Protein AF-0000000072272431 (afdb_homodimer)

Foldseek 3Di:
DDPLLVVLLVVCVVVVAAWEWEWAAFLFADIDIDIDGSVCVVVCQVQADWDFCVVGQLQDDPDRFIKGWRFDSVLKAKADPQPPDPVNTYIYTYTFIAGPVGHGGLRGLLVLLVVLQVVCVVVQKFKKKKKKWKWFKFLDPPPVPDFTHGQFADAWQDDTPGGLFPCLVVQLQVRCVRRVWAWDDKGAHGGRRMIITITDMDTLSVVLVSLSVSVVSSQSSQVSSNIGMGLQQDSDLQAAGIAIKMKMFMDRVQFTQQADLVDPLRGDLLVLLLLLLCLVCVLQCLCQLQVAQSLLSNQQVHPQHAFWSAEAAPASNHQKHWDSPPSPDRNPGTIIGTSGGSSGNSSLSVLLSSLSSVVSNVVVGGHDDHDPDHPSPDDPVRCVVVVIGTHDNGSVSSLVSNVPDPSSCVSSDVSSSVSSSVVSVVNVVVVVPDDDPVNCVVPVVD/DDPLLVVLLVVCVVVVAAWEWEWAAFLFQDIDIDIDGSVCVVVCQVQADWDFCVVGQLQDDPDRFIKGWRFDSVLKAWADPQPDDPVNTYIYTYTFIAGPVGHGGLRGLLVLLVVLQVVCVVVQKFKKKKKWWKWFKFLDPPPVPDFTHGQFADAWQDDTPGGLQPCLVVQLCVRCVRRVWAWDDKGAHGGRRMIITITDMDTLSSVLVSLSVSVVSSQSSSVSSNIGMDQQQDSDLQAAGIAIKMWMFMDRVQFTQQADLPDPQRGDLLVQLLLLLCLVCVLQLLCQLQVAQSLLSNQQVHPQHAFWSAEAAPASNHQKHWDSPPSPDRNPGTIIGTSGGSSGNSSLSVLLSSLSSVVSNVVVGGHDDHDPDHPSPDDPVRCVVVVIGTHDNGSVSSLVSNVPDPSSCVSSDVSSSVSSSVVSVVNVVVVVPDDDPVNCVVPVVD

Structure (mmCIF, N/CA/C/O backbone):
data_AF-0000000072272431-model_v1
#
loop_
_entity.id
_entity.type
_entity.pdbx_description
1 polymer 'Glutamine synthetase'
#
loop_
_atom_site.group_PDB
_atom_site.id
_atom_site.type_symbol
_atom_site.label_atom_id
_atom_site.label_alt_id
_atom_site.label_comp_id
_atom_site.label_asym_id
_atom_site.label_entity_id
_atom_site.label_seq_id
_atom_site.pdbx_PDB_ins_code
_atom_site.Cartn_x
_atom_site.Cartn_y
_atom_site.Cartn_z
_atom_site.occupancy
_atom_site.B_iso_or_equiv
_atom_site.auth_seq_id
_atom_site.auth_comp_id
_atom_site.auth_asym_id
_atom_site.auth_atom_id
_atom_site.pdbx_PDB_model_num
ATOM 1 N N . MET A 1 1 ? 0.265 -36.531 -39.875 1 74.31 1 MET A N 1
ATOM 2 C CA . MET A 1 1 ? -0.338 -36.875 -38.594 1 74.31 1 MET A CA 1
ATOM 3 C C . MET A 1 1 ? 0.567 -37.844 -37.812 1 74.31 1 MET A C 1
ATOM 5 O O . MET A 1 1 ? 1.123 -38.781 -38.375 1 74.31 1 MET A O 1
ATOM 9 N N . ASN A 1 2 ? 0.853 -37.469 -36.625 1 84.62 2 ASN A N 1
ATOM 10 C CA . ASN A 1 2 ? 1.684 -38.344 -35.812 1 84.62 2 ASN A CA 1
ATOM 11 C C . ASN A 1 2 ? 0.838 -39.344 -35 1 84.62 2 ASN A C 1
ATOM 13 O O . ASN A 1 2 ? -0.392 -39.312 -35.062 1 84.62 2 ASN A O 1
ATOM 17 N N . SER A 1 3 ? 1.438 -40.281 -34.406 1 89.69 3 SER A N 1
ATOM 18 C CA . SER A 1 3 ? 0.776 -41.375 -33.688 1 89.69 3 SER A CA 1
ATOM 19 C C . SER A 1 3 ? -0.149 -40.844 -32.594 1 89.69 3 SER A C 1
ATOM 21 O O . SER A 1 3 ? -1.234 -41.375 -32.375 1 89.69 3 SER A O 1
ATOM 23 N N . GLN A 1 4 ? 0.234 -39.812 -32 1 89.12 4 GLN A N 1
ATOM 24 C CA . GLN A 1 4 ? -0.579 -39.25 -30.938 1 89.12 4 GLN A CA 1
ATOM 25 C C . GLN A 1 4 ? -1.854 -38.625 -31.484 1 89.12 4 GLN A C 1
ATOM 27 O O . GLN A 1 4 ? -2.924 -38.75 -30.891 1 89.12 4 GLN A O 1
ATOM 32 N N . GLN A 1 5 ? -1.77 -38.031 -32.562 1 91.88 5 GLN A N 1
ATOM 33 C CA . GLN A 1 5 ? -2.926 -37.406 -33.188 1 91.88 5 GLN A CA 1
ATOM 34 C C . GLN A 1 5 ? -3.93 -38.469 -33.656 1 91.88 5 GLN A C 1
ATOM 36 O O . GLN A 1 5 ? -5.137 -38.312 -33.438 1 91.88 5 GLN A O 1
ATOM 41 N N . GLU A 1 6 ? -3.379 -39.5 -34.188 1 91.31 6 GLU A N 1
ATOM 42 C CA . GLU A 1 6 ? -4.23 -40.594 -34.625 1 91.31 6 GLU A CA 1
ATOM 43 C C . GLU A 1 6 ? -4.969 -41.219 -33.438 1 91.31 6 GLU A C 1
ATOM 45 O O . GLU A 1 6 ? -6.152 -41.562 -33.562 1 91.31 6 GLU A O 1
ATOM 50 N N . PHE A 1 7 ? -4.184 -41.344 -32.469 1 91 7 PHE A N 1
ATOM 51 C CA . PHE A 1 7 ? -4.777 -41.906 -31.266 1 91 7 PHE A CA 1
ATOM 52 C C . PHE A 1 7 ? -5.953 -41.062 -30.797 1 91 7 PHE A C 1
ATOM 54 O O . PHE A 1 7 ? -7.012 -41.594 -30.453 1 91 7 PHE A O 1
ATOM 61 N N . VAL A 1 8 ? -5.746 -39.781 -30.703 1 93.56 8 VAL A N 1
ATOM 62 C CA . VAL A 1 8 ? -6.77 -38.844 -30.234 1 93.56 8 VAL A CA 1
ATOM 63 C C . VAL A 1 8 ? -8.008 -38.938 -31.125 1 93.56 8 VAL A C 1
ATOM 65 O O . VAL A 1 8 ? -9.133 -39.031 -30.641 1 93.56 8 VAL A O 1
ATOM 68 N N . LEU A 1 9 ? -7.816 -38.969 -32.406 1 92.56 9 LEU A N 1
ATOM 69 C CA . LEU A 1 9 ? -8.93 -39.031 -33.344 1 92.56 9 LEU A CA 1
ATOM 70 C C . LEU A 1 9 ? -9.703 -40.344 -33.188 1 92.56 9 LEU A C 1
ATOM 72 O O . LEU A 1 9 ? -10.93 -40.375 -33.25 1 92.56 9 LEU A O 1
ATOM 76 N N . GLN A 1 10 ? -9.023 -41.344 -32.969 1 93.19 10 GLN A N 1
ATOM 77 C CA . GLN A 1 10 ? -9.656 -42.656 -32.75 1 93.19 10 GLN A CA 1
ATOM 78 C C . GLN A 1 10 ? -10.477 -42.656 -31.469 1 93.19 10 GLN A C 1
ATOM 80 O O . GLN A 1 10 ? -11.602 -43.156 -31.453 1 93.19 10 GLN A O 1
ATOM 85 N N . GLU A 1 11 ? -9.883 -42.156 -30.469 1 92.5 11 GLU A N 1
ATOM 86 C CA . GLU A 1 11 ? -10.57 -42.094 -29.188 1 92.5 11 GLU A CA 1
ATOM 87 C C . GLU A 1 11 ? -11.852 -41.25 -29.281 1 92.5 11 GLU A C 1
ATOM 89 O O . GLU A 1 11 ? -12.867 -41.594 -28.688 1 92.5 11 GLU A O 1
ATOM 94 N N . ILE A 1 12 ? -11.758 -40.219 -29.953 1 91.44 12 ILE A N 1
ATOM 95 C CA . ILE A 1 12 ? -12.891 -39.312 -30.109 1 91.44 12 ILE A CA 1
ATOM 96 C C . ILE A 1 12 ? -14.023 -40.031 -30.844 1 91.44 12 ILE A C 1
ATOM 98 O O . ILE A 1 12 ? -15.195 -39.875 -30.469 1 91.44 12 ILE A O 1
ATOM 102 N N . GLU A 1 13 ? -13.688 -40.75 -31.781 1 90.38 13 GLU A N 1
ATOM 103 C CA . GLU A 1 13 ? -14.68 -41.5 -32.531 1 90.38 13 GLU A CA 1
ATOM 104 C C . GLU A 1 13 ? -15.266 -42.656 -31.703 1 90.38 13 GLU A C 1
ATOM 106 O O . GLU A 1 13 ? -16.484 -42.812 -31.672 1 90.38 13 GLU A O 1
ATOM 111 N N . GLU A 1 14 ? -14.445 -43.312 -31.062 1 91.56 14 GLU A N 1
ATOM 112 C CA . GLU A 1 14 ? -14.867 -44.469 -30.297 1 91.56 14 GLU A CA 1
ATOM 113 C C . GLU A 1 14 ? -15.758 -44.094 -29.125 1 91.56 14 GLU A C 1
ATOM 115 O O . GLU A 1 14 ? -16.688 -44.812 -28.766 1 91.56 14 GLU A O 1
ATOM 120 N N . ARG A 1 15 ? -15.484 -43 -28.594 1 89.31 15 ARG A N 1
ATOM 121 C CA . ARG A 1 15 ? -16.203 -42.562 -27.391 1 89.31 15 ARG A CA 1
ATOM 122 C C . ARG A 1 15 ? -17.359 -41.625 -27.75 1 89.31 15 ARG A C 1
ATOM 124 O O . ARG A 1 15 ? -18.031 -41.125 -26.859 1 89.31 15 ARG A O 1
ATOM 131 N N . ASP A 1 16 ? -17.531 -41.312 -28.938 1 88.88 16 ASP A N 1
ATOM 132 C CA . ASP A 1 16 ? -18.625 -40.5 -29.438 1 88.88 16 ASP A CA 1
ATOM 133 C C . ASP A 1 16 ? -18.594 -39.094 -28.797 1 88.88 16 ASP A C 1
ATOM 135 O O . ASP A 1 16 ? -19.578 -38.656 -28.234 1 88.88 16 ASP A O 1
ATOM 139 N N . VAL A 1 17 ? -17.406 -38.5 -28.844 1 90.69 17 VAL A N 1
ATOM 140 C CA . VAL A 1 17 ? -17.219 -37.156 -28.281 1 90.69 17 VAL A CA 1
ATOM 141 C C . VAL A 1 17 ? -17.922 -36.125 -29.172 1 90.69 17 VAL A C 1
ATOM 143 O O . VAL A 1 17 ? -17.781 -36.156 -30.391 1 90.69 17 VAL A O 1
ATOM 146 N N . ARG A 1 18 ? -18.719 -35.312 -28.578 1 87.06 18 ARG A N 1
ATOM 147 C CA . ARG A 1 18 ? -19.516 -34.344 -29.328 1 87.06 18 ARG A CA 1
ATOM 148 C C . ARG A 1 18 ? -18.75 -33.062 -29.578 1 87.06 18 ARG A C 1
ATOM 150 O O . ARG A 1 18 ? -18.891 -32.406 -30.625 1 87.06 18 ARG A O 1
ATOM 157 N N . PHE A 1 19 ? -17.984 -32.688 -28.531 1 89.75 19 PHE A N 1
ATOM 158 C CA . PHE A 1 19 ? -17.203 -31.469 -28.656 1 89.75 19 PHE A CA 1
ATOM 159 C C . PHE A 1 19 ? -15.836 -31.625 -28 1 89.75 19 PHE A C 1
ATOM 161 O O . PHE A 1 19 ? -15.695 -32.375 -27.016 1 89.75 19 PHE A O 1
ATOM 168 N N . VAL A 1 20 ? -14.852 -30.938 -28.578 1 92.19 20 VAL A N 1
ATOM 169 C CA . VAL A 1 20 ? -13.516 -30.875 -28 1 92.19 20 VAL A CA 1
ATOM 170 C C . VAL A 1 20 ? -13.188 -29.438 -27.609 1 92.19 20 VAL A C 1
ATOM 172 O O . VAL A 1 20 ? -13.289 -28.516 -28.438 1 92.19 20 VAL A O 1
ATOM 175 N N . ARG A 1 21 ? -12.836 -29.312 -26.375 1 93.62 21 ARG A N 1
ATOM 176 C CA . ARG A 1 21 ? -12.477 -27.984 -25.891 1 93.62 21 ARG A CA 1
ATOM 177 C C . ARG A 1 21 ? -10.969 -27.75 -26.016 1 93.62 21 ARG A C 1
ATOM 179 O O . ARG A 1 21 ? -10.172 -28.562 -25.547 1 93.62 21 ARG A O 1
ATOM 186 N N . LEU A 1 22 ? -10.617 -26.688 -26.625 1 94 22 LEU A N 1
ATOM 187 C CA . LEU A 1 22 ? -9.227 -26.25 -26.734 1 94 22 LEU A CA 1
ATOM 188 C C . LEU A 1 22 ? -8.898 -25.203 -25.672 1 94 22 LEU A C 1
ATOM 190 O O . LEU A 1 22 ? -9.469 -24.109 -25.688 1 94 22 LEU A O 1
ATOM 194 N N . TRP A 1 23 ? -7.906 -25.594 -24.812 1 96.38 23 TRP A N 1
ATOM 195 C CA . TRP A 1 23 ? -7.641 -24.797 -23.625 1 96.38 23 TRP A CA 1
ATOM 196 C C . TRP A 1 23 ? -6.32 -24.062 -23.734 1 96.38 23 TRP A C 1
ATOM 198 O O . TRP A 1 23 ? -5.348 -24.578 -24.297 1 96.38 23 TRP A O 1
ATOM 208 N N . PHE A 1 24 ? -6.219 -22.875 -23.312 1 94.06 24 PHE A N 1
ATOM 209 C CA . PHE A 1 24 ? -5.012 -22.094 -23.094 1 94.06 24 PHE A CA 1
ATOM 210 C C . PHE A 1 24 ? -5.262 -21 -22.047 1 94.06 24 PHE A C 1
ATOM 212 O O . PHE A 1 24 ? -6.383 -20.844 -21.562 1 94.06 24 PHE A O 1
ATOM 219 N N . THR A 1 25 ? -4.234 -20.297 -21.578 1 94.5 25 THR A N 1
ATOM 220 C CA . THR A 1 25 ? -4.434 -19.25 -20.578 1 94.5 25 THR A CA 1
ATOM 221 C C . THR A 1 25 ? -3.945 -17.906 -21.094 1 94.5 25 THR A C 1
ATOM 223 O O . THR A 1 25 ? -3.121 -17.844 -22.016 1 94.5 25 THR A O 1
ATOM 226 N N . ASP A 1 26 ? -4.484 -16.891 -20.562 1 92.62 26 ASP A N 1
ATOM 227 C CA . ASP A 1 26 ? -3.846 -15.594 -20.766 1 92.62 26 ASP A CA 1
ATOM 228 C C . ASP A 1 26 ? -2.662 -15.406 -19.828 1 92.62 26 ASP A C 1
ATOM 230 O O . ASP A 1 26 ? -2.285 -16.344 -19.109 1 92.62 26 ASP A O 1
ATOM 234 N N . ILE A 1 27 ? -2.102 -14.289 -19.828 1 93.94 27 ILE A N 1
ATOM 235 C CA . ILE A 1 27 ? -0.858 -14.039 -19.109 1 93.94 27 ILE A CA 1
ATOM 236 C C . ILE A 1 27 ? -1.114 -14.078 -17.609 1 93.94 27 ILE A C 1
ATOM 238 O O . ILE A 1 27 ? -0.221 -14.422 -16.828 1 93.94 27 ILE A O 1
ATOM 242 N N . LEU A 1 28 ? -2.354 -13.859 -17.188 1 93.56 28 LEU A N 1
ATOM 243 C CA . LEU A 1 28 ? -2.674 -13.828 -15.766 1 93.56 28 LEU A CA 1
ATOM 244 C C . LEU A 1 28 ? -3.1 -15.211 -15.273 1 93.56 28 LEU A C 1
ATOM 246 O O . LEU A 1 28 ? -3.32 -15.406 -14.078 1 93.56 28 LEU A O 1
ATOM 250 N N . GLY A 1 29 ? -3.227 -16.141 -16.156 1 94.25 29 GLY A N 1
ATOM 251 C CA . GLY A 1 29 ? -3.523 -17.5 -15.75 1 94.25 29 GLY A CA 1
ATOM 252 C C . GLY A 1 29 ? -5 -17.844 -15.844 1 94.25 29 GLY A C 1
ATOM 253 O O . GLY A 1 29 ? -5.43 -18.906 -15.367 1 94.25 29 GLY A O 1
ATOM 254 N N . PHE A 1 30 ? -5.773 -17.031 -16.453 1 92.88 30 PHE A N 1
ATOM 255 C CA . PHE A 1 30 ? -7.191 -17.328 -16.641 1 92.88 30 PHE A CA 1
ATOM 256 C C . PHE A 1 30 ? -7.395 -18.25 -17.828 1 92.88 30 PHE A C 1
ATOM 258 O O . PHE A 1 30 ? -6.875 -18 -18.922 1 92.88 30 PHE A O 1
ATOM 265 N N . LEU A 1 31 ? -8.133 -19.234 -17.609 1 94.31 31 LEU A N 1
ATOM 266 C CA . LEU A 1 31 ? -8.375 -20.25 -18.609 1 94.31 31 LEU A CA 1
ATOM 267 C C . LEU A 1 31 ? -9.289 -19.734 -19.719 1 94.31 31 LEU A C 1
ATOM 269 O O . LEU A 1 31 ? -10.32 -19.109 -19.438 1 94.31 31 LEU A O 1
ATOM 273 N N . LYS A 1 32 ? -8.844 -19.875 -20.875 1 92 32 LYS A N 1
ATOM 274 C CA . LYS A 1 32 ? -9.633 -19.641 -22.078 1 92 32 LYS A CA 1
ATOM 275 C C . LYS A 1 32 ? -9.969 -20.953 -22.781 1 92 32 LYS A C 1
ATOM 277 O O . LYS A 1 32 ? -9.172 -21.891 -22.766 1 92 32 LYS A O 1
ATOM 282 N N . SER A 1 33 ? -11.141 -21 -23.406 1 91.19 33 SER A N 1
ATOM 283 C CA . SER A 1 33 ? -11.594 -22.234 -24.016 1 91.19 33 SER A CA 1
ATOM 284 C C . SER A 1 33 ? -12.352 -21.969 -25.312 1 91.19 33 SER A C 1
ATOM 286 O O . SER A 1 33 ? -13.148 -21.031 -25.391 1 91.19 33 SER A O 1
ATOM 288 N N . VAL A 1 34 ? -12.016 -22.781 -26.297 1 87 34 VAL A N 1
ATOM 289 C CA . VAL A 1 34 ? -12.742 -22.797 -27.562 1 87 34 VAL A CA 1
ATOM 290 C C . VAL A 1 34 ? -13.258 -24.203 -27.859 1 87 34 VAL A C 1
ATOM 292 O O . VAL A 1 34 ? -12.5 -25.172 -27.797 1 87 34 VAL A O 1
ATOM 295 N N . ALA A 1 35 ? -14.547 -24.312 -28.156 1 89.12 35 ALA A N 1
ATOM 296 C CA . ALA A 1 35 ? -15.125 -25.609 -28.484 1 89.12 35 ALA A CA 1
ATOM 297 C C . ALA A 1 35 ? -15.086 -25.859 -29.984 1 89.12 35 ALA A C 1
ATOM 299 O O . ALA A 1 35 ? -15.43 -24.969 -30.781 1 89.12 35 ALA A O 1
ATOM 300 N N . VAL A 1 36 ? -14.633 -27 -30.359 1 90.25 36 VAL A N 1
ATOM 301 C CA . VAL A 1 36 ? -14.586 -27.359 -31.766 1 90.25 36 VAL A CA 1
ATOM 302 C C . VAL A 1 36 ? -15.266 -28.719 -31.969 1 90.25 36 VAL A C 1
ATOM 304 O O . VAL A 1 36 ? -15.242 -29.578 -31.094 1 90.25 36 VAL A O 1
ATOM 307 N N . ALA A 1 37 ? -15.852 -28.812 -33.188 1 91.31 37 ALA A N 1
ATOM 308 C CA . ALA A 1 37 ? -16.422 -30.109 -33.562 1 91.31 37 ALA A CA 1
ATOM 309 C C . ALA A 1 37 ? -15.328 -31.125 -33.875 1 91.31 37 ALA A C 1
ATOM 311 O O . ALA A 1 37 ? -14.273 -30.766 -34.406 1 91.31 37 ALA A O 1
ATOM 312 N N . PRO A 1 38 ? -15.641 -32.344 -33.562 1 90.81 38 PRO A N 1
ATOM 313 C CA . PRO A 1 38 ? -14.656 -33.406 -33.844 1 90.81 38 PRO A CA 1
ATOM 314 C C . PRO A 1 38 ? -14.203 -33.406 -35.312 1 90.81 38 PRO A C 1
ATOM 316 O O . PRO A 1 38 ? -13.039 -33.688 -35.594 1 90.81 38 PRO A O 1
ATOM 319 N N . SER A 1 39 ? -15.055 -33.031 -36.188 1 90.75 39 SER A N 1
ATOM 320 C CA . SER A 1 39 ? -14.742 -33.062 -37.625 1 90.75 39 SER A CA 1
ATOM 321 C C . SER A 1 39 ? -13.672 -32.031 -37.969 1 90.75 39 SER A C 1
ATOM 323 O O . SER A 1 39 ? -12.984 -32.156 -39 1 90.75 39 SER A O 1
ATOM 325 N N . GLU A 1 40 ? -13.531 -31.094 -37.156 1 91.19 40 GLU A N 1
ATOM 326 C CA . GLU A 1 40 ? -12.594 -30.016 -37.438 1 91.19 40 GLU A CA 1
ATOM 327 C C . GLU A 1 40 ? -11.234 -30.281 -36.781 1 91.19 40 GLU A C 1
ATOM 329 O O . GLU A 1 40 ? -10.266 -29.578 -37.062 1 91.19 40 GLU A O 1
ATOM 334 N N . LEU A 1 41 ? -11.117 -31.281 -36.031 1 91.12 41 LEU A N 1
ATOM 335 C CA . LEU A 1 41 ? -9.93 -31.5 -35.219 1 91.12 41 LEU A CA 1
ATOM 336 C C . LEU A 1 41 ? -8.727 -31.875 -36.094 1 91.12 41 LEU A C 1
ATOM 338 O O . LEU A 1 41 ? -7.598 -31.484 -35.781 1 91.12 41 LEU A O 1
ATOM 342 N N . GLU A 1 42 ? -9.016 -32.625 -37.094 1 90.62 42 GLU A N 1
ATOM 343 C CA . GLU A 1 42 ? -7.914 -33 -37.969 1 90.62 42 GLU A CA 1
ATOM 344 C C . GLU A 1 42 ? -7.258 -31.766 -38.594 1 90.62 42 GLU A C 1
ATOM 346 O O . GLU A 1 42 ? -6.031 -31.672 -38.625 1 90.62 42 GLU A O 1
ATOM 351 N N . SER A 1 43 ? -8.039 -30.938 -39.031 1 91.38 43 SER A N 1
ATOM 352 C CA . SER A 1 43 ? -7.539 -29.672 -39.562 1 91.38 43 SER A CA 1
ATOM 353 C C . SER A 1 43 ? -6.859 -28.844 -38.5 1 91.38 43 SER A C 1
ATOM 355 O O . SER A 1 43 ? -5.859 -28.172 -38.75 1 91.38 43 SER A O 1
ATOM 357 N N . ALA A 1 44 ? -7.391 -28.906 -37.312 1 91.5 44 ALA A N 1
ATOM 358 C CA . ALA A 1 44 ? -6.832 -28.141 -36.188 1 91.5 44 ALA A CA 1
ATOM 359 C C . ALA A 1 44 ? -5.438 -28.641 -35.812 1 91.5 44 ALA A C 1
ATOM 361 O O . ALA A 1 44 ? -4.574 -27.859 -35.438 1 91.5 44 ALA A O 1
ATOM 362 N N . PHE A 1 45 ? -5.207 -29.906 -35.969 1 92.44 45 PHE A N 1
ATOM 363 C CA . PHE A 1 45 ? -3.896 -30.484 -35.688 1 92.44 45 PHE A CA 1
ATOM 364 C C . PHE A 1 45 ? -2.865 -30 -36.719 1 92.44 45 PHE A C 1
ATOM 366 O O . PHE A 1 45 ? -1.687 -29.844 -36.375 1 92.44 45 PHE A O 1
ATOM 373 N N . GLU A 1 46 ? -3.309 -29.719 -37.844 1 89.69 46 GLU A N 1
ATOM 374 C CA . GLU A 1 46 ? -2.391 -29.359 -38.938 1 89.69 46 GLU A CA 1
ATOM 375 C C . GLU A 1 46 ? -2.168 -27.844 -39 1 89.69 46 GLU A C 1
ATOM 377 O O . GLU A 1 46 ? -1.031 -27.391 -39.125 1 89.69 46 GLU A O 1
ATOM 382 N N . GLU A 1 47 ? -3.293 -27.141 -38.875 1 89.06 47 GLU A N 1
ATOM 383 C CA . GLU A 1 47 ? -3.199 -25.703 -39.125 1 89.06 47 GLU A CA 1
ATOM 384 C C . GLU A 1 47 ? -3.514 -24.891 -37.906 1 89.06 47 GLU A C 1
ATOM 386 O O . GLU A 1 47 ? -3.244 -23.688 -37.844 1 89.06 47 GLU A O 1
ATOM 391 N N . GLY A 1 48 ? -3.926 -25.562 -36.875 1 91.31 48 GLY A N 1
ATOM 392 C CA . GLY A 1 48 ? -4.391 -24.812 -35.719 1 91.31 48 GLY A CA 1
ATOM 393 C C . GLY A 1 48 ? -5.707 -24.094 -35.969 1 91.31 48 GLY A C 1
ATOM 394 O O . GLY A 1 48 ? -6.32 -24.266 -37.031 1 91.31 48 GLY A O 1
ATOM 395 N N . ILE A 1 49 ? -6.219 -23.484 -34.969 1 88.94 49 ILE A N 1
ATOM 396 C CA . ILE A 1 49 ? -7.453 -22.703 -35.031 1 88.94 49 ILE A CA 1
ATOM 397 C C . ILE A 1 49 ? -7.152 -21.219 -34.812 1 88.94 49 ILE A C 1
ATOM 399 O O . ILE A 1 49 ? -6.539 -20.844 -33.812 1 88.94 49 ILE A O 1
ATOM 403 N N . GLY A 1 50 ? -7.547 -20.422 -35.75 1 83.94 50 GLY A N 1
ATOM 404 C CA . GLY A 1 50 ? -7.328 -19 -35.656 1 83.94 50 GLY A CA 1
ATOM 405 C C . GLY A 1 50 ? -8.32 -18.297 -34.719 1 83.94 50 GLY A C 1
ATOM 406 O O . GLY A 1 50 ? -9.5 -18.672 -34.688 1 83.94 50 GLY A O 1
ATOM 407 N N . PHE A 1 51 ? -7.836 -17.375 -33.969 1 78.5 51 PHE A N 1
ATOM 408 C CA . PHE A 1 51 ? -8.711 -16.547 -33.125 1 78.5 51 PHE A CA 1
ATOM 409 C C . PHE A 1 51 ? -8.133 -15.156 -32.969 1 78.5 51 PHE A C 1
ATOM 411 O O . PHE A 1 51 ? -6.957 -14.922 -33.25 1 78.5 51 PHE A O 1
ATOM 418 N N . ASP A 1 52 ? -8.992 -14.234 -32.594 1 75.5 52 ASP A N 1
ATOM 419 C CA . ASP A 1 52 ? -8.578 -12.852 -32.375 1 75.5 52 ASP A CA 1
ATOM 420 C C . ASP A 1 52 ? -7.887 -12.695 -31.031 1 75.5 52 ASP A C 1
ATOM 422 O O . ASP A 1 52 ? -8.547 -12.695 -29.984 1 75.5 52 ASP A O 1
ATOM 426 N N . GLY A 1 53 ? -6.648 -12.516 -31.031 1 70.81 53 GLY A N 1
ATOM 427 C CA . GLY A 1 53 ? -5.836 -12.406 -29.828 1 70.81 53 GLY A CA 1
ATOM 428 C C . GLY A 1 53 ? -6.066 -11.109 -29.078 1 70.81 53 GLY A C 1
ATOM 429 O O . GLY A 1 53 ? -5.707 -11 -27.891 1 70.81 53 GLY A O 1
ATOM 430 N N . SER A 1 54 ? -6.617 -10.164 -29.672 1 68 54 SER A N 1
ATOM 431 C CA . SER A 1 54 ? -6.828 -8.867 -29.047 1 68 54 SER A CA 1
ATOM 432 C C . SER A 1 54 ? -7.824 -8.969 -27.891 1 68 54 SER A C 1
ATOM 434 O O . SER A 1 54 ? -7.859 -8.109 -27.016 1 68 54 SER A O 1
ATOM 436 N N . ALA A 1 55 ? -8.477 -10.109 -27.906 1 65.44 55 ALA A N 1
ATOM 437 C CA . ALA A 1 55 ? -9.492 -10.281 -26.875 1 65.44 55 ALA A CA 1
ATOM 438 C C . ALA A 1 55 ? -8.914 -10.984 -25.641 1 65.44 55 ALA A C 1
ATOM 440 O O . ALA A 1 55 ? -9.609 -11.156 -24.641 1 65.44 55 ALA A O 1
ATOM 441 N N . ILE A 1 56 ? -7.676 -11.352 -25.828 1 73.06 56 ILE A N 1
ATOM 442 C CA . ILE A 1 56 ? -7.051 -12.094 -24.734 1 73.06 56 ILE A CA 1
ATOM 443 C C . ILE A 1 56 ? -6.031 -11.211 -24.031 1 73.06 56 ILE A C 1
ATOM 445 O O . ILE A 1 56 ? -5.137 -10.648 -24.656 1 73.06 56 ILE A O 1
ATOM 449 N N . GLU A 1 57 ? -6.254 -11.094 -22.75 1 72.5 57 GLU A N 1
ATOM 450 C CA . GLU A 1 57 ? -5.355 -10.25 -21.969 1 72.5 57 GLU A CA 1
ATOM 451 C C . GLU A 1 57 ? -3.896 -10.648 -22.172 1 72.5 57 GLU A C 1
ATOM 453 O O . GLU A 1 57 ? -3.525 -11.805 -21.938 1 72.5 57 GLU A O 1
ATOM 458 N N . GLY A 1 58 ? -3.104 -9.75 -22.688 1 74.06 58 GLY A N 1
ATOM 459 C CA . GLY A 1 58 ? -1.668 -9.945 -22.797 1 74.06 58 GLY A CA 1
ATOM 460 C C . GLY A 1 58 ? -1.235 -10.383 -24.188 1 74.06 58 GLY A C 1
ATOM 461 O O . GLY A 1 58 ? -0.042 -10.383 -24.5 1 74.06 58 GLY A O 1
ATOM 462 N N . PHE A 1 59 ? -2.145 -10.938 -24.984 1 68.69 59 PHE A N 1
ATOM 463 C CA . PHE A 1 59 ? -1.728 -11.477 -26.281 1 68.69 59 PHE A CA 1
ATOM 464 C C . PHE A 1 59 ? -1.517 -10.359 -27.281 1 68.69 59 PHE A C 1
ATOM 466 O O . PHE A 1 59 ? -0.717 -10.5 -28.219 1 68.69 59 PHE A O 1
ATOM 473 N N . SER A 1 60 ? -2.434 -9.5 -27.328 1 57.84 60 SER A N 1
ATOM 474 C CA . SER A 1 60 ? -2.236 -8.523 -28.391 1 57.84 60 SER A CA 1
ATOM 475 C C . SER A 1 60 ? -1.817 -7.168 -27.828 1 57.84 60 SER A C 1
ATOM 477 O O . SER A 1 60 ? -2.197 -6.809 -26.719 1 57.84 60 SER A O 1
ATOM 479 N N . ARG A 1 61 ? -0.694 -6.73 -28.359 1 52.88 61 ARG A N 1
ATOM 480 C CA . ARG A 1 61 ? -0.484 -5.289 -28.25 1 52.88 61 ARG A CA 1
ATOM 481 C C . ARG A 1 61 ? -1.675 -4.516 -28.797 1 52.88 61 ARG A C 1
ATOM 483 O O . ARG A 1 61 ? -2.66 -5.113 -29.234 1 52.88 61 ARG A O 1
ATOM 490 N N . ILE A 1 62 ? -1.503 -3.146 -29.094 1 45.97 62 ILE A N 1
ATOM 491 C CA . ILE A 1 62 ? -2.371 -2.182 -29.75 1 45.97 62 ILE A CA 1
ATOM 492 C C . ILE A 1 62 ? -3.096 -2.854 -30.922 1 45.97 62 ILE A C 1
ATOM 494 O O . ILE A 1 62 ? -4.234 -2.506 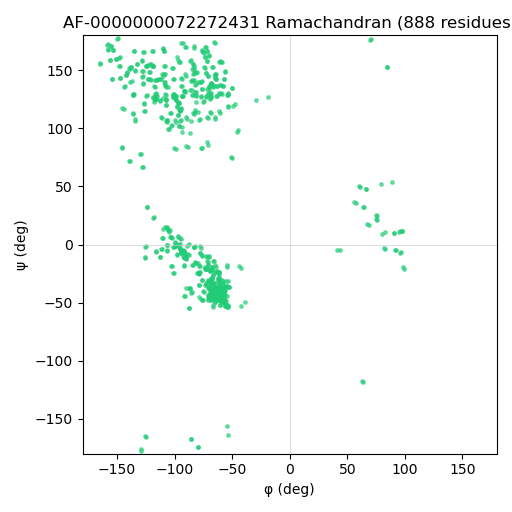-31.234 1 45.97 62 ILE A O 1
ATOM 498 N N . SER A 1 63 ? -2.354 -3.645 -31.906 1 45.69 63 SER A N 1
ATOM 499 C CA . SER A 1 63 ? -2.92 -3.961 -33.219 1 45.69 63 SER A CA 1
ATOM 500 C C . SER A 1 63 ? -3.555 -5.348 -33.219 1 45.69 63 SER A C 1
ATOM 502 O O . SER A 1 63 ? -3.215 -6.195 -32.406 1 45.69 63 SER A O 1
ATOM 504 N N . GLU A 1 64 ? -4.523 -5.613 -34.219 1 52.22 64 GLU A N 1
ATOM 505 C CA . GLU A 1 64 ? -5.316 -6.781 -34.594 1 52.22 64 GLU A CA 1
ATOM 506 C C . GLU A 1 64 ? -4.438 -8.016 -34.75 1 52.22 64 GLU A C 1
ATOM 508 O O . GLU A 1 64 ? -3.631 -8.102 -35.688 1 52.22 64 GLU A O 1
ATOM 513 N N . ALA A 1 65 ? -3.936 -8.656 -33.812 1 59.62 65 ALA A N 1
ATOM 514 C CA . ALA A 1 65 ? -2.982 -9.727 -34.094 1 59.62 65 ALA A CA 1
ATOM 515 C C . ALA A 1 65 ? -3.686 -11.078 -34.188 1 59.62 65 ALA A C 1
ATOM 517 O O . ALA A 1 65 ? -4.293 -11.531 -33.219 1 59.62 65 ALA A O 1
ATOM 518 N N . ASP A 1 66 ? -4.004 -11.539 -35.281 1 74.25 66 ASP A N 1
ATOM 519 C CA . ASP A 1 66 ? -4.398 -12.922 -35.531 1 74.25 66 ASP A CA 1
ATOM 520 C C . ASP A 1 66 ? -3.432 -13.906 -34.875 1 74.25 66 ASP A C 1
ATOM 522 O O . ASP A 1 66 ? -2.213 -13.742 -34.969 1 74.25 66 ASP A O 1
ATOM 526 N N . THR A 1 67 ? -4.027 -14.805 -33.906 1 84.56 67 THR A N 1
ATOM 527 C CA . THR A 1 67 ? -3.246 -15.844 -33.25 1 84.56 67 THR A CA 1
ATOM 528 C C . THR A 1 67 ? -3.818 -17.219 -33.562 1 84.56 67 THR A C 1
ATOM 530 O O . THR A 1 67 ? -4.957 -17.344 -34.031 1 84.56 67 THR A O 1
ATOM 533 N N . ILE A 1 68 ? -2.941 -18.188 -33.5 1 89.56 68 ILE A N 1
ATOM 534 C CA . ILE A 1 68 ? -3.324 -19.547 -33.844 1 89.56 68 ILE A CA 1
ATOM 535 C C . ILE A 1 68 ? -3.182 -20.422 -32.594 1 89.56 68 ILE A C 1
ATOM 537 O O . ILE A 1 68 ? -2.148 -20.406 -31.922 1 89.56 68 ILE A O 1
ATOM 541 N N . ALA A 1 69 ? -4.219 -21.141 -32.281 1 92.44 69 ALA A N 1
ATOM 542 C CA . ALA A 1 69 ? -4.16 -22.156 -31.234 1 92.44 69 ALA A CA 1
ATOM 543 C C . ALA A 1 69 ? -3.893 -23.531 -31.812 1 92.44 69 ALA A C 1
ATOM 545 O O . ALA A 1 69 ? -4.703 -24.047 -32.594 1 92.44 69 ALA A O 1
ATOM 546 N N . LEU A 1 70 ? -2.779 -24.062 -31.469 1 94.94 70 LEU A N 1
ATOM 547 C CA . LEU A 1 70 ? -2.408 -25.406 -31.922 1 94.94 70 LEU A CA 1
ATOM 548 C C . LEU A 1 70 ? -2.588 -26.438 -30.812 1 94.94 70 LEU A C 1
ATOM 550 O O . LEU A 1 70 ? -1.83 -26.438 -29.844 1 94.94 70 LEU A O 1
ATOM 554 N N . PRO A 1 71 ? -3.551 -27.344 -31.016 1 95.69 71 PRO A N 1
ATOM 555 C CA . PRO A 1 71 ? -3.795 -28.328 -29.953 1 95.69 71 PRO A CA 1
ATOM 556 C C . PRO A 1 71 ? -2.627 -29.281 -29.75 1 95.69 71 PRO A C 1
ATOM 558 O O . PRO A 1 71 ? -2 -29.719 -30.734 1 95.69 71 PRO A O 1
ATOM 561 N N . ASP A 1 72 ? -2.303 -29.547 -28.516 1 95.94 72 ASP A N 1
ATOM 562 C CA . ASP A 1 72 ? -1.302 -30.547 -28.141 1 95.94 72 ASP A CA 1
ATOM 563 C C . ASP A 1 72 ? -1.953 -31.891 -27.828 1 95.94 72 ASP A C 1
ATOM 565 O O . ASP A 1 72 ? -2.51 -32.094 -26.75 1 95.94 72 ASP A O 1
ATOM 569 N N . PRO A 1 73 ? -1.794 -32.781 -28.703 1 95.31 73 PRO A N 1
ATOM 570 C CA . PRO A 1 73 ? -2.498 -34.062 -28.547 1 95.31 73 PRO A CA 1
ATOM 571 C C . PRO A 1 73 ? -2.07 -34.812 -27.297 1 95.31 73 PRO A C 1
ATOM 573 O O . PRO A 1 73 ? -2.826 -35.656 -26.781 1 95.31 73 PRO A O 1
ATOM 576 N N . SER A 1 74 ? -0.92 -34.562 -26.781 1 94.38 74 SER A N 1
ATOM 577 C CA . SER A 1 74 ? -0.429 -35.281 -25.609 1 94.38 74 SER A CA 1
ATOM 578 C C . SER A 1 74 ? -1.212 -34.875 -24.359 1 94.38 74 SER A C 1
ATOM 580 O O . SER A 1 74 ? -1.116 -35.531 -23.312 1 94.38 74 SER A O 1
ATOM 582 N N . THR A 1 75 ? -2.014 -33.844 -24.469 1 96.12 75 THR A N 1
ATOM 583 C CA . THR A 1 75 ? -2.756 -33.344 -23.312 1 96.12 75 THR A CA 1
ATOM 584 C C . THR A 1 75 ? -4.23 -33.719 -23.406 1 96.12 75 THR A C 1
ATOM 586 O O . THR A 1 75 ? -5.047 -33.281 -22.609 1 96.12 75 THR A O 1
ATOM 589 N N . PHE A 1 76 ? -4.574 -34.594 -24.297 1 95.31 76 PHE A N 1
ATOM 590 C CA . PHE A 1 76 ? -5.953 -35.031 -24.516 1 95.31 76 PHE A CA 1
ATOM 591 C C . PHE A 1 76 ? -6.504 -35.75 -23.281 1 95.31 76 PHE A C 1
ATOM 593 O O . PHE A 1 76 ? -5.852 -36.625 -22.734 1 95.31 76 PHE A O 1
ATOM 600 N N . LYS A 1 77 ? -7.637 -35.281 -22.859 1 94.5 77 LYS A N 1
ATOM 601 C CA . LYS A 1 77 ? -8.359 -35.938 -21.766 1 94.5 77 LYS A CA 1
ATOM 602 C C . LYS A 1 77 ? -9.875 -35.781 -21.953 1 94.5 77 LYS A C 1
ATOM 604 O O . LYS A 1 77 ? -10.352 -34.75 -22.391 1 94.5 77 LYS A O 1
ATOM 609 N N . MET A 1 78 ? -10.594 -36.844 -21.578 1 92 78 MET A N 1
ATOM 610 C CA . MET A 1 78 ? -12.047 -36.75 -21.5 1 92 78 MET A CA 1
ATOM 611 C C . MET A 1 78 ? -12.477 -35.906 -20.312 1 92 78 MET A C 1
ATOM 613 O O . MET A 1 78 ? -11.914 -36.031 -19.219 1 92 78 MET A O 1
ATOM 617 N N . LEU A 1 79 ? -13.391 -35.031 -20.547 1 90.88 79 LEU A N 1
ATOM 618 C CA . LEU A 1 79 ? -13.922 -34.25 -19.438 1 90.88 79 LEU A CA 1
ATOM 619 C C . LEU A 1 79 ? -14.992 -35.031 -18.688 1 90.88 79 LEU A C 1
ATOM 621 O O . LEU A 1 79 ? -15.805 -35.75 -19.297 1 90.88 79 LEU A O 1
ATOM 625 N N . PRO A 1 80 ? -14.906 -34.938 -17.391 1 85.12 80 PRO A N 1
ATOM 626 C CA . PRO A 1 80 ? -15.938 -35.625 -16.625 1 85.12 80 PRO A CA 1
ATOM 627 C C . PRO A 1 80 ? -17.328 -35.031 -16.797 1 85.12 80 PRO A C 1
ATOM 629 O O . PRO A 1 80 ? -17.453 -33.812 -16.984 1 85.12 80 PRO A O 1
ATOM 632 N N . SER A 1 81 ? -18.328 -35.875 -16.984 1 75 81 SER A N 1
ATOM 633 C CA . SER A 1 81 ? -19.719 -35.406 -17.062 1 75 81 SER A CA 1
ATOM 634 C C . SER A 1 81 ? -20.234 -34.969 -15.695 1 75 81 SER A C 1
ATOM 636 O O . SER A 1 81 ? -20.469 -35.812 -14.812 1 75 81 SER A O 1
ATOM 638 N N . LEU A 1 82 ? -19.984 -33.688 -15.398 1 66.12 82 LEU A N 1
ATOM 639 C CA . LEU A 1 82 ? -20.516 -33.188 -14.141 1 66.12 82 LEU A CA 1
ATOM 640 C C . LEU A 1 82 ? -21.969 -32.75 -14.297 1 66.12 82 LEU A C 1
ATOM 642 O O . LEU A 1 82 ? -22.266 -31.766 -14.961 1 66.12 82 LEU A O 1
ATOM 646 N N . ASN A 1 83 ? -23 -33.406 -13.672 1 56.97 83 ASN A N 1
ATOM 647 C CA . ASN A 1 83 ? -24.453 -33.25 -13.625 1 56.97 83 ASN A CA 1
ATOM 648 C C . ASN A 1 83 ? -25.031 -32.906 -14.992 1 56.97 83 ASN A C 1
ATOM 650 O O . ASN A 1 83 ? -26.203 -32.562 -15.109 1 56.97 83 ASN A O 1
ATOM 654 N N . SER A 1 84 ? -24.141 -32.719 -15.945 1 57.44 84 SER A N 1
ATOM 655 C CA . SER A 1 84 ? -24.734 -32.438 -17.25 1 57.44 84 SER A CA 1
ATOM 656 C C . SER A 1 84 ? -25.125 -33.75 -17.953 1 57.44 84 SER A C 1
ATOM 658 O O . SER A 1 84 ? -24.844 -34.844 -17.469 1 57.44 84 SER A O 1
ATOM 660 N N . ASP A 1 85 ? -25.844 -33.625 -19.062 1 58.84 85 ASP A N 1
ATOM 661 C CA . ASP A 1 85 ? -26.344 -34.688 -19.938 1 58.84 85 ASP A CA 1
ATOM 662 C C . ASP A 1 85 ? -25.266 -35.719 -20.234 1 58.84 85 ASP A C 1
ATOM 664 O O . ASP A 1 85 ? -24.266 -35.406 -20.875 1 58.84 85 ASP A O 1
ATOM 668 N N . PRO A 1 86 ? -25.25 -36.906 -19.453 1 61.91 86 PRO A N 1
ATOM 669 C CA . PRO A 1 86 ? -24.25 -37.969 -19.656 1 61.91 86 PRO A CA 1
ATOM 670 C C . PRO A 1 86 ? -24 -38.25 -21.141 1 61.91 86 PRO A C 1
ATOM 672 O O . PRO A 1 86 ? -22.969 -38.844 -21.5 1 61.91 86 PRO A O 1
ATOM 675 N N . THR A 1 87 ? -24.953 -37.844 -21.922 1 62.59 87 THR A N 1
ATOM 676 C CA . THR A 1 87 ? -24.859 -38.156 -23.344 1 62.59 87 THR A CA 1
ATOM 677 C C . THR A 1 87 ? -23.906 -37.188 -24.062 1 62.59 87 THR A C 1
ATOM 679 O O . THR A 1 87 ? -23.453 -37.469 -25.172 1 62.59 87 THR A O 1
ATOM 682 N N . MET A 1 88 ? -23.641 -36.125 -23.391 1 73.62 88 MET A N 1
ATOM 683 C CA . MET A 1 88 ? -22.797 -35.156 -24.047 1 73.62 88 MET A CA 1
ATOM 684 C C . MET A 1 88 ? -21.359 -35.25 -23.562 1 73.62 88 MET A C 1
ATOM 686 O O . MET A 1 88 ? -20.938 -34.5 -22.672 1 73.62 88 MET A O 1
ATOM 690 N N . ARG A 1 89 ? -20.688 -36.219 -24.203 1 85.31 89 ARG A N 1
ATOM 691 C CA . ARG A 1 89 ? -19.281 -36.438 -23.875 1 85.31 89 ARG A CA 1
ATOM 692 C C . ARG A 1 89 ? -18.406 -35.375 -24.516 1 85.31 89 ARG A C 1
ATOM 694 O O . ARG A 1 89 ? -18.578 -35.031 -25.688 1 85.31 89 ARG A O 1
ATOM 701 N N . SER A 1 90 ? -17.625 -34.781 -23.656 1 89.69 90 SER A N 1
ATOM 702 C CA . SER A 1 90 ? -16.688 -33.75 -24.156 1 89.69 90 SER A CA 1
ATOM 703 C C . SER A 1 90 ? -15.25 -34.094 -23.734 1 89.69 90 SER A C 1
ATOM 705 O O . SER A 1 90 ? -15.031 -34.875 -22.812 1 89.69 90 SER A O 1
ATOM 707 N N . ALA A 1 91 ? -14.297 -33.625 -24.516 1 93.75 91 ALA A N 1
ATOM 708 C CA . ALA A 1 91 ? -12.875 -33.75 -24.25 1 93.75 91 ALA A CA 1
ATOM 709 C C . ALA A 1 91 ? -12.164 -32.406 -24.297 1 93.75 91 ALA A C 1
ATOM 711 O O . ALA A 1 91 ? -12.758 -31.406 -24.672 1 93.75 91 ALA A O 1
ATOM 712 N N . ARG A 1 92 ? -11.008 -32.438 -23.797 1 94.69 92 ARG A N 1
ATOM 713 C CA . ARG A 1 92 ? -10.242 -31.203 -23.828 1 94.69 92 ARG A CA 1
ATOM 714 C C . ARG A 1 92 ? -8.789 -31.469 -24.188 1 94.69 92 ARG A C 1
ATOM 716 O O . ARG A 1 92 ? -8.281 -32.562 -23.969 1 94.69 92 ARG A O 1
ATOM 723 N N . MET A 1 93 ? -8.125 -30.453 -24.828 1 96.44 93 MET A N 1
ATOM 724 C CA . MET A 1 93 ? -6.684 -30.406 -25.078 1 96.44 93 MET A CA 1
ATOM 725 C C . MET A 1 93 ? -6.133 -29 -24.828 1 96.44 93 MET A C 1
ATOM 727 O O . MET A 1 93 ? -6.789 -28.016 -25.141 1 96.44 93 MET A O 1
ATOM 731 N N . PHE A 1 94 ? -4.984 -28.969 -24.234 1 97.56 94 PHE A N 1
ATOM 732 C CA . PHE A 1 94 ? -4.285 -27.703 -24.156 1 97.56 94 PHE A CA 1
ATOM 733 C C . PHE A 1 94 ? -3.693 -27.312 -25.516 1 97.56 94 PHE A C 1
ATOM 735 O O . PHE A 1 94 ? -3.393 -28.188 -26.328 1 97.56 94 PHE A O 1
ATOM 742 N N . CYS A 1 95 ? -3.559 -26.062 -25.734 1 95.88 95 CYS A N 1
ATOM 743 C CA . CYS A 1 95 ? -3.014 -25.578 -26.984 1 95.88 95 CYS A CA 1
ATOM 744 C C . CYS A 1 95 ? -1.766 -24.734 -26.766 1 95.88 95 CYS A C 1
ATOM 746 O O . CYS A 1 95 ? -1.633 -24.078 -25.719 1 95.88 95 CYS A O 1
ATOM 748 N N . ASP A 1 96 ? -0.901 -24.781 -27.688 1 94.56 96 ASP A N 1
ATOM 749 C CA . ASP A 1 96 ? 0.169 -23.797 -27.828 1 94.56 96 ASP A CA 1
ATOM 750 C C . ASP A 1 96 ? -0.233 -22.688 -28.781 1 94.56 96 ASP A C 1
ATOM 752 O O . ASP A 1 96 ? -0.853 -22.938 -29.812 1 94.56 96 ASP A O 1
ATOM 756 N N . ILE A 1 97 ? 0.068 -21.531 -28.375 1 92.38 97 ILE A N 1
ATOM 757 C CA . ILE A 1 97 ? -0.312 -20.375 -29.188 1 92.38 97 ILE A CA 1
ATOM 758 C C . ILE A 1 97 ? 0.823 -20.031 -30.156 1 92.38 97 ILE A C 1
ATOM 760 O O . ILE A 1 97 ? 1.979 -19.906 -29.734 1 92.38 97 ILE A O 1
ATOM 764 N N . LEU A 1 98 ? 0.438 -19.859 -31.359 1 91.31 98 LEU A N 1
ATOM 765 C CA . LEU A 1 98 ? 1.396 -19.516 -32.406 1 91.31 98 LEU A CA 1
ATOM 766 C C . LEU A 1 98 ? 1.062 -18.172 -33.031 1 91.31 98 LEU A C 1
ATOM 768 O O . LEU A 1 98 ? -0.097 -17.75 -33.031 1 91.31 98 LEU A O 1
ATOM 772 N N . ASN A 1 99 ? 2.092 -17.625 -33.5 1 87.38 99 ASN A N 1
ATOM 773 C CA . ASN A 1 99 ? 1.897 -16.469 -34.375 1 87.38 99 ASN A CA 1
ATOM 774 C C . ASN A 1 99 ? 1.427 -16.891 -35.781 1 87.38 99 ASN A C 1
ATOM 776 O O . ASN A 1 99 ? 1.499 -18.062 -36.125 1 87.38 99 ASN A O 1
ATOM 780 N N . PRO A 1 100 ? 0.977 -15.914 -36.5 1 82.81 100 PRO A N 1
ATOM 781 C CA . PRO A 1 100 ? 0.502 -16.25 -37.844 1 82.81 100 PRO A CA 1
ATOM 782 C C . PRO A 1 100 ? 1.596 -16.844 -38.719 1 82.81 100 PRO A C 1
ATOM 784 O O . PRO A 1 100 ? 1.301 -17.609 -39.656 1 82.81 100 PRO A O 1
ATOM 787 N N . ASP A 1 101 ? 2.809 -16.562 -38.406 1 85.69 101 ASP A N 1
ATOM 788 C CA . ASP A 1 101 ? 3.92 -17.078 -39.188 1 85.69 101 ASP A CA 1
ATOM 789 C C . ASP A 1 101 ? 4.27 -18.5 -38.75 1 85.69 101 ASP A C 1
ATOM 791 O O . ASP A 1 101 ? 5.172 -19.125 -39.312 1 85.69 101 ASP A O 1
ATOM 795 N N . GLY A 1 102 ? 3.576 -19 -37.75 1 85.88 102 GLY A N 1
ATOM 796 C CA . GLY A 1 102 ? 3.766 -20.375 -37.344 1 85.88 102 GLY A CA 1
ATOM 797 C C . GLY A 1 102 ? 4.723 -20.531 -36.188 1 85.88 102 GLY A C 1
ATOM 798 O O . GLY A 1 102 ? 4.844 -21.609 -35.594 1 85.88 102 GLY A O 1
ATOM 799 N N . GLN A 1 103 ? 5.324 -19.469 -35.812 1 89 103 GLN A N 1
ATOM 800 C CA . GLN A 1 103 ? 6.254 -19.516 -34.719 1 89 103 GLN A CA 1
ATOM 801 C C . GLN A 1 103 ? 5.52 -19.391 -33.375 1 89 103 GLN A C 1
ATOM 803 O O . GLN A 1 103 ? 4.445 -18.781 -33.312 1 89 103 GLN A O 1
ATOM 808 N N . ALA A 1 104 ? 6.133 -20 -32.406 1 89.94 104 ALA A N 1
ATOM 809 C CA . ALA A 1 104 ? 5.551 -19.938 -31.062 1 89.94 104 ALA A CA 1
ATOM 810 C C . ALA A 1 104 ? 5.391 -18.5 -30.594 1 89.94 104 ALA A C 1
ATOM 812 O O . ALA A 1 104 ? 6.27 -17.656 -30.828 1 89.94 104 ALA A O 1
ATOM 813 N N . SER A 1 105 ? 4.27 -18.219 -30.016 1 88.56 105 SER A N 1
ATOM 814 C CA . SER A 1 105 ? 4.012 -16.875 -29.516 1 88.56 105 SER A CA 1
ATOM 815 C C . SER A 1 105 ? 4.762 -16.609 -28.219 1 88.56 105 SER A C 1
ATOM 817 O O . SER A 1 105 ? 4.688 -17.406 -27.281 1 88.56 105 SER A O 1
ATOM 819 N N . ASN A 1 106 ? 5.363 -15.492 -28.172 1 86.56 106 ASN A N 1
ATOM 820 C CA . ASN A 1 106 ? 6.086 -15.086 -26.969 1 86.56 106 ASN A CA 1
ATOM 821 C C . ASN A 1 106 ? 5.137 -14.586 -25.891 1 86.56 106 ASN A C 1
ATOM 823 O O . ASN A 1 106 ? 5.559 -14.336 -24.766 1 86.56 106 ASN A O 1
ATOM 827 N N . SER A 1 107 ? 3.91 -14.578 -26.219 1 88.88 107 SER A N 1
ATOM 828 C CA . SER A 1 107 ? 2.922 -14.109 -25.266 1 88.88 107 SER A CA 1
ATOM 829 C C . SER A 1 107 ? 2.254 -15.266 -24.531 1 88.88 107 SER A C 1
ATOM 831 O O . SER A 1 107 ? 1.469 -15.062 -23.609 1 88.88 107 SER A O 1
ATOM 833 N N . ASP A 1 108 ? 2.535 -16.453 -25 1 93.06 108 ASP A N 1
ATOM 834 C CA . ASP A 1 108 ? 1.915 -17.641 -24.438 1 93.06 108 ASP A CA 1
ATOM 835 C C . ASP A 1 108 ? 2.637 -18.094 -23.172 1 93.06 108 ASP A C 1
ATOM 837 O O . ASP A 1 108 ? 3.783 -18.547 -23.234 1 93.06 108 ASP A O 1
ATOM 841 N N . PRO A 1 109 ? 1.97 -18.062 -22 1 96.81 109 PRO A N 1
ATOM 842 C CA . PRO A 1 109 ? 2.609 -18.5 -20.75 1 96.81 109 PRO A CA 1
ATOM 843 C C . PRO A 1 109 ? 3.111 -19.938 -20.812 1 96.81 109 PRO A C 1
ATOM 845 O O . PRO A 1 109 ? 4.164 -20.25 -20.266 1 96.81 109 PRO A O 1
ATOM 848 N N . ARG A 1 110 ? 2.385 -20.781 -21.422 1 97.62 110 ARG A N 1
ATOM 849 C CA . ARG A 1 110 ? 2.787 -22.188 -21.547 1 97.62 110 ARG A CA 1
ATOM 850 C C . ARG A 1 110 ? 4.105 -22.297 -22.312 1 97.62 110 ARG A C 1
ATOM 852 O O . ARG A 1 110 ? 4.949 -23.141 -21.969 1 97.62 110 ARG A O 1
ATOM 859 N N . GLN A 1 111 ? 4.27 -21.5 -23.344 1 95.88 111 GLN A N 1
ATOM 860 C CA . GLN A 1 111 ? 5.523 -21.484 -24.094 1 95.88 111 GLN A CA 1
ATOM 861 C C . GLN A 1 111 ? 6.672 -20.969 -23.234 1 95.88 111 GLN A C 1
ATOM 863 O O . GLN A 1 111 ? 7.812 -21.422 -23.375 1 95.88 111 GLN A O 1
ATOM 868 N N . VAL A 1 112 ? 6.41 -19.984 -22.406 1 97.81 112 VAL A N 1
ATOM 869 C CA . VAL A 1 112 ? 7.43 -19.469 -21.5 1 97.81 112 VAL A CA 1
ATOM 870 C C . VAL A 1 112 ? 7.984 -20.609 -20.656 1 97.81 112 VAL A C 1
ATOM 872 O O . VAL A 1 112 ? 9.203 -20.75 -20.516 1 97.81 112 VAL A O 1
ATOM 875 N N . LEU A 1 113 ? 7.09 -21.391 -20.094 1 98.5 113 LEU A N 1
ATOM 876 C CA . LEU A 1 113 ? 7.527 -22.5 -19.266 1 98.5 113 LEU A CA 1
ATOM 877 C C . LEU A 1 113 ? 8.242 -23.562 -20.094 1 98.5 113 LEU A C 1
ATOM 879 O O . LEU A 1 113 ? 9.258 -24.125 -19.672 1 98.5 113 LEU A O 1
ATOM 883 N N . HIS A 1 114 ? 7.707 -23.812 -21.297 1 97.12 114 HIS A N 1
ATOM 884 C CA . HIS A 1 114 ? 8.344 -24.781 -22.188 1 97.12 114 HIS A CA 1
ATOM 885 C C . HIS A 1 114 ? 9.805 -24.406 -22.438 1 97.12 114 HIS A C 1
ATOM 887 O O . HIS A 1 114 ? 10.672 -25.281 -22.438 1 97.12 114 HIS A O 1
ATOM 893 N N . LYS A 1 115 ? 10.047 -23.172 -22.656 1 96.88 115 LYS A N 1
ATOM 894 C CA . LYS A 1 115 ? 11.406 -22.703 -22.906 1 96.88 115 LYS A CA 1
ATOM 895 C C . LYS A 1 115 ? 12.312 -22.984 -21.703 1 96.88 115 LYS A C 1
ATOM 897 O O . LYS A 1 115 ? 13.461 -23.391 -21.859 1 96.88 115 LYS A O 1
ATOM 902 N N . GLN A 1 116 ? 11.812 -22.75 -20.516 1 97.62 116 GLN A N 1
ATOM 903 C CA . GLN A 1 116 ? 12.602 -23 -19.312 1 97.62 116 GLN A CA 1
ATOM 904 C C . GLN A 1 116 ? 12.852 -24.5 -19.141 1 97.62 116 GLN A C 1
ATOM 906 O O . GLN A 1 116 ? 13.93 -24.906 -18.672 1 97.62 116 GLN A O 1
ATOM 911 N N . VAL A 1 117 ? 11.867 -25.312 -19.453 1 98.25 117 VAL A N 1
ATOM 912 C CA . VAL A 1 117 ? 12.016 -26.766 -19.375 1 98.25 117 VAL A CA 1
ATOM 913 C C . VAL A 1 117 ? 13.102 -27.234 -20.344 1 98.25 117 VAL A C 1
ATOM 915 O O . VAL A 1 117 ? 13.93 -28.078 -19.984 1 98.25 117 VAL A O 1
ATOM 918 N N . GLN A 1 118 ? 13.07 -26.656 -21.5 1 97.69 118 GLN A N 1
ATOM 919 C CA . GLN A 1 118 ? 14.086 -27 -22.484 1 97.69 118 GLN A CA 1
ATOM 920 C C . GLN A 1 118 ? 15.477 -26.578 -22.016 1 97.69 118 GLN A C 1
ATOM 922 O O . GLN A 1 118 ? 16.438 -27.328 -22.203 1 97.69 118 GLN A O 1
ATOM 927 N N . LEU A 1 119 ? 15.602 -25.438 -21.469 1 97.56 119 LEU A N 1
ATOM 928 C CA . LEU A 1 119 ? 16.875 -24.969 -20.922 1 97.56 119 LEU A CA 1
ATOM 929 C C . LEU A 1 119 ? 17.391 -25.906 -19.844 1 97.56 119 LEU A C 1
ATOM 931 O O . LEU A 1 119 ? 18.578 -26.219 -19.797 1 97.56 119 LEU A O 1
ATOM 935 N N . ALA A 1 120 ? 16.516 -26.312 -18.984 1 98.31 120 ALA A N 1
ATOM 936 C CA . ALA A 1 120 ? 16.875 -27.297 -17.953 1 98.31 120 ALA A CA 1
ATOM 937 C C . ALA A 1 120 ? 17.359 -28.594 -18.594 1 98.31 120 ALA A C 1
ATOM 939 O O . ALA A 1 120 ? 18.375 -29.172 -18.156 1 98.31 120 ALA A O 1
ATOM 940 N N . ALA A 1 121 ? 16.656 -29.047 -19.625 1 98.06 121 ALA A N 1
ATOM 941 C CA . ALA A 1 121 ? 17.031 -30.281 -20.328 1 98.06 121 ALA A CA 1
ATOM 942 C C . ALA A 1 121 ? 18.406 -30.156 -20.969 1 98.06 121 ALA A C 1
ATOM 944 O O . ALA A 1 121 ? 19.188 -31.109 -20.953 1 98.06 121 ALA A O 1
ATOM 945 N N . ASP A 1 122 ? 18.656 -29 -21.531 1 97.75 122 ASP A N 1
ATOM 946 C CA . ASP A 1 122 ? 19.953 -28.734 -22.156 1 97.75 122 ASP A CA 1
ATOM 947 C C . ASP A 1 122 ? 21.078 -28.828 -21.141 1 97.75 122 ASP A C 1
ATOM 949 O O . ASP A 1 122 ? 22.219 -29.125 -21.5 1 97.75 122 ASP A O 1
ATOM 953 N N . GLU A 1 123 ? 20.734 -28.625 -19.938 1 97.12 123 GLU A N 1
ATOM 954 C CA . GLU A 1 123 ? 21.719 -28.703 -18.859 1 97.12 123 GLU A CA 1
ATOM 955 C C . GLU A 1 123 ? 21.703 -30.078 -18.203 1 97.12 123 GLU A C 1
ATOM 957 O O . GLU A 1 123 ? 22.406 -30.297 -17.219 1 97.12 123 GLU A O 1
ATOM 962 N N . GLY A 1 124 ? 20.844 -30.938 -18.703 1 97.56 124 GLY A N 1
ATOM 963 C CA . GLY A 1 124 ? 20.812 -32.312 -18.25 1 97.56 124 GLY A CA 1
ATOM 964 C C . GLY A 1 124 ? 19.797 -32.562 -17.172 1 97.56 124 GLY A C 1
ATOM 965 O O . GLY A 1 124 ? 19.828 -33.625 -16.516 1 97.56 124 GLY A O 1
ATOM 966 N N . PHE A 1 125 ? 18.938 -31.625 -16.922 1 98.44 125 PHE A N 1
ATOM 967 C CA . PHE A 1 125 ? 18.016 -31.75 -15.797 1 98.44 125 PHE A CA 1
ATOM 968 C C . PHE A 1 125 ? 16.578 -31.938 -16.297 1 98.44 125 PHE A C 1
ATOM 970 O O . PHE A 1 125 ? 16.219 -31.406 -17.359 1 98.44 125 PHE A O 1
ATOM 977 N N . HIS A 1 126 ? 15.844 -32.688 -15.547 1 97.25 126 HIS A N 1
ATOM 978 C CA . HIS A 1 126 ? 14.391 -32.75 -15.617 1 97.25 126 HIS A CA 1
ATOM 979 C C . HIS A 1 126 ? 13.758 -32.281 -14.312 1 97.25 126 HIS A C 1
ATOM 981 O O . HIS A 1 126 ? 14.133 -32.75 -13.234 1 97.25 126 HIS A O 1
ATOM 987 N N . CYS A 1 127 ? 12.812 -31.375 -14.43 1 98.44 127 CYS A N 1
ATOM 988 C CA . CYS A 1 127 ? 12.227 -30.781 -13.234 1 98.44 127 CYS A CA 1
ATOM 989 C C . CYS A 1 127 ? 10.898 -31.453 -12.891 1 98.44 127 CYS A C 1
ATOM 991 O O . CYS A 1 127 ? 10.016 -31.578 -13.75 1 98.44 127 CYS A O 1
ATOM 993 N N . VAL A 1 128 ? 10.758 -31.891 -11.703 1 98.06 128 VAL A N 1
ATOM 994 C CA . VAL A 1 128 ? 9.547 -32.531 -11.18 1 98.06 128 VAL A CA 1
ATOM 995 C C . VAL A 1 128 ? 8.977 -31.688 -10.039 1 98.06 128 VAL A C 1
ATOM 997 O O . VAL A 1 128 ? 9.727 -31.188 -9.195 1 98.06 128 VAL A O 1
ATOM 1000 N N . VAL A 1 129 ? 7.629 -31.5 -10.062 1 98.25 129 VAL A N 1
ATOM 1001 C CA . VAL A 1 129 ? 7.016 -30.656 -9.047 1 98.25 129 VAL A CA 1
ATOM 1002 C C . VAL A 1 129 ? 5.773 -31.328 -8.477 1 98.25 129 VAL A C 1
ATOM 1004 O O . VAL A 1 129 ? 5.141 -32.156 -9.148 1 98.25 129 VAL A O 1
ATOM 1007 N N . SER A 1 130 ? 5.465 -31.062 -7.27 1 97.75 130 SER A N 1
ATOM 1008 C CA . SER A 1 130 ? 4.254 -31.469 -6.562 1 97.75 130 SER A CA 1
ATOM 1009 C C . SER A 1 130 ? 3.684 -30.312 -5.742 1 97.75 130 SER A C 1
ATOM 1011 O O . SER A 1 130 ? 4.293 -29.891 -4.762 1 97.75 130 SER A O 1
ATOM 1013 N N . PRO A 1 131 ? 2.514 -29.797 -6.102 1 98.12 131 PRO A N 1
ATOM 1014 C CA . PRO A 1 131 ? 1.933 -28.656 -5.395 1 98.12 131 PRO A CA 1
ATOM 1015 C C . PRO A 1 131 ? 0.954 -29.078 -4.297 1 98.12 131 PRO A C 1
ATOM 1017 O O . PRO A 1 131 ? 0.242 -30.078 -4.453 1 98.12 131 PRO A O 1
ATOM 1020 N N . GLU A 1 132 ? 0.928 -28.391 -3.199 1 97.44 132 GLU A N 1
ATOM 1021 C CA . GLU A 1 132 ? -0.141 -28.375 -2.205 1 97.44 132 GLU A CA 1
ATOM 1022 C C . GLU A 1 132 ? -1.087 -27.203 -2.422 1 97.44 132 GLU A C 1
ATOM 1024 O O . GLU A 1 132 ? -0.792 -26.078 -2.01 1 97.44 132 GLU A O 1
ATOM 1029 N N . ILE A 1 133 ? -2.236 -27.531 -3.012 1 98.19 133 ILE A N 1
ATOM 1030 C CA . ILE A 1 133 ? -3.115 -26.453 -3.443 1 98.19 133 ILE A CA 1
ATOM 1031 C C . ILE A 1 133 ? -4.18 -26.188 -2.379 1 98.19 133 ILE A C 1
ATOM 1033 O O . ILE A 1 133 ? -4.996 -27.062 -2.088 1 98.19 133 ILE A O 1
ATOM 1037 N N . GLU A 1 134 ? -4.129 -25.016 -1.812 1 96.88 134 GLU A N 1
ATOM 1038 C CA . GLU A 1 134 ? -5.117 -24.578 -0.833 1 96.88 134 GLU A CA 1
ATOM 1039 C C . GLU A 1 134 ? -6.145 -23.641 -1.462 1 96.88 134 GLU A C 1
ATOM 1041 O O . GLU A 1 134 ? -5.809 -22.844 -2.342 1 96.88 134 GLU A O 1
ATOM 1046 N N . PHE A 1 135 ? -7.41 -23.734 -1.065 1 97.75 135 PHE A N 1
ATOM 1047 C CA . PHE A 1 135 ? -8.492 -22.875 -1.537 1 97.75 135 PHE A CA 1
ATOM 1048 C C . PHE A 1 135 ? -9.648 -22.875 -0.551 1 97.75 135 PHE A C 1
ATOM 1050 O O . PHE A 1 135 ? -9.625 -23.594 0.45 1 97.75 135 PHE A O 1
ATOM 1057 N N . PHE A 1 136 ? -10.633 -22.016 -0.753 1 97.19 136 PHE A N 1
ATOM 1058 C CA . PHE A 1 136 ? -11.781 -21.906 0.145 1 97.19 136 PHE A CA 1
ATOM 1059 C C . PHE A 1 136 ? -13.07 -22.281 -0.57 1 97.19 136 PHE A C 1
ATOM 1061 O O . PHE A 1 136 ? -13.25 -21.969 -1.748 1 97.19 136 PHE A O 1
ATOM 1068 N N . LEU A 1 137 ? -13.906 -22.938 0.139 1 97.31 137 LEU A N 1
ATOM 1069 C CA . LEU A 1 137 ? -15.305 -23.109 -0.247 1 97.31 137 LEU A CA 1
ATOM 1070 C C . LEU A 1 137 ? -16.203 -22.125 0.489 1 97.31 137 LEU A C 1
ATOM 1072 O O . LEU A 1 137 ? -16.156 -22.031 1.719 1 97.31 137 LEU A O 1
ATOM 1076 N N . VAL A 1 138 ? -16.953 -21.406 -0.301 1 97.62 138 VAL A N 1
ATOM 1077 C CA . VAL A 1 138 ? -17.828 -20.375 0.263 1 97.62 138 VAL A CA 1
ATOM 1078 C C . VAL A 1 138 ? -19.25 -20.562 -0.256 1 97.62 138 VAL A C 1
ATOM 1080 O O . VAL A 1 138 ? -19.469 -21.172 -1.304 1 97.62 138 VAL A O 1
ATOM 1083 N N . GLN A 1 139 ? -20.188 -20.047 0.44 1 96.62 139 GLN A N 1
ATOM 1084 C CA . GLN A 1 139 ? -21.594 -20.203 0.086 1 96.62 139 GLN A CA 1
ATOM 1085 C C . GLN A 1 139 ? -21.891 -19.562 -1.262 1 96.62 139 GLN A C 1
ATOM 1087 O O . GLN A 1 139 ? -22.688 -20.094 -2.045 1 96.62 139 GLN A O 1
ATOM 1092 N N . ASN A 1 140 ? -21.266 -18.438 -1.435 1 95.31 140 ASN A N 1
ATOM 1093 C CA . ASN A 1 140 ? -21.5 -17.672 -2.658 1 95.31 140 ASN A CA 1
ATOM 1094 C C . ASN A 1 140 ? -20.297 -16.781 -2.996 1 95.31 140 ASN A C 1
ATOM 1096 O O . ASN A 1 140 ? -19.656 -16.234 -2.102 1 95.31 140 ASN A O 1
ATOM 1100 N N . LEU A 1 141 ? -20.062 -16.719 -4.336 1 95.31 141 LEU A N 1
ATOM 1101 C CA . LEU A 1 141 ? -18.953 -15.875 -4.773 1 95.31 141 LEU A CA 1
ATOM 1102 C C . LEU A 1 141 ? -19.438 -14.469 -5.09 1 95.31 141 LEU A C 1
ATOM 1104 O O . LEU A 1 141 ? -18.625 -13.539 -5.199 1 95.31 141 LEU A O 1
ATOM 1108 N N . ARG A 1 142 ? -20.734 -14.242 -5.301 1 92.5 142 ARG A N 1
ATOM 1109 C CA . ARG A 1 142 ? -21.297 -12.938 -5.594 1 92.5 142 ARG A CA 1
ATOM 1110 C C . ARG A 1 142 ? -21.703 -12.211 -4.312 1 92.5 142 ARG A C 1
ATOM 1112 O O . ARG A 1 142 ? -22.891 -12.109 -3.992 1 92.5 142 ARG A O 1
ATOM 1119 N N . THR A 1 143 ? -20.719 -11.523 -3.686 1 94.5 143 THR A N 1
ATOM 1120 C CA . THR A 1 143 ? -20.953 -10.945 -2.371 1 94.5 143 THR A CA 1
ATOM 1121 C C . THR A 1 143 ? -21.094 -9.422 -2.469 1 94.5 143 THR A C 1
ATOM 1123 O O . THR A 1 143 ? -21.375 -8.758 -1.473 1 94.5 143 THR A O 1
ATOM 1126 N N . ASN A 1 144 ? -20.891 -8.789 -3.596 1 90.5 144 ASN A N 1
ATOM 1127 C CA . ASN A 1 144 ? -20.969 -7.348 -3.811 1 90.5 144 ASN A CA 1
ATOM 1128 C C . ASN A 1 144 ? -20.016 -6.598 -2.879 1 90.5 144 ASN A C 1
ATOM 1130 O O . ASN A 1 144 ? -20.391 -5.594 -2.277 1 90.5 144 ASN A O 1
ATOM 1134 N N . GLY A 1 145 ? -18.891 -7.27 -2.686 1 91.12 145 GLY A N 1
ATOM 1135 C CA . GLY A 1 145 ? -17.859 -6.609 -1.901 1 91.12 145 GLY A CA 1
ATOM 1136 C C . GLY A 1 145 ? -17.938 -6.934 -0.421 1 91.12 145 GLY A C 1
ATOM 1137 O O . GLY A 1 145 ? -17.094 -6.488 0.361 1 91.12 145 GLY A O 1
ATOM 1138 N N . LEU A 1 146 ? -18.891 -7.641 0.021 1 92.94 146 LEU A N 1
ATOM 1139 C CA . LEU A 1 146 ? -19 -8.086 1.407 1 92.94 146 LEU A CA 1
ATOM 1140 C C . LEU A 1 146 ? -18.188 -9.359 1.628 1 92.94 146 LEU A C 1
ATOM 1142 O O . LEU A 1 146 ? -17.922 -10.102 0.68 1 92.94 146 LEU A O 1
ATOM 1146 N N . PRO A 1 147 ? -17.781 -9.617 2.834 1 93.75 147 PRO A N 1
ATOM 1147 C CA . PRO A 1 147 ? -17.047 -10.859 3.102 1 93.75 147 PRO A CA 1
ATOM 1148 C C . PRO A 1 147 ? -17.859 -12.109 2.777 1 93.75 147 PRO A C 1
ATOM 1150 O O . PRO A 1 147 ? -19.062 -12.156 3.043 1 93.75 147 PRO A O 1
ATOM 1153 N N . PRO A 1 148 ? -17.188 -13.086 2.146 1 96.62 148 PRO A N 1
ATOM 1154 C CA . PRO A 1 148 ? -17.891 -14.344 1.881 1 96.62 148 PRO A CA 1
ATOM 1155 C C . PRO A 1 148 ? -18.156 -15.148 3.15 1 96.62 148 PRO A C 1
ATOM 1157 O O . PRO A 1 148 ? -17.625 -14.828 4.215 1 96.62 148 PRO A O 1
ATOM 1160 N N . VAL A 1 149 ? -19.109 -16.109 3.059 1 96.44 149 VAL A N 1
ATOM 1161 C CA . VAL A 1 149 ? -19.438 -17 4.168 1 96.44 149 VAL A CA 1
ATOM 1162 C C . VAL A 1 149 ? -18.906 -18.391 3.881 1 96.44 149 VAL A C 1
ATOM 1164 O O . VAL A 1 149 ? -19.219 -18.984 2.848 1 96.44 149 VAL A O 1
ATOM 1167 N N . PRO A 1 150 ? -18.016 -18.906 4.75 1 95.75 150 PRO A N 1
ATOM 1168 C CA . PRO A 1 150 ? -17.516 -20.266 4.527 1 95.75 150 PRO A CA 1
ATOM 1169 C C . PRO A 1 150 ? -18.641 -21.312 4.52 1 95.75 150 PRO A C 1
ATOM 1171 O O . PRO A 1 150 ? -19.688 -21.094 5.125 1 95.75 150 PRO A O 1
ATOM 1174 N N . THR A 1 151 ? -18.406 -22.406 3.906 1 94.81 151 THR A N 1
ATOM 1175 C CA . THR A 1 151 ? -19.422 -23.438 3.768 1 94.81 151 THR A CA 1
ATOM 1176 C C . THR A 1 151 ? -19.5 -24.297 5.031 1 94.81 151 THR A C 1
ATOM 1178 O O . THR A 1 151 ? -20.469 -25.047 5.223 1 94.81 151 THR A O 1
ATOM 1181 N N . ASP A 1 152 ? -18.438 -24.156 5.855 1 91.5 152 ASP A N 1
ATOM 1182 C CA . ASP A 1 152 ? -18.391 -24.984 7.051 1 91.5 152 ASP A CA 1
ATOM 1183 C C . ASP A 1 152 ? -17.656 -24.281 8.188 1 91.5 152 ASP A C 1
ATOM 1185 O O . ASP A 1 152 ? -17.266 -23.125 8.047 1 91.5 152 ASP A O 1
ATOM 1189 N N . ASN A 1 153 ? -17.656 -24.969 9.289 1 85.31 153 ASN A N 1
ATOM 1190 C CA . ASN A 1 153 ? -16.953 -24.406 10.438 1 85.31 153 ASN A CA 1
ATOM 1191 C C . ASN A 1 153 ? -15.805 -25.297 10.891 1 85.31 153 ASN A C 1
ATOM 1193 O O . ASN A 1 153 ? -15.461 -25.328 12.07 1 85.31 153 ASN A O 1
ATOM 1197 N N . GLY A 1 154 ? -15.352 -26.094 9.922 1 80.62 154 GLY A N 1
ATOM 1198 C CA . GLY A 1 154 ? -14.336 -27.078 10.281 1 80.62 154 GLY A CA 1
ATOM 1199 C C . GLY A 1 154 ? -12.961 -26.469 10.477 1 80.62 154 GLY A C 1
ATOM 1200 O O . GLY A 1 154 ? -12.75 -25.281 10.195 1 80.62 154 GLY A O 1
ATOM 1201 N N . GLY A 1 155 ? -12.055 -27.312 11.109 1 76.38 155 GLY A N 1
ATOM 1202 C CA . GLY A 1 155 ? -10.641 -27.016 11.289 1 76.38 155 GLY A CA 1
ATOM 1203 C C . GLY A 1 155 ? -9.734 -28.094 10.75 1 76.38 155 GLY A C 1
ATOM 1204 O O . GLY A 1 155 ? -10.188 -29 10.039 1 76.38 155 GLY A O 1
ATOM 1205 N N . TYR A 1 156 ? -8.547 -28 11.164 1 76.12 156 TYR A N 1
ATOM 1206 C CA . TYR A 1 156 ? -7.516 -28.891 10.641 1 76.12 156 TYR A CA 1
ATOM 1207 C C . TYR A 1 156 ? -7.844 -30.344 10.945 1 76.12 156 TYR A C 1
ATOM 1209 O O . TYR A 1 156 ? -7.926 -30.75 12.109 1 76.12 156 TYR A O 1
ATOM 1217 N N . PHE A 1 157 ? -8.086 -31.109 9.891 1 73.88 157 PHE A N 1
ATOM 1218 C CA . PHE A 1 157 ? -8.367 -32.531 9.898 1 73.88 157 PHE A CA 1
ATOM 1219 C C . PHE A 1 157 ? -9.703 -32.812 10.57 1 73.88 157 PHE A C 1
ATOM 1221 O O . PHE A 1 157 ? -9.945 -33.938 11.016 1 73.88 157 PHE A O 1
ATOM 1228 N N . ASP A 1 158 ? -10.508 -31.766 10.688 1 70.94 158 ASP A N 1
ATOM 1229 C CA . ASP A 1 158 ? -11.805 -31.922 11.336 1 70.94 158 ASP A CA 1
ATOM 1230 C C . ASP A 1 158 ? -12.844 -32.438 10.344 1 70.94 158 ASP A C 1
ATOM 1232 O O . ASP A 1 158 ? -12.688 -32.312 9.133 1 70.94 158 ASP A O 1
ATOM 1236 N N . GLN A 1 159 ? -13.719 -33.219 10.945 1 68.5 159 GLN A N 1
ATOM 1237 C CA . GLN A 1 159 ? -15 -33.406 10.273 1 68.5 159 GLN A CA 1
ATOM 1238 C C . GLN A 1 159 ? -16 -32.344 10.711 1 68.5 159 GLN A C 1
ATOM 1240 O O . GLN A 1 159 ? -16.359 -32.25 11.883 1 68.5 159 GLN A O 1
ATOM 1245 N N . ALA A 1 160 ? -16.25 -31.469 9.836 1 70.88 160 ALA A N 1
ATOM 1246 C CA . ALA A 1 160 ? -17.109 -30.344 10.164 1 70.88 160 ALA A CA 1
ATOM 1247 C C . ALA A 1 160 ? -18.484 -30.812 10.617 1 70.88 160 ALA A C 1
ATOM 1249 O O . ALA A 1 160 ? -19.062 -31.734 10.031 1 70.88 160 ALA A O 1
ATOM 1250 N N . SER A 1 161 ? -18.906 -30.312 11.703 1 68.12 161 SER A N 1
ATOM 1251 C CA . SER A 1 161 ? -20.266 -30.609 12.188 1 68.12 161 SER A CA 1
ATOM 1252 C C . SER A 1 161 ? -21.312 -30 11.258 1 68.12 161 SER A C 1
ATOM 1254 O O . SER A 1 161 ? -22.406 -30.578 11.094 1 68.12 161 SER A O 1
ATOM 1256 N N . GLN A 1 162 ? -21.031 -28.859 10.688 1 74.62 162 GLN A N 1
ATOM 1257 C CA . GLN A 1 162 ? -21.859 -28.219 9.68 1 74.62 162 GLN A CA 1
ATOM 1258 C C . GLN A 1 162 ? -21.109 -28.094 8.352 1 74.62 162 GLN A C 1
ATOM 1260 O O . GLN A 1 162 ? -19.953 -27.672 8.32 1 74.62 162 GLN A O 1
ATOM 1265 N N . ASN A 1 163 ? -21.734 -28.609 7.438 1 84.06 163 ASN A N 1
ATOM 1266 C CA . ASN A 1 163 ? -21.141 -28.594 6.105 1 84.06 163 ASN A CA 1
ATOM 1267 C C . ASN A 1 163 ? -22.219 -28.453 5.023 1 84.06 163 ASN A C 1
ATOM 1269 O O . ASN A 1 163 ? -23.047 -29.344 4.848 1 84.06 163 ASN A O 1
ATOM 1273 N N . ASP A 1 164 ? -22.094 -27.312 4.301 1 85.31 164 ASP A N 1
ATOM 1274 C CA . ASP A 1 164 ? -23.062 -27 3.248 1 85.31 164 ASP A CA 1
ATOM 1275 C C . ASP A 1 164 ? -22.844 -27.891 2.025 1 85.31 164 ASP A C 1
ATOM 1277 O O . ASP A 1 164 ? -23.719 -28.016 1.169 1 85.31 164 ASP A O 1
ATOM 1281 N N . ALA A 1 165 ? -21.656 -28.484 1.884 1 87.56 165 ALA A N 1
ATOM 1282 C CA . ALA A 1 165 ? -21.328 -29.312 0.729 1 87.56 165 ALA A CA 1
ATOM 1283 C C . ALA A 1 165 ? -20.562 -30.562 1.152 1 87.56 165 ALA A C 1
ATOM 1285 O O . ALA A 1 165 ? -19.406 -30.75 0.771 1 87.56 165 ALA A O 1
ATOM 1286 N N . PRO A 1 166 ? -21.203 -31.469 1.755 1 85.94 166 PRO A N 1
ATOM 1287 C CA . PRO A 1 166 ? -20.516 -32.656 2.307 1 85.94 166 PRO A CA 1
ATOM 1288 C C . PRO A 1 166 ? -19.953 -33.562 1.223 1 85.94 166 PRO A C 1
ATOM 1290 O O . PRO A 1 166 ? -19.031 -34.344 1.484 1 85.94 166 PRO A O 1
ATOM 1293 N N . MET A 1 167 ? -20.484 -33.469 0.025 1 91.31 167 MET A N 1
ATOM 1294 C CA . MET A 1 167 ? -20.062 -34.375 -1.027 1 91.31 167 MET A CA 1
ATOM 1295 C C . MET A 1 167 ? -18.953 -33.75 -1.865 1 91.31 167 MET A C 1
ATOM 1297 O O . MET A 1 167 ? -18.375 -34.438 -2.734 1 91.31 167 MET A O 1
ATOM 1301 N N . PHE A 1 168 ? -18.609 -32.531 -1.658 1 93.56 168 PHE A N 1
ATOM 1302 C CA . PHE A 1 168 ? -17.672 -31.797 -2.514 1 93.56 168 PHE A CA 1
ATOM 1303 C C . PHE A 1 168 ? -16.359 -32.562 -2.648 1 93.56 168 PHE A C 1
ATOM 1305 O O . PHE A 1 168 ? -15.891 -32.812 -3.762 1 93.56 168 PHE A O 1
ATOM 1312 N N . ARG A 1 169 ? -15.75 -32.906 -1.551 1 92.06 169 ARG A N 1
ATOM 1313 C CA . ARG A 1 169 ? -14.43 -33.531 -1.578 1 92.06 169 ARG A CA 1
ATOM 1314 C C . ARG A 1 169 ? -14.453 -34.844 -2.365 1 92.06 169 ARG A C 1
ATOM 1316 O O . ARG A 1 169 ? -13.562 -35.094 -3.186 1 92.06 169 ARG A O 1
ATOM 1323 N N . ARG A 1 170 ? -15.414 -35.625 -2.096 1 92.25 170 ARG A N 1
ATOM 1324 C CA . ARG A 1 170 ? -15.547 -36.906 -2.797 1 92.25 170 ARG A CA 1
ATOM 1325 C C . ARG A 1 170 ? -15.695 -36.688 -4.301 1 92.25 170 ARG A C 1
ATOM 1327 O O . ARG A 1 170 ? -15.016 -37.344 -5.098 1 92.25 170 ARG A O 1
ATOM 1334 N N . GLU A 1 171 ? -16.578 -35.781 -4.609 1 94.06 171 GLU A N 1
ATOM 1335 C CA . GLU A 1 171 ? -16.828 -35.5 -6.02 1 94.06 171 GLU A CA 1
ATOM 1336 C C . GLU A 1 171 ? -15.586 -34.906 -6.684 1 94.06 171 GLU A C 1
ATOM 1338 O O . GLU A 1 171 ? -15.305 -35.188 -7.848 1 94.06 171 GLU A O 1
ATOM 1343 N N . ALA A 1 172 ? -14.906 -34.094 -5.961 1 95.62 172 ALA A N 1
ATOM 1344 C CA . ALA A 1 172 ? -13.68 -33.469 -6.473 1 95.62 172 ALA A CA 1
ATOM 1345 C C . ALA A 1 172 ? -12.617 -34.562 -6.738 1 95.62 172 ALA A C 1
ATOM 1347 O O . ALA A 1 172 ? -11.977 -34.531 -7.789 1 95.62 172 ALA A O 1
ATOM 1348 N N . MET A 1 173 ? -12.445 -35.5 -5.859 1 94.81 173 MET A N 1
ATOM 1349 C CA . MET A 1 173 ? -11.461 -36.562 -6.008 1 94.81 173 MET A CA 1
ATOM 1350 C C . MET A 1 173 ? -11.805 -37.438 -7.199 1 94.81 173 MET A C 1
ATOM 1352 O O . MET A 1 173 ? -10.914 -37.844 -7.953 1 94.81 173 MET A O 1
ATOM 1356 N N . LEU A 1 174 ? -13.039 -37.688 -7.336 1 93.69 174 LEU A N 1
ATOM 1357 C CA . LEU A 1 174 ? -13.492 -38.5 -8.453 1 93.69 174 LEU A CA 1
ATOM 1358 C C . LEU A 1 174 ? -13.234 -37.812 -9.781 1 93.69 174 LEU A C 1
ATOM 1360 O O . LEU A 1 174 ? -12.812 -38.438 -10.758 1 93.69 174 LEU A O 1
ATOM 1364 N N . ALA A 1 175 ? -13.547 -36.562 -9.805 1 94.31 175 ALA A N 1
ATOM 1365 C CA . ALA A 1 175 ? -13.32 -35.781 -11.023 1 94.31 175 ALA A CA 1
ATOM 1366 C C . ALA A 1 175 ? -11.844 -35.781 -11.406 1 94.31 175 ALA A C 1
ATOM 1368 O O . ALA A 1 175 ? -11.5 -35.969 -12.578 1 94.31 175 ALA A O 1
ATOM 1369 N N . LEU A 1 176 ? -10.992 -35.562 -10.453 1 96.5 176 LEU A N 1
ATOM 1370 C CA . LEU A 1 176 ? -9.555 -35.562 -10.711 1 96.5 176 LEU A CA 1
ATOM 1371 C C . LEU A 1 176 ? -9.086 -36.906 -11.188 1 96.5 176 LEU A C 1
ATOM 1373 O O . LEU A 1 176 ? -8.289 -37 -12.125 1 96.5 176 LEU A O 1
ATOM 1377 N N . ASP A 1 177 ? -9.57 -37.906 -10.602 1 94 177 ASP A N 1
ATOM 1378 C CA . ASP A 1 177 ? -9.227 -39.281 -10.984 1 94 177 ASP A CA 1
ATOM 1379 C C . ASP A 1 177 ? -9.625 -39.562 -12.43 1 94 177 ASP A C 1
ATOM 1381 O O . ASP A 1 177 ? -8.859 -40.156 -13.188 1 94 177 ASP A O 1
ATOM 1385 N N . ARG A 1 178 ? -10.766 -39.156 -12.75 1 91.56 178 ARG A N 1
ATOM 1386 C CA . ARG A 1 178 ? -11.266 -39.344 -14.102 1 91.56 178 ARG A CA 1
ATOM 1387 C C . ARG A 1 178 ? -10.398 -38.625 -15.125 1 91.56 178 ARG A C 1
ATOM 1389 O O . ARG A 1 178 ? -10.273 -39.062 -16.266 1 91.56 178 ARG A O 1
ATOM 1396 N N . MET A 1 179 ? -9.828 -37.594 -14.695 1 93.81 179 MET A N 1
ATOM 1397 C CA . MET A 1 179 ? -8.992 -36.781 -15.586 1 93.81 179 MET A CA 1
ATOM 1398 C C . MET A 1 179 ? -7.551 -37.281 -15.562 1 93.81 179 MET A C 1
ATOM 1400 O O . MET A 1 179 ? -6.688 -36.719 -16.25 1 93.81 179 MET A O 1
ATOM 1404 N N . GLY A 1 180 ? -7.281 -38.25 -14.797 1 93.38 180 GLY A N 1
ATOM 1405 C CA . GLY A 1 180 ? -5.941 -38.812 -14.719 1 93.38 180 GLY A CA 1
ATOM 1406 C C . GLY A 1 180 ? -4.973 -37.969 -13.938 1 93.38 180 GLY A C 1
ATOM 1407 O O . GLY A 1 180 ? -3.771 -37.938 -14.227 1 93.38 180 GLY A O 1
ATOM 1408 N N . ILE A 1 181 ? -5.477 -37.188 -13.062 1 96.19 181 ILE A N 1
ATOM 1409 C CA . ILE A 1 181 ? -4.637 -36.375 -12.195 1 96.19 181 ILE A CA 1
ATOM 1410 C C . ILE A 1 181 ? -4.562 -37 -10.805 1 96.19 181 ILE A C 1
ATOM 1412 O O . ILE A 1 181 ? -5.488 -36.844 -10.008 1 96.19 181 ILE A O 1
ATOM 1416 N N . PRO A 1 182 ? -3.471 -37.625 -10.57 1 95 182 PRO A N 1
ATOM 1417 C CA . PRO A 1 182 ? -3.363 -38.312 -9.289 1 95 182 PRO A CA 1
ATOM 1418 C C . PRO A 1 182 ? -3.24 -37.375 -8.102 1 95 182 PRO A C 1
ATOM 1420 O O . PRO A 1 182 ? -2.514 -36.375 -8.172 1 95 182 PRO A O 1
ATOM 1423 N N . VAL A 1 183 ? -3.988 -37.719 -7.062 1 95 183 VAL A N 1
ATOM 1424 C CA . VAL A 1 183 ? -3.986 -36.938 -5.824 1 95 183 VAL A CA 1
ATOM 1425 C C . VAL A 1 183 ? -3.229 -37.719 -4.738 1 95 183 VAL A C 1
ATOM 1427 O O . VAL A 1 183 ? -3.365 -38.938 -4.625 1 95 183 VAL A O 1
ATOM 1430 N N . GLU A 1 184 ? -2.41 -37.031 -4.035 1 91.31 184 GLU A N 1
ATOM 1431 C CA . GLU A 1 184 ? -1.681 -37.625 -2.93 1 91.31 184 GLU A CA 1
ATOM 1432 C C . GLU A 1 184 ? -2.479 -37.562 -1.631 1 91.31 184 GLU A C 1
ATOM 1434 O O . GLU A 1 184 ? -2.639 -38.562 -0.935 1 91.31 184 GLU A O 1
ATOM 1439 N N . PHE A 1 185 ? -2.902 -36.281 -1.303 1 88.5 185 PHE A N 1
ATOM 1440 C CA . PHE A 1 185 ? -3.637 -36.062 -0.063 1 88.5 185 PHE A CA 1
ATOM 1441 C C . PHE A 1 185 ? -4.727 -35.031 -0.26 1 88.5 185 PHE A C 1
ATOM 1443 O O . PHE A 1 185 ? -4.609 -34.156 -1.122 1 88.5 185 PHE A O 1
ATOM 1450 N N . SER A 1 186 ? -5.824 -35.219 0.436 1 91.5 186 SER A N 1
ATOM 1451 C CA . SER A 1 186 ? -6.875 -34.188 0.559 1 91.5 186 SER A CA 1
ATOM 1452 C C . SER A 1 186 ? -7.355 -34.062 2.002 1 91.5 186 SER A C 1
ATOM 1454 O O . SER A 1 186 ? -7.566 -35.094 2.68 1 91.5 186 SER A O 1
ATOM 1456 N N . HIS A 1 187 ? -7.391 -32.844 2.52 1 88.81 187 HIS A N 1
ATOM 1457 C CA . HIS A 1 187 ? -7.867 -32.656 3.885 1 88.81 187 HIS A CA 1
ATOM 1458 C C . HIS A 1 187 ? -8.375 -31.25 4.102 1 88.81 187 HIS A C 1
ATOM 1460 O O . HIS A 1 187 ? -8.133 -30.359 3.275 1 88.81 187 HIS A O 1
ATOM 1466 N N . HIS A 1 188 ? -9.234 -31.109 5.16 1 89 188 HIS A N 1
ATOM 1467 C CA . HIS A 1 188 ? -9.672 -29.797 5.625 1 89 188 HIS A CA 1
ATOM 1468 C C . HIS A 1 188 ? -8.516 -29.031 6.262 1 89 188 HIS A C 1
ATOM 1470 O O . HIS A 1 188 ? -7.75 -29.594 7.047 1 89 188 HIS A O 1
ATOM 1476 N N . GLU A 1 189 ? -8.312 -27.797 5.863 1 89.88 189 GLU A N 1
ATOM 1477 C CA . GLU A 1 189 ? -7.234 -26.969 6.398 1 89.88 189 GLU A CA 1
ATOM 1478 C C . GLU A 1 189 ? -7.668 -26.266 7.676 1 89.88 189 GLU A C 1
ATOM 1480 O O . GLU A 1 189 ? -8.656 -26.656 8.305 1 89.88 189 GLU A O 1
ATOM 1485 N N . THR A 1 190 ? -6.941 -25.312 8.164 1 86.62 190 THR A N 1
ATOM 1486 C CA . THR A 1 190 ? -7.074 -24.766 9.508 1 86.62 190 THR A CA 1
ATOM 1487 C C . THR A 1 190 ? -8.258 -23.797 9.586 1 86.62 190 THR A C 1
ATOM 1489 O O . THR A 1 190 ? -8.883 -23.656 10.633 1 86.62 190 THR A O 1
ATOM 1492 N N . ALA A 1 191 ? -8.68 -23.188 8.516 1 91.88 191 ALA A N 1
ATOM 1493 C CA . ALA A 1 191 ? -9.734 -22.172 8.539 1 91.88 191 ALA A CA 1
ATOM 1494 C C . ALA A 1 191 ? -11.062 -22.766 8.062 1 91.88 191 ALA A C 1
ATOM 1496 O O . ALA A 1 191 ? -11.086 -23.688 7.25 1 91.88 191 ALA A O 1
ATOM 1497 N N . PRO A 1 192 ? -12.219 -22.188 8.562 1 93.38 192 PRO A N 1
ATOM 1498 C CA . PRO A 1 192 ? -13.523 -22.625 8.039 1 93.38 192 PRO A CA 1
ATOM 1499 C C . PRO A 1 192 ? -13.609 -22.531 6.52 1 93.38 192 PRO A C 1
ATOM 1501 O O . PRO A 1 192 ? -13.258 -21.5 5.941 1 93.38 192 PRO A O 1
ATOM 1504 N N . GLY A 1 193 ? -14.031 -23.641 5.902 1 95.06 193 GLY A N 1
ATOM 1505 C CA . GLY A 1 193 ? -14.227 -23.672 4.461 1 95.06 193 GLY A CA 1
ATOM 1506 C C . GLY A 1 193 ? -12.945 -23.891 3.689 1 95.06 193 GLY A C 1
ATOM 1507 O O . GLY A 1 193 ? -12.969 -24.062 2.467 1 95.06 193 GLY A O 1
ATOM 1508 N N . GLN A 1 194 ? -11.828 -23.969 4.379 1 94.19 194 GLN A N 1
ATOM 1509 C CA . GLN A 1 194 ? -10.539 -24.078 3.705 1 94.19 194 GLN A CA 1
ATOM 1510 C C . GLN A 1 194 ? -10.211 -25.531 3.389 1 94.19 194 GLN A C 1
ATOM 1512 O O . GLN A 1 194 ? -10.352 -26.406 4.246 1 94.19 194 GLN A O 1
ATOM 1517 N N . GLN A 1 195 ? -9.789 -25.766 2.188 1 94.75 195 GLN A N 1
ATOM 1518 C CA . GLN A 1 195 ? -9.445 -27.094 1.713 1 94.75 195 GLN A CA 1
ATOM 1519 C C . GLN A 1 195 ? -8.008 -27.141 1.192 1 94.75 195 GLN A C 1
ATOM 1521 O O . GLN A 1 195 ? -7.453 -26.109 0.803 1 94.75 195 GLN A O 1
ATOM 1526 N N . GLU A 1 196 ? -7.453 -28.312 1.244 1 94.94 196 GLU A N 1
ATOM 1527 C CA . GLU A 1 196 ? -6.156 -28.578 0.62 1 94.94 196 GLU A CA 1
ATOM 1528 C C . GLU A 1 196 ? -6.164 -29.906 -0.133 1 94.94 196 GLU A C 1
ATOM 1530 O O . GLU A 1 196 ? -6.617 -30.922 0.395 1 94.94 196 GLU A O 1
ATOM 1535 N N . ILE A 1 197 ? -5.758 -29.859 -1.302 1 96.19 197 ILE A N 1
ATOM 1536 C CA . ILE A 1 197 ? -5.566 -31.047 -2.119 1 96.19 197 ILE A CA 1
ATOM 1537 C C . ILE A 1 197 ? -4.152 -31.062 -2.693 1 96.19 197 ILE A C 1
ATOM 1539 O O . ILE A 1 197 ? -3.76 -30.141 -3.416 1 96.19 197 ILE A O 1
ATOM 1543 N N . ASP A 1 198 ? -3.43 -32.094 -2.387 1 96.44 198 ASP A N 1
ATOM 1544 C CA . ASP A 1 198 ? -2.051 -32.25 -2.834 1 96.44 198 ASP A CA 1
ATOM 1545 C C . ASP A 1 198 ? -1.978 -33.156 -4.055 1 96.44 198 ASP A C 1
ATOM 1547 O O . ASP A 1 198 ? -2.426 -34.312 -4.012 1 96.44 198 ASP A O 1
ATOM 1551 N N . LEU A 1 199 ? -1.406 -32.688 -5.113 1 97.62 199 LEU A N 1
ATOM 1552 C CA . LEU A 1 199 ? -1.258 -33.469 -6.32 1 97.62 199 LEU A CA 1
ATOM 1553 C C . LEU A 1 199 ? 0.056 -34.25 -6.301 1 97.62 199 LEU A C 1
ATOM 1555 O O . LEU A 1 199 ? 1.06 -33.781 -5.773 1 97.62 199 LEU A O 1
ATOM 1559 N N . ARG A 1 200 ? 0.026 -35.438 -6.863 1 96.81 200 ARG A N 1
ATOM 1560 C CA . ARG A 1 200 ? 1.239 -36.219 -6.988 1 96.81 200 ARG A CA 1
ATOM 1561 C C . ARG A 1 200 ? 2.227 -35.594 -7.953 1 96.81 200 ARG A C 1
ATOM 1563 O O . ARG A 1 200 ? 1.821 -34.938 -8.922 1 96.81 200 ARG A O 1
ATOM 1570 N N . HIS A 1 201 ? 3.492 -35.875 -7.738 1 96.19 201 HIS A N 1
ATOM 1571 C CA . HIS A 1 201 ? 4.547 -35.219 -8.508 1 96.19 201 HIS A CA 1
ATOM 1572 C C . HIS A 1 201 ? 4.461 -35.594 -9.984 1 96.19 201 HIS A C 1
ATOM 1574 O O . HIS A 1 201 ? 4.039 -36.688 -10.328 1 96.19 201 HIS A O 1
ATOM 1580 N N . ALA A 1 202 ? 4.789 -34.719 -10.852 1 97.12 202 ALA A N 1
ATOM 1581 C CA . ALA A 1 202 ? 4.883 -34.844 -12.305 1 97.12 202 ALA A CA 1
ATOM 1582 C C . ALA A 1 202 ? 5.875 -33.844 -12.875 1 97.12 202 ALA A C 1
ATOM 1584 O O . ALA A 1 202 ? 6.367 -32.969 -12.164 1 97.12 202 ALA A O 1
ATOM 1585 N N . ASP A 1 203 ? 6.207 -34.062 -14.141 1 97.44 203 ASP A N 1
ATOM 1586 C CA . ASP A 1 203 ? 7.027 -33.062 -14.805 1 97.44 203 ASP A CA 1
ATOM 1587 C C . ASP A 1 203 ? 6.367 -31.688 -14.742 1 97.44 203 ASP A C 1
ATOM 1589 O O . ASP A 1 203 ? 5.141 -31.578 -14.734 1 97.44 203 ASP A O 1
ATOM 1593 N N . VAL A 1 204 ? 7.16 -30.656 -14.711 1 98.56 204 VAL A N 1
ATOM 1594 C CA . VAL A 1 204 ? 6.734 -29.312 -14.32 1 98.56 204 VAL A CA 1
ATOM 1595 C C . VAL A 1 204 ? 5.703 -28.781 -15.32 1 98.56 204 VAL A C 1
ATOM 1597 O O . VAL A 1 204 ? 4.758 -28.094 -14.93 1 98.56 204 VAL A O 1
ATOM 1600 N N . LEU A 1 205 ? 5.805 -29.031 -16.609 1 98.19 205 LEU A N 1
ATOM 1601 C CA . LEU A 1 205 ? 4.836 -28.547 -17.594 1 98.19 205 LEU A CA 1
ATOM 1602 C C . LEU A 1 205 ? 3.502 -29.266 -17.438 1 98.19 205 LEU A C 1
ATOM 1604 O O . LEU A 1 205 ? 2.445 -28.625 -17.422 1 98.19 205 LEU A O 1
ATOM 1608 N N . THR A 1 206 ? 3.576 -30.562 -17.297 1 97.75 206 THR A N 1
ATOM 1609 C CA . THR A 1 206 ? 2.379 -31.359 -17.062 1 97.75 206 THR A CA 1
ATOM 1610 C C . THR A 1 206 ? 1.66 -30.891 -15.797 1 97.75 206 THR A C 1
ATOM 1612 O O . THR A 1 206 ? 0.431 -30.812 -15.773 1 97.75 206 THR A O 1
ATOM 1615 N N . MET A 1 207 ? 2.449 -30.578 -14.828 1 98.44 207 MET A N 1
ATOM 1616 C CA . MET A 1 207 ? 1.851 -30.156 -13.562 1 98.44 207 MET A CA 1
ATOM 1617 C C . MET A 1 207 ? 1.166 -28.797 -13.719 1 98.44 207 MET A C 1
ATOM 1619 O O . MET A 1 207 ? 0.102 -28.578 -13.141 1 98.44 207 MET A O 1
ATOM 1623 N N . ALA A 1 208 ? 1.8 -27.906 -14.438 1 98.62 208 ALA A N 1
ATOM 1624 C CA . ALA A 1 208 ? 1.152 -26.609 -14.688 1 98.62 208 ALA A CA 1
ATOM 1625 C C . ALA A 1 208 ? -0.198 -26.812 -15.375 1 98.62 208 ALA A C 1
ATOM 1627 O O . ALA A 1 208 ? -1.188 -26.172 -14.992 1 98.62 208 ALA A O 1
ATOM 1628 N N . ASP A 1 209 ? -0.278 -27.703 -16.391 1 98.19 209 ASP A N 1
ATOM 1629 C CA . ASP A 1 209 ? -1.543 -28.047 -17.031 1 98.19 209 ASP A CA 1
ATOM 1630 C C . ASP A 1 209 ? -2.539 -28.609 -16.016 1 98.19 209 ASP A C 1
ATOM 1632 O O . ASP A 1 209 ? -3.723 -28.281 -16.047 1 98.19 209 ASP A O 1
ATOM 1636 N N . SER A 1 210 ? -2.012 -29.438 -15.156 1 98.12 210 SER A N 1
ATOM 1637 C CA . SER A 1 210 ? -2.859 -30.062 -14.156 1 98.12 210 SER A CA 1
ATOM 1638 C C . SER A 1 210 ? -3.436 -29.047 -13.188 1 98.12 210 SER A C 1
ATOM 1640 O O . SER A 1 210 ? -4.578 -29.172 -12.742 1 98.12 210 SER A O 1
ATOM 1642 N N . ILE A 1 211 ? -2.666 -28.062 -12.82 1 98.5 211 ILE A N 1
ATOM 1643 C CA . ILE A 1 211 ? -3.129 -27.047 -11.891 1 98.5 211 ILE A CA 1
ATOM 1644 C C . ILE A 1 211 ? -4.262 -26.234 -12.523 1 98.5 211 ILE A C 1
ATOM 1646 O O . ILE A 1 211 ? -5.258 -25.938 -11.867 1 98.5 211 ILE A O 1
ATOM 1650 N N . ILE A 1 212 ? -4.113 -25.891 -13.805 1 98 212 ILE A N 1
ATOM 1651 C CA . ILE A 1 212 ? -5.176 -25.188 -14.516 1 98 212 ILE A CA 1
ATOM 1652 C C . ILE A 1 212 ? -6.438 -26.047 -14.531 1 98 212 ILE A C 1
ATOM 1654 O O . ILE A 1 212 ? -7.535 -25.547 -14.266 1 98 212 ILE A O 1
ATOM 1658 N N . THR A 1 213 ? -6.246 -27.297 -14.805 1 97.56 213 THR A N 1
ATOM 1659 C CA . THR A 1 213 ? -7.359 -28.234 -14.812 1 97.56 213 THR A CA 1
ATOM 1660 C C . THR A 1 213 ? -7.996 -28.344 -13.43 1 97.56 213 THR A C 1
ATOM 1662 O O . THR A 1 213 ? -9.227 -28.328 -13.305 1 97.56 213 THR A O 1
ATOM 1665 N N . PHE A 1 214 ? -7.141 -28.469 -12.453 1 97.75 214 PHE A N 1
ATOM 1666 C CA . PHE A 1 214 ? -7.566 -28.578 -11.062 1 97.75 214 PHE A CA 1
ATOM 1667 C C . PHE A 1 214 ? -8.492 -27.406 -10.695 1 97.75 214 PHE A C 1
ATOM 1669 O O . PHE A 1 214 ? -9.586 -27.625 -10.172 1 97.75 214 PHE A O 1
ATOM 1676 N N . LYS A 1 215 ? -8.062 -26.234 -10.953 1 97.81 215 LYS A N 1
ATOM 1677 C CA . LYS A 1 215 ? -8.844 -25.047 -10.602 1 97.81 215 LYS A CA 1
ATOM 1678 C C . LYS A 1 215 ? -10.195 -25.047 -11.305 1 97.81 215 LYS A C 1
ATOM 1680 O O . LYS A 1 215 ? -11.219 -24.719 -10.703 1 97.81 215 LYS A O 1
ATOM 1685 N N . HIS A 1 216 ? -10.18 -25.391 -12.539 1 95.94 216 HIS A N 1
ATOM 1686 C CA . HIS A 1 216 ? -11.414 -25.469 -13.305 1 95.94 216 HIS A CA 1
ATOM 1687 C C . HIS A 1 216 ? -12.375 -26.484 -12.703 1 95.94 216 HIS A C 1
ATOM 1689 O O . HIS A 1 216 ? -13.562 -26.203 -12.523 1 95.94 216 HIS A O 1
ATOM 1695 N N . LEU A 1 217 ? -11.859 -27.625 -12.391 1 96.31 217 LEU A N 1
ATOM 1696 C CA . LEU A 1 217 ? -12.688 -28.703 -11.875 1 96.31 217 LEU A CA 1
ATOM 1697 C C . LEU A 1 217 ? -13.273 -28.344 -10.516 1 96.31 217 LEU A C 1
ATOM 1699 O O . LEU A 1 217 ? -14.445 -28.625 -10.242 1 96.31 217 LEU A O 1
ATOM 1703 N N . MET A 1 218 ? -12.453 -27.797 -9.602 1 97.06 218 MET A N 1
ATOM 1704 C CA . MET A 1 218 ? -12.945 -27.406 -8.281 1 97.06 218 MET A CA 1
ATOM 1705 C C . MET A 1 218 ? -14.102 -26.422 -8.406 1 97.06 218 MET A C 1
ATOM 1707 O O . MET A 1 218 ? -15.086 -26.516 -7.664 1 97.06 218 MET A O 1
ATOM 1711 N N . LYS A 1 219 ? -13.969 -25.516 -9.297 1 96.38 219 LYS A N 1
ATOM 1712 C CA . LYS A 1 219 ? -15.031 -24.531 -9.492 1 96.38 219 LYS A CA 1
ATOM 1713 C C . LYS A 1 219 ? -16.297 -25.188 -10.016 1 96.38 219 LYS A C 1
ATOM 1715 O O . LYS A 1 219 ? -17.406 -24.875 -9.562 1 96.38 219 LYS A O 1
ATOM 1720 N N . GLN A 1 220 ? -16.141 -26.125 -10.953 1 94.06 220 GLN A N 1
ATOM 1721 C CA . GLN A 1 220 ? -17.297 -26.812 -11.523 1 94.06 220 GLN A CA 1
ATOM 1722 C C . GLN A 1 220 ? -18 -27.672 -10.469 1 94.06 220 GLN A C 1
ATOM 1724 O O . GLN A 1 220 ? -19.234 -27.672 -10.383 1 94.06 220 GLN A O 1
ATOM 1729 N N . VAL A 1 221 ? -17.188 -28.406 -9.742 1 95.62 221 VAL A N 1
ATOM 1730 C CA . VAL A 1 221 ? -17.75 -29.25 -8.695 1 95.62 221 VAL A CA 1
ATOM 1731 C C . VAL A 1 221 ? -18.469 -28.375 -7.66 1 95.62 221 VAL A C 1
ATOM 1733 O O . VAL A 1 221 ? -19.531 -28.75 -7.156 1 95.62 221 VAL A O 1
ATOM 1736 N N . ALA A 1 222 ? -17.906 -27.234 -7.289 1 96.31 222 ALA A N 1
ATOM 1737 C CA . ALA A 1 222 ? -18.531 -26.312 -6.348 1 96.31 222 ALA A CA 1
ATOM 1738 C C . ALA A 1 222 ? -19.891 -25.828 -6.871 1 96.31 222 ALA A C 1
ATOM 1740 O O . ALA A 1 222 ? -20.875 -25.844 -6.141 1 96.31 222 ALA A O 1
ATOM 1741 N N . ILE A 1 223 ? -19.922 -25.469 -8.102 1 94.38 223 ILE A N 1
ATOM 1742 C CA . ILE A 1 223 ? -21.156 -25.016 -8.727 1 94.38 223 ILE A CA 1
ATOM 1743 C C . ILE A 1 223 ? -22.219 -26.109 -8.641 1 94.38 223 ILE A C 1
ATOM 1745 O O . ILE A 1 223 ? -23.375 -25.828 -8.305 1 94.38 223 ILE A O 1
ATOM 1749 N N . ASP A 1 224 ? -21.812 -27.297 -8.898 1 93.19 224 ASP A N 1
ATOM 1750 C CA . ASP A 1 224 ? -22.719 -28.422 -8.875 1 93.19 224 ASP A CA 1
ATOM 1751 C C . ASP A 1 224 ? -23.266 -28.672 -7.465 1 93.19 224 ASP A C 1
ATOM 1753 O O . ASP A 1 224 ? -24.312 -29.297 -7.293 1 93.19 224 ASP A O 1
ATOM 1757 N N . ASN A 1 225 ? -22.547 -28.234 -6.504 1 94.31 225 ASN A N 1
ATOM 1758 C CA . ASN A 1 225 ? -22.984 -28.344 -5.113 1 94.31 225 ASN A CA 1
ATOM 1759 C C . ASN A 1 225 ? -23.625 -27.062 -4.621 1 94.31 225 ASN A C 1
ATOM 1761 O O . ASN A 1 225 ? -23.859 -26.891 -3.42 1 94.31 225 ASN A O 1
ATOM 1765 N N . ASN A 1 226 ? -23.859 -26.078 -5.496 1 95.25 226 ASN A N 1
ATOM 1766 C CA . ASN A 1 226 ? -24.5 -24.797 -5.219 1 95.25 226 ASN A CA 1
ATOM 1767 C C . ASN A 1 226 ? -23.688 -23.953 -4.246 1 95.25 226 ASN A C 1
ATOM 1769 O O . ASN A 1 226 ? -24.234 -23.344 -3.338 1 95.25 226 ASN A O 1
ATOM 1773 N N . ILE A 1 227 ? -22.375 -24.094 -4.309 1 96.81 227 ILE A N 1
ATOM 1774 C CA . ILE A 1 227 ? -21.438 -23.266 -3.539 1 96.81 227 ILE A CA 1
ATOM 1775 C C . ILE A 1 227 ? -20.375 -22.688 -4.469 1 96.81 227 ILE A C 1
ATOM 1777 O O . ILE A 1 227 ? -20.516 -22.75 -5.691 1 96.81 227 ILE A O 1
ATOM 1781 N N . GLY A 1 228 ? -19.406 -21.938 -3.904 1 97.12 228 GLY A N 1
ATOM 1782 C CA . GLY A 1 228 ? -18.297 -21.359 -4.664 1 97.12 228 GLY A CA 1
ATOM 1783 C C . GLY A 1 228 ? -16.938 -21.828 -4.18 1 97.12 228 GLY A C 1
ATOM 1784 O O . GLY A 1 228 ? -16.734 -22 -2.977 1 97.12 228 GLY A O 1
ATOM 1785 N N . ALA A 1 229 ? -16.062 -22.047 -5.109 1 97.81 229 ALA A N 1
ATOM 1786 C CA . ALA A 1 229 ? -14.656 -22.266 -4.793 1 97.81 229 ALA A CA 1
ATOM 1787 C C . ALA A 1 229 ? -13.805 -21.062 -5.188 1 97.81 229 ALA A C 1
ATOM 1789 O O . ALA A 1 229 ? -13.938 -20.531 -6.297 1 97.81 229 ALA A O 1
ATOM 1790 N N . THR A 1 230 ? -13.008 -20.594 -4.254 1 98.38 230 THR A N 1
ATOM 1791 C CA . THR A 1 230 ? -12.164 -19.438 -4.562 1 98.38 230 THR A CA 1
ATOM 1792 C C . THR A 1 230 ? -10.703 -19.734 -4.23 1 98.38 230 THR A C 1
ATOM 1794 O O . THR A 1 230 ? -10.406 -20.375 -3.217 1 98.38 230 THR A O 1
ATOM 1797 N N . PHE A 1 231 ? -9.875 -19.281 -5.137 1 98.19 231 PHE A N 1
ATOM 1798 C CA . PHE A 1 231 ? -8.43 -19.438 -4.961 1 98.19 231 PHE A CA 1
ATOM 1799 C C . PHE A 1 231 ? -7.801 -18.094 -4.582 1 98.19 231 PHE A C 1
ATOM 1801 O O . PHE A 1 231 ? -6.578 -17.938 -4.656 1 98.19 231 PHE A O 1
ATOM 1808 N N . MET A 1 232 ? -8.68 -17.094 -4.211 1 97.62 232 MET A N 1
ATOM 1809 C CA . MET A 1 232 ? -8.164 -15.852 -3.662 1 97.62 232 MET A CA 1
ATOM 1810 C C . MET A 1 232 ? -7.23 -16.109 -2.484 1 97.62 232 MET A C 1
ATOM 1812 O O . MET A 1 232 ? -7.578 -16.859 -1.566 1 97.62 232 MET A O 1
ATOM 1816 N N . PRO A 1 233 ? -6.066 -15.531 -2.475 1 97.44 233 PRO A N 1
ATOM 1817 C CA . PRO A 1 233 ? -5.055 -15.875 -1.475 1 97.44 233 PRO A CA 1
ATOM 1818 C C . PRO A 1 233 ? -5.539 -15.648 -0.044 1 97.44 233 PRO A C 1
ATOM 1820 O O . PRO A 1 233 ? -5.254 -16.469 0.842 1 97.44 233 PRO A O 1
ATOM 1823 N N . LYS A 1 234 ? -6.242 -14.625 0.199 1 96.88 234 LYS A N 1
ATOM 1824 C CA . LYS A 1 234 ? -6.738 -14.359 1.548 1 96.88 234 LYS A CA 1
ATOM 1825 C C . LYS A 1 234 ? -8.109 -13.695 1.509 1 96.88 234 LYS A C 1
ATOM 1827 O O . LYS A 1 234 ? -8.234 -12.5 1.765 1 96.88 234 LYS A O 1
ATOM 1832 N N . PRO A 1 235 ? -9.188 -14.438 1.394 1 96.69 235 PRO A N 1
ATOM 1833 C CA . PRO A 1 235 ? -10.539 -13.875 1.332 1 96.69 235 PRO A CA 1
ATOM 1834 C C . PRO A 1 235 ? -11.07 -13.461 2.703 1 96.69 235 PRO A C 1
ATOM 1836 O O . PRO A 1 235 ? -12.023 -12.688 2.793 1 96.69 235 PRO A O 1
ATOM 1839 N N . PHE A 1 236 ? -10.445 -14.008 3.793 1 95.75 236 PHE A N 1
ATOM 1840 C CA . PHE A 1 236 ? -10.906 -13.727 5.148 1 95.75 236 PHE A CA 1
ATOM 1841 C C . PHE A 1 236 ? -9.812 -13.039 5.961 1 95.75 236 PHE A C 1
ATOM 1843 O O . PHE A 1 236 ? -8.703 -13.562 6.086 1 95.75 236 PHE A O 1
ATOM 1850 N N . ARG A 1 237 ? -10.156 -11.938 6.52 1 93.62 237 ARG A N 1
ATOM 1851 C CA . ARG A 1 237 ? -9.211 -11.125 7.285 1 93.62 237 ARG A CA 1
ATOM 1852 C C . ARG A 1 237 ? -8.617 -11.922 8.445 1 93.62 237 ARG A C 1
ATOM 1854 O O . ARG A 1 237 ? -7.406 -11.898 8.664 1 93.62 237 ARG A O 1
ATOM 1861 N N . ASP A 1 238 ? -9.422 -12.719 9.133 1 92.31 238 ASP A N 1
ATOM 1862 C CA . ASP A 1 238 ? -9.023 -13.266 10.43 1 92.31 238 ASP A CA 1
ATOM 1863 C C . ASP A 1 238 ? -8.602 -14.727 10.305 1 92.31 238 ASP A C 1
ATOM 1865 O O . ASP A 1 238 ? -8.398 -15.406 11.312 1 92.31 238 ASP A O 1
ATOM 1869 N N . HIS A 1 239 ? -8.516 -15.25 9.086 1 92.69 239 HIS A N 1
ATOM 1870 C CA . HIS A 1 239 ? -8.156 -16.641 8.875 1 92.69 239 HIS A CA 1
ATOM 1871 C C . HIS A 1 239 ? -6.883 -16.766 8.047 1 92.69 239 HIS A C 1
ATOM 1873 O O . HIS A 1 239 ? -6.41 -15.781 7.48 1 92.69 239 HIS A O 1
ATOM 1879 N N . ALA A 1 240 ? -6.305 -17.938 8.016 1 91.75 240 ALA A N 1
ATOM 1880 C CA . ALA A 1 240 ? -5.129 -18.219 7.199 1 91.75 240 ALA A CA 1
ATOM 1881 C C . ALA A 1 240 ? -5.426 -18.016 5.719 1 91.75 240 ALA A C 1
ATOM 1883 O O . ALA A 1 240 ? -6.586 -17.953 5.312 1 91.75 240 ALA A O 1
ATOM 1884 N N . GLY A 1 241 ? -4.387 -17.781 4.973 1 94.38 241 GLY A N 1
ATOM 1885 C CA . GLY A 1 241 ? -4.539 -17.656 3.531 1 94.38 241 GLY A CA 1
ATOM 1886 C C . GLY A 1 241 ? -4.328 -18.953 2.787 1 94.38 241 GLY A C 1
ATOM 1887 O O . GLY A 1 241 ? -4.027 -19.984 3.396 1 94.38 241 GLY A O 1
ATOM 1888 N N . SER A 1 242 ? -4.59 -18.922 1.519 1 96 242 SER A N 1
ATOM 1889 C CA . SER A 1 242 ? -4.41 -20.078 0.65 1 96 242 SER A CA 1
ATOM 1890 C C . SER A 1 242 ? -3.076 -20.016 -0.087 1 96 242 SER A C 1
ATOM 1892 O O . SER A 1 242 ? -2.822 -19.078 -0.838 1 96 242 SER A O 1
ATOM 1894 N N . ALA A 1 243 ? -2.273 -20.984 0.074 1 96.44 243 ALA A N 1
ATOM 1895 C CA . ALA A 1 243 ? -0.971 -21.109 -0.576 1 96.44 243 ALA A CA 1
ATOM 1896 C C . ALA A 1 243 ? -0.978 -22.219 -1.615 1 96.44 243 ALA A C 1
ATOM 1898 O O . ALA A 1 243 ? -1.973 -22.938 -1.762 1 96.44 243 ALA A O 1
ATOM 1899 N N . MET A 1 244 ? 0.007 -22.234 -2.361 1 97.81 244 MET A N 1
ATOM 1900 C CA . MET A 1 244 ? 0.363 -23.359 -3.213 1 97.81 244 MET A CA 1
ATOM 1901 C C . MET A 1 244 ? 1.812 -23.781 -2.986 1 97.81 244 MET A C 1
ATOM 1903 O O . MET A 1 244 ? 2.658 -23.609 -3.865 1 97.81 244 MET A O 1
ATOM 1907 N N . HIS A 1 245 ? 2.053 -24.297 -1.778 1 96.69 245 HIS A N 1
ATOM 1908 C CA . HIS A 1 245 ? 3.395 -24.828 -1.552 1 96.69 245 HIS A CA 1
ATOM 1909 C C . HIS A 1 245 ? 3.809 -25.781 -2.668 1 96.69 245 HIS A C 1
ATOM 1911 O O . HIS A 1 245 ? 3.025 -26.641 -3.076 1 96.69 245 HIS A O 1
ATOM 1917 N N . THR A 1 246 ? 5.008 -25.594 -3.117 1 97.88 246 THR A N 1
ATOM 1918 C CA . THR A 1 246 ? 5.441 -26.359 -4.281 1 97.88 246 THR A CA 1
ATOM 1919 C C . THR A 1 246 ? 6.734 -27.109 -3.984 1 97.88 246 THR A C 1
ATOM 1921 O O . THR A 1 246 ? 7.773 -26.484 -3.73 1 97.88 246 THR A O 1
ATOM 1924 N N . HIS A 1 247 ? 6.609 -28.406 -3.998 1 97.12 247 HIS A N 1
ATOM 1925 C CA . HIS A 1 247 ? 7.793 -29.25 -3.906 1 97.12 247 HIS A CA 1
ATOM 1926 C C . HIS A 1 247 ? 8.477 -29.391 -5.262 1 97.12 247 HIS A C 1
ATOM 1928 O O . HIS A 1 247 ? 7.824 -29.688 -6.266 1 97.12 247 HIS A O 1
ATOM 1934 N N . MET A 1 248 ? 9.766 -29.125 -5.309 1 98.44 248 MET A N 1
ATOM 1935 C CA . MET A 1 248 ? 10.508 -29.172 -6.562 1 98.44 248 MET A CA 1
ATOM 1936 C C . MET A 1 248 ? 11.742 -30.047 -6.43 1 98.44 248 MET A C 1
ATOM 1938 O O . MET A 1 248 ? 12.391 -30.078 -5.379 1 98.44 248 MET A O 1
ATOM 1942 N N . SER A 1 249 ? 12.109 -30.766 -7.477 1 97.94 249 SER A N 1
ATOM 1943 C CA . SER A 1 249 ? 13.344 -31.531 -7.582 1 97.94 249 SER A CA 1
ATOM 1944 C C . SER A 1 249 ? 13.844 -31.578 -9.023 1 97.94 249 SER A C 1
ATOM 1946 O O . SER A 1 249 ? 13.07 -31.391 -9.961 1 97.94 249 SER A O 1
ATOM 1948 N N . LEU A 1 250 ? 15.094 -31.734 -9.164 1 98.56 250 LEU A N 1
ATOM 1949 C CA . LEU A 1 250 ? 15.727 -31.953 -10.461 1 98.56 250 LEU A CA 1
ATOM 1950 C C . LEU A 1 250 ? 16.297 -33.344 -10.562 1 98.56 250 LEU A C 1
ATOM 1952 O O . LEU A 1 250 ? 16.828 -33.875 -9.594 1 98.56 250 LEU A O 1
ATOM 1956 N N . PHE A 1 251 ? 16.156 -33.875 -11.734 1 98 251 PHE A N 1
ATOM 1957 C CA . PHE A 1 251 ? 16.672 -35.219 -12 1 98 251 PHE A CA 1
ATOM 1958 C C . PHE A 1 251 ? 17.641 -35.188 -13.172 1 98 251 PHE A C 1
ATOM 1960 O O . PHE A 1 251 ? 17.438 -34.469 -14.141 1 98 251 PHE A O 1
ATOM 1967 N N . GLU A 1 252 ? 18.656 -35.938 -13.125 1 97.12 252 GLU A N 1
ATOM 1968 C CA . GLU A 1 252 ? 19.516 -36.312 -14.242 1 97.12 252 GLU A CA 1
ATOM 1969 C C . GLU A 1 252 ? 19.25 -37.75 -14.672 1 97.12 252 GLU A C 1
ATOM 1971 O O . GLU A 1 252 ? 19.812 -38.688 -14.109 1 97.12 252 GLU A O 1
ATOM 1976 N N . GLY A 1 253 ? 18.453 -37.844 -15.734 1 93.56 253 GLY A N 1
ATOM 1977 C CA . GLY A 1 253 ? 17.906 -39.156 -15.984 1 93.56 253 GLY A CA 1
ATOM 1978 C C . GLY A 1 253 ? 17 -39.656 -14.867 1 93.56 253 GLY A C 1
ATOM 1979 O O . GLY A 1 253 ? 16.047 -38.969 -14.492 1 93.56 253 GLY A O 1
ATOM 1980 N N . ASP A 1 254 ? 17.469 -40.781 -14.273 1 92.94 254 ASP A N 1
ATOM 1981 C CA . ASP A 1 254 ? 16.641 -41.375 -13.211 1 92.94 254 ASP A CA 1
ATOM 1982 C C . ASP A 1 254 ? 17.234 -41.062 -11.836 1 92.94 254 ASP A C 1
ATOM 1984 O O . ASP A 1 254 ? 16.703 -41.469 -10.812 1 92.94 254 ASP A O 1
ATOM 1988 N N . ILE A 1 255 ? 18.25 -40.25 -11.844 1 95.19 255 ILE A N 1
ATOM 1989 C CA . ILE A 1 255 ? 18.938 -39.938 -10.594 1 95.19 255 ILE A CA 1
ATOM 1990 C C . ILE A 1 255 ? 18.484 -38.562 -10.078 1 95.19 255 ILE A C 1
ATOM 1992 O O . ILE A 1 255 ? 18.5 -37.594 -10.805 1 95.19 255 ILE A O 1
ATOM 1996 N N . ASN A 1 256 ? 18.062 -38.594 -8.852 1 97.06 256 ASN A N 1
ATOM 1997 C CA . ASN A 1 256 ? 17.703 -37.344 -8.211 1 97.06 256 ASN A CA 1
ATOM 1998 C C . ASN A 1 256 ? 18.938 -36.469 -7.973 1 97.06 256 ASN A C 1
ATOM 2000 O O . ASN A 1 256 ? 19.766 -36.781 -7.105 1 97.06 256 ASN A O 1
ATOM 2004 N N . ALA A 1 257 ? 19.031 -35.375 -8.617 1 97.88 257 ALA A N 1
ATOM 2005 C CA . ALA A 1 257 ? 20.219 -34.531 -8.617 1 97.88 257 ALA A CA 1
ATOM 2006 C C . ALA A 1 257 ? 20.328 -33.75 -7.305 1 97.88 257 ALA A C 1
ATOM 2008 O O . ALA A 1 257 ? 21.375 -33.156 -7.012 1 97.88 257 ALA A O 1
ATOM 2009 N N . PHE A 1 258 ? 19.281 -33.781 -6.477 1 97.56 258 PHE A N 1
ATOM 2010 C CA . PHE A 1 258 ? 19.25 -33 -5.258 1 97.56 258 PHE A CA 1
ATOM 2011 C C . PHE A 1 258 ? 19.828 -33.781 -4.082 1 97.56 258 PHE A C 1
ATOM 2013 O O . PHE A 1 258 ? 20.125 -33.219 -3.031 1 97.56 258 PHE A O 1
ATOM 2020 N N . HIS A 1 259 ? 20.078 -35.031 -4.27 1 95.81 259 HIS A N 1
ATOM 2021 C CA . HIS A 1 259 ? 20.359 -35.875 -3.127 1 95.81 259 HIS A CA 1
ATOM 2022 C C . HIS A 1 259 ? 21.859 -36.125 -2.961 1 95.81 259 HIS A C 1
ATOM 2024 O O . HIS A 1 259 ? 22.547 -36.406 -3.936 1 95.81 259 HIS A O 1
ATOM 2030 N N . ASP A 1 260 ? 22.328 -35.906 -1.81 1 94.56 260 ASP A N 1
ATOM 2031 C CA . ASP A 1 260 ? 23.656 -36.312 -1.341 1 94.56 260 ASP A CA 1
ATOM 2032 C C . ASP A 1 260 ? 23.578 -36.938 0.048 1 94.56 260 ASP A C 1
ATOM 2034 O O . ASP A 1 260 ? 23.391 -36.219 1.044 1 94.56 260 ASP A O 1
ATOM 2038 N N . PRO A 1 261 ? 23.75 -38.219 0.145 1 90.5 261 PRO A N 1
ATOM 2039 C CA . PRO A 1 261 ? 23.594 -38.906 1.424 1 90.5 261 PRO A CA 1
ATOM 2040 C C . PRO A 1 261 ? 24.641 -38.469 2.457 1 90.5 261 PRO A C 1
ATOM 2042 O O . PRO A 1 261 ? 24.453 -38.719 3.654 1 90.5 261 PRO A O 1
ATOM 2045 N N . ASP A 1 262 ? 25.688 -37.875 2.08 1 91.88 262 ASP A N 1
ATOM 2046 C CA . ASP A 1 262 ? 26.781 -37.531 2.992 1 91.88 262 ASP A CA 1
ATOM 2047 C C . ASP A 1 262 ? 26.578 -36.125 3.566 1 91.88 262 ASP A C 1
ATOM 2049 O O . ASP A 1 262 ? 27.297 -35.719 4.48 1 91.88 262 ASP A O 1
ATOM 2053 N N . ASP A 1 263 ? 25.656 -35.438 2.984 1 92.06 263 ASP A N 1
ATOM 2054 C CA . ASP A 1 263 ? 25.375 -34.062 3.461 1 92.06 263 ASP A CA 1
ATOM 2055 C C . ASP A 1 263 ? 24.469 -34.094 4.691 1 92.06 263 ASP A C 1
ATOM 2057 O O . ASP A 1 263 ? 23.609 -34.969 4.812 1 92.06 263 ASP A O 1
ATOM 2061 N N . GLU A 1 264 ? 24.625 -33.156 5.602 1 88.44 264 GLU A N 1
ATOM 2062 C CA . GLU A 1 264 ? 23.875 -33.062 6.852 1 88.44 264 GLU A CA 1
ATOM 2063 C C . GLU A 1 264 ? 22.375 -33.062 6.598 1 88.44 264 GLU A C 1
ATOM 2065 O O . GLU A 1 264 ? 21.609 -33.656 7.367 1 88.44 264 GLU A O 1
ATOM 2070 N N . TYR A 1 265 ? 21.906 -32.438 5.5 1 89.75 265 TYR A N 1
ATOM 2071 C CA . TYR A 1 265 ? 20.484 -32.344 5.199 1 89.75 265 TYR A CA 1
ATOM 2072 C C . TYR A 1 265 ? 20.125 -33.219 3.994 1 89.75 265 TYR A C 1
ATOM 2074 O O . TYR A 1 265 ? 19.031 -33.094 3.449 1 89.75 265 TYR A O 1
ATOM 2082 N N . GLY A 1 266 ? 21.141 -33.969 3.537 1 92 266 GLY A N 1
ATOM 2083 C CA . GLY A 1 266 ? 20.922 -34.812 2.379 1 92 266 GLY A CA 1
ATOM 2084 C C . GLY A 1 266 ? 20.891 -34.062 1.071 1 92 266 GLY A C 1
ATOM 2085 O O . GLY A 1 266 ? 20.328 -34.531 0.082 1 92 266 GLY A O 1
ATOM 2086 N N . LEU A 1 267 ? 21.484 -32.875 1.066 1 95 267 LEU A N 1
ATOM 2087 C CA . LEU A 1 267 ? 21.422 -32 -0.102 1 95 267 LEU A CA 1
ATOM 2088 C C . LEU A 1 267 ? 22.719 -32.062 -0.897 1 95 267 LEU A C 1
ATOM 2090 O O . LEU A 1 267 ? 23.812 -31.922 -0.331 1 95 267 LEU A O 1
ATOM 2094 N N . SER A 1 268 ? 22.625 -32.281 -2.131 1 97 268 SER A N 1
ATOM 2095 C CA . SER A 1 268 ? 23.766 -32.188 -3.031 1 97 268 SER A CA 1
ATOM 2096 C C . SER A 1 268 ? 24.172 -30.719 -3.271 1 97 268 SER A C 1
ATOM 2098 O O . SER A 1 268 ? 23.453 -29.797 -2.867 1 97 268 SER A O 1
ATOM 2100 N N . VAL A 1 269 ? 25.312 -30.531 -3.906 1 97.81 269 VAL A N 1
ATOM 2101 C CA . VAL A 1 269 ? 25.766 -29.203 -4.305 1 97.81 269 VAL A CA 1
ATOM 2102 C C . VAL A 1 269 ? 24.734 -28.578 -5.254 1 97.81 269 VAL A C 1
ATOM 2104 O O . VAL A 1 269 ? 24.453 -27.391 -5.168 1 97.81 269 VAL A O 1
ATOM 2107 N N . THR A 1 270 ? 24.156 -29.406 -6.133 1 98.19 270 THR A N 1
ATOM 2108 C CA . THR A 1 270 ? 23.125 -28.969 -7.07 1 98.19 270 THR A CA 1
ATOM 2109 C C . THR A 1 270 ? 21.922 -28.422 -6.328 1 98.19 270 THR A C 1
ATOM 2111 O O . THR A 1 270 ? 21.406 -27.344 -6.656 1 98.19 270 THR A O 1
ATOM 2114 N N . ALA A 1 271 ? 21.5 -29.156 -5.305 1 98 271 ALA A N 1
ATOM 2115 C CA . ALA A 1 271 ? 20.344 -28.734 -4.52 1 98 271 ALA A CA 1
ATOM 2116 C C . ALA A 1 271 ? 20.625 -27.422 -3.797 1 98 271 ALA A C 1
ATOM 2118 O O . ALA A 1 271 ? 19.781 -26.516 -3.793 1 98 271 ALA A O 1
ATOM 2119 N N . LYS A 1 272 ? 21.812 -27.344 -3.213 1 98.31 272 LYS A N 1
ATOM 2120 C CA . LYS A 1 272 ? 22.188 -26.156 -2.455 1 98.31 272 LYS A CA 1
ATOM 2121 C C . LYS A 1 272 ? 22.234 -24.922 -3.355 1 98.31 272 LYS A C 1
ATOM 2123 O O . LYS A 1 272 ? 21.75 -23.844 -2.98 1 98.31 272 LYS A O 1
ATOM 2128 N N . ARG A 1 273 ? 22.797 -25.062 -4.516 1 98.69 273 ARG A N 1
ATOM 2129 C CA . ARG A 1 273 ? 22.891 -23.953 -5.461 1 98.69 273 ARG A CA 1
ATOM 2130 C C . ARG A 1 273 ? 21.516 -23.562 -6 1 98.69 273 ARG A C 1
ATOM 2132 O O . ARG A 1 273 ? 21.25 -22.391 -6.242 1 98.69 273 ARG A O 1
ATOM 2139 N N . PHE A 1 274 ? 20.641 -24.578 -6.184 1 98.69 274 PHE A N 1
ATOM 2140 C CA . PHE A 1 274 ? 19.266 -24.328 -6.609 1 98.69 274 PHE A CA 1
ATOM 2141 C C . PHE A 1 274 ? 18.516 -23.5 -5.574 1 98.69 274 PHE A C 1
ATOM 2143 O O . PHE A 1 274 ? 17.875 -22.5 -5.91 1 98.69 274 PHE A O 1
ATOM 2150 N N . ILE A 1 275 ? 18.656 -23.891 -4.32 1 98.38 275 ILE A N 1
ATOM 2151 C CA . ILE A 1 275 ? 18.047 -23.156 -3.209 1 98.38 275 ILE A CA 1
ATOM 2152 C C . ILE A 1 275 ? 18.594 -21.734 -3.158 1 98.38 275 ILE A C 1
ATOM 2154 O O . ILE A 1 275 ? 17.828 -20.781 -3.041 1 98.38 275 ILE A O 1
ATOM 2158 N N . ALA A 1 276 ? 19.922 -21.594 -3.271 1 98.5 276 ALA A N 1
ATOM 2159 C CA . ALA A 1 276 ? 20.594 -20.281 -3.234 1 98.5 276 ALA A CA 1
ATOM 2160 C C . ALA A 1 276 ? 20.062 -19.375 -4.336 1 98.5 276 ALA A C 1
ATOM 2162 O O . ALA A 1 276 ? 19.891 -18.172 -4.121 1 98.5 276 ALA A O 1
ATOM 2163 N N . GLY A 1 277 ? 19.828 -19.953 -5.5 1 98.62 277 GLY A N 1
ATOM 2164 C CA . GLY A 1 277 ? 19.281 -19.172 -6.602 1 98.62 277 GLY A CA 1
ATOM 2165 C C . GLY A 1 277 ? 17.922 -18.594 -6.297 1 98.62 277 GLY A C 1
ATOM 2166 O O . GLY A 1 277 ? 17.672 -17.406 -6.516 1 98.62 277 GLY A O 1
ATOM 2167 N N . ILE A 1 278 ? 17 -19.406 -5.777 1 98.56 278 ILE A N 1
ATOM 2168 C CA . ILE A 1 278 ? 15.648 -18.953 -5.465 1 98.56 278 ILE A CA 1
ATOM 2169 C C . ILE A 1 278 ? 15.703 -17.906 -4.352 1 98.56 278 ILE A C 1
ATOM 2171 O O . ILE A 1 278 ? 15.031 -16.875 -4.426 1 98.56 278 ILE A O 1
ATOM 2175 N N . ILE A 1 279 ? 16.547 -18.109 -3.336 1 97.88 279 ILE A N 1
ATOM 2176 C CA . ILE A 1 279 ? 16.672 -17.203 -2.207 1 97.88 279 ILE A CA 1
ATOM 2177 C C . ILE A 1 279 ? 17.219 -15.859 -2.686 1 97.88 279 ILE A C 1
ATOM 2179 O O . ILE A 1 279 ? 16.688 -14.797 -2.34 1 97.88 279 ILE A O 1
ATOM 2183 N N . HIS A 1 280 ? 18.25 -15.922 -3.49 1 97.81 280 HIS A N 1
ATOM 2184 C CA . HIS A 1 280 ? 18.906 -14.719 -3.982 1 97.81 280 HIS A CA 1
ATOM 2185 C C . HIS A 1 280 ? 17.938 -13.859 -4.793 1 97.81 280 HIS A C 1
ATOM 2187 O O . HIS A 1 280 ? 17.984 -12.625 -4.711 1 97.81 280 HIS A O 1
ATOM 2193 N N . HIS A 1 281 ? 17.062 -14.469 -5.539 1 98.38 281 HIS A N 1
ATOM 2194 C CA . HIS A 1 281 ? 16.203 -13.75 -6.465 1 98.38 281 HIS A CA 1
ATOM 2195 C C . HIS A 1 281 ? 14.766 -13.695 -5.949 1 98.38 281 HIS A C 1
ATOM 2197 O O . HIS A 1 281 ? 13.852 -13.344 -6.695 1 98.38 281 HIS A O 1
ATOM 2203 N N . ALA A 1 282 ? 14.539 -14.008 -4.699 1 98.25 282 ALA A N 1
ATOM 2204 C CA . ALA A 1 282 ? 13.203 -14.164 -4.129 1 98.25 282 ALA A CA 1
ATOM 2205 C C . ALA A 1 282 ? 12.375 -12.898 -4.316 1 98.25 282 ALA A C 1
ATOM 2207 O O . ALA A 1 282 ? 11.211 -12.961 -4.723 1 98.25 282 ALA A O 1
ATOM 2208 N N . ASN A 1 283 ? 12.961 -11.719 -4.074 1 97.88 283 ASN A N 1
ATOM 2209 C CA . ASN A 1 283 ? 12.219 -10.469 -4.176 1 97.88 283 ASN A CA 1
ATOM 2210 C C . ASN A 1 283 ? 11.844 -10.156 -5.621 1 97.88 283 ASN A C 1
ATOM 2212 O O . ASN A 1 283 ? 10.742 -9.688 -5.895 1 97.88 283 ASN A O 1
ATOM 2216 N N . GLU A 1 284 ? 12.719 -10.531 -6.539 1 98.06 284 GLU A N 1
ATOM 2217 C CA . GLU A 1 284 ? 12.523 -10.234 -7.957 1 98.06 284 GLU A CA 1
ATOM 2218 C C . GLU A 1 284 ? 11.383 -11.07 -8.539 1 98.06 284 GLU A C 1
ATOM 2220 O O . GLU A 1 284 ? 10.688 -10.625 -9.453 1 98.06 284 GLU A O 1
ATOM 2225 N N . ILE A 1 285 ? 11.188 -12.211 -8.047 1 98.75 285 ILE A N 1
ATOM 2226 C CA . ILE A 1 285 ? 10.234 -13.117 -8.68 1 98.75 285 ILE A CA 1
ATOM 2227 C C . ILE A 1 285 ? 8.906 -13.078 -7.93 1 98.75 285 ILE A C 1
ATOM 2229 O O . ILE A 1 285 ? 7.922 -13.688 -8.359 1 98.75 285 ILE A O 1
ATOM 2233 N N . SER A 1 286 ? 8.797 -12.281 -6.84 1 98.62 286 SER A N 1
ATOM 2234 C CA . SER A 1 286 ? 7.645 -12.281 -5.945 1 98.62 286 SER A CA 1
ATOM 2235 C C . SER A 1 286 ? 6.387 -11.805 -6.668 1 98.62 286 SER A C 1
ATOM 2237 O O . SER A 1 286 ? 5.297 -12.328 -6.438 1 98.62 286 SER A O 1
ATOM 2239 N N . ALA A 1 287 ? 6.523 -10.828 -7.551 1 98.69 287 ALA A N 1
ATOM 2240 C CA . ALA A 1 287 ? 5.348 -10.305 -8.242 1 98.69 287 ALA A CA 1
ATOM 2241 C C . ALA A 1 287 ? 4.672 -11.391 -9.07 1 98.69 287 ALA A C 1
ATOM 2243 O O . ALA A 1 287 ? 3.455 -11.352 -9.281 1 98.69 287 ALA A O 1
ATOM 2244 N N . VAL A 1 288 ? 5.441 -12.359 -9.531 1 98.75 288 VAL A N 1
ATOM 2245 C CA . VAL A 1 288 ? 4.914 -13.422 -10.383 1 98.75 288 VAL A CA 1
ATOM 2246 C C . VAL A 1 288 ? 4.316 -14.531 -9.516 1 98.75 288 VAL A C 1
ATOM 2248 O O . VAL A 1 288 ? 3.236 -15.039 -9.812 1 98.75 288 VAL A O 1
ATOM 2251 N N . THR A 1 289 ? 4.98 -14.906 -8.375 1 98.62 289 THR A N 1
ATOM 2252 C CA . THR A 1 289 ? 4.516 -15.992 -7.52 1 98.62 289 THR A CA 1
ATOM 2253 C C . THR A 1 289 ? 3.365 -15.523 -6.633 1 98.62 289 THR A C 1
ATOM 2255 O O . THR A 1 289 ? 2.619 -16.344 -6.09 1 98.62 289 THR A O 1
ATOM 2258 N N . ASN A 1 290 ? 3.287 -14.266 -6.402 1 98.19 290 ASN A N 1
ATOM 2259 C CA . ASN A 1 290 ? 2.254 -13.562 -5.652 1 98.19 290 ASN A CA 1
ATOM 2260 C C . ASN A 1 290 ? 1.705 -12.375 -6.434 1 98.19 290 ASN A C 1
ATOM 2262 O O . ASN A 1 290 ? 1.988 -11.219 -6.102 1 98.19 290 ASN A O 1
ATOM 2266 N N . GLN A 1 291 ? 0.854 -12.648 -7.391 1 97.5 291 GLN A N 1
ATOM 2267 C CA . GLN A 1 291 ? 0.65 -11.672 -8.453 1 97.5 291 GLN A CA 1
ATOM 2268 C C . GLN A 1 291 ? -0.486 -10.711 -8.102 1 97.5 291 GLN A C 1
ATOM 2270 O O . GLN A 1 291 ? -0.716 -9.727 -8.812 1 97.5 291 GLN A O 1
ATOM 2275 N N . TRP A 1 292 ? -1.22 -10.945 -7.027 1 97.56 292 TRP A N 1
ATOM 2276 C CA . TRP A 1 292 ? -2.377 -10.109 -6.719 1 97.56 292 TRP A CA 1
ATOM 2277 C C . TRP A 1 292 ? -2.102 -9.227 -5.512 1 97.56 292 TRP A C 1
ATOM 2279 O O . TRP A 1 292 ? -1.288 -9.57 -4.648 1 97.56 292 TRP A O 1
ATOM 2289 N N . THR A 1 293 ? -2.777 -8.047 -5.402 1 97 293 THR A N 1
ATOM 2290 C CA . THR A 1 293 ? -2.693 -7.199 -4.215 1 97 293 THR A CA 1
ATOM 2291 C C . THR A 1 293 ? -3.014 -8 -2.955 1 97 293 THR A C 1
ATOM 2293 O O . THR A 1 293 ? -2.355 -7.836 -1.926 1 97 293 THR A O 1
ATOM 2296 N N . ASN A 1 294 ? -3.949 -8.914 -3.09 1 97.44 294 ASN A N 1
ATOM 2297 C CA . ASN A 1 294 ? -4.414 -9.727 -1.972 1 97.44 294 ASN A CA 1
ATOM 2298 C C . ASN A 1 294 ? -3.381 -10.781 -1.574 1 97.44 294 ASN A C 1
ATOM 2300 O O . ASN A 1 294 ? -3.393 -11.266 -0.445 1 97.44 294 ASN A O 1
ATOM 2304 N N . SER A 1 295 ? -2.445 -11.125 -2.49 1 97.69 295 SER A N 1
ATOM 2305 C CA . SER A 1 295 ? -1.396 -12.102 -2.197 1 97.69 295 SER A CA 1
ATOM 2306 C C . SER A 1 295 ? -0.555 -11.664 -1.002 1 97.69 295 SER A C 1
ATOM 2308 O O . SER A 1 295 ? -0.152 -12.492 -0.184 1 97.69 295 SER A O 1
ATOM 2310 N N . TYR A 1 296 ? -0.377 -10.438 -0.87 1 96.44 296 TYR A N 1
ATOM 2311 C CA . TYR A 1 296 ? 0.544 -9.914 0.13 1 96.44 296 TYR A CA 1
ATOM 2312 C C . TYR A 1 296 ? -0.135 -9.797 1.489 1 96.44 296 TYR A C 1
ATOM 2314 O O . TYR A 1 296 ? 0.537 -9.688 2.518 1 96.44 296 TYR A O 1
ATOM 2322 N N . LYS A 1 297 ? -1.476 -9.82 1.46 1 95.56 297 LYS A N 1
ATOM 2323 C CA . LYS A 1 297 ? -2.186 -9.984 2.725 1 95.56 297 LYS A CA 1
ATOM 2324 C C . LYS A 1 297 ? -1.935 -11.359 3.326 1 95.56 297 LYS A C 1
ATOM 2326 O O . LYS A 1 297 ? -1.868 -11.508 4.547 1 95.56 297 LYS A O 1
ATOM 2331 N N . ARG A 1 298 ? -1.799 -12.328 2.461 1 94.75 298 ARG A N 1
ATOM 2332 C CA . ARG A 1 298 ? -1.468 -13.672 2.93 1 94.75 298 ARG A CA 1
ATOM 2333 C C . ARG A 1 298 ? -0.058 -13.711 3.512 1 94.75 298 ARG A C 1
ATOM 2335 O O . ARG A 1 298 ? 0.157 -14.273 4.59 1 94.75 298 ARG A O 1
ATOM 2342 N N . ILE A 1 299 ? 0.861 -13.125 2.838 1 92.19 299 ILE A N 1
ATOM 2343 C CA . ILE A 1 299 ? 2.262 -13.172 3.244 1 92.19 299 ILE A CA 1
ATOM 2344 C C . ILE A 1 299 ? 2.434 -12.453 4.586 1 92.19 299 ILE A C 1
ATOM 2346 O O . ILE A 1 299 ? 3.129 -12.953 5.473 1 92.19 299 ILE A O 1
ATOM 2350 N N . LEU A 1 300 ? 1.715 -11.383 4.746 1 88.94 300 LEU A N 1
ATOM 2351 C CA . LEU A 1 300 ? 1.915 -10.547 5.922 1 88.94 300 LEU A CA 1
ATOM 2352 C C . LEU A 1 300 ? 1.068 -11.039 7.09 1 88.94 300 LEU A C 1
ATOM 2354 O O . LEU A 1 300 ? 1.493 -10.969 8.25 1 88.94 300 LEU A O 1
ATOM 2358 N N . PHE A 1 301 ? -0.103 -11.477 6.727 1 84.75 301 PHE A N 1
ATOM 2359 C CA . PHE A 1 301 ? -1.057 -11.68 7.812 1 84.75 301 PHE A CA 1
ATOM 2360 C C . PHE A 1 301 ? -1.597 -13.102 7.793 1 84.75 301 PHE A C 1
ATOM 2362 O O . PHE A 1 301 ? -2.477 -13.453 8.586 1 84.75 301 PHE A O 1
ATOM 2369 N N . GLY A 1 302 ? -1.074 -13.828 6.738 1 77.19 302 GLY A N 1
ATOM 2370 C CA . GLY A 1 302 ? -1.514 -15.211 6.672 1 77.19 302 GLY A CA 1
ATOM 2371 C C . GLY A 1 302 ? -0.675 -16.141 7.523 1 77.19 302 GLY A C 1
ATOM 2372 O O . GLY A 1 302 ? 0.512 -15.898 7.742 1 77.19 302 GLY A O 1
ATOM 2373 N N . ASN A 1 303 ? -1.086 -16.609 8.586 1 74.75 303 ASN A N 1
ATOM 2374 C CA . ASN A 1 303 ? -0.41 -17.562 9.461 1 74.75 303 ASN A CA 1
ATOM 2375 C C . ASN A 1 303 ? 0.512 -18.484 8.672 1 74.75 303 ASN A C 1
ATOM 2377 O O . ASN A 1 303 ? 0.132 -19 7.617 1 74.75 303 ASN A O 1
ATOM 2381 N N . GLU A 1 304 ? 1.776 -18.656 8.898 1 73.5 304 GLU A N 1
ATOM 2382 C CA . GLU A 1 304 ? 2.727 -19.656 8.398 1 73.5 304 GLU A CA 1
ATOM 2383 C C . GLU A 1 304 ? 3.252 -19.25 7.016 1 73.5 304 GLU A C 1
ATOM 2385 O O . GLU A 1 304 ? 3.721 -20.109 6.258 1 73.5 304 GLU A O 1
ATOM 2390 N N . ALA A 1 305 ? 3.006 -18.062 6.57 1 85.5 305 ALA A N 1
ATOM 2391 C CA . ALA A 1 305 ? 3.592 -17.594 5.312 1 85.5 305 ALA A CA 1
ATOM 2392 C C . ALA A 1 305 ? 4.988 -17.016 5.535 1 85.5 305 ALA A C 1
ATOM 2394 O O . ALA A 1 305 ? 5.242 -16.375 6.555 1 85.5 305 ALA A O 1
ATOM 2395 N N . PRO A 1 306 ? 5.867 -17.312 4.598 1 89.88 306 PRO A N 1
ATOM 2396 C CA . PRO A 1 306 ? 7.223 -16.781 4.746 1 89.88 306 PRO A CA 1
ATOM 2397 C C . PRO A 1 306 ? 7.285 -15.266 4.574 1 89.88 306 PRO A C 1
ATOM 2399 O O . PRO A 1 306 ? 6.688 -14.719 3.643 1 89.88 306 PRO A O 1
ATOM 2402 N N . THR A 1 307 ? 8.07 -14.609 5.422 1 87.44 307 THR A N 1
ATOM 2403 C CA . THR A 1 307 ? 8.172 -13.156 5.355 1 87.44 307 THR A CA 1
ATOM 2404 C C . THR A 1 307 ? 9.57 -12.727 4.918 1 87.44 307 THR A C 1
ATOM 2406 O O . THR A 1 307 ? 9.797 -11.57 4.574 1 87.44 307 THR A O 1
ATOM 2409 N N . ALA A 1 308 ? 10.477 -13.711 4.906 1 90.94 308 ALA A N 1
ATOM 2410 C CA . ALA A 1 308 ? 11.859 -13.422 4.523 1 90.94 308 ALA A CA 1
ATOM 2411 C C . ALA A 1 308 ? 12.414 -14.516 3.617 1 90.94 308 ALA A C 1
ATOM 2413 O O . ALA A 1 308 ? 11.938 -15.656 3.645 1 90.94 308 ALA A O 1
ATOM 2414 N N . ALA A 1 309 ? 13.367 -14.117 2.799 1 94.44 309 ALA A N 1
ATOM 2415 C CA . ALA A 1 309 ? 14.016 -15.047 1.88 1 94.44 309 ALA A CA 1
ATOM 2416 C C . ALA A 1 309 ? 15.023 -15.93 2.613 1 94.44 309 ALA A C 1
ATOM 2418 O O . ALA A 1 309 ? 16.234 -15.648 2.605 1 94.44 309 ALA A O 1
ATOM 2419 N N . THR A 1 310 ? 14.531 -17 3.219 1 94.12 310 THR A N 1
ATOM 2420 C CA . THR A 1 310 ? 15.344 -17.906 4.016 1 94.12 310 THR A CA 1
ATOM 2421 C C . THR A 1 310 ? 15.016 -19.359 3.68 1 94.12 310 THR A C 1
ATOM 2423 O O . THR A 1 310 ? 14.055 -19.625 2.961 1 94.12 310 THR A O 1
ATOM 2426 N N . TRP A 1 311 ? 15.867 -20.234 4.125 1 95.25 311 TRP A N 1
ATOM 2427 C CA . TRP A 1 311 ? 15.578 -21.656 4.02 1 95.25 311 TRP A CA 1
ATOM 2428 C C . TRP A 1 311 ? 15.852 -22.359 5.34 1 95.25 311 TRP A C 1
ATOM 2430 O O . TRP A 1 311 ? 16.531 -21.812 6.215 1 95.25 311 TRP A O 1
ATOM 2440 N N . GLY A 1 312 ? 15.18 -23.469 5.516 1 92.31 312 GLY A N 1
ATOM 2441 C CA . GLY A 1 312 ? 15.398 -24.266 6.711 1 92.31 312 GLY A CA 1
ATOM 2442 C C . GLY A 1 312 ? 14.836 -25.672 6.598 1 92.31 312 GLY A C 1
ATOM 2443 O O . GLY A 1 312 ? 13.969 -25.938 5.762 1 92.31 312 GLY A O 1
ATOM 2444 N N . ALA A 1 313 ? 15.32 -26.672 7.312 1 85.5 313 ALA A N 1
ATOM 2445 C CA . ALA A 1 313 ? 14.852 -28.047 7.301 1 85.5 313 ALA A CA 1
ATOM 2446 C C . ALA A 1 313 ? 13.539 -28.188 8.062 1 85.5 313 ALA A C 1
ATOM 2448 O O . ALA A 1 313 ? 12.594 -28.812 7.578 1 85.5 313 ALA A O 1
ATOM 2449 N N . SER A 1 314 ? 13.391 -27.688 9.188 1 76.69 314 SER A N 1
ATOM 2450 C CA . SER A 1 314 ? 12.188 -27.844 9.992 1 76.69 314 SER A CA 1
ATOM 2451 C C . SER A 1 314 ? 11.602 -26.5 10.391 1 76.69 314 SER A C 1
ATOM 2453 O O . SER A 1 314 ? 10.898 -26.391 11.398 1 76.69 314 SER A O 1
ATOM 2455 N N . ASN A 1 315 ? 11.82 -25.641 9.5 1 81.12 315 ASN A N 1
ATOM 2456 C CA . ASN A 1 315 ? 11.336 -24.297 9.812 1 81.12 315 ASN A CA 1
ATOM 2457 C C . ASN A 1 315 ? 10.164 -23.906 8.922 1 81.12 315 ASN A C 1
ATOM 2459 O O . ASN A 1 315 ? 10.352 -23.547 7.758 1 81.12 315 ASN A O 1
ATOM 2463 N N . ARG A 1 316 ? 9.008 -23.844 9.492 1 78.25 316 ARG A N 1
ATOM 2464 C CA . ARG A 1 316 ? 7.789 -23.609 8.727 1 78.25 316 ARG A CA 1
ATOM 2465 C C . ARG A 1 316 ? 7.648 -22.125 8.367 1 78.25 316 ARG A C 1
ATOM 2467 O O . ARG A 1 316 ? 6.789 -21.766 7.559 1 78.25 316 ARG A O 1
ATOM 2474 N N . SER A 1 317 ? 8.5 -21.328 8.891 1 85.06 317 SER A N 1
ATOM 2475 C CA . SER A 1 317 ? 8.406 -19.906 8.586 1 85.06 317 SER A CA 1
ATOM 2476 C C . SER A 1 317 ? 9.398 -19.516 7.492 1 85.06 317 SER A C 1
ATOM 2478 O O . SER A 1 317 ? 9.406 -18.359 7.039 1 85.06 317 SER A O 1
ATOM 2480 N N . ALA A 1 318 ? 10.172 -20.5 7.02 1 90.5 318 ALA A N 1
ATOM 2481 C CA . ALA A 1 318 ? 11.164 -20.219 5.984 1 90.5 318 ALA A CA 1
ATOM 2482 C C . ALA A 1 318 ? 10.523 -20.234 4.598 1 90.5 318 ALA A C 1
ATOM 2484 O O . ALA A 1 318 ? 9.516 -20.906 4.379 1 90.5 318 ALA A O 1
ATOM 2485 N N . LEU A 1 319 ? 11.117 -19.516 3.725 1 95.62 319 LEU A N 1
ATOM 2486 C CA . LEU A 1 319 ? 10.664 -19.469 2.34 1 95.62 319 LEU A CA 1
ATOM 2487 C C . LEU A 1 319 ? 10.82 -20.844 1.679 1 95.62 319 LEU A C 1
ATOM 2489 O O . LEU A 1 319 ? 9.93 -21.297 0.955 1 95.62 319 LEU A O 1
ATOM 2493 N N . ILE A 1 320 ? 11.953 -21.438 1.896 1 97 320 ILE A N 1
ATOM 2494 C CA . ILE A 1 320 ? 12.227 -22.781 1.373 1 97 320 ILE A CA 1
ATOM 2495 C C . ILE A 1 320 ? 12.414 -23.75 2.531 1 97 320 ILE A C 1
ATOM 2497 O O . ILE A 1 320 ? 13.242 -23.516 3.418 1 97 320 ILE A O 1
ATOM 2501 N N . ARG A 1 321 ? 11.648 -24.781 2.496 1 94.75 321 ARG A N 1
ATOM 2502 C CA . ARG A 1 321 ? 11.789 -25.859 3.473 1 94.75 321 ARG A CA 1
ATOM 2503 C C . ARG A 1 321 ? 12.375 -27.109 2.828 1 94.75 321 ARG A C 1
ATOM 2505 O O . ARG A 1 321 ? 12.039 -27.453 1.692 1 94.75 321 ARG A O 1
ATOM 2512 N N . VAL A 1 322 ? 13.266 -27.703 3.529 1 93.12 322 VAL A N 1
ATOM 2513 C CA . VAL A 1 322 ? 13.828 -28.984 3.115 1 93.12 322 VAL A CA 1
ATOM 2514 C C . VAL A 1 322 ? 13.289 -30.094 4.016 1 93.12 322 VAL A C 1
ATOM 2516 O O . VAL A 1 322 ? 13.695 -30.219 5.172 1 93.12 322 VAL A O 1
ATOM 2519 N N . PRO A 1 323 ? 12.383 -30.859 3.428 1 87.31 323 PRO A N 1
ATOM 2520 C CA . PRO A 1 323 ? 11.867 -31.953 4.242 1 87.31 323 PRO A CA 1
ATOM 2521 C C . PRO A 1 323 ? 12.953 -32.938 4.648 1 87.31 323 PRO A C 1
ATOM 2523 O O . PRO A 1 323 ? 13.75 -33.375 3.809 1 87.31 323 PRO A O 1
ATOM 2526 N N . THR A 1 324 ? 13.016 -33.25 5.855 1 80.12 324 THR A N 1
ATOM 2527 C CA . THR A 1 324 ? 14.07 -34.125 6.328 1 80.12 324 THR A CA 1
ATOM 2528 C C . THR A 1 324 ? 13.508 -35.5 6.727 1 80.12 324 THR A C 1
ATOM 2530 O O . THR A 1 324 ? 14.211 -36.312 7.305 1 80.12 324 THR A O 1
ATOM 2533 N N . TYR A 1 325 ? 12.227 -35.594 6.23 1 70.19 325 TYR A N 1
ATOM 2534 C CA . TYR A 1 325 ? 11.664 -36.906 6.496 1 70.19 325 TYR A CA 1
ATOM 2535 C C . TYR A 1 325 ? 12.172 -37.938 5.484 1 70.19 325 TYR A C 1
ATOM 2537 O O . TYR A 1 325 ? 12.477 -37.594 4.34 1 70.19 325 TYR A O 1
ATOM 2545 N N . ARG A 1 326 ? 12.859 -38.875 5.637 1 71.06 326 ARG A N 1
ATOM 2546 C CA . ARG A 1 326 ? 13.391 -40 4.867 1 71.06 326 ARG A CA 1
ATOM 2547 C C . ARG A 1 326 ? 14.711 -39.625 4.203 1 71.06 326 ARG A C 1
ATOM 2549 O O . ARG A 1 326 ? 14.859 -39.781 2.988 1 71.06 326 ARG A O 1
ATOM 2556 N N . LEU A 1 327 ? 15.562 -39.188 4.898 1 70.44 327 LEU A N 1
ATOM 2557 C CA . LEU A 1 327 ? 16.859 -38.719 4.418 1 70.44 327 LEU A CA 1
ATOM 2558 C C . LEU A 1 327 ? 17.547 -39.812 3.596 1 70.44 327 LEU A C 1
ATOM 2560 O O . LEU A 1 327 ? 18.328 -39.5 2.689 1 70.44 327 LEU A O 1
ATOM 2564 N N . ALA A 1 328 ? 17.094 -40.969 3.795 1 73.25 328 ALA A N 1
ATOM 2565 C CA . ALA A 1 328 ? 17.797 -42.094 3.166 1 73.25 328 ALA A CA 1
ATOM 2566 C C . ALA A 1 328 ? 17.203 -42.406 1.802 1 73.25 328 ALA A C 1
ATOM 2568 O O . ALA A 1 328 ? 17.812 -43.125 0.999 1 73.25 328 ALA A O 1
ATOM 2569 N N . LYS A 1 329 ? 16.125 -41.844 1.513 1 82.81 329 LYS A N 1
ATOM 2570 C CA . LYS A 1 329 ? 15.5 -42.125 0.222 1 82.81 329 LYS A CA 1
ATOM 2571 C C . LYS A 1 329 ? 15.812 -41 -0.785 1 82.81 329 LYS A C 1
ATOM 2573 O O . LYS A 1 329 ? 15.211 -39.938 -0.748 1 82.81 329 LYS A O 1
ATOM 2578 N N . ALA A 1 330 ? 16.688 -41.375 -1.711 1 86.25 330 ALA A N 1
ATOM 2579 C CA . ALA A 1 330 ? 17.188 -40.406 -2.686 1 86.25 330 ALA A CA 1
ATOM 2580 C C . ALA A 1 330 ? 16.062 -39.844 -3.531 1 86.25 330 ALA A C 1
ATOM 2582 O O . ALA A 1 330 ? 16.047 -38.625 -3.844 1 86.25 330 ALA A O 1
ATOM 2583 N N . GLU A 1 331 ? 15.102 -40.656 -3.832 1 86.75 331 GLU A N 1
ATOM 2584 C CA . GLU A 1 331 ? 14.039 -40.281 -4.762 1 86.75 331 GLU A CA 1
ATOM 2585 C C . GLU A 1 331 ? 13.102 -39.25 -4.137 1 86.75 331 GLU A C 1
ATOM 2587 O O . GLU A 1 331 ? 12.383 -38.562 -4.848 1 86.75 331 GLU A O 1
ATOM 2592 N N . SER A 1 332 ? 13.203 -39.125 -2.902 1 87.12 332 SER A N 1
ATOM 2593 C CA . SER A 1 332 ? 12.242 -38.281 -2.215 1 87.12 332 SER A CA 1
ATOM 2594 C C . SER A 1 332 ? 12.852 -36.906 -1.892 1 87.12 332 SER A C 1
ATOM 2596 O O . SER A 1 332 ? 12.164 -36.031 -1.373 1 87.12 332 SER A O 1
ATOM 2598 N N . ARG A 1 333 ? 14.172 -36.656 -2.229 1 93.25 333 ARG A N 1
ATOM 2599 C CA . ARG A 1 333 ? 14.805 -35.406 -1.92 1 93.25 333 ARG A CA 1
ATOM 2600 C C . ARG A 1 333 ? 14.211 -34.281 -2.77 1 93.25 333 ARG A C 1
ATOM 2602 O O . ARG A 1 333 ? 14.078 -34.406 -3.986 1 93.25 333 ARG A O 1
ATOM 2609 N N . ARG A 1 334 ? 13.773 -33.281 -2.094 1 95.31 334 ARG A N 1
ATOM 2610 C CA . ARG A 1 334 ? 13.141 -32.156 -2.77 1 95.31 334 ARG A CA 1
ATOM 2611 C C . ARG A 1 334 ? 13.195 -30.891 -1.904 1 95.31 334 ARG A C 1
ATOM 2613 O O . ARG A 1 334 ? 13.57 -30.953 -0.732 1 95.31 334 ARG A O 1
ATOM 2620 N N . VAL A 1 335 ? 12.906 -29.812 -2.477 1 96.12 335 VAL A N 1
ATOM 2621 C CA . VAL A 1 335 ? 12.758 -28.562 -1.752 1 96.12 335 VAL A CA 1
ATOM 2622 C C . VAL A 1 335 ? 11.312 -28.078 -1.837 1 96.12 335 VAL A C 1
ATOM 2624 O O . VAL A 1 335 ? 10.648 -28.266 -2.857 1 96.12 335 VAL A O 1
ATOM 2627 N N . GLU A 1 336 ? 10.844 -27.531 -0.769 1 96.69 336 GLU A N 1
ATOM 2628 C CA . GLU A 1 336 ? 9.492 -26.984 -0.719 1 96.69 336 GLU A CA 1
ATOM 2629 C C . GLU A 1 336 ? 9.516 -25.453 -0.731 1 96.69 336 GLU A C 1
ATOM 2631 O O . GLU A 1 336 ? 9.945 -24.828 0.242 1 96.69 336 GLU A O 1
ATOM 2636 N N . VAL A 1 337 ? 9.141 -24.844 -1.837 1 97.81 337 VAL A N 1
ATOM 2637 C CA . VAL A 1 337 ? 9 -23.391 -1.912 1 97.81 337 VAL A CA 1
ATOM 2638 C C . VAL A 1 337 ? 7.617 -22.984 -1.407 1 97.81 337 VAL A C 1
ATOM 2640 O O . VAL A 1 337 ? 6.594 -23.422 -1.949 1 97.81 337 VAL A O 1
ATOM 2643 N N . ARG A 1 338 ? 7.539 -22.031 -0.473 1 96.5 338 ARG A N 1
ATOM 2644 C CA . ARG A 1 338 ? 6.297 -21.828 0.269 1 96.5 338 ARG A CA 1
ATOM 2645 C C . ARG A 1 338 ? 5.645 -20.5 -0.103 1 96.5 338 ARG A C 1
ATOM 2647 O O . ARG A 1 338 ? 4.543 -20.188 0.359 1 96.5 338 ARG A O 1
ATOM 2654 N N . SER A 1 339 ? 6.27 -19.703 -0.935 1 95.75 339 SER A N 1
ATOM 2655 C CA . SER A 1 339 ? 5.812 -18.344 -1.21 1 95.75 339 SER A CA 1
ATOM 2656 C C . SER A 1 339 ? 4.645 -18.344 -2.191 1 95.75 339 SER A C 1
ATOM 2658 O O . SER A 1 339 ? 3.676 -17.609 -2.01 1 95.75 339 SER A O 1
ATOM 2660 N N . PRO A 1 340 ? 4.535 -19.234 -3.193 1 97.56 340 PRO A N 1
ATOM 2661 C CA . PRO A 1 340 ? 3.475 -19.109 -4.195 1 97.56 340 PRO A CA 1
ATOM 2662 C C . PRO A 1 340 ? 2.078 -19.281 -3.604 1 97.56 340 PRO A C 1
ATOM 2664 O O . PRO A 1 340 ? 1.895 -20.062 -2.666 1 97.56 340 PRO A O 1
ATOM 2667 N N . ASP A 1 341 ? 1.187 -18.5 -4.137 1 96.19 341 ASP A N 1
ATOM 2668 C CA . ASP A 1 341 ? -0.206 -18.734 -3.771 1 96.19 341 ASP A CA 1
ATOM 2669 C C . ASP A 1 341 ? -0.991 -19.312 -4.945 1 96.19 341 ASP A C 1
ATOM 2671 O O . ASP A 1 341 ? -0.5 -19.328 -6.078 1 96.19 341 ASP A O 1
ATOM 2675 N N . SER A 1 342 ? -2.158 -19.812 -4.668 1 94.81 342 SER A N 1
ATOM 2676 C CA . SER A 1 342 ? -2.936 -20.6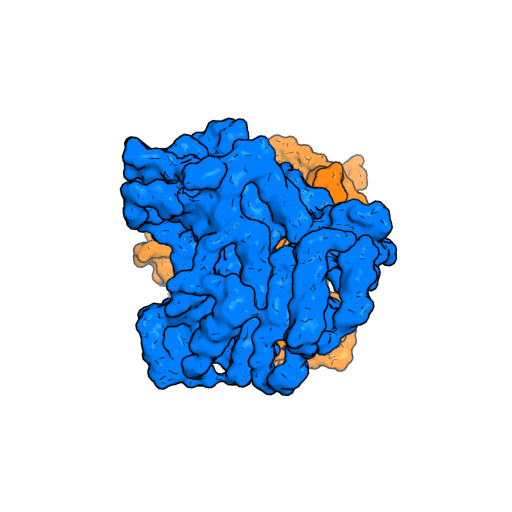09 -5.598 1 94.81 342 SER A CA 1
ATOM 2677 C C . SER A 1 342 ? -3.51 -19.766 -6.727 1 94.81 342 SER A C 1
ATOM 2679 O O . SER A 1 342 ? -3.982 -20.297 -7.734 1 94.81 342 SER A O 1
ATOM 2681 N N . ALA A 1 343 ? -3.412 -18.484 -6.578 1 97.12 343 ALA A N 1
ATOM 2682 C CA . ALA A 1 343 ? -4.039 -17.625 -7.574 1 97.12 343 ALA A CA 1
ATOM 2683 C C . ALA A 1 343 ? -3.041 -17.203 -8.648 1 97.12 343 ALA A C 1
ATOM 2685 O O . ALA A 1 343 ? -3.41 -16.562 -9.633 1 97.12 343 ALA A O 1
ATOM 2686 N N . CYS A 1 344 ? -1.768 -17.562 -8.547 1 97.75 344 CYS A N 1
ATOM 2687 C CA . CYS A 1 344 ? -0.771 -17.172 -9.539 1 97.75 344 CYS A CA 1
ATOM 2688 C C . CYS A 1 344 ? -0.951 -17.969 -10.828 1 97.75 344 CYS A C 1
ATOM 2690 O O . CYS A 1 344 ? -1.726 -18.922 -10.867 1 97.75 344 CYS A O 1
ATOM 2692 N N . ASN A 1 345 ? -0.406 -17.5 -11.953 1 98.19 345 ASN A N 1
ATOM 2693 C CA . ASN A 1 345 ? -0.263 -18.297 -13.164 1 98.19 345 ASN A CA 1
ATOM 2694 C C . ASN A 1 345 ? 0.813 -19.375 -13.008 1 98.19 345 ASN A C 1
ATOM 2696 O O . ASN A 1 345 ? 2.006 -19.062 -12.984 1 98.19 345 ASN A O 1
ATOM 2700 N N . PRO A 1 346 ? 0.403 -20.594 -12.93 1 98.62 346 PRO A N 1
ATOM 2701 C CA . PRO A 1 346 ? 1.39 -21.625 -12.625 1 98.62 346 PRO A CA 1
ATOM 2702 C C . PRO A 1 346 ? 2.492 -21.734 -13.672 1 98.62 346 PRO A C 1
ATOM 2704 O O . PRO A 1 346 ? 3.633 -22.062 -13.352 1 98.62 346 PRO A O 1
ATOM 2707 N N . TYR A 1 347 ? 2.162 -21.438 -14.938 1 98.69 347 TYR A N 1
ATOM 2708 C CA . TYR A 1 347 ? 3.18 -21.469 -15.977 1 98.69 347 TYR A CA 1
ATOM 2709 C C . TYR A 1 347 ? 4.289 -20.469 -15.703 1 98.69 347 TYR A C 1
ATOM 2711 O O . TYR A 1 347 ? 5.473 -20.797 -15.75 1 98.69 347 TYR A O 1
ATOM 2719 N N . LEU A 1 348 ? 3.895 -19.281 -15.375 1 98.81 348 LEU A N 1
ATOM 2720 C CA . LEU A 1 348 ? 4.875 -18.234 -15.133 1 98.81 348 LEU A CA 1
ATOM 2721 C C . LEU A 1 348 ? 5.57 -18.438 -13.789 1 98.81 348 LEU A C 1
ATOM 2723 O O . LEU A 1 348 ? 6.781 -18.234 -13.68 1 98.81 348 LEU A O 1
ATOM 2727 N N . ALA A 1 349 ? 4.816 -18.828 -12.781 1 98.88 349 ALA A N 1
ATOM 2728 C CA . ALA A 1 349 ? 5.387 -19.062 -11.453 1 98.88 349 ALA A CA 1
ATOM 2729 C C . ALA A 1 349 ? 6.473 -20.125 -11.492 1 98.88 349 ALA A C 1
ATOM 2731 O O . ALA A 1 349 ? 7.574 -19.922 -10.977 1 98.88 349 ALA A O 1
ATOM 2732 N N . PHE A 1 350 ? 6.188 -21.219 -12.141 1 98.88 350 PHE A N 1
ATOM 2733 C CA . PHE A 1 350 ? 7.164 -22.312 -12.219 1 98.88 350 PHE A CA 1
ATOM 2734 C C . PHE A 1 350 ? 8.352 -21.906 -13.086 1 98.88 350 PHE A C 1
ATOM 2736 O O . PHE A 1 350 ? 9.484 -22.312 -12.828 1 98.88 350 PHE A O 1
ATOM 2743 N N . SER A 1 351 ? 8.078 -21.062 -14.086 1 98.88 351 SER A N 1
ATOM 2744 C CA . SER A 1 351 ? 9.164 -20.578 -14.922 1 98.88 351 SER A CA 1
ATOM 2745 C C . SER A 1 351 ? 10.18 -19.781 -14.109 1 98.88 351 SER A C 1
ATOM 2747 O O . SER A 1 351 ? 11.391 -20.016 -14.219 1 98.88 351 SER A O 1
ATOM 2749 N N . VAL A 1 352 ? 9.703 -18.859 -13.297 1 98.94 352 VAL A N 1
ATOM 2750 C CA . VAL A 1 352 ? 10.633 -18 -12.578 1 98.94 352 VAL A CA 1
ATOM 2751 C C . VAL A 1 352 ? 11.32 -18.781 -11.461 1 98.94 352 VAL A C 1
ATOM 2753 O O . VAL A 1 352 ? 12.492 -18.531 -11.156 1 98.94 352 VAL A O 1
ATOM 2756 N N . LEU A 1 353 ? 10.633 -19.719 -10.812 1 98.88 353 LEU A N 1
ATOM 2757 C CA . LEU A 1 353 ? 11.258 -20.547 -9.781 1 98.88 353 LEU A CA 1
ATOM 2758 C C . LEU A 1 353 ? 12.352 -21.438 -10.383 1 98.88 353 LEU A C 1
ATOM 2760 O O . LEU A 1 353 ? 13.469 -21.469 -9.867 1 98.88 353 LEU A O 1
ATOM 2764 N N . LEU A 1 354 ? 11.984 -22.125 -11.477 1 98.88 354 LEU A N 1
ATOM 2765 C CA . LEU A 1 354 ? 12.945 -22.984 -12.148 1 98.88 354 LEU A CA 1
ATOM 2766 C C . LEU A 1 354 ? 14.125 -22.188 -12.68 1 98.88 354 LEU A C 1
ATOM 2768 O O . LEU A 1 354 ? 15.281 -22.562 -12.461 1 98.88 354 LEU A O 1
ATOM 2772 N N . GLY A 1 355 ? 13.828 -21.047 -13.32 1 98.81 355 GLY A N 1
ATOM 2773 C CA . GLY A 1 355 ? 14.883 -20.203 -13.859 1 98.81 355 GLY A CA 1
ATOM 2774 C C . GLY A 1 355 ? 15.828 -19.672 -12.805 1 98.81 355 GLY A C 1
ATOM 2775 O O . GLY A 1 355 ? 17.047 -19.656 -13 1 98.81 355 GLY A O 1
ATOM 2776 N N . ALA A 1 356 ? 15.297 -19.188 -11.703 1 98.81 356 ALA A N 1
ATOM 2777 C CA . ALA A 1 356 ? 16.109 -18.688 -10.602 1 98.81 356 ALA A CA 1
ATOM 2778 C C . ALA A 1 356 ? 17 -19.797 -10.031 1 98.81 356 ALA A C 1
ATOM 2780 O O . ALA A 1 356 ? 18.188 -19.578 -9.781 1 98.81 356 ALA A O 1
ATOM 2781 N N . GLY A 1 357 ? 16.422 -20.984 -9.828 1 98.75 357 GLY A N 1
ATOM 2782 C CA . GLY A 1 357 ? 17.203 -22.109 -9.344 1 98.75 357 GLY A CA 1
ATOM 2783 C C . GLY A 1 357 ? 18.328 -22.516 -10.289 1 98.75 357 GLY A C 1
ATOM 2784 O O . GLY A 1 357 ? 19.453 -22.734 -9.859 1 98.75 357 GLY A O 1
ATOM 2785 N N . LEU A 1 358 ? 18.016 -22.594 -11.562 1 98.75 358 LEU A N 1
ATOM 2786 C CA . LEU A 1 358 ? 19 -22.984 -12.562 1 98.75 358 LEU A CA 1
ATOM 2787 C C . LEU A 1 358 ? 20.141 -21.953 -12.625 1 98.75 358 LEU A C 1
ATOM 2789 O O . LEU A 1 358 ? 21.297 -22.328 -12.812 1 98.75 358 LEU A O 1
ATOM 2793 N N . LYS A 1 359 ? 19.766 -20.672 -12.523 1 98.62 359 LYS A N 1
ATOM 2794 C CA . LYS A 1 359 ? 20.812 -19.656 -12.516 1 98.62 359 LYS A CA 1
ATOM 2795 C C . LYS A 1 359 ? 21.766 -19.859 -11.336 1 98.62 359 LYS A C 1
ATOM 2797 O O . LYS A 1 359 ? 22.984 -19.688 -11.477 1 98.62 359 LYS A O 1
ATOM 2802 N N . GLY A 1 360 ? 21.219 -20.188 -10.172 1 98.62 360 GLY A N 1
ATOM 2803 C CA . GLY A 1 360 ? 22.062 -20.5 -9.031 1 98.62 360 GLY A CA 1
ATOM 2804 C C . GLY A 1 360 ? 23.031 -21.641 -9.305 1 98.62 360 GLY A C 1
ATOM 2805 O O . GLY A 1 360 ? 24.188 -21.578 -8.883 1 98.62 360 GLY A O 1
ATOM 2806 N N . ILE A 1 361 ? 22.594 -22.641 -10 1 98.5 361 ILE A N 1
ATOM 2807 C CA . ILE A 1 361 ? 23.422 -23.781 -10.352 1 98.5 361 ILE A CA 1
ATOM 2808 C C . ILE A 1 361 ? 24.5 -23.359 -11.344 1 98.5 361 ILE A C 1
ATOM 2810 O O . ILE A 1 361 ? 25.688 -23.609 -11.133 1 98.5 361 ILE A O 1
ATOM 2814 N N . ARG A 1 362 ? 24.109 -22.656 -12.359 1 98.06 362 ARG A N 1
ATOM 2815 C CA . ARG A 1 362 ? 25.016 -22.25 -13.445 1 98.06 362 ARG A CA 1
ATOM 2816 C C . ARG A 1 362 ? 26.109 -21.328 -12.93 1 98.06 362 ARG A C 1
ATOM 2818 O O . ARG A 1 362 ? 27.266 -21.422 -13.359 1 98.06 362 ARG A O 1
ATOM 2825 N N . GLU A 1 363 ? 25.734 -20.422 -12.031 1 98.19 363 GLU A N 1
ATOM 2826 C CA . GLU A 1 363 ? 26.688 -19.406 -11.594 1 98.19 363 GLU A CA 1
ATOM 2827 C C . GLU A 1 363 ? 27.312 -19.766 -10.258 1 98.19 363 GLU A C 1
ATOM 2829 O O . GLU A 1 363 ? 28.109 -19 -9.711 1 98.19 363 GLU A O 1
ATOM 2834 N N . GLY A 1 364 ? 26.969 -20.891 -9.727 1 98.25 364 GLY A N 1
ATOM 2835 C CA . GLY A 1 364 ? 27.609 -21.406 -8.523 1 98.25 364 GLY A CA 1
ATOM 2836 C C . GLY A 1 364 ? 27.328 -20.562 -7.293 1 98.25 364 GLY A C 1
ATOM 2837 O O . GLY A 1 364 ? 28.25 -20.172 -6.566 1 98.25 364 GLY A O 1
ATOM 2838 N N . TYR A 1 365 ? 26 -20.219 -7.094 1 98.31 365 TYR A N 1
ATOM 2839 C CA . TYR A 1 365 ? 25.641 -19.438 -5.914 1 98.31 365 TYR A CA 1
ATOM 2840 C C . TYR A 1 365 ? 25.891 -20.219 -4.637 1 98.31 365 TYR A C 1
ATOM 2842 O O . TYR A 1 365 ? 25.719 -21.438 -4.609 1 98.31 365 TYR A O 1
ATOM 2850 N N . GLU A 1 366 ? 26.297 -19.531 -3.559 1 97.31 366 GLU A N 1
ATOM 2851 C CA . GLU A 1 366 ? 26.484 -20.156 -2.256 1 97.31 366 GLU A CA 1
ATOM 2852 C C . GLU A 1 366 ? 25.234 -20.047 -1.397 1 97.31 366 GLU A C 1
ATOM 2854 O O . GLU A 1 366 ? 24.656 -18.969 -1.281 1 97.31 366 GLU A O 1
ATOM 2859 N N . ILE A 1 367 ? 24.797 -21.141 -0.9 1 95.5 367 ILE A N 1
ATOM 2860 C CA . ILE A 1 367 ? 23.609 -21.188 -0.056 1 95.5 367 ILE A CA 1
ATOM 2861 C C . ILE A 1 367 ? 23.891 -20.5 1.277 1 95.5 367 ILE A C 1
ATOM 2863 O O . ILE A 1 367 ? 24.969 -20.688 1.865 1 95.5 367 ILE A O 1
ATOM 2867 N N . PRO A 1 368 ? 23.094 -19.547 1.712 1 93.75 368 PRO A N 1
ATOM 2868 C CA . PRO A 1 368 ? 23.281 -18.969 3.041 1 93.75 368 PRO A CA 1
ATOM 2869 C C . PRO A 1 368 ? 23.031 -19.969 4.168 1 93.75 368 PRO A C 1
ATOM 2871 O O . PRO A 1 368 ? 22.625 -21.094 3.91 1 93.75 368 PRO A O 1
ATOM 2874 N N . ASP A 1 369 ? 23.312 -19.547 5.383 1 91.19 369 ASP A N 1
ATOM 2875 C CA . ASP A 1 369 ? 23.062 -20.422 6.531 1 91.19 369 ASP A CA 1
ATOM 2876 C C . ASP A 1 369 ? 21.562 -20.688 6.699 1 91.19 369 ASP A C 1
ATOM 2878 O O . ASP A 1 369 ? 20.734 -19.812 6.426 1 91.19 369 ASP A O 1
ATOM 2882 N N . ALA A 1 370 ? 21.281 -21.953 7.113 1 91.69 370 ALA A N 1
ATOM 2883 C CA . ALA A 1 370 ? 19.891 -22.312 7.375 1 91.69 370 ALA A CA 1
ATOM 2884 C C . ALA A 1 370 ? 19.312 -21.5 8.523 1 91.69 370 ALA A C 1
ATOM 2886 O O . ALA A 1 370 ? 20 -21.234 9.508 1 91.69 370 ALA A O 1
ATOM 2887 N N . ALA A 1 371 ? 18.109 -21.031 8.367 1 89.5 371 ALA A N 1
ATOM 2888 C CA . ALA A 1 371 ? 17.422 -20.344 9.453 1 89.5 371 ALA A CA 1
ATOM 2889 C C . ALA A 1 371 ? 16.922 -21.344 10.508 1 89.5 371 ALA A C 1
ATOM 2891 O O . ALA A 1 371 ? 16.109 -22.219 10.211 1 89.5 371 ALA A O 1
ATOM 2892 N N . GLU A 1 372 ? 17.297 -21.219 11.695 1 80.62 372 GLU A N 1
ATOM 2893 C CA . GLU A 1 372 ? 16.938 -22.141 12.766 1 80.62 372 GLU A CA 1
ATOM 2894 C C . GLU A 1 372 ? 15.797 -21.594 13.617 1 80.62 372 GLU A C 1
ATOM 2896 O O . GLU A 1 372 ? 15.016 -22.359 14.18 1 80.62 372 GLU A O 1
ATOM 2901 N N . GLU A 1 373 ? 15.688 -20.297 13.602 1 79.81 373 GLU A N 1
ATOM 2902 C CA . GLU A 1 373 ? 14.68 -19.656 14.445 1 79.81 373 GLU A CA 1
ATOM 2903 C C . GLU A 1 373 ? 13.406 -19.375 13.656 1 79.81 373 GLU A C 1
ATOM 2905 O O . GLU A 1 373 ? 13.406 -19.406 12.422 1 79.81 373 GLU A O 1
ATOM 2910 N N . ASP A 1 374 ? 12.398 -19.281 14.469 1 80.75 374 ASP A N 1
ATOM 2911 C CA . ASP A 1 374 ? 11.133 -18.859 13.875 1 80.75 374 ASP A CA 1
ATOM 2912 C C . ASP A 1 374 ? 11.227 -17.438 13.344 1 80.75 374 ASP A C 1
ATOM 2914 O O . ASP A 1 374 ? 11.18 -16.469 14.117 1 80.75 374 ASP A O 1
ATOM 2918 N N . ILE A 1 375 ? 11.219 -17.328 12.078 1 79.75 375 ILE A N 1
ATOM 2919 C CA . ILE A 1 375 ? 11.445 -16.062 11.406 1 79.75 375 ILE A CA 1
ATOM 2920 C C . ILE A 1 375 ? 10.273 -15.117 11.68 1 79.75 375 ILE A C 1
ATOM 2922 O O . ILE A 1 375 ? 10.453 -13.906 11.797 1 79.75 375 ILE A O 1
ATOM 2926 N N . SER A 1 376 ? 9.086 -15.664 11.797 1 76.5 376 SER A N 1
ATOM 2927 C CA . SER A 1 376 ? 7.875 -14.867 11.969 1 76.5 376 SER A CA 1
ATOM 2928 C C . SER A 1 376 ? 7.867 -14.156 13.32 1 76.5 376 SER A C 1
ATOM 2930 O O . SER A 1 376 ? 7.141 -13.18 13.508 1 76.5 376 SER A O 1
ATOM 2932 N N . SER A 1 377 ? 8.641 -14.625 14.195 1 76.69 377 SER A N 1
ATOM 2933 C CA . SER A 1 377 ? 8.68 -14.055 15.539 1 76.69 377 SER A CA 1
ATOM 2934 C C . SER A 1 377 ? 9.711 -12.938 15.633 1 76.69 377 SER A C 1
ATOM 2936 O O . SER A 1 377 ? 9.719 -12.172 16.594 1 76.69 377 SER A O 1
ATOM 2938 N N . LEU A 1 378 ? 10.539 -12.852 14.609 1 78.19 378 LEU A N 1
ATOM 2939 C CA . LEU A 1 378 ? 11.602 -11.852 14.617 1 78.19 378 LEU A CA 1
ATOM 2940 C C . LEU A 1 378 ? 11.07 -10.508 14.117 1 78.19 378 LEU A C 1
ATOM 2942 O O . LEU A 1 378 ? 10.258 -10.453 13.195 1 78.19 378 LEU A O 1
ATOM 2946 N N . THR A 1 379 ? 11.562 -9.453 14.789 1 77.62 379 THR A N 1
ATOM 2947 C CA . THR A 1 379 ? 11.289 -8.109 14.297 1 77.62 379 THR A CA 1
ATOM 2948 C C . THR A 1 379 ? 12.086 -7.832 13.023 1 77.62 379 THR A C 1
ATOM 2950 O O . THR A 1 379 ? 13.016 -8.562 12.695 1 77.62 379 THR A O 1
ATOM 2953 N N . ARG A 1 380 ? 11.688 -6.805 12.406 1 77.94 380 ARG A N 1
ATOM 2954 C CA . ARG A 1 380 ? 12.414 -6.406 11.203 1 77.94 380 ARG A CA 1
ATOM 2955 C C . ARG A 1 380 ? 13.875 -6.125 11.516 1 77.94 380 ARG A C 1
ATOM 2957 O O . ARG A 1 380 ? 14.766 -6.539 10.766 1 77.94 380 ARG A O 1
ATOM 2964 N N . ARG A 1 381 ? 14.148 -5.465 12.57 1 75.88 381 ARG A N 1
ATOM 2965 C CA . ARG A 1 381 ? 15.508 -5.125 12.969 1 75.88 381 ARG A CA 1
ATOM 2966 C C . ARG A 1 381 ? 16.328 -6.383 13.227 1 75.88 381 ARG A C 1
ATOM 2968 O O . ARG A 1 381 ? 17.5 -6.465 12.82 1 75.88 381 ARG A O 1
ATOM 2975 N N . GLU A 1 382 ? 15.688 -7.355 13.797 1 79.56 382 GLU A N 1
ATOM 2976 C CA . GLU A 1 382 ? 16.359 -8.617 14.086 1 79.56 382 GLU A CA 1
ATOM 2977 C C . GLU A 1 382 ? 16.688 -9.375 12.797 1 79.56 382 GLU A C 1
ATOM 2979 O O . GLU A 1 382 ? 17.797 -9.906 12.648 1 79.56 382 GLU A O 1
ATOM 2984 N N . ARG A 1 383 ? 15.789 -9.398 11.914 1 84.38 383 ARG A N 1
ATOM 2985 C CA . ARG A 1 383 ? 16 -10.086 10.641 1 84.38 383 ARG A CA 1
ATOM 2986 C C . ARG A 1 383 ? 17.141 -9.438 9.852 1 84.38 383 ARG A C 1
ATOM 2988 O O . ARG A 1 383 ? 18 -10.133 9.305 1 84.38 383 ARG A O 1
ATOM 2995 N N . LEU A 1 384 ? 17.141 -8.141 9.938 1 80.75 384 LEU A N 1
ATOM 2996 C CA . LEU A 1 384 ? 18.203 -7.418 9.25 1 80.75 384 LEU A CA 1
ATOM 2997 C C . LEU A 1 384 ? 19.547 -7.707 9.883 1 80.75 384 LEU A C 1
ATOM 2999 O O . LEU A 1 384 ? 20.547 -7.883 9.18 1 80.75 384 LEU A O 1
ATOM 3003 N N . ALA A 1 385 ? 19.594 -7.73 11.141 1 82.75 385 ALA A N 1
ATOM 3004 C CA . ALA A 1 385 ? 20.828 -8.016 11.875 1 82.75 385 ALA A CA 1
ATOM 3005 C C . ALA A 1 385 ? 21.344 -9.414 11.562 1 82.75 385 ALA A C 1
ATOM 3007 O O . ALA A 1 385 ? 22.547 -9.648 11.539 1 82.75 385 ALA A O 1
ATOM 3008 N N . MET A 1 386 ? 20.422 -10.281 11.242 1 86.12 386 MET A N 1
ATOM 3009 C CA . MET A 1 386 ? 20.766 -11.664 10.953 1 86.12 386 MET A CA 1
ATOM 3010 C C . MET A 1 386 ? 21.094 -11.852 9.477 1 86.12 386 MET A C 1
ATOM 3012 O O . MET A 1 386 ? 21.469 -12.945 9.055 1 86.12 386 MET A O 1
ATOM 3016 N N . GLY A 1 387 ? 20.828 -10.766 8.719 1 84.44 387 GLY A N 1
ATOM 3017 C CA . GLY A 1 387 ? 21.188 -10.797 7.312 1 84.44 387 GLY A CA 1
ATOM 3018 C C . GLY A 1 387 ? 20.078 -11.32 6.426 1 84.44 387 GLY A C 1
ATOM 3019 O O . GLY A 1 387 ? 20.312 -11.641 5.258 1 84.44 387 GLY A O 1
ATOM 3020 N N . TYR A 1 388 ? 18.906 -11.484 6.984 1 88.31 388 TYR A N 1
ATOM 3021 C CA . TYR A 1 388 ? 17.766 -11.938 6.18 1 88.31 388 TYR A CA 1
ATOM 3022 C C . TYR A 1 388 ? 17.219 -10.805 5.332 1 88.31 388 TYR A C 1
ATOM 3024 O O . TYR A 1 388 ? 17.219 -9.648 5.758 1 88.31 388 TYR A O 1
ATOM 3032 N N . LYS A 1 389 ? 16.875 -11.141 4.172 1 90.75 389 LYS A N 1
ATOM 3033 C CA . LYS A 1 389 ? 16.203 -10.18 3.303 1 90.75 389 LYS A CA 1
ATOM 3034 C C . LYS A 1 389 ? 14.688 -10.359 3.357 1 90.75 389 LYS A C 1
ATOM 3036 O O . LYS A 1 389 ? 14.172 -11.43 3.047 1 90.75 389 LYS A O 1
ATOM 3041 N N . ASP A 1 390 ? 14.023 -9.305 3.729 1 91.75 390 ASP A N 1
ATOM 3042 C CA . ASP A 1 390 ? 12.562 -9.367 3.787 1 91.75 390 ASP A CA 1
ATOM 3043 C C . ASP A 1 390 ? 11.961 -9.484 2.389 1 91.75 390 ASP A C 1
ATOM 3045 O O . ASP A 1 390 ? 12.453 -8.875 1.441 1 91.75 390 ASP A O 1
ATOM 3049 N N . LEU A 1 391 ? 10.961 -10.328 2.326 1 94.94 391 LEU A N 1
ATOM 3050 C CA . LEU A 1 391 ? 10.188 -10.391 1.091 1 94.94 391 LEU A CA 1
ATOM 3051 C C . LEU A 1 391 ? 9.32 -9.148 0.93 1 94.94 391 LEU A C 1
ATOM 3053 O O . LEU A 1 391 ? 9.023 -8.453 1.909 1 94.94 391 LEU A O 1
ATOM 3057 N N . PRO A 1 392 ? 8.938 -8.867 -0.341 1 95.5 392 PRO A N 1
ATOM 3058 C CA . PRO A 1 392 ? 8.039 -7.727 -0.532 1 95.5 392 PRO A CA 1
ATOM 3059 C C . PRO A 1 392 ? 6.746 -7.855 0.273 1 95.5 392 PRO A C 1
ATOM 3061 O O . PRO A 1 392 ? 6.188 -8.953 0.379 1 95.5 392 PRO A O 1
ATOM 3064 N N . THR A 1 393 ? 6.289 -6.727 0.778 1 92.81 393 THR A N 1
ATOM 3065 C CA . THR A 1 393 ? 5.105 -6.734 1.63 1 92.81 393 THR A CA 1
ATOM 3066 C C . THR A 1 393 ? 3.902 -6.16 0.889 1 92.81 393 THR A C 1
ATOM 3068 O O . THR A 1 393 ? 2.814 -6.043 1.457 1 92.81 393 THR A O 1
ATOM 3071 N N . SER A 1 394 ? 4.094 -5.762 -0.317 1 95.12 394 SER A N 1
ATOM 3072 C CA . SER A 1 394 ? 3.027 -5.238 -1.164 1 95.12 394 SER A CA 1
ATOM 3073 C C . SER A 1 394 ? 3.312 -5.5 -2.639 1 95.12 394 SER A C 1
ATOM 3075 O O . SER A 1 394 ? 4.457 -5.762 -3.018 1 95.12 394 SER A O 1
ATOM 3077 N N . LEU A 1 395 ? 2.209 -5.438 -3.406 1 97.31 395 LEU A N 1
ATOM 3078 C CA . LEU A 1 395 ? 2.389 -5.578 -4.848 1 97.31 395 LEU A CA 1
ATOM 3079 C C . LEU A 1 395 ? 3.264 -4.457 -5.395 1 97.31 395 LEU A C 1
ATOM 3081 O O . LEU A 1 395 ? 4.059 -4.676 -6.312 1 97.31 395 LEU A O 1
ATOM 3085 N N . ASP A 1 396 ? 3.174 -3.275 -4.859 1 95.44 396 ASP A N 1
ATOM 3086 C CA . ASP A 1 396 ? 4.012 -2.146 -5.254 1 95.44 396 ASP A CA 1
ATOM 3087 C C . ASP A 1 396 ? 5.496 -2.486 -5.113 1 95.44 396 ASP A C 1
ATOM 3089 O O . ASP A 1 396 ? 6.262 -2.352 -6.066 1 95.44 396 ASP A O 1
ATOM 3093 N N . GLN A 1 397 ? 5.859 -2.941 -3.941 1 95.56 397 GLN A N 1
ATOM 3094 C CA . GLN A 1 397 ? 7.254 -3.279 -3.674 1 95.56 397 GLN A CA 1
ATOM 3095 C C . GLN A 1 397 ? 7.738 -4.395 -4.598 1 95.56 397 GLN A C 1
ATOM 3097 O O . GLN A 1 397 ? 8.852 -4.328 -5.129 1 95.56 397 GLN A O 1
ATOM 3102 N N . ALA A 1 398 ? 6.898 -5.387 -4.789 1 98.06 398 ALA A N 1
ATOM 3103 C CA . ALA A 1 398 ? 7.262 -6.527 -5.629 1 98.06 398 ALA A CA 1
ATOM 3104 C C . ALA A 1 398 ? 7.469 -6.094 -7.078 1 98.06 398 ALA A C 1
ATOM 3106 O O . ALA A 1 398 ? 8.406 -6.539 -7.738 1 98.06 398 ALA A O 1
ATOM 3107 N N . LEU A 1 399 ? 6.602 -5.215 -7.543 1 97.69 399 LEU A N 1
ATOM 3108 C CA . LEU A 1 399 ? 6.684 -4.754 -8.93 1 97.69 399 LEU A CA 1
ATOM 3109 C C . LEU A 1 399 ? 7.941 -3.918 -9.148 1 97.69 399 LEU A C 1
ATOM 3111 O O . LEU A 1 399 ? 8.578 -4.008 -10.195 1 97.69 399 LEU A O 1
ATOM 3115 N N . ARG A 1 400 ? 8.281 -3.104 -8.203 1 93.81 400 ARG A N 1
ATOM 3116 C CA . ARG A 1 400 ? 9.492 -2.303 -8.312 1 93.81 400 ARG A CA 1
ATOM 3117 C C . ARG A 1 400 ? 10.734 -3.191 -8.398 1 93.81 400 ARG A C 1
ATOM 3119 O O . ARG A 1 400 ? 11.656 -2.908 -9.164 1 93.81 400 ARG A O 1
ATOM 3126 N N . GLU A 1 401 ? 10.742 -4.25 -7.574 1 97.19 401 GLU A N 1
ATOM 3127 C CA . GLU A 1 401 ? 11.844 -5.211 -7.637 1 97.19 401 GLU A CA 1
ATOM 3128 C C . GLU A 1 401 ? 11.867 -5.93 -8.977 1 97.19 401 GLU A C 1
ATOM 3130 O O . GLU A 1 401 ? 12.938 -6.117 -9.57 1 97.19 401 GLU A O 1
ATOM 3135 N N . MET A 1 402 ? 10.727 -6.289 -9.469 1 98.31 402 MET A N 1
ATOM 3136 C CA . MET A 1 402 ? 10.641 -7.004 -10.734 1 98.31 402 MET A CA 1
ATOM 3137 C C . MET A 1 402 ? 11.07 -6.113 -11.891 1 98.31 402 MET A C 1
ATOM 3139 O O . MET A 1 402 ? 11.773 -6.562 -12.805 1 98.31 402 MET A O 1
ATOM 3143 N N . GLU A 1 403 ? 10.68 -4.898 -11.812 1 95.75 403 GLU A N 1
ATOM 3144 C CA . GLU A 1 403 ? 10.961 -3.951 -12.883 1 95.75 403 GLU A CA 1
ATOM 3145 C C . GLU A 1 403 ? 12.469 -3.828 -13.133 1 95.75 403 GLU A C 1
ATOM 3147 O O . GLU A 1 403 ? 12.898 -3.625 -14.266 1 95.75 403 GLU A O 1
ATOM 3152 N N . ARG A 1 404 ? 13.219 -3.986 -12.156 1 94.5 404 ARG A N 1
ATOM 3153 C CA . ARG A 1 404 ? 14.664 -3.82 -12.25 1 94.5 404 ARG A CA 1
ATOM 3154 C C . ARG A 1 404 ? 15.352 -5.156 -12.508 1 94.5 404 ARG A C 1
ATOM 3156 O O . ARG A 1 404 ? 16.578 -5.223 -12.586 1 94.5 404 ARG A O 1
ATOM 3163 N N . SER A 1 405 ? 14.641 -6.223 -12.703 1 97.88 405 SER A N 1
ATOM 3164 C CA . SER A 1 405 ? 15.211 -7.566 -12.742 1 97.88 405 SER A CA 1
ATOM 3165 C C . SER A 1 405 ? 15.523 -7.996 -14.172 1 97.88 405 SER A C 1
ATOM 3167 O O . SER A 1 405 ? 14.609 -8.211 -14.977 1 97.88 405 SER A O 1
ATOM 3169 N N . GLU A 1 406 ? 16.719 -8.211 -14.445 1 98 406 GLU A N 1
ATOM 3170 C CA . GLU A 1 406 ? 17.109 -8.797 -15.727 1 98 406 GLU A CA 1
ATOM 3171 C C . GLU A 1 406 ? 16.734 -10.281 -15.789 1 98 406 GLU A C 1
ATOM 3173 O O . GLU A 1 406 ? 16.391 -10.789 -16.859 1 98 406 GLU A O 1
ATOM 3178 N N . LEU A 1 407 ? 16.781 -10.945 -14.688 1 98.5 407 LEU A N 1
ATOM 3179 C CA . LEU A 1 407 ? 16.453 -12.367 -14.625 1 98.5 407 LEU A CA 1
ATOM 3180 C C . LEU A 1 407 ? 15.016 -12.617 -15.062 1 98.5 407 LEU A C 1
ATOM 3182 O O . LEU A 1 407 ? 14.758 -13.469 -15.914 1 98.5 407 LEU A O 1
ATOM 3186 N N . VAL A 1 408 ? 14.086 -11.867 -14.438 1 98.75 408 VAL A N 1
ATOM 3187 C CA . VAL A 1 408 ? 12.672 -12.094 -14.719 1 98.75 408 VAL A CA 1
ATOM 3188 C C . VAL A 1 408 ? 12.367 -11.727 -16.172 1 98.75 408 VAL A C 1
ATOM 3190 O O . VAL A 1 408 ? 11.609 -12.422 -16.844 1 98.75 408 VAL A O 1
ATOM 3193 N N . ALA A 1 409 ? 12.977 -10.648 -16.641 1 98.12 409 ALA A N 1
ATOM 3194 C CA . ALA A 1 409 ? 12.797 -10.242 -18.031 1 98.12 409 ALA A CA 1
ATOM 3195 C C . ALA A 1 409 ? 13.281 -11.336 -18.984 1 98.12 409 ALA A C 1
ATOM 3197 O O . ALA A 1 409 ? 12.625 -11.641 -19.969 1 98.12 409 ALA A O 1
ATOM 3198 N N . ASP A 1 410 ? 14.391 -11.891 -18.656 1 98.25 410 ASP A N 1
ATOM 3199 C CA . ASP A 1 410 ? 14.977 -12.938 -19.5 1 98.25 410 ASP A CA 1
ATOM 3200 C C . ASP A 1 410 ? 14.109 -14.195 -19.484 1 98.25 410 ASP A C 1
ATOM 3202 O O . ASP A 1 410 ? 13.891 -14.82 -20.516 1 98.25 410 ASP A O 1
ATOM 3206 N N . ILE A 1 411 ? 13.594 -14.578 -18.375 1 98.56 411 ILE A N 1
ATOM 3207 C CA . ILE A 1 411 ? 12.836 -15.812 -18.203 1 98.56 411 ILE A CA 1
ATOM 3208 C C . ILE A 1 411 ? 11.484 -15.688 -18.891 1 98.56 411 ILE A C 1
ATOM 3210 O O . ILE A 1 411 ? 11.07 -16.578 -19.641 1 98.56 411 ILE A O 1
ATOM 3214 N N . LEU A 1 412 ? 10.797 -14.586 -18.656 1 98.12 412 LEU A N 1
ATOM 3215 C CA . LEU A 1 412 ? 9.438 -14.422 -19.156 1 98.12 412 LEU A CA 1
ATOM 3216 C C . LEU A 1 412 ? 9.445 -14.008 -20.625 1 98.12 412 LEU A C 1
ATOM 3218 O O . LEU A 1 412 ? 8.484 -14.266 -21.359 1 98.12 412 LEU A O 1
ATOM 3222 N N . GLY A 1 413 ? 10.523 -13.406 -21.047 1 96.5 413 GLY A N 1
ATOM 3223 C CA . GLY A 1 413 ? 10.539 -12.734 -22.344 1 96.5 413 GLY A CA 1
ATOM 3224 C C . GLY A 1 413 ? 10 -11.312 -22.281 1 96.5 413 GLY A C 1
ATOM 3225 O O . GLY A 1 413 ? 9.109 -11.016 -21.484 1 96.5 413 GLY A O 1
ATOM 3226 N N . GLU A 1 414 ? 10.43 -10.492 -23.141 1 93.44 414 GLU A N 1
ATOM 3227 C CA . GLU A 1 414 ? 10.148 -9.062 -23.109 1 93.44 414 GLU A CA 1
ATOM 3228 C C . GLU A 1 414 ? 8.648 -8.789 -23.188 1 93.44 414 GLU A C 1
ATOM 3230 O O . GLU A 1 414 ? 8.133 -7.922 -22.484 1 93.44 414 GLU A O 1
ATOM 3235 N N . HIS A 1 415 ? 7.949 -9.5 -24 1 91.25 415 HIS A N 1
ATOM 3236 C CA . HIS A 1 415 ? 6.531 -9.242 -24.203 1 91.25 415 HIS A CA 1
ATOM 3237 C C . HIS A 1 415 ? 5.723 -9.547 -22.953 1 91.25 415 HIS A C 1
ATOM 3239 O O . HIS A 1 415 ? 4.961 -8.695 -22.484 1 91.25 415 HIS A O 1
ATOM 3245 N N . VAL A 1 416 ? 5.898 -10.719 -22.438 1 95.56 416 VAL A N 1
ATOM 3246 C CA . VAL A 1 416 ? 5.164 -11.117 -21.234 1 95.56 416 VAL A CA 1
ATOM 3247 C C . VAL A 1 416 ? 5.578 -10.227 -20.062 1 95.56 416 VAL A C 1
ATOM 3249 O O . VAL A 1 416 ? 4.73 -9.797 -19.281 1 95.56 416 VAL A O 1
ATOM 3252 N N . PHE A 1 417 ? 6.883 -9.938 -20 1 96.88 417 PHE A N 1
ATOM 3253 C CA . PHE A 1 417 ? 7.426 -9.094 -18.938 1 96.88 417 PHE A CA 1
ATOM 3254 C C . PHE A 1 417 ? 6.766 -7.723 -18.938 1 96.88 417 PHE A C 1
ATOM 3256 O O . PHE A 1 417 ? 6.25 -7.277 -17.922 1 96.88 417 PHE A O 1
ATOM 3263 N N . GLU A 1 418 ? 6.668 -7.113 -20.031 1 94.06 418 GLU A N 1
ATOM 3264 C CA . GLU A 1 418 ? 6.117 -5.766 -20.156 1 94.06 418 GLU A CA 1
ATOM 3265 C C . GLU A 1 418 ? 4.613 -5.762 -19.906 1 94.06 418 GLU A C 1
ATOM 3267 O O . GLU A 1 418 ? 4.094 -4.879 -19.219 1 94.06 418 GLU A O 1
ATOM 3272 N N . TYR A 1 419 ? 3.957 -6.719 -20.5 1 92.88 419 TYR A N 1
ATOM 3273 C CA . TYR A 1 419 ? 2.512 -6.773 -20.312 1 92.88 419 TYR A CA 1
ATOM 3274 C C . TYR A 1 419 ? 2.158 -7.008 -18.844 1 92.88 419 TYR A C 1
ATOM 3276 O O . TYR A 1 419 ? 1.257 -6.359 -18.312 1 92.88 419 TYR A O 1
ATOM 3284 N N . PHE A 1 420 ? 2.867 -7.965 -18.297 1 96.38 420 PHE A N 1
ATOM 3285 C CA . PHE A 1 420 ? 2.617 -8.297 -16.891 1 96.38 420 PHE A CA 1
ATOM 3286 C C . PHE A 1 420 ? 2.777 -7.062 -16.016 1 96.38 420 PHE A C 1
ATOM 3288 O O . PHE A 1 420 ? 1.907 -6.758 -15.188 1 96.38 420 PHE A O 1
ATOM 3295 N N . LEU A 1 421 ? 3.879 -6.379 -16.156 1 96.31 421 LEU A N 1
ATOM 3296 C CA . LEU A 1 421 ? 4.148 -5.176 -15.375 1 96.31 421 LEU A CA 1
ATOM 3297 C C . LEU A 1 421 ? 3.061 -4.129 -15.594 1 96.31 421 LEU A C 1
ATOM 3299 O O . LEU A 1 421 ? 2.529 -3.57 -14.633 1 96.31 421 LEU A O 1
ATOM 3303 N N . ARG A 1 422 ? 2.689 -3.871 -16.812 1 93.88 422 ARG A N 1
ATOM 3304 C CA . ARG A 1 422 ? 1.665 -2.877 -17.125 1 93.88 422 ARG A CA 1
ATOM 3305 C C . ARG A 1 422 ? 0.337 -3.242 -16.469 1 93.88 422 ARG A C 1
ATOM 3307 O O . ARG A 1 422 ? -0.329 -2.387 -15.883 1 93.88 422 ARG A O 1
ATOM 3314 N N . ASN A 1 423 ? 0 -4.516 -16.594 1 94.75 423 ASN A N 1
ATOM 3315 C CA . ASN A 1 423 ? -1.254 -4.996 -16.031 1 94.75 423 ASN A CA 1
ATOM 3316 C C . ASN A 1 423 ? -1.271 -4.844 -14.508 1 94.75 423 ASN A C 1
ATOM 3318 O O . ASN A 1 423 ? -2.254 -4.363 -13.938 1 94.75 423 ASN A O 1
ATOM 3322 N N . LYS A 1 424 ? -0.219 -5.238 -13.891 1 97.25 424 LYS A N 1
ATOM 3323 C CA . LYS A 1 424 ? -0.201 -5.27 -12.43 1 97.25 424 LYS A CA 1
ATOM 3324 C C . LYS A 1 424 ? -0.036 -3.865 -11.852 1 97.25 424 LYS A C 1
ATOM 3326 O O . LYS A 1 424 ? -0.564 -3.564 -10.781 1 97.25 424 LYS A O 1
ATOM 3331 N N . TRP A 1 425 ? 0.657 -2.988 -12.562 1 94.81 425 TRP A N 1
ATOM 3332 C CA . TRP A 1 425 ? 0.704 -1.593 -12.133 1 94.81 425 TRP A CA 1
ATOM 3333 C C . TRP A 1 425 ? -0.682 -0.959 -12.195 1 94.81 425 TRP A C 1
ATOM 3335 O O . TRP A 1 425 ? -1.052 -0.176 -11.32 1 94.81 425 TRP A O 1
ATOM 3345 N N . ARG A 1 426 ? -1.431 -1.287 -13.242 1 94.31 426 ARG A N 1
ATOM 3346 C CA . ARG A 1 426 ? -2.805 -0.802 -13.328 1 94.31 426 ARG A CA 1
ATOM 3347 C C . ARG A 1 426 ? -3.643 -1.317 -12.164 1 94.31 426 ARG A C 1
ATOM 3349 O O . ARG A 1 426 ? -4.418 -0.565 -11.57 1 94.31 426 ARG A O 1
ATOM 3356 N N . GLU A 1 427 ? -3.467 -2.586 -11.906 1 95.81 427 GLU A N 1
ATOM 3357 C CA . GLU A 1 427 ? -4.18 -3.152 -10.766 1 95.81 427 GLU A CA 1
ATOM 3358 C C . GLU A 1 427 ? -3.844 -2.404 -9.477 1 95.81 427 GLU A C 1
ATOM 3360 O O . GLU A 1 427 ? -4.738 -2.045 -8.711 1 95.81 427 GLU A O 1
ATOM 3365 N N . TRP A 1 428 ? -2.588 -2.186 -9.234 1 95.81 428 TRP A N 1
ATOM 3366 C CA . TRP A 1 428 ? -2.148 -1.498 -8.023 1 95.81 428 TRP A CA 1
ATOM 3367 C C . TRP A 1 428 ? -2.721 -0.086 -7.965 1 95.81 428 TRP A C 1
ATOM 3369 O O . TRP A 1 428 ? -3.184 0.359 -6.91 1 95.81 428 TRP A O 1
ATOM 3379 N N . HIS A 1 429 ? -2.693 0.589 -9.086 1 93.69 429 HIS A N 1
ATOM 3380 C CA . HIS A 1 429 ? -3.236 1.939 -9.172 1 93.69 429 HIS A CA 1
ATOM 3381 C C . HIS A 1 429 ? -4.719 1.96 -8.82 1 93.69 429 HIS A C 1
ATOM 3383 O O . HIS A 1 429 ? -5.164 2.807 -8.039 1 93.69 429 HIS A O 1
ATOM 3389 N N . ASP A 1 430 ? -5.445 1.007 -9.391 1 94.81 430 ASP A N 1
ATOM 3390 C CA . ASP A 1 430 ? -6.875 0.912 -9.125 1 94.81 430 ASP A CA 1
ATOM 3391 C C . ASP A 1 430 ? -7.141 0.593 -7.66 1 94.81 430 ASP A C 1
ATOM 3393 O O . ASP A 1 430 ? -8.07 1.142 -7.059 1 94.81 430 ASP A O 1
ATOM 3397 N N . TYR A 1 431 ? -6.383 -0.224 -7.129 1 96.19 431 TYR A N 1
ATOM 3398 C CA . TYR A 1 431 ? -6.5 -0.584 -5.719 1 96.19 431 TYR A CA 1
ATOM 3399 C C . TYR A 1 431 ? -6.266 0.628 -4.828 1 96.19 431 TYR A C 1
ATOM 3401 O O . TYR A 1 431 ? -6.98 0.828 -3.84 1 96.19 431 TYR A O 1
ATOM 3409 N N . GLN A 1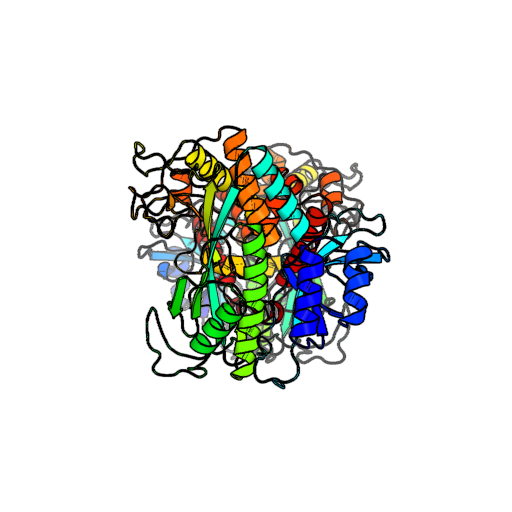 432 ? -5.234 1.406 -5.137 1 94.19 432 GLN A N 1
ATOM 3410 C CA . GLN A 1 432 ? -4.871 2.564 -4.328 1 94.19 432 GLN A CA 1
ATOM 3411 C C . GLN A 1 432 ? -5.949 3.641 -4.391 1 94.19 432 GLN A C 1
ATOM 3413 O O . GLN A 1 432 ? -6.102 4.43 -3.455 1 94.19 432 GLN A O 1
ATOM 3418 N N . GLN A 1 433 ? -6.699 3.676 -5.441 1 93.75 433 GLN A N 1
ATOM 3419 C CA . GLN A 1 433 ? -7.641 4.762 -5.695 1 93.75 433 GLN A CA 1
ATOM 3420 C C . GLN A 1 433 ? -8.844 4.684 -4.754 1 93.75 433 GLN A C 1
ATOM 3422 O O . GLN A 1 433 ? -9.523 5.684 -4.527 1 93.75 433 GLN A O 1
ATOM 3427 N N . GLN A 1 434 ? -9.086 3.545 -4.215 1 94.75 434 GLN A N 1
ATOM 3428 C CA . GLN A 1 434 ? -10.273 3.383 -3.381 1 94.75 434 GLN A CA 1
ATOM 3429 C C . GLN A 1 434 ? -10.125 4.125 -2.057 1 94.75 434 GLN A C 1
ATOM 3431 O O . GLN A 1 434 ? -9.008 4.293 -1.557 1 94.75 434 GLN A O 1
ATOM 3436 N N . ILE A 1 435 ? -11.211 4.691 -1.521 1 96.44 435 ILE A N 1
ATOM 3437 C CA . ILE A 1 435 ? -11.312 5.117 -0.129 1 96.44 435 ILE A CA 1
ATOM 3438 C C . ILE A 1 435 ? -12.016 4.035 0.692 1 96.44 435 ILE A C 1
ATOM 3440 O O . ILE A 1 435 ? -13.211 3.793 0.519 1 96.44 435 ILE A O 1
ATOM 3444 N N . THR A 1 436 ? -11.312 3.373 1.589 1 95.94 436 THR A N 1
ATOM 3445 C CA . THR A 1 436 ? -11.805 2.166 2.244 1 95.94 436 THR A CA 1
ATOM 3446 C C . THR A 1 436 ? -12.633 2.521 3.477 1 95.94 436 THR A C 1
ATOM 3448 O O . THR A 1 436 ? -12.477 3.605 4.043 1 95.94 436 THR A O 1
ATOM 3451 N N . PRO A 1 437 ? -13.477 1.593 3.879 1 94.31 437 PRO A N 1
ATOM 3452 C CA . PRO A 1 437 ? -14.195 1.795 5.137 1 94.31 437 PRO A CA 1
ATOM 3453 C C . PRO A 1 437 ? -13.266 2.02 6.324 1 94.31 437 PRO A C 1
ATOM 3455 O O . PRO A 1 437 ? -13.578 2.809 7.219 1 94.31 437 PRO A O 1
ATOM 3458 N N . TRP A 1 438 ? -12.148 1.32 6.312 1 95.38 438 TRP A N 1
ATOM 3459 C CA . TRP A 1 438 ? -11.164 1.501 7.379 1 95.38 438 TRP A CA 1
ATOM 3460 C C . TRP A 1 438 ? -10.688 2.947 7.441 1 95.38 438 TRP A C 1
ATOM 3462 O O . TRP A 1 438 ? -10.609 3.533 8.523 1 95.38 438 TRP A O 1
ATOM 3472 N N . GLU A 1 439 ? -10.383 3.586 6.285 1 96.19 439 GLU A N 1
ATOM 3473 C CA . GLU A 1 439 ? -9.922 4.969 6.227 1 96.19 439 GLU A CA 1
ATOM 3474 C C . GLU A 1 439 ? -10.984 5.926 6.758 1 96.19 439 GLU A C 1
ATOM 3476 O O . GLU A 1 439 ? -10.672 6.855 7.504 1 96.19 439 GLU A O 1
ATOM 3481 N N . LEU A 1 440 ? -12.227 5.695 6.324 1 96 440 LEU A N 1
ATOM 3482 C CA . LEU A 1 440 ? -13.312 6.566 6.742 1 96 440 LEU A CA 1
ATOM 3483 C C . LEU A 1 440 ? -13.555 6.457 8.242 1 96 440 LEU A C 1
ATOM 3485 O O . LEU A 1 440 ? -13.773 7.469 8.914 1 96 440 LEU A O 1
ATOM 3489 N N . ARG A 1 441 ? -13.453 5.258 8.812 1 94.69 441 ARG A N 1
ATOM 3490 C CA . ARG A 1 441 ? -13.664 5.047 10.234 1 94.69 441 ARG A CA 1
ATOM 3491 C C . ARG A 1 441 ? -12.555 5.699 11.055 1 94.69 441 ARG A C 1
ATOM 3493 O O . ARG A 1 441 ? -12.805 6.199 12.156 1 94.69 441 ARG A O 1
ATOM 3500 N N . ASN A 1 442 ? -11.375 5.727 10.461 1 93.5 442 ASN A N 1
ATOM 3501 C CA . ASN A 1 442 ? -10.219 6.109 11.266 1 93.5 442 ASN A CA 1
ATOM 3502 C C . ASN A 1 442 ? -9.805 7.555 10.992 1 93.5 442 ASN A C 1
ATOM 3504 O O . ASN A 1 442 ? -9.102 8.164 11.805 1 93.5 442 ASN A O 1
ATOM 3508 N N . ASN A 1 443 ? -10.227 8.164 9.859 1 94.06 443 ASN A N 1
ATOM 3509 C CA . ASN A 1 443 ? -9.656 9.461 9.508 1 94.06 443 ASN A CA 1
ATOM 3510 C C . ASN A 1 443 ? -10.742 10.508 9.289 1 94.06 443 ASN A C 1
ATOM 3512 O O . ASN A 1 443 ? -10.461 11.703 9.242 1 94.06 443 ASN A O 1
ATOM 3516 N N . LEU A 1 444 ? -12.023 10.148 9.219 1 93.88 444 LEU A N 1
ATOM 3517 C CA . LEU A 1 444 ? -13.07 11.094 8.859 1 93.88 444 LEU A CA 1
ATOM 3518 C C . LEU A 1 444 ? -13.25 12.148 9.945 1 93.88 444 LEU A C 1
ATOM 3520 O O . LEU A 1 444 ? -13.594 13.297 9.656 1 93.88 444 LEU A O 1
ATOM 3524 N N . ASP A 1 445 ? -12.938 11.719 11.148 1 90.88 445 ASP A N 1
ATOM 3525 C CA . ASP A 1 445 ? -13.125 12.625 12.273 1 90.88 445 ASP A CA 1
ATOM 3526 C C . ASP A 1 445 ? -11.938 13.562 12.43 1 90.88 445 ASP A C 1
ATOM 3528 O O . ASP A 1 445 ? -11.922 14.422 13.312 1 90.88 445 ASP A O 1
ATOM 3532 N N . ASN A 1 446 ? -10.914 13.383 11.555 1 86.69 446 ASN A N 1
ATOM 3533 C CA . ASN A 1 446 ? -9.797 14.32 11.617 1 86.69 446 ASN A CA 1
ATOM 3534 C C . ASN A 1 446 ? -10.25 15.75 11.328 1 86.69 446 ASN A C 1
ATOM 3536 O O . ASN A 1 446 ? -11.156 15.969 10.531 1 86.69 446 ASN A O 1
ATOM 3540 N N . MET B 1 1 ? 5.594 36.844 38.812 1 74.44 1 MET B N 1
ATOM 3541 C CA . MET B 1 1 ? 4.594 37.062 37.75 1 74.44 1 MET B CA 1
ATOM 3542 C C . MET B 1 1 ? 5.051 38.125 36.781 1 74.44 1 MET B C 1
ATOM 3544 O O . MET B 1 1 ? 5.566 39.156 37.188 1 74.44 1 MET B O 1
ATOM 3548 N N . ASN B 1 2 ? 5.031 37.781 35.562 1 84.62 2 ASN B N 1
ATOM 3549 C CA . ASN B 1 2 ? 5.422 38.781 34.562 1 84.62 2 ASN B CA 1
ATOM 3550 C C . ASN B 1 2 ? 4.219 39.562 34.062 1 84.62 2 ASN B C 1
ATOM 3552 O O . ASN B 1 2 ? 3.088 39.344 34.469 1 84.62 2 ASN B O 1
ATOM 3556 N N . SER B 1 3 ? 4.441 40.594 33.344 1 89.69 3 SER B N 1
ATOM 3557 C CA . SER B 1 3 ? 3.426 41.531 32.875 1 89.69 3 SER B CA 1
ATOM 3558 C C . SER B 1 3 ? 2.328 40.812 32.094 1 89.69 3 SER B C 1
ATOM 3560 O O . SER B 1 3 ? 1.149 41.156 32.219 1 89.69 3 SER B O 1
ATOM 3562 N N . GLN B 1 4 ? 2.689 39.875 31.375 1 89.19 4 GLN B N 1
ATOM 3563 C CA . GLN B 1 4 ? 1.711 39.156 30.578 1 89.19 4 GLN B CA 1
ATOM 3564 C C . GLN B 1 4 ? 0.781 38.312 31.469 1 89.19 4 GLN B C 1
ATOM 3566 O O . GLN B 1 4 ? -0.422 38.25 31.203 1 89.19 4 GLN B O 1
ATOM 3571 N N . GLN B 1 5 ? 1.289 37.781 32.438 1 91.81 5 GLN B N 1
ATOM 3572 C CA . GLN B 1 5 ? 0.494 36.969 33.375 1 91.81 5 GLN B CA 1
ATOM 3573 C C . GLN B 1 5 ? -0.502 37.875 34.125 1 91.81 5 GLN B C 1
ATOM 3575 O O . GLN B 1 5 ? -1.667 37.5 34.281 1 91.81 5 GLN B O 1
ATOM 3580 N N . GLU B 1 6 ? -0.015 39 34.5 1 91.25 6 GLU B N 1
ATOM 3581 C CA . GLU B 1 6 ? -0.876 39.938 35.188 1 91.25 6 GLU B CA 1
ATOM 3582 C C . GLU B 1 6 ? -2.021 40.406 34.312 1 91.25 6 GLU B C 1
ATOM 3584 O O . GLU B 1 6 ? -3.158 40.531 34.781 1 91.25 6 GLU B O 1
ATOM 3589 N N . PHE B 1 7 ? -1.584 40.625 33.156 1 91.06 7 PHE B N 1
ATOM 3590 C CA . PHE B 1 7 ? -2.592 41.062 32.188 1 91.06 7 PHE B CA 1
ATOM 3591 C C . PHE B 1 7 ? -3.686 40 32.062 1 91.06 7 PHE B C 1
ATOM 3593 O O . PHE B 1 7 ? -4.875 40.312 32.031 1 91.06 7 PHE B O 1
ATOM 3600 N N . VAL B 1 8 ? -3.289 38.75 31.875 1 93.62 8 VAL B N 1
ATOM 3601 C CA . VAL B 1 8 ? -4.23 37.656 31.703 1 93.62 8 VAL B CA 1
ATOM 3602 C C . VAL B 1 8 ? -5.152 37.562 32.906 1 93.62 8 VAL B C 1
ATOM 3604 O O . VAL B 1 8 ? -6.367 37.438 32.781 1 93.62 8 VAL B O 1
ATOM 3607 N N . LEU B 1 9 ? -4.613 37.656 34.094 1 92.56 9 LEU B N 1
ATOM 3608 C CA . LEU B 1 9 ? -5.398 37.562 35.312 1 92.56 9 LEU B CA 1
ATOM 3609 C C . LEU B 1 9 ? -6.395 38.719 35.406 1 92.56 9 LEU B C 1
ATOM 3611 O O . LEU B 1 9 ? -7.535 38.5 35.844 1 92.56 9 LEU B O 1
ATOM 3615 N N . GLN B 1 10 ? -5.992 39.812 35.031 1 93.19 10 GLN B N 1
ATOM 3616 C CA . GLN B 1 10 ? -6.871 41 35.062 1 93.19 10 GLN B CA 1
ATOM 3617 C C . GLN B 1 10 ? -8.023 40.812 34.062 1 93.19 10 GLN B C 1
ATOM 3619 O O . GLN B 1 10 ? -9.172 41.125 34.375 1 93.19 10 GLN B O 1
ATOM 3624 N N . GLU B 1 11 ? -7.664 40.406 32.906 1 92.62 11 GLU B N 1
ATOM 3625 C CA . GLU B 1 11 ? -8.68 40.188 31.891 1 92.62 11 GLU B CA 1
ATOM 3626 C C . GLU B 1 11 ? -9.711 39.156 32.344 1 92.62 11 GLU B C 1
ATOM 3628 O O . GLU B 1 11 ? -10.898 39.281 32.062 1 92.62 11 GLU B O 1
ATOM 3633 N N . ILE B 1 12 ? -9.25 38.125 32.906 1 91.56 12 ILE B N 1
ATOM 3634 C CA . ILE B 1 12 ? -10.117 37.062 33.375 1 91.56 12 ILE B CA 1
ATOM 3635 C C . ILE B 1 12 ? -11.094 37.594 34.438 1 91.56 12 ILE B C 1
ATOM 3637 O O . ILE B 1 12 ? -12.273 37.25 34.406 1 91.56 12 ILE B O 1
ATOM 3641 N N . GLU B 1 13 ? -10.625 38.406 35.25 1 90.44 13 GLU B N 1
ATOM 3642 C CA . GLU B 1 13 ? -11.461 39 36.281 1 90.44 13 GLU B CA 1
ATOM 3643 C C . GLU B 1 13 ? -12.453 40 35.688 1 90.44 13 GLU B C 1
ATOM 3645 O O . GLU B 1 13 ? -13.648 39.938 36 1 90.44 13 GLU B O 1
ATOM 3650 N N . GLU B 1 14 ? -11.984 40.781 34.844 1 91.62 14 GLU B N 1
ATOM 3651 C CA . GLU B 1 14 ? -12.805 41.812 34.281 1 91.62 14 GLU B CA 1
ATOM 3652 C C . GLU B 1 14 ? -13.914 41.25 33.406 1 91.62 14 GLU B C 1
ATOM 3654 O O . GLU B 1 14 ? -15.016 41.812 33.344 1 91.62 14 GLU B O 1
ATOM 3659 N N . ARG B 1 15 ? -13.633 40.219 32.781 1 89.31 15 ARG B N 1
ATOM 3660 C CA . ARG B 1 15 ? -14.594 39.625 31.828 1 89.31 15 ARG B CA 1
ATOM 3661 C C . ARG B 1 15 ? -15.406 38.531 32.469 1 89.31 15 ARG B C 1
ATOM 3663 O O . ARG B 1 15 ? -16.219 37.875 31.812 1 89.31 15 ARG B O 1
ATOM 3670 N N . ASP B 1 16 ? -15.164 38.219 33.656 1 88.94 16 ASP B N 1
ATOM 3671 C CA . ASP B 1 16 ? -15.898 37.219 34.438 1 88.94 16 ASP B CA 1
ATOM 3672 C C . ASP B 1 16 ? -15.82 35.844 33.781 1 88.94 16 ASP B C 1
ATOM 3674 O O . ASP B 1 16 ? -16.844 35.219 33.5 1 88.94 16 ASP B O 1
ATOM 3678 N N . VAL B 1 17 ? -14.594 35.469 33.469 1 90.69 17 VAL B N 1
ATOM 3679 C CA . VAL B 1 17 ? -14.344 34.156 32.844 1 90.69 17 VAL B CA 1
ATOM 3680 C C . VAL B 1 17 ? -14.578 33.062 33.875 1 90.69 17 VAL B C 1
ATOM 3682 O O . VAL B 1 17 ? -14.086 33.125 35 1 90.69 17 VAL B O 1
ATOM 3685 N N . ARG B 1 18 ? -15.352 32.062 33.5 1 87.06 18 ARG B N 1
ATOM 3686 C CA . ARG B 1 18 ? -15.719 31.016 34.438 1 87.06 18 ARG B CA 1
ATOM 3687 C C . ARG B 1 18 ? -14.703 29.875 34.406 1 87.06 18 ARG B C 1
ATOM 3689 O O . ARG B 1 18 ? -14.422 29.25 35.438 1 87.06 18 ARG B O 1
ATOM 3696 N N . PHE B 1 19 ? -14.242 29.625 33.156 1 89.81 19 PHE B N 1
ATOM 3697 C CA . PHE B 1 19 ? -13.258 28.562 33.031 1 89.81 19 PHE B CA 1
ATOM 3698 C C . PHE B 1 19 ? -12.188 28.938 32 1 89.81 19 PHE B C 1
ATOM 3700 O O . PHE B 1 19 ? -12.469 29.656 31.047 1 89.81 19 PHE B O 1
ATOM 3707 N N . VAL B 1 20 ? -10.977 28.438 32.25 1 92.19 20 VAL B N 1
ATOM 3708 C CA . VAL B 1 20 ? -9.875 28.594 31.312 1 92.19 20 VAL B CA 1
ATOM 3709 C C . VAL B 1 20 ? -9.438 27.219 30.812 1 92.19 20 VAL B C 1
ATOM 3711 O O . VAL B 1 20 ? -9.133 26.328 31.594 1 92.19 20 VAL B O 1
ATOM 3714 N N . ARG B 1 21 ? -9.445 27.125 29.516 1 93.62 21 ARG B N 1
ATOM 3715 C CA . ARG B 1 21 ? -9.016 25.875 28.922 1 93.62 21 ARG B CA 1
ATOM 3716 C C . ARG B 1 21 ? -7.527 25.906 28.578 1 93.62 21 ARG B C 1
ATOM 3718 O O . ARG B 1 21 ? -7.055 26.828 27.922 1 93.62 21 ARG B O 1
ATOM 3725 N N . LEU B 1 22 ? -6.828 24.938 29.031 1 94 22 LEU B N 1
ATOM 3726 C CA . LEU B 1 22 ? -5.414 24.75 28.719 1 94 22 LEU B CA 1
ATOM 3727 C C . LEU B 1 22 ? -5.234 23.75 27.594 1 94 22 LEU B C 1
ATOM 3729 O O . LEU B 1 22 ? -5.574 22.562 27.75 1 94 22 LEU B O 1
ATOM 3733 N N . TRP B 1 23 ? -4.621 24.297 26.484 1 96.38 23 TRP B N 1
ATOM 3734 C CA . TRP B 1 23 ? -4.586 23.531 25.25 1 96.38 23 TRP B CA 1
ATOM 3735 C C . TRP B 1 23 ? -3.174 23.031 24.953 1 96.38 23 TRP B C 1
ATOM 3737 O O . TRP B 1 23 ? -2.195 23.734 25.219 1 96.38 23 TRP B O 1
ATOM 3747 N N . PHE B 1 24 ? -3.012 21.859 24.484 1 94 24 PHE B N 1
ATOM 3748 C CA . PHE B 1 24 ? -1.805 21.297 23.906 1 94 24 PHE B CA 1
ATOM 3749 C C . PHE B 1 24 ? -2.15 20.156 22.953 1 94 24 PHE B C 1
ATOM 3751 O O . PHE B 1 24 ? -3.32 19.781 22.812 1 94 24 PHE B O 1
ATOM 3758 N N . THR B 1 25 ? -1.2 19.625 22.172 1 94.5 25 THR B N 1
ATOM 3759 C CA . THR B 1 25 ? -1.497 18.547 21.25 1 94.5 25 THR B CA 1
ATOM 3760 C C . THR B 1 25 ? -0.655 17.312 21.562 1 94.5 25 THR B C 1
ATOM 3762 O O . THR B 1 25 ? 0.396 17.406 22.203 1 94.5 25 THR B O 1
ATOM 3765 N N . ASP B 1 26 ? -1.14 16.203 21.188 1 92.62 26 ASP B N 1
ATOM 3766 C CA . ASP B 1 26 ? -0.257 15.039 21.156 1 92.62 26 ASP B CA 1
ATOM 3767 C C . ASP B 1 26 ? 0.612 15.039 19.906 1 92.62 26 ASP B C 1
ATOM 3769 O O . ASP B 1 26 ? 0.604 16 19.141 1 92.62 26 ASP B O 1
ATOM 3773 N N . ILE B 1 27 ? 1.336 14.031 19.719 1 93.94 27 ILE B N 1
ATOM 3774 C CA . ILE B 1 27 ? 2.342 13.984 18.656 1 93.94 27 ILE B CA 1
ATOM 3775 C C . ILE B 1 27 ? 1.655 13.945 17.297 1 93.94 27 ILE B C 1
ATOM 3777 O O . ILE B 1 27 ? 2.211 14.414 16.297 1 93.94 27 ILE B O 1
ATOM 3781 N N . LEU B 1 28 ? 0.403 13.5 17.25 1 93.62 28 LEU B N 1
ATOM 3782 C CA . LEU B 1 28 ? -0.309 13.383 15.984 1 93.62 28 LEU B CA 1
ATOM 3783 C C . LEU B 1 28 ? -1.092 14.656 15.68 1 93.62 28 LEU B C 1
ATOM 3785 O O . LEU B 1 28 ? -1.681 14.781 14.602 1 93.62 28 LEU B O 1
ATOM 3789 N N . GLY B 1 29 ? -1.112 15.57 16.578 1 94.25 29 GLY B N 1
ATOM 3790 C CA . GLY B 1 29 ? -1.744 16.859 16.312 1 94.25 29 GLY B CA 1
ATOM 3791 C C . GLY B 1 29 ? -3.164 16.938 16.844 1 94.25 29 GLY B C 1
ATOM 3792 O O . GLY B 1 29 ? -3.889 17.891 16.547 1 94.25 29 GLY B O 1
ATOM 3793 N N . PHE B 1 30 ? -3.578 16.016 17.641 1 92.88 30 PHE B N 1
ATOM 3794 C CA . PHE B 1 30 ? -4.906 16.062 18.234 1 92.88 30 PHE B CA 1
ATOM 3795 C C . PHE B 1 30 ? -4.914 16.969 19.453 1 92.88 30 PHE B C 1
ATOM 3797 O O . PHE B 1 30 ? -4.062 16.844 20.344 1 92.88 30 PHE B O 1
ATOM 3804 N N . LEU B 1 31 ? -5.84 17.812 19.484 1 94.31 31 LEU B N 1
ATOM 3805 C CA . LEU B 1 31 ? -5.949 18.797 20.547 1 94.31 31 LEU B CA 1
ATOM 3806 C C . LEU B 1 31 ? -6.395 18.156 21.859 1 94.31 31 LEU B C 1
ATOM 3808 O O . LEU B 1 31 ? -7.344 17.359 21.875 1 94.31 31 LEU B O 1
ATOM 3812 N N . LYS B 1 32 ? -5.668 18.406 22.844 1 92 32 LYS B N 1
ATOM 3813 C CA . LYS B 1 32 ? -6.02 18.062 24.219 1 92 32 LYS B CA 1
ATOM 3814 C C . LYS B 1 32 ? -6.359 19.312 25.016 1 92 32 LYS B C 1
ATOM 3816 O O . LYS B 1 32 ? -5.781 20.375 24.797 1 92 32 LYS B O 1
ATOM 3821 N N . SER B 1 33 ? -7.285 19.172 25.953 1 91.19 33 SER B N 1
ATOM 3822 C CA . SER B 1 33 ? -7.754 20.328 26.703 1 91.19 33 SER B CA 1
ATOM 3823 C C . SER B 1 33 ? -8.039 19.969 28.156 1 91.19 33 SER B C 1
ATOM 3825 O O . SER B 1 33 ? -8.617 18.922 28.438 1 91.19 33 SER B O 1
ATOM 3827 N N . VAL B 1 34 ? -7.582 20.859 29.016 1 87.06 34 VAL B N 1
ATOM 3828 C CA . VAL B 1 34 ? -7.891 20.766 30.438 1 87.06 34 VAL B CA 1
ATOM 3829 C C . VAL B 1 34 ? -8.531 22.062 30.922 1 87.06 34 VAL B C 1
ATOM 3831 O O . VAL B 1 34 ? -8 23.156 30.672 1 87.06 34 VAL B O 1
ATOM 3834 N N . ALA B 1 35 ? -9.68 21.969 31.578 1 89.12 35 ALA B N 1
ATOM 3835 C CA . ALA B 1 35 ? -10.352 23.141 32.094 1 89.12 35 ALA B CA 1
ATOM 3836 C C . ALA B 1 35 ? -9.914 23.438 33.531 1 89.12 35 ALA B C 1
ATOM 3838 O O . ALA B 1 35 ? -9.852 22.516 34.375 1 89.12 35 ALA B O 1
ATOM 3839 N N . VAL B 1 36 ? -9.57 24.656 33.781 1 90.31 36 VAL B N 1
ATOM 3840 C CA . VAL B 1 36 ? -9.18 25.062 35.125 1 90.31 36 VAL B CA 1
ATOM 3841 C C . VAL B 1 36 ? -9.992 26.266 35.562 1 90.31 36 VAL B C 1
ATOM 3843 O O . VAL B 1 36 ? -10.375 27.094 34.75 1 90.31 36 VAL B O 1
ATOM 3846 N N . ALA B 1 37 ? -10.203 26.297 36.906 1 91.25 37 ALA B N 1
ATOM 3847 C CA . ALA B 1 37 ? -10.852 27.484 37.469 1 91.25 37 ALA B CA 1
ATOM 3848 C C . ALA B 1 37 ? -9.906 28.688 37.469 1 91.25 37 ALA B C 1
ATOM 3850 O O . ALA B 1 37 ? -8.703 28.531 37.656 1 91.25 37 ALA B O 1
ATOM 3851 N N . PRO B 1 38 ? -10.5 29.828 37.312 1 90.94 38 PRO B N 1
ATOM 3852 C CA . PRO B 1 38 ? -9.68 31.047 37.312 1 90.94 38 PRO B CA 1
ATOM 3853 C C . PRO B 1 38 ? -8.828 31.172 38.562 1 90.94 38 PRO B C 1
ATOM 3855 O O . PRO B 1 38 ? -7.695 31.656 38.531 1 90.94 38 PRO B O 1
ATOM 3858 N N . SER B 1 39 ? -9.297 30.672 39.656 1 90.81 39 SER B N 1
ATOM 3859 C CA . SER B 1 39 ? -8.594 30.781 40.938 1 90.81 39 SER B CA 1
ATOM 3860 C C . SER B 1 39 ? -7.309 29.953 40.938 1 90.81 39 SER B C 1
ATOM 3862 O O . SER B 1 39 ? -6.391 30.219 41.719 1 90.81 39 SER B O 1
ATOM 3864 N N . GLU B 1 40 ? -7.258 29.047 40.094 1 91.25 40 GLU B N 1
ATOM 3865 C CA . GLU B 1 40 ? -6.109 28.141 40.062 1 91.25 40 GLU B CA 1
ATOM 3866 C C . GLU B 1 40 ? -5.059 28.641 39.062 1 91.25 40 GLU B C 1
ATOM 3868 O O . GLU B 1 40 ? -3.949 28.109 39 1 91.25 40 GLU B O 1
ATOM 3873 N N . LEU B 1 41 ? -5.344 29.625 38.312 1 91.19 41 LEU B N 1
ATOM 3874 C CA . LEU B 1 41 ? -4.508 30.016 37.188 1 91.19 41 LEU B CA 1
ATOM 3875 C C . LEU B 1 41 ? -3.186 30.609 37.688 1 91.19 41 LEU B C 1
ATOM 3877 O O . LEU B 1 41 ? -2.148 30.422 37.062 1 91.19 41 LEU B O 1
ATOM 3881 N N . GLU B 1 42 ? -3.291 31.344 38.781 1 90.75 42 GLU B N 1
ATOM 3882 C CA . GLU B 1 42 ? -2.055 31.906 39.312 1 90.75 42 GLU B CA 1
ATOM 3883 C C . GLU B 1 42 ? -1.053 30.812 39.656 1 90.75 42 GLU B C 1
ATOM 3885 O O . GLU B 1 42 ? 0.133 30.922 39.344 1 90.75 42 GLU B O 1
ATOM 3890 N N . SER B 1 43 ? -1.518 29.875 40.25 1 91.44 43 SER B N 1
ATOM 3891 C CA . SER B 1 43 ? -0.673 28.734 40.594 1 91.44 43 SER B CA 1
ATOM 3892 C C . SER B 1 43 ? -0.205 28 39.344 1 91.44 43 SER B C 1
ATOM 3894 O O . SER B 1 43 ? 0.925 27.516 39.281 1 91.44 43 SER B O 1
ATOM 3896 N N . ALA B 1 44 ? -1.062 27.938 38.375 1 91.5 44 ALA B N 1
ATOM 3897 C CA . ALA B 1 44 ? -0.736 27.266 37.125 1 91.5 44 ALA B CA 1
ATOM 3898 C C . ALA B 1 44 ? 0.39 27.984 36.375 1 91.5 44 ALA B C 1
ATOM 3900 O O . ALA B 1 44 ? 1.217 27.344 35.719 1 91.5 44 ALA B O 1
ATOM 3901 N N . PHE B 1 45 ? 0.428 29.266 36.5 1 92.31 45 PHE B N 1
ATOM 3902 C CA . PHE B 1 45 ? 1.479 30.062 35.875 1 92.31 45 PHE B CA 1
ATOM 3903 C C . PHE B 1 45 ? 2.828 29.781 36.531 1 92.31 45 PHE B C 1
ATOM 3905 O O . PHE B 1 45 ? 3.867 29.828 35.844 1 92.31 45 PHE B O 1
ATOM 3912 N N . GLU B 1 46 ? 2.793 29.453 37.75 1 89.81 46 GLU B N 1
ATOM 3913 C CA . GLU B 1 46 ? 4.031 29.281 38.5 1 89.81 46 GLU B CA 1
ATOM 3914 C C . GLU B 1 46 ? 4.516 27.828 38.438 1 89.81 46 GLU B C 1
ATOM 3916 O O . GLU B 1 46 ? 5.703 27.578 38.219 1 89.81 46 GLU B O 1
ATOM 3921 N N . GLU B 1 47 ? 3.539 26.938 38.625 1 89 47 GLU B N 1
ATOM 3922 C CA . GLU B 1 47 ? 3.953 25.562 38.812 1 89 47 GLU B CA 1
ATOM 3923 C C . GLU B 1 47 ? 3.441 24.656 37.688 1 89 47 GLU B C 1
ATOM 3925 O O . GLU B 1 47 ? 3.893 23.516 37.531 1 89 47 GLU B O 1
ATOM 3930 N N . GLY B 1 48 ? 2.648 25.234 36.875 1 91.25 48 GLY B N 1
ATOM 3931 C CA . GLY B 1 48 ? 2.004 24.391 35.875 1 91.25 48 GLY B CA 1
ATOM 3932 C C . GLY B 1 48 ? 0.961 23.469 36.469 1 91.25 48 GLY B C 1
ATOM 3933 O O . GLY B 1 48 ? 0.672 23.531 37.688 1 91.25 48 GLY B O 1
ATOM 3934 N N . ILE B 1 49 ? 0.294 22.734 35.625 1 88.94 49 ILE B N 1
ATOM 3935 C CA . ILE B 1 49 ? -0.713 21.766 36.031 1 88.94 49 ILE B CA 1
ATOM 3936 C C . ILE B 1 49 ? -0.233 20.344 35.719 1 88.94 49 ILE B C 1
ATOM 3938 O O . ILE B 1 49 ? 0.106 20.062 34.562 1 88.94 49 ILE B O 1
ATOM 3942 N N . GLY B 1 50 ? -0.205 19.516 36.688 1 83.94 50 GLY B N 1
ATOM 3943 C CA . GLY B 1 50 ? 0.222 18.141 36.469 1 83.94 50 GLY B CA 1
ATOM 3944 C C . GLY B 1 50 ? -0.86 17.266 35.875 1 83.94 50 GLY B C 1
ATOM 3945 O O . GLY B 1 50 ? -2.041 17.422 36.219 1 83.94 50 GLY B O 1
ATOM 3946 N N . PHE B 1 51 ? -0.47 16.438 34.969 1 78.56 51 PHE B N 1
ATOM 3947 C CA . PHE B 1 51 ? -1.393 15.445 34.438 1 78.56 51 PHE B CA 1
ATOM 3948 C C . PHE B 1 51 ? -0.657 14.164 34.062 1 78.56 51 PHE B C 1
ATOM 3950 O O . PHE B 1 51 ? 0.574 14.141 34 1 78.56 51 PHE B O 1
ATOM 3957 N N . ASP B 1 52 ? -1.404 13.094 33.938 1 75.38 52 ASP B N 1
ATOM 3958 C CA . ASP B 1 52 ? -0.84 11.797 33.562 1 75.38 52 ASP B CA 1
ATOM 3959 C C . ASP B 1 52 ? -0.561 11.734 32.062 1 75.38 52 ASP B C 1
ATOM 3961 O O . ASP B 1 52 ? -1.487 11.609 31.266 1 75.38 52 ASP B O 1
ATOM 3965 N N . GLY B 1 53 ? 0.635 11.766 31.703 1 71.12 53 GLY B N 1
ATOM 3966 C CA . GLY B 1 53 ? 1.067 11.773 30.312 1 71.12 53 GLY B CA 1
ATOM 3967 C C . GLY B 1 53 ? 0.85 10.438 29.609 1 71.12 53 GLY B C 1
ATOM 3968 O O . GLY B 1 53 ? 0.864 10.367 28.391 1 71.12 53 GLY B O 1
ATOM 3969 N N . SER B 1 54 ? 0.665 9.43 30.312 1 68 54 SER B N 1
ATOM 3970 C CA . SER B 1 54 ? 0.502 8.102 29.734 1 68 54 SER B CA 1
ATOM 3971 C C . SER B 1 54 ? -0.785 8.016 28.922 1 68 54 SER B C 1
ATOM 3973 O O . SER B 1 54 ? -0.923 7.137 28.062 1 68 54 SER B O 1
ATOM 3975 N N . ALA B 1 55 ? -1.576 9.016 29.156 1 65.44 55 ALA B N 1
ATOM 3976 C CA . ALA B 1 55 ? -2.863 8.992 28.469 1 65.44 55 ALA B CA 1
ATOM 3977 C C . ALA B 1 55 ? -2.797 9.75 27.141 1 65.44 55 ALA B C 1
ATOM 3979 O O . ALA B 1 55 ? -3.768 9.773 26.391 1 65.44 55 ALA B O 1
ATOM 3980 N N . ILE B 1 56 ? -1.65 10.336 26.969 1 72.94 56 ILE B N 1
ATOM 3981 C CA . ILE B 1 56 ? -1.509 11.156 25.766 1 72.94 56 ILE B CA 1
ATOM 3982 C C . ILE B 1 56 ? -0.604 10.438 24.766 1 72.94 56 ILE B C 1
ATOM 3984 O O . ILE B 1 56 ? 0.52 10.055 25.094 1 72.94 56 ILE B O 1
ATOM 3988 N N . GLU B 1 57 ? -1.159 10.258 23.609 1 72.75 57 GLU B N 1
ATOM 3989 C CA . GLU B 1 57 ? -0.393 9.562 22.578 1 72.75 57 GLU B CA 1
ATOM 3990 C C . GLU B 1 57 ? 0.97 10.211 22.359 1 72.75 57 GLU B C 1
ATOM 3992 O O . GLU B 1 57 ? 1.054 11.406 22.062 1 72.75 57 GLU B O 1
ATOM 3997 N N . GLY B 1 58 ? 2.01 9.469 22.578 1 74.31 58 GLY B N 1
ATOM 3998 C CA . GLY B 1 58 ? 3.363 9.906 22.281 1 74.31 58 GLY B CA 1
ATOM 3999 C C . GLY B 1 58 ? 4.098 10.445 23.5 1 74.31 58 GLY B C 1
ATOM 4000 O O . GLY B 1 58 ? 5.309 10.68 23.453 1 74.31 58 GLY B O 1
ATOM 4001 N N . PHE B 1 59 ? 3.383 10.836 24.547 1 68.56 59 PHE B N 1
ATOM 4002 C CA . PHE B 1 59 ? 4.055 11.469 25.672 1 68.56 59 PHE B CA 1
ATOM 4003 C C . PHE B 1 59 ? 4.738 10.43 26.547 1 68.56 59 PHE B C 1
ATOM 4005 O O . PHE B 1 59 ? 5.723 10.727 27.234 1 68.56 59 PHE B O 1
ATOM 4012 N N . SER B 1 60 ? 4.047 9.391 26.812 1 57.66 60 SER B N 1
ATOM 4013 C CA . SER B 1 60 ? 4.707 8.484 27.734 1 57.66 60 SER B CA 1
ATOM 4014 C C . SER B 1 60 ? 5.145 7.199 27.031 1 57.66 60 SER B C 1
ATOM 4016 O O . SER B 1 60 ? 4.508 6.766 26.062 1 57.66 60 SER B O 1
ATOM 4018 N N . ARG B 1 61 ? 6.402 6.949 27.203 1 52.75 61 ARG B N 1
ATOM 4019 C CA . ARG B 1 61 ? 6.797 5.566 26.953 1 52.75 61 ARG B CA 1
ATOM 4020 C C . ARG B 1 61 ? 5.949 4.602 27.781 1 52.75 61 ARG B C 1
ATOM 4022 O O . ARG B 1 61 ? 5.004 5.016 28.453 1 52.75 61 ARG B O 1
ATOM 4029 N N . ILE B 1 62 ? 6.484 3.344 28.078 1 46 62 ILE B N 1
ATOM 4030 C CA . ILE B 1 62 ? 6.027 2.248 28.922 1 46 62 ILE B CA 1
ATOM 4031 C C . ILE B 1 62 ? 5.48 2.805 30.234 1 46 62 ILE B C 1
ATOM 4033 O O . ILE B 1 62 ? 4.531 2.258 30.797 1 46 62 ILE B O 1
ATOM 4037 N N . SER B 1 63 ? 6.312 3.729 31.062 1 45.16 63 SER B N 1
ATOM 4038 C CA . SER B 1 63 ? 6.047 3.959 32.469 1 45.16 63 SER B CA 1
ATOM 4039 C C . SER B 1 63 ? 5.238 5.234 32.688 1 45.16 63 SER B C 1
ATOM 4041 O O . SER B 1 63 ? 5.219 6.113 31.828 1 45.16 63 SER B O 1
ATOM 4043 N N . GLU B 1 64 ? 4.562 5.387 33.906 1 51.62 64 GLU B N 1
ATOM 4044 C CA . GLU B 1 64 ? 3.754 6.438 34.5 1 51.62 64 GLU B CA 1
ATOM 4045 C C . GLU B 1 64 ? 4.461 7.785 34.438 1 51.62 64 GLU B C 1
ATOM 4047 O O . GLU B 1 64 ? 5.512 7.977 35.062 1 51.62 64 GLU B O 1
ATOM 4052 N N . ALA B 1 65 ? 4.594 8.508 33.406 1 59.09 65 ALA B N 1
ATOM 4053 C CA . ALA B 1 65 ? 5.395 9.734 33.469 1 59.09 65 ALA B CA 1
ATOM 4054 C C . ALA B 1 65 ? 4.52 10.945 33.781 1 59.09 65 ALA B C 1
ATOM 4056 O O . ALA B 1 65 ? 3.582 11.25 33.062 1 59.09 65 ALA B O 1
ATOM 4057 N N . ASP B 1 66 ? 4.496 11.398 34.938 1 73.81 66 ASP B N 1
ATOM 4058 C CA . ASP B 1 66 ? 3.967 12.695 35.344 1 73.81 66 ASP B CA 1
ATOM 4059 C C . ASP B 1 66 ? 4.516 13.812 34.469 1 73.81 66 ASP B C 1
ATOM 4061 O O . ASP B 1 66 ? 5.715 13.859 34.188 1 73.81 66 ASP B O 1
ATOM 4065 N N . THR B 1 67 ? 3.539 14.547 33.75 1 84.38 67 THR B N 1
ATOM 4066 C CA . THR B 1 67 ? 3.902 15.688 32.938 1 84.38 67 THR B CA 1
ATOM 4067 C C . THR B 1 67 ? 3.215 16.953 33.438 1 84.38 67 THR B C 1
ATOM 4069 O O . THR B 1 67 ? 2.25 16.891 34.188 1 84.38 67 THR B O 1
ATOM 4072 N N . ILE B 1 68 ? 3.859 18.047 33.156 1 89.56 68 ILE B N 1
ATOM 4073 C CA . ILE B 1 68 ? 3.355 19.344 33.594 1 89.56 68 ILE B CA 1
ATOM 4074 C C . ILE B 1 68 ? 2.979 20.203 32.406 1 89.56 68 ILE B C 1
ATOM 4076 O O . ILE B 1 68 ? 3.766 20.344 31.453 1 89.56 68 ILE B O 1
ATOM 4080 N N . ALA B 1 69 ? 1.791 20.719 32.406 1 92.44 69 ALA B N 1
ATOM 4081 C CA . ALA B 1 69 ? 1.367 21.703 31.422 1 92.44 69 ALA B CA 1
ATOM 4082 C C . ALA B 1 69 ? 1.551 23.125 31.953 1 92.44 69 ALA B C 1
ATOM 4084 O O . ALA B 1 69 ? 0.926 23.5 32.938 1 92.44 69 ALA B O 1
ATOM 4085 N N . LEU B 1 70 ? 2.408 23.828 31.312 1 94.81 70 LEU B N 1
ATOM 4086 C CA . LEU B 1 70 ? 2.662 25.219 31.688 1 94.81 70 LEU B CA 1
ATOM 4087 C C . LEU B 1 70 ? 1.991 26.172 30.703 1 94.81 70 LEU B C 1
ATOM 4089 O O . LEU B 1 70 ? 2.418 26.297 29.547 1 94.81 70 LEU B O 1
ATOM 4093 N N . PRO B 1 71 ? 0.982 26.906 31.188 1 95.69 71 PRO B N 1
ATOM 4094 C CA . PRO B 1 71 ? 0.272 27.812 30.281 1 95.69 71 PRO B CA 1
ATOM 4095 C C . PRO B 1 71 ? 1.149 28.953 29.781 1 95.69 71 PRO B C 1
ATOM 4097 O O . PRO B 1 71 ? 1.946 29.5 30.531 1 95.69 71 PRO B O 1
ATOM 4100 N N . ASP B 1 72 ? 1.051 29.234 28.5 1 95.94 72 ASP B N 1
ATOM 4101 C CA . ASP B 1 72 ? 1.708 30.375 27.875 1 95.94 72 ASP B CA 1
ATOM 4102 C C . ASP B 1 72 ? 0.776 31.578 27.812 1 95.94 72 ASP B C 1
ATOM 4104 O O . ASP B 1 72 ? -0.102 31.641 26.938 1 95.94 72 ASP B O 1
ATOM 4108 N N . PRO B 1 73 ? 1.03 32.531 28.625 1 95.25 73 PRO B N 1
ATOM 4109 C CA . PRO B 1 73 ? 0.101 33.656 28.703 1 95.25 73 PRO B CA 1
ATOM 4110 C C . PRO B 1 73 ? 0.007 34.438 27.406 1 95.25 73 PRO B C 1
ATOM 4112 O O . PRO B 1 73 ? -1 35.094 27.156 1 95.25 73 PRO B O 1
ATOM 4115 N N . SER B 1 74 ? 0.985 34.375 26.562 1 94.31 74 SER B N 1
ATOM 4116 C CA . SER B 1 74 ? 0.981 35.125 25.312 1 94.31 74 SER B CA 1
ATOM 4117 C C . SER B 1 74 ? -0.051 34.562 24.344 1 94.31 74 SER B C 1
ATOM 4119 O O . SER B 1 74 ? -0.39 35.188 23.344 1 94.31 74 SER B O 1
ATOM 4121 N N . THR B 1 75 ? -0.603 33.406 24.656 1 96.12 75 THR B N 1
ATOM 4122 C CA . THR B 1 75 ? -1.549 32.75 23.75 1 96.12 75 THR B CA 1
ATOM 4123 C C . THR B 1 75 ? -2.975 32.906 24.281 1 96.12 75 THR B C 1
ATOM 4125 O O . THR B 1 75 ? -3.9 32.281 23.75 1 96.12 75 THR B O 1
ATOM 4128 N N . PHE B 1 76 ? -3.186 33.719 25.25 1 95.25 76 PHE B N 1
ATOM 4129 C CA . PHE B 1 76 ? -4.488 33.906 25.891 1 95.25 76 PHE B CA 1
ATOM 4130 C C . PHE B 1 76 ? -5.488 34.469 24.891 1 95.25 76 PHE B C 1
ATOM 4132 O O . PHE B 1 76 ? -5.191 35.469 24.203 1 95.25 76 PHE B O 1
ATOM 4139 N N . LYS B 1 77 ? -6.605 33.812 24.797 1 94.5 77 LYS B N 1
ATOM 4140 C CA . LYS B 1 77 ? -7.719 34.312 23.984 1 94.5 77 LYS B CA 1
ATOM 4141 C C . LYS B 1 77 ? -9.062 33.906 24.594 1 94.5 77 LYS B C 1
ATOM 4143 O O . LYS B 1 77 ? -9.203 32.812 25.125 1 94.5 77 LYS B O 1
ATOM 4148 N N . MET B 1 78 ? -10.039 34.844 24.484 1 92 78 MET B N 1
ATOM 4149 C CA . MET B 1 78 ? -11.414 34.5 24.828 1 92 78 MET B CA 1
ATOM 4150 C C . MET B 1 78 ? -12.016 33.531 23.797 1 92 78 MET B C 1
ATOM 4152 O O . MET B 1 78 ? -11.82 33.75 22.594 1 92 78 MET B O 1
ATOM 4156 N N . LEU B 1 79 ? -12.648 32.531 24.25 1 90.81 79 LEU B N 1
ATOM 4157 C CA . LEU B 1 79 ? -13.344 31.641 23.328 1 90.81 79 LEU B CA 1
ATOM 4158 C C . LEU B 1 79 ? -14.703 32.219 22.938 1 90.81 79 LEU B C 1
ATOM 4160 O O . LEU B 1 79 ? -15.398 32.781 23.781 1 90.81 79 LEU B O 1
ATOM 4164 N N . PRO B 1 80 ? -14.984 32.094 21.688 1 85 80 PRO B N 1
ATOM 4165 C CA . PRO B 1 80 ? -16.297 32.594 21.281 1 85 80 PRO B CA 1
ATOM 4166 C C . PRO B 1 80 ? -17.453 31.75 21.828 1 85 80 PRO B C 1
ATOM 4168 O O . PRO B 1 80 ? -17.312 30.531 22.016 1 85 80 PRO B O 1
ATOM 4171 N N . SER B 1 81 ? -18.5 32.406 22.328 1 74.75 81 SER B N 1
ATOM 4172 C CA . SER B 1 81 ? -19.703 31.734 22.797 1 74.75 81 SER B CA 1
ATOM 4173 C C . SER B 1 81 ? -20.5 31.172 21.625 1 74.75 81 SER B C 1
ATOM 4175 O O . SER B 1 81 ? -21.125 31.938 20.875 1 74.75 81 SER B O 1
ATOM 4177 N N . LEU B 1 82 ? -20.125 29.953 21.219 1 66 82 LEU B N 1
ATOM 4178 C CA . LEU B 1 82 ? -20.922 29.344 20.156 1 66 82 LEU B CA 1
ATOM 4179 C C . LEU B 1 82 ? -22.172 28.672 20.703 1 66 82 LEU B C 1
ATOM 4181 O O . LEU B 1 82 ? -22.078 27.656 21.391 1 66 82 LEU B O 1
ATOM 4185 N N . ASN B 1 83 ? -23.422 29.109 20.469 1 57.03 83 ASN B N 1
ATOM 4186 C CA . ASN B 1 83 ? -24.766 28.703 20.828 1 57.03 83 ASN B CA 1
ATOM 4187 C C . ASN B 1 83 ? -24.859 28.312 22.297 1 57.03 83 ASN B C 1
ATOM 4189 O O . ASN B 1 83 ? -25.859 27.75 22.734 1 57.03 83 ASN B O 1
ATOM 4193 N N . SER B 1 84 ? -23.719 28.312 22.953 1 57.47 84 SER B N 1
ATOM 4194 C CA . SER B 1 84 ? -23.844 27.984 24.375 1 57.47 84 SER B CA 1
ATOM 4195 C C . SER B 1 84 ? -24.234 29.203 25.188 1 57.47 84 SER B C 1
ATOM 4197 O O . SER B 1 84 ? -24.312 30.312 24.672 1 57.47 84 SER B O 1
ATOM 4199 N N . ASP B 1 85 ? -24.594 28.984 26.453 1 58.53 85 ASP B N 1
ATOM 4200 C CA . ASP B 1 85 ? -24.984 29.969 27.453 1 58.53 85 ASP B CA 1
ATOM 4201 C C . ASP B 1 85 ? -24.047 31.172 27.453 1 58.53 85 ASP B C 1
ATOM 4203 O O . ASP B 1 85 ? -22.859 31.047 27.766 1 58.53 85 ASP B O 1
ATOM 4207 N N . PRO B 1 86 ? -24.453 32.344 26.75 1 61.47 86 PRO B N 1
ATOM 4208 C CA . PRO B 1 86 ? -23.641 33.531 26.688 1 61.47 86 PRO B CA 1
ATOM 4209 C C . PRO B 1 86 ? -23.031 33.906 28.031 1 61.47 86 PRO B C 1
ATOM 4211 O O . PRO B 1 86 ? -22.047 34.656 28.094 1 61.47 86 PRO B O 1
ATOM 4214 N N . THR B 1 87 ? -23.594 33.375 29.047 1 62.22 87 THR B N 1
ATOM 4215 C CA . THR B 1 87 ? -23.141 33.75 30.391 1 62.22 87 THR B CA 1
ATOM 4216 C C . THR B 1 87 ? -21.891 32.969 30.766 1 62.22 87 THR B C 1
ATOM 4218 O O . THR B 1 87 ? -21.172 33.344 31.688 1 62.22 87 THR B O 1
ATOM 4221 N N . MET B 1 88 ? -21.656 31.938 30.016 1 73.12 88 MET B N 1
ATOM 4222 C CA . MET B 1 88 ? -20.5 31.125 30.359 1 73.12 88 MET B CA 1
ATOM 4223 C C . MET B 1 88 ? -19.297 31.469 29.484 1 73.12 88 MET B C 1
ATOM 4225 O O . MET B 1 88 ? -19.047 30.797 28.484 1 73.12 88 MET B O 1
ATOM 4229 N N . ARG B 1 89 ? -18.656 32.531 29.922 1 85.06 89 ARG B N 1
ATOM 4230 C CA . ARG B 1 89 ? -17.469 32.969 29.203 1 85.06 89 ARG B CA 1
ATOM 4231 C C . ARG B 1 89 ? -16.266 32.094 29.531 1 85.06 89 ARG B C 1
ATOM 4233 O O . ARG B 1 89 ? -16.047 31.75 30.688 1 85.06 89 ARG B O 1
ATOM 4240 N N . SER B 1 90 ? -15.672 31.625 28.484 1 89.62 90 SER B N 1
ATOM 4241 C CA . SER B 1 90 ? -14.484 30.797 28.641 1 89.62 90 SER B CA 1
ATOM 4242 C C . SER B 1 90 ? -13.312 31.359 27.844 1 89.62 90 SER B C 1
ATOM 4244 O O . SER B 1 90 ? -13.508 32.125 26.906 1 89.62 90 SER B O 1
ATOM 4246 N N . ALA B 1 91 ? -12.109 31.078 28.281 1 93.75 91 ALA B N 1
ATOM 4247 C CA . ALA B 1 91 ? -10.867 31.469 27.625 1 93.75 91 ALA B CA 1
ATOM 4248 C C . ALA B 1 91 ? -9.953 30.25 27.406 1 93.75 91 ALA B C 1
ATOM 4250 O O . ALA B 1 91 ? -10.234 29.172 27.922 1 93.75 91 ALA B O 1
ATOM 4251 N N . ARG B 1 92 ? -9.016 30.484 26.594 1 94.75 92 ARG B N 1
ATOM 4252 C CA . ARG B 1 92 ? -8.078 29.391 26.391 1 94.75 92 ARG B CA 1
ATOM 4253 C C . ARG B 1 92 ? -6.645 29.906 26.297 1 94.75 92 ARG B C 1
ATOM 4255 O O . ARG B 1 92 ? -6.422 31.078 25.984 1 94.75 92 ARG B O 1
ATOM 4262 N N . MET B 1 93 ? -5.66 29.031 26.703 1 96.38 93 MET B N 1
ATOM 4263 C CA . MET B 1 93 ? -4.23 29.234 26.516 1 96.38 93 MET B CA 1
ATOM 4264 C C . MET B 1 93 ? -3.545 27.953 26.062 1 96.38 93 MET B C 1
ATOM 4266 O O . MET B 1 93 ? -3.896 26.859 26.531 1 96.38 93 MET B O 1
ATOM 4270 N N . PHE B 1 94 ? -2.625 28.109 25.172 1 97.5 94 PHE B N 1
ATOM 4271 C CA . PHE B 1 94 ? -1.77 26.969 24.859 1 97.5 94 PHE B CA 1
ATOM 4272 C C . PHE B 1 94 ? -0.755 26.719 25.969 1 97.5 94 PHE B C 1
ATOM 4274 O O . PHE B 1 94 ? -0.388 27.656 26.688 1 97.5 94 PHE B O 1
ATOM 4281 N N . CYS B 1 95 ? -0.346 25.531 26.094 1 95.81 95 CYS B N 1
ATOM 4282 C CA . CYS B 1 95 ? 0.616 25.172 27.141 1 95.81 95 CYS B CA 1
ATOM 4283 C C . CYS B 1 95 ? 1.869 24.547 26.531 1 95.81 95 CYS B C 1
ATOM 4285 O O . CYS B 1 95 ? 1.805 23.922 25.469 1 95.81 95 CYS B O 1
ATOM 4287 N N . ASP B 1 96 ? 2.941 24.766 27.172 1 94.56 96 ASP B N 1
ATOM 4288 C CA . ASP B 1 96 ? 4.156 23.984 26.969 1 94.56 96 ASP B CA 1
ATOM 4289 C C . ASP B 1 96 ? 4.25 22.844 27.969 1 94.56 96 ASP B C 1
ATOM 4291 O O . ASP B 1 96 ? 3.926 23 29.141 1 94.56 96 ASP B O 1
ATOM 4295 N N . ILE B 1 97 ? 4.621 21.75 27.438 1 92.38 97 ILE B N 1
ATOM 4296 C CA . ILE B 1 97 ? 4.699 20.578 28.312 1 92.38 97 ILE B CA 1
ATOM 4297 C C . ILE B 1 97 ? 6.109 20.453 28.891 1 92.38 97 ILE B C 1
ATOM 4299 O O . ILE B 1 97 ? 7.098 20.531 28.141 1 92.38 97 ILE B O 1
ATOM 4303 N N . LEU B 1 98 ? 6.125 20.25 30.156 1 91.31 98 LEU B N 1
ATOM 4304 C CA . LEU B 1 98 ? 7.391 20.109 30.875 1 91.31 98 LEU B CA 1
ATOM 4305 C C . LEU B 1 98 ? 7.492 18.734 31.531 1 91.31 98 LEU B C 1
ATOM 4307 O O . LEU B 1 98 ? 6.473 18.125 31.859 1 91.31 98 LEU B O 1
ATOM 4311 N N . ASN B 1 99 ? 8.695 18.375 31.672 1 87.31 99 ASN B N 1
ATOM 4312 C CA . ASN B 1 99 ? 8.961 17.219 32.531 1 87.31 99 ASN B CA 1
ATOM 4313 C C . ASN B 1 99 ? 8.859 17.594 34 1 87.31 99 ASN B C 1
ATOM 4315 O O . ASN B 1 99 ? 8.844 18.766 34.344 1 87.31 99 ASN B O 1
ATOM 4319 N N . PRO B 1 100 ? 8.82 16.578 34.812 1 82.75 100 PRO B N 1
ATOM 4320 C CA . PRO B 1 100 ? 8.719 16.859 36.25 1 82.75 100 PRO B CA 1
ATOM 4321 C C . PRO B 1 100 ? 9.906 17.656 36.781 1 82.75 100 PRO B C 1
ATOM 4323 O O . PRO B 1 100 ? 9.773 18.391 37.781 1 82.75 100 PRO B O 1
ATOM 4326 N N . ASP B 1 101 ? 10.992 17.562 36.094 1 85.62 101 ASP B N 1
ATOM 4327 C CA . ASP B 1 101 ? 12.18 18.297 36.531 1 85.62 101 ASP B CA 1
ATOM 4328 C C . ASP B 1 101 ? 12.141 19.75 36.062 1 85.62 101 ASP B C 1
ATOM 4330 O O . ASP B 1 101 ? 13.055 20.516 36.375 1 85.62 101 ASP B O 1
ATOM 4334 N N . GLY B 1 102 ? 11.117 20.094 35.344 1 85.81 102 GLY B N 1
ATOM 4335 C CA . GLY B 1 102 ? 10.938 21.469 34.938 1 85.81 102 GLY B CA 1
ATOM 4336 C C . GLY B 1 102 ? 11.477 21.75 33.531 1 85.81 102 GLY B C 1
ATOM 4337 O O . GLY B 1 102 ? 11.242 22.828 32.969 1 85.81 102 GLY B O 1
ATOM 4338 N N . GLN B 1 103 ? 12.102 20.812 33 1 88.81 103 GLN B N 1
ATOM 4339 C CA . GLN B 1 103 ? 12.641 20.984 31.641 1 88.81 103 GLN B CA 1
ATOM 4340 C C . GLN B 1 103 ? 11.578 20.703 30.578 1 88.81 103 GLN B C 1
ATOM 4342 O O . GLN B 1 103 ? 10.656 19.906 30.812 1 88.81 103 GLN B O 1
ATOM 4347 N N . ALA B 1 104 ? 11.766 21.391 29.484 1 89.81 104 ALA B N 1
ATOM 4348 C CA . ALA B 1 104 ? 10.836 21.203 28.375 1 89.81 104 ALA B CA 1
ATOM 4349 C C . ALA B 1 104 ? 10.805 19.734 27.938 1 89.81 104 ALA B C 1
ATOM 4351 O O . ALA B 1 104 ? 11.844 19.062 27.891 1 89.81 104 ALA B O 1
ATOM 4352 N N . SER B 1 105 ? 9.625 19.25 27.703 1 88.56 105 SER B N 1
ATOM 4353 C CA . SER B 1 105 ? 9.469 17.875 27.266 1 88.56 105 SER B CA 1
ATOM 4354 C C . SER B 1 105 ? 9.844 17.703 25.797 1 88.56 105 SER B C 1
ATOM 4356 O O . SER B 1 105 ? 9.367 18.453 24.953 1 88.56 105 SER B O 1
ATOM 4358 N N . ASN B 1 106 ? 10.586 16.703 25.562 1 86.5 106 ASN B N 1
ATOM 4359 C CA . ASN B 1 106 ? 10.984 16.391 24.188 1 86.5 106 ASN B CA 1
ATOM 4360 C C . ASN B 1 106 ? 9.859 15.727 23.406 1 86.5 106 ASN B C 1
ATOM 4362 O O . ASN B 1 106 ? 9.969 15.531 22.203 1 86.5 106 ASN B O 1
ATOM 4366 N N . SER B 1 107 ? 8.805 15.516 24.094 1 88.88 107 SER B N 1
ATOM 4367 C CA . SER B 1 107 ? 7.68 14.852 23.438 1 88.88 107 SER B CA 1
ATOM 4368 C C . SER B 1 107 ? 6.641 15.875 22.969 1 88.88 107 SER B C 1
ATOM 4370 O O . SER B 1 107 ? 5.668 15.508 22.312 1 88.88 107 SER B O 1
ATOM 4372 N N . ASP B 1 108 ? 6.844 17.094 23.359 1 93.06 108 ASP B N 1
ATOM 4373 C CA . ASP B 1 108 ? 5.895 18.156 23.047 1 93.06 108 ASP B CA 1
ATOM 4374 C C . ASP B 1 108 ? 6.121 18.703 21.641 1 93.06 108 ASP B C 1
ATOM 4376 O O . ASP B 1 108 ? 7.141 19.344 21.359 1 93.06 108 ASP B O 1
ATOM 4380 N N . PRO B 1 109 ? 5.148 18.516 20.703 1 96.75 109 PRO B N 1
ATOM 4381 C CA . PRO B 1 109 ? 5.312 19.016 19.344 1 96.75 109 PRO B CA 1
ATOM 4382 C C . PRO B 1 109 ? 5.555 20.531 19.297 1 96.75 109 PRO B C 1
ATOM 4384 O O . PRO B 1 109 ? 6.324 21.016 18.453 1 96.75 109 PRO B O 1
ATOM 4387 N N . ARG B 1 110 ? 4.898 21.25 20.109 1 97.56 110 ARG B N 1
ATOM 4388 C CA . ARG B 1 110 ? 5.074 22.703 20.156 1 97.56 110 ARG B CA 1
ATOM 4389 C C . ARG B 1 110 ? 6.516 23.062 20.5 1 97.56 110 ARG B C 1
ATOM 4391 O O . ARG B 1 110 ? 7.062 24.031 19.953 1 97.56 110 ARG B O 1
ATOM 4398 N N . GLN B 1 111 ? 7.117 22.328 21.406 1 95.81 111 GLN B N 1
ATOM 4399 C CA . GLN B 1 111 ? 8.516 22.547 21.766 1 95.81 111 GLN B CA 1
ATOM 4400 C C . GLN B 1 111 ? 9.438 22.219 20.594 1 95.81 111 GLN B C 1
ATOM 4402 O O . GLN B 1 111 ? 10.477 22.859 20.406 1 95.81 111 GLN B O 1
ATOM 4407 N N . VAL B 1 112 ? 9.109 21.188 19.844 1 97.75 112 VAL B N 1
ATOM 4408 C CA . VAL B 1 112 ? 9.898 20.828 18.672 1 97.75 112 VAL B CA 1
ATOM 4409 C C . VAL B 1 112 ? 9.977 22.031 17.719 1 97.75 112 VAL B C 1
ATOM 4411 O O . VAL B 1 112 ? 11.055 22.375 17.234 1 97.75 112 VAL B O 1
ATOM 4414 N N . LEU B 1 113 ? 8.828 22.625 17.469 1 98.5 113 LEU B N 1
ATOM 4415 C CA . LEU B 1 113 ? 8.805 23.781 16.578 1 98.5 113 LEU B CA 1
ATOM 4416 C C . LEU B 1 113 ? 9.539 24.953 17.203 1 98.5 113 LEU B C 1
ATOM 4418 O O . LEU B 1 113 ? 10.258 25.672 16.5 1 98.5 113 LEU B O 1
ATOM 4422 N N . HIS B 1 114 ? 9.336 25.156 18.5 1 97.06 114 HIS B N 1
ATOM 4423 C CA . HIS B 1 114 ? 10.031 26.234 19.203 1 97.06 114 HIS B CA 1
ATOM 4424 C C . HIS B 1 114 ? 11.539 26.125 19 1 97.06 114 HIS B C 1
ATOM 4426 O O . HIS B 1 114 ? 12.211 27.141 18.766 1 97.06 114 HIS B O 1
ATOM 4432 N N . LYS B 1 115 ? 12.062 24.953 19.109 1 96.81 115 LYS B N 1
ATOM 4433 C CA . LYS B 1 115 ? 13.492 24.734 18.922 1 96.81 115 LYS B CA 1
ATOM 4434 C C . LYS B 1 115 ? 13.938 25.141 17.531 1 96.81 115 LYS B C 1
ATOM 4436 O O . LYS B 1 115 ? 15 25.734 17.359 1 96.81 115 LYS B O 1
ATOM 4441 N N . GLN B 1 116 ? 13.164 24.781 16.531 1 97.62 116 GLN B N 1
ATOM 4442 C CA . GLN B 1 116 ? 13.508 25.156 15.156 1 97.62 116 GLN B CA 1
ATOM 4443 C C . GLN B 1 116 ? 13.43 26.656 14.953 1 97.62 116 GLN B C 1
ATOM 4445 O O . GLN B 1 116 ? 14.234 27.234 14.211 1 97.62 116 GLN B O 1
ATOM 4450 N N . VAL B 1 117 ? 12.453 27.297 15.562 1 98.25 117 VAL B N 1
ATOM 4451 C CA . VAL B 1 117 ? 12.312 28.75 15.484 1 98.25 117 VAL B CA 1
ATOM 4452 C C . VAL B 1 117 ? 13.539 29.422 16.094 1 98.25 117 VAL B C 1
ATOM 4454 O O . VAL B 1 117 ? 14.062 30.391 15.547 1 98.25 117 VAL B O 1
ATOM 4457 N N . GLN B 1 118 ? 13.953 28.875 17.203 1 97.69 118 GLN B N 1
ATOM 4458 C CA . GLN B 1 118 ? 15.141 29.422 17.859 1 97.69 118 GLN B CA 1
ATOM 4459 C C . GLN B 1 118 ? 16.375 29.234 17 1 97.69 118 GLN B C 1
ATOM 4461 O O . GLN B 1 118 ? 17.219 30.141 16.906 1 97.69 118 GLN B O 1
ATOM 4466 N N . LEU B 1 119 ? 16.531 28.109 16.391 1 97.5 119 LEU B N 1
ATOM 4467 C CA . LEU B 1 119 ? 17.656 27.859 15.5 1 97.5 119 LEU B CA 1
ATOM 4468 C C . LEU B 1 119 ? 17.656 28.859 14.336 1 97.5 119 LEU B C 1
ATOM 4470 O O . LEU B 1 119 ? 18.719 29.359 13.945 1 97.5 119 LEU B O 1
ATOM 4474 N N . ALA B 1 120 ? 16.5 29.094 13.781 1 98.31 120 ALA B N 1
ATOM 4475 C CA . ALA B 1 120 ? 16.391 30.078 12.719 1 98.31 120 ALA B CA 1
ATOM 4476 C C . ALA B 1 120 ? 16.797 31.469 13.219 1 98.31 120 ALA B C 1
ATOM 4478 O O . ALA B 1 120 ? 17.516 32.188 12.523 1 98.31 120 ALA B O 1
ATOM 4479 N N . ALA B 1 121 ? 16.359 31.828 14.422 1 98.06 121 ALA B N 1
ATOM 4480 C CA . ALA B 1 121 ? 16.703 33.125 15.023 1 98.06 121 ALA B CA 1
ATOM 4481 C C . ALA B 1 121 ? 18.203 33.25 15.227 1 98.06 121 ALA B C 1
ATOM 4483 O O . ALA B 1 121 ? 18.781 34.312 15.016 1 98.06 121 ALA B O 1
ATOM 4484 N N . ASP B 1 122 ? 18.812 32.156 15.664 1 97.69 122 ASP B N 1
ATOM 4485 C CA . ASP B 1 122 ? 20.266 32.156 15.875 1 97.69 122 ASP B CA 1
ATOM 4486 C C . ASP B 1 122 ? 21.016 32.406 14.57 1 97.69 122 ASP B C 1
ATOM 4488 O O . ASP B 1 122 ? 22.141 32.906 14.586 1 97.69 122 ASP B O 1
ATOM 4492 N N . GLU B 1 123 ? 20.375 32.094 13.523 1 97.12 123 GLU B N 1
ATOM 4493 C CA . GLU B 1 123 ? 20.969 32.312 12.211 1 97.12 123 GLU B CA 1
ATOM 4494 C C . GLU B 1 123 ? 20.516 33.656 11.617 1 97.12 123 GLU B C 1
ATOM 4496 O O . GLU B 1 123 ? 20.859 33.969 10.477 1 97.12 123 GLU B O 1
ATOM 4501 N N . GLY B 1 124 ? 19.703 34.375 12.359 1 97.56 124 GLY B N 1
ATOM 4502 C CA . GLY B 1 124 ? 19.312 35.719 11.977 1 97.56 124 GLY B CA 1
ATOM 4503 C C . GLY B 1 124 ? 17.984 35.75 11.234 1 97.56 124 GLY B C 1
ATOM 4504 O O . GLY B 1 124 ? 17.641 36.781 10.625 1 97.56 124 GLY B O 1
ATOM 4505 N N . PHE B 1 125 ? 17.281 34.688 11.227 1 98.44 125 PHE B N 1
ATOM 4506 C CA . PHE B 1 125 ? 16.062 34.594 10.43 1 98.44 125 PHE B CA 1
ATOM 4507 C C . PHE B 1 125 ? 14.828 34.562 11.336 1 98.44 125 PHE B C 1
ATOM 4509 O O . PHE B 1 125 ? 14.883 34.031 12.438 1 98.44 125 PHE B O 1
ATOM 4516 N N . HIS B 1 126 ? 13.781 35.156 10.859 1 97.25 126 HIS B N 1
ATOM 4517 C CA . HIS B 1 126 ? 12.422 34.969 11.352 1 97.25 126 HIS B CA 1
ATOM 4518 C C . HIS B 1 126 ? 11.523 34.344 10.273 1 97.25 126 HIS B C 1
ATOM 4520 O O . HIS B 1 126 ? 11.484 34.844 9.148 1 97.25 126 HIS B O 1
ATOM 4526 N N . CYS B 1 127 ? 10.828 33.312 10.641 1 98.44 127 CYS B N 1
ATOM 4527 C CA . CYS B 1 127 ? 10.023 32.594 9.656 1 98.44 127 CYS B CA 1
ATOM 4528 C C . CYS B 1 127 ? 8.562 33.031 9.734 1 98.44 127 CYS B C 1
ATOM 4530 O O . CYS B 1 127 ? 7.969 33 10.812 1 98.44 127 CYS B O 1
ATOM 4532 N N . VAL B 1 128 ? 8 33.406 8.656 1 98.06 128 VAL B N 1
ATOM 4533 C CA . VAL B 1 128 ? 6.602 33.781 8.531 1 98.06 128 VAL B CA 1
ATOM 4534 C C . VAL B 1 128 ? 5.875 32.844 7.578 1 98.06 128 VAL B C 1
ATOM 4536 O O . VAL B 1 128 ? 6.422 32.469 6.543 1 98.06 128 VAL B 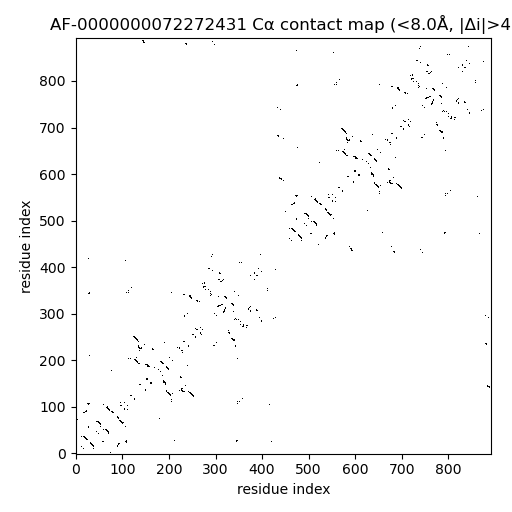O 1
ATOM 4539 N N . VAL B 1 129 ? 4.652 32.438 7.992 1 98.25 129 VAL B N 1
ATOM 4540 C CA . VAL B 1 129 ? 3.924 31.453 7.184 1 98.25 129 VAL B CA 1
ATOM 4541 C C . VAL B 1 129 ? 2.475 31.891 7.02 1 98.25 129 VAL B C 1
ATOM 4543 O O . VAL B 1 129 ? 1.937 32.625 7.867 1 98.25 129 VAL B O 1
ATOM 4546 N N . SER B 1 130 ? 1.877 31.547 5.949 1 97.75 130 SER B N 1
ATOM 4547 C CA . SER B 1 130 ? 0.461 31.719 5.637 1 97.75 130 SER B CA 1
ATOM 4548 C C . SER B 1 130 ? -0.116 30.469 4.988 1 97.75 130 SER B C 1
ATOM 4550 O O . SER B 1 130 ? 0.248 30.109 3.863 1 97.75 130 SER B O 1
ATOM 4552 N N . PRO B 1 131 ? -1.023 29.75 5.66 1 98.12 131 PRO B N 1
ATOM 4553 C CA . PRO B 1 131 ? -1.581 28.516 5.121 1 98.12 131 PRO B CA 1
ATOM 4554 C C . PRO B 1 131 ? -2.893 28.734 4.371 1 98.12 131 PRO B C 1
ATOM 4556 O O . PRO B 1 131 ? -3.688 29.594 4.75 1 98.12 131 PRO B O 1
ATOM 4559 N N . GLU B 1 132 ? -3.121 28.031 3.309 1 97.44 132 GLU B N 1
ATOM 4560 C CA . GLU B 1 132 ? -4.414 27.812 2.67 1 97.44 132 GLU B CA 1
ATOM 4561 C C . GLU B 1 132 ? -5.039 26.484 3.119 1 97.44 132 GLU B C 1
ATOM 4563 O O . GLU B 1 132 ? -4.691 25.422 2.605 1 97.44 132 GLU B O 1
ATOM 4568 N N . ILE B 1 133 ? -5.996 26.625 4.039 1 98.19 133 ILE B N 1
ATOM 4569 C CA . ILE B 1 133 ? -6.512 25.422 4.68 1 98.19 133 ILE B CA 1
ATOM 4570 C C . ILE B 1 133 ? -7.781 24.953 3.965 1 98.19 133 ILE B C 1
ATOM 4572 O O . ILE B 1 133 ? -8.789 25.656 3.949 1 98.19 133 ILE B O 1
ATOM 4576 N N . GLU B 1 134 ? -7.691 23.781 3.369 1 96.81 134 GLU B N 1
ATOM 4577 C CA . GLU B 1 134 ? -8.836 23.156 2.709 1 96.81 134 GLU B CA 1
ATOM 4578 C C . GLU B 1 134 ? -9.453 22.078 3.586 1 96.81 134 GLU B C 1
ATOM 4580 O O . GLU B 1 134 ? -8.742 21.375 4.312 1 96.81 134 GLU B O 1
ATOM 4585 N N . PHE B 1 135 ? -10.781 21.953 3.584 1 97.75 135 PHE B N 1
ATOM 4586 C CA . PHE B 1 135 ? -11.508 20.922 4.328 1 97.75 135 PHE B CA 1
ATOM 4587 C C . PHE B 1 135 ? -12.891 20.688 3.727 1 97.75 135 PHE B C 1
ATOM 4589 O O . PHE B 1 135 ? -13.281 21.375 2.779 1 97.75 135 PHE B O 1
ATOM 4596 N N . PHE B 1 136 ? -13.609 19.688 4.191 1 97.19 136 PHE B N 1
ATOM 4597 C CA . PHE B 1 136 ? -14.93 19.359 3.662 1 97.19 136 PHE B CA 1
ATOM 4598 C C . PHE B 1 136 ? -16 19.516 4.734 1 97.19 136 PHE B C 1
ATOM 4600 O O . PHE B 1 136 ? -15.766 19.203 5.906 1 97.19 136 PHE B O 1
ATOM 4607 N N . LEU B 1 137 ? -17.109 20 4.32 1 97.31 137 LEU B N 1
ATOM 4608 C CA . LEU B 1 137 ? -18.344 19.938 5.102 1 97.31 137 LEU B CA 1
ATOM 4609 C C . LEU B 1 137 ? -19.234 18.797 4.637 1 97.31 137 LEU B C 1
ATOM 4611 O O . LEU B 1 137 ? -19.531 18.688 3.449 1 97.31 137 LEU B O 1
ATOM 4615 N N . VAL B 1 138 ? -19.594 17.969 5.602 1 97.62 138 VAL B N 1
ATOM 4616 C CA . VAL B 1 138 ? -20.406 16.797 5.289 1 97.62 138 VAL B CA 1
ATOM 4617 C C . VAL B 1 138 ? -21.625 16.75 6.207 1 97.62 138 VAL B C 1
ATOM 4619 O O . VAL B 1 138 ? -21.609 17.344 7.289 1 97.62 138 VAL B O 1
ATOM 4622 N N . GLN B 1 139 ? -22.609 16.062 5.801 1 96.62 139 GLN B N 1
ATOM 4623 C CA . GLN B 1 139 ? -23.859 15.992 6.555 1 96.62 139 GLN B CA 1
ATOM 4624 C C . GLN B 1 139 ? -23.641 15.344 7.918 1 96.62 139 GLN B C 1
ATOM 4626 O O . GLN B 1 139 ? -24.266 15.742 8.906 1 96.62 139 GLN B O 1
ATOM 4631 N N . ASN B 1 140 ? -22.812 14.344 7.875 1 95.25 140 ASN B N 1
ATOM 4632 C CA . ASN B 1 140 ? -22.531 13.586 9.094 1 95.25 140 ASN B CA 1
ATOM 4633 C C . ASN B 1 140 ? -21.156 12.922 9.039 1 95.25 140 ASN B C 1
ATOM 4635 O O . ASN B 1 140 ? -20.734 12.469 7.98 1 95.25 140 ASN B O 1
ATOM 4639 N N . LEU B 1 141 ? -20.531 12.938 10.242 1 95.44 141 LEU B N 1
ATOM 4640 C CA . LEU B 1 141 ? -19.219 12.305 10.312 1 95.44 141 LEU B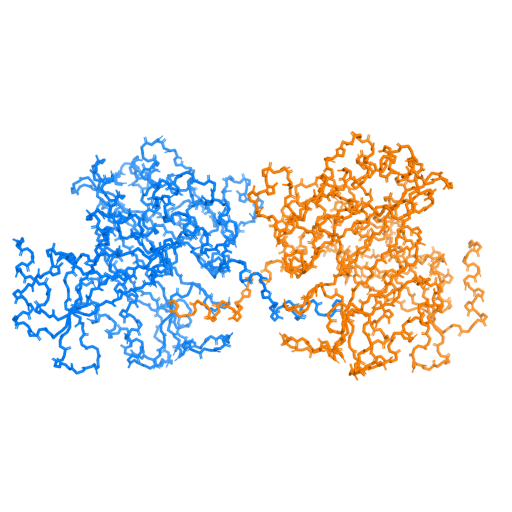 CA 1
ATOM 4641 C C . LEU B 1 141 ? -19.328 10.836 10.711 1 95.44 141 LEU B C 1
ATOM 4643 O O . LEU B 1 141 ? -18.391 10.062 10.555 1 95.44 141 LEU B O 1
ATOM 4647 N N . ARG B 1 142 ? -20.453 10.398 11.297 1 92.5 142 ARG B N 1
ATOM 4648 C CA . ARG B 1 142 ? -20.688 9.016 11.703 1 92.5 142 ARG B CA 1
ATOM 4649 C C . ARG B 1 142 ? -21.297 8.203 10.57 1 92.5 142 ARG B C 1
ATOM 4651 O O . ARG B 1 142 ? -22.5 7.887 10.609 1 92.5 142 ARG B O 1
ATOM 4658 N N . THR B 1 143 ? -20.438 7.688 9.664 1 94.56 143 THR B N 1
ATOM 4659 C CA . THR B 1 143 ? -20.953 7.043 8.461 1 94.56 143 THR B CA 1
ATOM 4660 C C . THR B 1 143 ? -20.797 5.527 8.547 1 94.56 143 THR B C 1
ATOM 4662 O O . THR B 1 143 ? -21.234 4.797 7.664 1 94.56 143 THR B O 1
ATOM 4665 N N . ASN B 1 144 ? -20.172 4.957 9.562 1 90.5 144 ASN B N 1
ATOM 4666 C CA . ASN B 1 144 ? -19.922 3.529 9.742 1 90.5 144 ASN B CA 1
ATOM 4667 C C . ASN B 1 144 ? -19.172 2.936 8.555 1 90.5 144 ASN B C 1
ATOM 4669 O O . ASN B 1 144 ? -19.531 1.864 8.062 1 90.5 144 ASN B O 1
ATOM 4673 N N . GLY B 1 145 ? -18.281 3.785 8.07 1 91.12 145 GLY B N 1
ATOM 4674 C CA . GLY B 1 145 ? -17.422 3.293 7.004 1 91.12 145 GLY B CA 1
ATOM 4675 C C . GLY B 1 145 ? -17.984 3.564 5.617 1 91.12 145 GLY B C 1
ATOM 4676 O O . GLY B 1 145 ? -17.328 3.258 4.613 1 91.12 145 GLY B O 1
ATOM 4677 N N . LEU B 1 146 ? -19.141 4.082 5.496 1 92.94 146 LEU B N 1
ATOM 4678 C CA . LEU B 1 146 ? -19.719 4.469 4.211 1 92.94 146 LEU B CA 1
ATOM 4679 C C . LEU B 1 146 ? -19.25 5.859 3.803 1 92.94 146 LEU B C 1
ATOM 4681 O O . LEU B 1 146 ? -18.844 6.656 4.652 1 92.94 146 LEU B O 1
ATOM 4685 N N . PRO B 1 147 ? -19.25 6.145 2.533 1 93.69 147 PRO B N 1
ATOM 4686 C CA . PRO B 1 147 ? -18.844 7.484 2.096 1 93.69 147 PRO B CA 1
ATOM 4687 C C . PRO B 1 147 ? -19.734 8.586 2.678 1 93.69 147 PRO B C 1
ATOM 4689 O O . PRO B 1 147 ? -20.953 8.414 2.777 1 93.69 147 PRO B O 1
ATOM 4692 N N . PRO B 1 148 ? -19.078 9.68 3.113 1 96.62 148 PRO B N 1
ATOM 4693 C CA . PRO B 1 148 ? -19.891 10.805 3.607 1 96.62 148 PRO B CA 1
ATOM 4694 C C . PRO B 1 148 ? -20.656 11.516 2.494 1 96.62 148 PRO B C 1
ATOM 4696 O O . PRO B 1 148 ? -20.406 11.273 1.312 1 96.62 148 PRO B O 1
ATOM 4699 N N . VAL B 1 149 ? -21.672 12.297 2.879 1 96.38 149 VAL B N 1
ATOM 4700 C CA . VAL B 1 149 ? -22.469 13.086 1.936 1 96.38 149 VAL B CA 1
ATOM 4701 C C . VAL B 1 149 ? -22.125 14.562 2.092 1 96.38 149 VAL B C 1
ATOM 4703 O O . VAL B 1 149 ? -22.234 15.125 3.186 1 96.38 149 VAL B O 1
ATOM 4706 N N . PRO B 1 150 ? -21.625 15.203 1.013 1 95.69 150 PRO B N 1
ATOM 4707 C CA . PRO B 1 150 ? -21.328 16.641 1.119 1 95.69 150 PRO B CA 1
ATOM 4708 C C . PRO B 1 150 ? -22.562 17.453 1.478 1 95.69 150 PRO B C 1
ATOM 4710 O O . PRO B 1 150 ? -23.688 17.047 1.202 1 95.69 150 PRO B O 1
ATOM 4713 N N . THR B 1 151 ? -22.359 18.594 2.021 1 94.69 151 THR B N 1
ATOM 4714 C CA . THR B 1 151 ? -23.453 19.438 2.479 1 94.69 151 THR B CA 1
ATOM 4715 C C . THR B 1 151 ? -24.047 20.234 1.316 1 94.69 151 THR B C 1
ATOM 4717 O O . THR B 1 151 ? -25.141 20.797 1.434 1 94.69 151 THR B O 1
ATOM 4720 N N . ASP B 1 152 ? -23.25 20.266 0.211 1 91.31 152 ASP B N 1
ATOM 4721 C CA . ASP B 1 152 ? -23.719 21.062 -0.923 1 91.31 152 ASP B CA 1
ATOM 4722 C C . ASP B 1 152 ? -23.234 20.453 -2.244 1 91.31 152 ASP B C 1
ATOM 4724 O O . ASP B 1 152 ? -22.625 19.391 -2.26 1 91.31 152 ASP B O 1
ATOM 4728 N N . ASN B 1 153 ? -23.672 21.109 -3.27 1 85.06 153 ASN B N 1
ATOM 4729 C CA . ASN B 1 153 ? -23.25 20.641 -4.594 1 85.06 153 ASN B CA 1
ATOM 4730 C C . ASN B 1 153 ? -22.453 21.719 -5.332 1 85.06 153 ASN B C 1
ATOM 4732 O O . ASN B 1 153 ? -22.484 21.781 -6.562 1 85.06 153 ASN B O 1
ATOM 4736 N N . GLY B 1 154 ? -21.891 22.609 -4.527 1 80.12 154 GLY B N 1
ATOM 4737 C CA . GLY B 1 154 ? -21.203 23.75 -5.137 1 80.12 154 GLY B CA 1
ATOM 4738 C C . GLY B 1 154 ? -19.875 23.375 -5.742 1 80.12 154 GLY B C 1
ATOM 4739 O O . GLY B 1 154 ? -19.375 22.266 -5.562 1 80.12 154 GLY B O 1
ATOM 4740 N N . GLY B 1 155 ? -19.344 24.328 -6.617 1 76.5 155 GLY B N 1
ATOM 4741 C CA . GLY B 1 155 ? -18.016 24.281 -7.203 1 76.5 155 GLY B CA 1
ATOM 4742 C C . GLY B 1 155 ? -17.203 25.531 -6.926 1 76.5 155 GLY B C 1
ATOM 4743 O O . GLY B 1 155 ? -17.578 26.344 -6.09 1 76.5 155 GLY B O 1
ATOM 4744 N N . TYR B 1 156 ? -16.188 25.625 -7.656 1 75.56 156 TYR B N 1
ATOM 4745 C CA . TYR B 1 156 ? -15.211 26.688 -7.438 1 75.56 156 TYR B CA 1
ATOM 4746 C C . TYR B 1 156 ? -15.859 28.062 -7.59 1 75.56 156 TYR B C 1
ATOM 4748 O O . TYR B 1 156 ? -16.344 28.406 -8.664 1 75.56 156 TYR B O 1
ATOM 4756 N N . PHE B 1 157 ? -15.922 28.781 -6.488 1 73.88 157 PHE B N 1
ATOM 4757 C CA . PHE B 1 157 ? -16.422 30.156 -6.375 1 73.88 157 PHE B CA 1
ATOM 4758 C C . PHE B 1 157 ? -17.938 30.188 -6.617 1 73.88 157 PHE B C 1
ATOM 4760 O O . PHE B 1 157 ? -18.484 31.234 -6.938 1 73.88 157 PHE B O 1
ATOM 4767 N N . ASP B 1 158 ? -18.531 29 -6.523 1 70.94 158 ASP B N 1
ATOM 4768 C CA . ASP B 1 158 ? -19.969 28.922 -6.754 1 70.94 158 ASP B CA 1
ATOM 4769 C C . ASP B 1 158 ? -20.75 29.281 -5.492 1 70.94 158 ASP B C 1
ATOM 4771 O O . ASP B 1 158 ? -20.219 29.188 -4.383 1 70.94 158 ASP B O 1
ATOM 4775 N N . GLN B 1 159 ? -21.875 29.859 -5.793 1 68.19 159 GLN B N 1
ATOM 4776 C CA . GLN B 1 159 ? -22.906 29.828 -4.773 1 68.19 159 GLN B CA 1
ATOM 4777 C C . GLN B 1 159 ? -23.797 28.594 -4.922 1 68.19 159 GLN B C 1
ATOM 4779 O O . GLN B 1 159 ? -24.453 28.422 -5.953 1 68.19 159 GLN B O 1
ATOM 4784 N N . ALA B 1 160 ? -23.641 27.75 -4.035 1 70.75 160 ALA B N 1
ATOM 4785 C CA . ALA B 1 160 ? -24.344 26.469 -4.125 1 70.75 160 ALA B CA 1
ATOM 4786 C C . ALA B 1 160 ? -25.859 26.688 -4.148 1 70.75 160 ALA B C 1
ATOM 4788 O O . ALA B 1 160 ? -26.391 27.5 -3.395 1 70.75 160 ALA B O 1
ATOM 4789 N N . SER B 1 161 ? -26.484 26.094 -5.066 1 67.81 161 SER B N 1
ATOM 4790 C CA . SER B 1 161 ? -27.938 26.125 -5.125 1 67.81 161 SER B CA 1
ATOM 4791 C C . SER B 1 161 ? -28.562 25.375 -3.947 1 67.81 161 SER B C 1
ATOM 4793 O O . SER B 1 161 ? -29.625 25.75 -3.465 1 67.81 161 SER B O 1
ATOM 4795 N N . GLN B 1 162 ? -27.922 24.328 -3.514 1 74.12 162 GLN B N 1
ATOM 4796 C CA . GLN B 1 162 ? -28.297 23.562 -2.328 1 74.12 162 GLN B CA 1
ATOM 4797 C C . GLN B 1 162 ? -27.188 23.609 -1.276 1 74.12 162 GLN B C 1
ATOM 4799 O O . GLN B 1 162 ? -26.016 23.391 -1.593 1 74.12 162 GLN B O 1
ATOM 4804 N N . ASN B 1 163 ? -27.578 24.047 -0.212 1 83.88 163 ASN B N 1
ATOM 4805 C CA . ASN B 1 163 ? -26.641 24.156 0.891 1 83.88 163 ASN B CA 1
ATOM 4806 C C . ASN B 1 163 ? -27.297 23.859 2.232 1 83.88 163 ASN B C 1
ATOM 4808 O O . ASN B 1 163 ? -28.188 24.609 2.668 1 83.88 163 ASN B O 1
ATOM 4812 N N . ASP B 1 164 ? -26.797 22.781 2.863 1 85.12 164 ASP B N 1
ATOM 4813 C CA . ASP B 1 164 ? -27.344 22.344 4.145 1 85.12 164 ASP B CA 1
ATOM 4814 C C . ASP B 1 164 ? -26.922 23.281 5.27 1 85.12 164 ASP B C 1
ATOM 4816 O O . ASP B 1 164 ? -27.516 23.266 6.352 1 85.12 164 ASP B O 1
ATOM 4820 N N . ALA B 1 165 ? -25.875 24.078 5.074 1 87.56 165 ALA B N 1
ATOM 4821 C CA . ALA B 1 165 ? -25.359 24.984 6.105 1 87.56 165 ALA B CA 1
ATOM 4822 C C . ALA B 1 165 ? -24.969 26.328 5.504 1 87.56 165 ALA B C 1
ATOM 4824 O O . ALA B 1 165 ? -23.797 26.719 5.539 1 87.56 165 ALA B O 1
ATOM 4825 N N . PRO B 1 166 ? -25.922 27.094 5.137 1 86.06 166 PRO B N 1
ATOM 4826 C CA . PRO B 1 166 ? -25.641 28.344 4.441 1 86.06 166 PRO B CA 1
ATOM 4827 C C . PRO B 1 166 ? -24.953 29.375 5.34 1 86.06 166 PRO B C 1
ATOM 4829 O O . PRO B 1 166 ? -24.281 30.297 4.84 1 86.06 166 PRO B O 1
ATOM 4832 N N . MET B 1 167 ? -25.078 29.219 6.629 1 91.25 167 MET B N 1
ATOM 4833 C CA . MET B 1 167 ? -24.531 30.234 7.539 1 91.25 167 MET B CA 1
ATOM 4834 C C . MET B 1 167 ? -23.125 29.844 7.992 1 91.25 167 MET B C 1
ATOM 4836 O O . MET B 1 167 ? -22.453 30.625 8.672 1 91.25 167 MET B O 1
ATOM 4840 N N . PHE B 1 168 ? -22.656 28.672 7.668 1 93.5 168 PHE B N 1
ATOM 4841 C CA . PHE B 1 168 ? -21.406 28.141 8.195 1 93.5 168 PHE B CA 1
ATOM 4842 C C . PHE B 1 168 ? -20.266 29.125 7.961 1 93.5 168 PHE B C 1
ATOM 4844 O O . PHE B 1 168 ? -19.531 29.484 8.891 1 93.5 168 PHE B O 1
ATOM 4851 N N . ARG B 1 169 ? -20.078 29.547 6.738 1 92.06 169 ARG B N 1
ATOM 4852 C CA . ARG B 1 169 ? -18.938 30.391 6.395 1 92.06 169 ARG B CA 1
ATOM 4853 C C . ARG B 1 169 ? -18.953 31.688 7.191 1 92.06 169 ARG B C 1
ATOM 4855 O O . ARG B 1 169 ? -17.922 32.125 7.715 1 92.06 169 ARG B O 1
ATOM 4862 N N . ARG B 1 170 ? -20.062 32.312 7.238 1 92.19 170 ARG B N 1
ATOM 4863 C CA . ARG B 1 170 ? -20.203 33.562 7.984 1 92.19 170 ARG B CA 1
ATOM 4864 C C . ARG B 1 170 ? -19.875 33.344 9.461 1 92.19 170 ARG B C 1
ATOM 4866 O O . ARG B 1 170 ? -19.109 34.125 10.039 1 92.19 170 ARG B O 1
ATOM 4873 N N . GLU B 1 171 ? -20.438 32.312 9.984 1 94.06 171 GLU B N 1
ATOM 4874 C CA . GLU B 1 171 ? -20.219 32.031 11.398 1 94.06 171 GLU B CA 1
ATOM 4875 C C . GLU B 1 171 ? -18.766 31.672 11.656 1 94.06 171 GLU B C 1
ATOM 4877 O O . GLU B 1 171 ? -18.203 32.031 12.695 1 94.06 171 GLU B O 1
ATOM 4882 N N . ALA B 1 172 ? -18.188 30.953 10.742 1 95.62 172 ALA B N 1
ATOM 4883 C CA . ALA B 1 172 ? -16.781 30.594 10.852 1 95.62 172 ALA B CA 1
ATOM 4884 C C . ALA B 1 172 ? -15.891 31.828 10.828 1 95.62 172 ALA B C 1
ATOM 4886 O O . ALA B 1 172 ? -14.969 31.953 11.641 1 95.62 172 ALA B O 1
ATOM 4887 N N . MET B 1 173 ? -16.141 32.75 9.961 1 94.81 173 MET B N 1
ATOM 4888 C CA . MET B 1 173 ? -15.359 34 9.844 1 94.81 173 MET B CA 1
ATOM 4889 C C . MET B 1 173 ? -15.484 34.844 11.109 1 94.81 173 MET B C 1
ATOM 4891 O O . MET B 1 173 ? -14.5 35.406 11.578 1 94.81 173 MET B O 1
ATOM 4895 N N . LEU B 1 174 ? -16.656 34.875 11.609 1 93.69 174 LEU B N 1
ATOM 4896 C CA . LEU B 1 174 ? -16.891 35.625 12.836 1 93.69 174 LEU B CA 1
ATOM 4897 C C . LEU B 1 174 ? -16.141 35 14.008 1 93.69 174 LEU B C 1
ATOM 4899 O O . LEU B 1 174 ? -15.57 35.719 14.828 1 93.69 174 LEU B O 1
ATOM 4903 N N . ALA B 1 175 ? -16.203 33.75 14.094 1 94.31 175 ALA B N 1
ATOM 4904 C CA . ALA B 1 175 ? -15.508 33.031 15.164 1 94.31 175 ALA B CA 1
ATOM 4905 C C . ALA B 1 175 ? -14.008 33.312 15.102 1 94.31 175 ALA B C 1
ATOM 4907 O O . ALA B 1 175 ? -13.367 33.562 16.125 1 94.31 175 ALA B O 1
ATOM 4908 N N . LEU B 1 176 ? -13.438 33.188 13.93 1 96.5 176 LEU B N 1
ATOM 4909 C CA . LEU B 1 176 ? -12.016 33.438 13.75 1 96.5 176 LEU B CA 1
ATOM 4910 C C . LEU B 1 176 ? -11.664 34.875 14.109 1 96.5 176 LEU B C 1
ATOM 4912 O O . LEU B 1 176 ? -10.648 35.156 14.766 1 96.5 176 LEU B O 1
ATOM 4916 N N . ASP B 1 177 ? -12.469 35.75 13.719 1 94 177 ASP B N 1
ATOM 4917 C CA . ASP B 1 177 ? -12.266 37.188 14.023 1 94 177 ASP B CA 1
ATOM 4918 C C . ASP B 1 177 ? -12.266 37.438 15.531 1 94 177 ASP B C 1
ATOM 4920 O O . ASP B 1 177 ? -11.422 38.156 16.047 1 94 177 ASP B O 1
ATOM 4924 N N . ARG B 1 178 ? -13.172 36.844 16.156 1 91.56 178 ARG B N 1
ATOM 4925 C CA . ARG B 1 178 ? -13.281 37 17.594 1 91.56 178 ARG B CA 1
ATOM 4926 C C . ARG B 1 178 ? -12.047 36.469 18.297 1 91.56 178 ARG B C 1
ATOM 4928 O O . ARG B 1 178 ? -11.664 36.938 19.375 1 91.56 178 ARG B O 1
ATOM 4935 N N . MET B 1 179 ? -11.461 35.5 17.703 1 93.81 179 MET B N 1
ATOM 4936 C CA . MET B 1 179 ? -10.273 34.906 18.281 1 93.81 179 MET B CA 1
ATOM 4937 C C . MET B 1 179 ? -9.008 35.625 17.844 1 93.81 179 MET B C 1
ATOM 4939 O O . MET B 1 179 ? -7.906 35.25 18.234 1 93.81 179 MET B O 1
ATOM 4943 N N . GLY B 1 180 ? -9.148 36.625 17.062 1 93.38 180 GLY B N 1
ATOM 4944 C CA . GLY B 1 180 ? -8.008 37.406 16.625 1 93.38 180 GLY B CA 1
ATOM 4945 C C . GLY B 1 180 ? -7.176 36.688 15.562 1 93.38 180 GLY B C 1
ATOM 4946 O O . GLY B 1 180 ? -5.965 36.906 15.484 1 93.38 180 GLY B O 1
ATOM 4947 N N . ILE B 1 181 ? -7.773 35.812 14.844 1 96.19 181 ILE B N 1
ATOM 4948 C CA . ILE B 1 181 ? -7.094 35.125 13.75 1 96.19 181 ILE B CA 1
ATOM 4949 C C . ILE B 1 181 ? -7.543 35.719 12.414 1 96.19 181 ILE B C 1
ATOM 4951 O O . ILE B 1 181 ? -8.625 35.406 11.922 1 96.19 181 ILE B O 1
ATOM 4955 N N . PRO B 1 182 ? -6.695 36.531 11.883 1 95 182 PRO B N 1
ATOM 4956 C CA . PRO B 1 182 ? -7.094 37.219 10.648 1 95 182 PRO B CA 1
ATOM 4957 C C . PRO B 1 182 ? -7.164 36.281 9.453 1 95 182 PRO B C 1
ATOM 4959 O O . PRO B 1 182 ? -6.285 35.406 9.281 1 95 182 PRO B O 1
ATOM 4962 N N . VAL B 1 183 ? -8.234 36.438 8.688 1 95.06 183 VAL B N 1
ATOM 4963 C CA . VAL B 1 183 ? -8.461 35.656 7.48 1 95.06 183 VAL B CA 1
ATOM 4964 C C . VAL B 1 183 ? -8.195 36.531 6.242 1 95.06 183 VAL B C 1
ATOM 4966 O O . VAL B 1 183 ? -8.555 37.688 6.207 1 95.06 183 VAL B O 1
ATOM 4969 N N . GLU B 1 184 ? -7.516 35.969 5.316 1 91.44 184 GLU B N 1
ATOM 4970 C CA . GLU B 1 184 ? -7.254 36.656 4.062 1 91.44 184 GLU B CA 1
ATOM 4971 C C . GLU B 1 184 ? -8.375 36.438 3.051 1 91.44 184 GLU B C 1
ATOM 4973 O O . GLU B 1 184 ? -8.898 37.375 2.457 1 91.44 184 GLU B O 1
ATOM 4978 N N . PHE B 1 185 ? -8.648 35.094 2.826 1 88.5 185 PHE B N 1
ATOM 4979 C CA . PHE B 1 185 ? -9.664 34.719 1.849 1 88.5 185 PHE B CA 1
ATOM 4980 C C . PHE B 1 185 ? -10.453 33.5 2.328 1 88.5 185 PHE B C 1
ATOM 4982 O O . PHE B 1 185 ? -9.938 32.688 3.096 1 88.5 185 PHE B O 1
ATOM 4989 N N . SER B 1 186 ? -11.719 33.469 1.987 1 91.56 186 SER B N 1
ATOM 4990 C CA . SER B 1 186 ? -12.57 32.281 2.15 1 91.56 186 SER B CA 1
ATOM 4991 C C . SER B 1 186 ? -13.422 32.062 0.91 1 91.56 186 SER B C 1
ATOM 4993 O O . SER B 1 186 ? -13.992 33 0.35 1 91.56 186 SER B O 1
ATOM 4995 N N . HIS B 1 187 ? -13.391 30.828 0.397 1 88.69 187 HIS B N 1
ATOM 4996 C CA . HIS B 1 187 ? -14.203 30.516 -0.773 1 88.69 187 HIS B CA 1
ATOM 4997 C C . HIS B 1 187 ? -14.5 29.031 -0.866 1 88.69 187 HIS B C 1
ATOM 4999 O O . HIS B 1 187 ? -13.883 28.219 -0.168 1 88.69 187 HIS B O 1
ATOM 5005 N N . HIS B 1 188 ? -15.594 28.719 -1.64 1 89 188 HIS B N 1
ATOM 5006 C CA . HIS B 1 188 ? -15.914 27.344 -1.988 1 89 188 HIS B CA 1
ATOM 5007 C C . HIS B 1 188 ? -14.883 26.766 -2.953 1 89 188 HIS B C 1
ATOM 5009 O O . HIS B 1 188 ? -14.492 27.438 -3.92 1 89 188 HIS B O 1
ATOM 5015 N N . GLU B 1 189 ? -14.367 25.609 -2.658 1 89.88 189 GLU B N 1
ATOM 5016 C CA . GLU B 1 189 ? -13.367 24.969 -3.504 1 89.88 189 GLU B CA 1
ATOM 5017 C C . GLU B 1 189 ? -14.023 24.156 -4.617 1 89.88 189 GLU B C 1
ATOM 5019 O O . GLU B 1 189 ? -15.203 24.344 -4.918 1 89.88 189 GLU B O 1
ATOM 5024 N N . THR B 1 190 ? -13.32 23.328 -5.32 1 86.44 190 THR B N 1
ATOM 5025 C CA . THR B 1 190 ? -13.742 22.734 -6.578 1 86.44 190 THR B CA 1
ATOM 5026 C C . THR B 1 190 ? -14.711 21.578 -6.332 1 86.44 190 THR B C 1
ATOM 5028 O O . THR B 1 190 ? -15.578 21.297 -7.164 1 86.44 190 THR B O 1
ATOM 5031 N N . ALA B 1 191 ? -14.695 20.922 -5.207 1 91.88 191 ALA B N 1
ATOM 5032 C CA . ALA B 1 191 ? -15.516 19.75 -4.941 1 91.88 191 ALA B CA 1
ATOM 5033 C C . ALA B 1 191 ? -16.734 20.109 -4.078 1 91.88 191 ALA B C 1
ATOM 5035 O O . ALA B 1 191 ? -16.672 21.031 -3.273 1 91.88 191 ALA B O 1
ATOM 5036 N N . PRO B 1 192 ? -17.859 19.328 -4.227 1 93.31 192 PRO B N 1
ATOM 5037 C CA . PRO B 1 192 ? -19.016 19.547 -3.34 1 93.31 192 PRO B CA 1
ATOM 5038 C C . PRO B 1 192 ? -18.625 19.469 -1.861 1 93.31 192 PRO B C 1
ATOM 5040 O O . PRO B 1 192 ? -17.953 18.531 -1.437 1 93.31 192 PRO B O 1
ATOM 5043 N N . GLY B 1 193 ? -19.031 20.516 -1.12 1 95 193 GLY B N 1
ATOM 5044 C CA . GLY B 1 193 ? -18.797 20.547 0.315 1 95 193 GLY B CA 1
ATOM 5045 C C . GLY B 1 193 ? -17.406 21.016 0.68 1 95 193 GLY B C 1
ATOM 5046 O O . GLY B 1 193 ? -17.094 21.203 1.858 1 95 193 GLY B O 1
ATOM 5047 N N . GLN B 1 194 ? -16.578 21.25 -0.306 1 94.19 194 GLN B N 1
ATOM 5048 C CA . GLN B 1 194 ? -15.188 21.609 -0.04 1 94.19 194 GLN B CA 1
ATOM 5049 C C . GLN B 1 194 ? -15.039 23.109 0.206 1 94.19 194 GLN B C 1
ATOM 5051 O O . GLN B 1 194 ? -15.578 23.922 -0.545 1 94.19 194 GLN B O 1
ATOM 5056 N N . GLN B 1 195 ? -14.328 23.438 1.233 1 94.69 195 GLN B N 1
ATOM 5057 C CA . GLN B 1 195 ? -14.094 24.828 1.622 1 94.69 195 GLN B CA 1
ATOM 5058 C C . GLN B 1 195 ? -12.602 25.141 1.699 1 94.69 195 GLN B C 1
ATOM 5060 O O . GLN B 1 195 ? -11.781 24.234 1.876 1 94.69 195 GLN B O 1
ATOM 5065 N N . GLU B 1 196 ? -12.289 26.375 1.514 1 94.81 196 GLU B N 1
ATOM 5066 C CA . GLU B 1 196 ? -10.938 26.875 1.738 1 94.81 196 GLU B CA 1
ATOM 5067 C C . GLU B 1 196 ? -10.953 28.203 2.494 1 94.81 196 GLU B C 1
ATOM 5069 O O . GLU B 1 196 ? -11.711 29.109 2.15 1 94.81 196 GLU B O 1
ATOM 5074 N N . ILE B 1 197 ? -10.227 28.266 3.492 1 96.19 197 ILE B N 1
ATOM 5075 C CA . ILE B 1 197 ? -10.008 29.484 4.25 1 96.19 197 ILE B CA 1
ATOM 5076 C C . ILE B 1 197 ? -8.516 29.766 4.383 1 96.19 197 ILE B C 1
ATOM 5078 O O . ILE B 1 197 ? -7.773 28.938 4.934 1 96.19 197 ILE B O 1
ATOM 5082 N N . ASP B 1 198 ? -8.102 30.891 3.904 1 96.44 198 ASP B N 1
ATOM 5083 C CA . ASP B 1 198 ? -6.703 31.297 3.936 1 96.44 198 ASP B CA 1
ATOM 5084 C C . ASP B 1 198 ? -6.438 32.25 5.109 1 96.44 198 ASP B C 1
ATOM 5086 O O . ASP B 1 198 ? -7.074 33.281 5.227 1 96.44 198 ASP B O 1
ATOM 5090 N N . LEU B 1 199 ? -5.492 31.891 5.93 1 97.62 199 LEU B N 1
ATOM 5091 C CA . LEU B 1 199 ? -5.141 32.75 7.062 1 97.62 199 LEU B CA 1
ATOM 5092 C C . LEU B 1 199 ? -4.043 33.719 6.68 1 97.62 199 LEU B C 1
ATOM 5094 O O . LEU B 1 199 ? -3.172 33.406 5.863 1 97.62 199 LEU B O 1
ATOM 5098 N N . ARG B 1 200 ? -4.113 34.906 7.27 1 96.81 200 ARG B N 1
ATOM 5099 C CA . ARG B 1 200 ? -3.074 35.906 7.055 1 96.81 200 ARG B CA 1
ATOM 5100 C C . ARG B 1 200 ? -1.753 35.438 7.672 1 96.81 200 ARG B C 1
ATOM 5102 O O . ARG B 1 200 ? -1.74 34.781 8.703 1 96.81 200 ARG B O 1
ATOM 5109 N N . HIS B 1 201 ? -0.672 35.938 7.094 1 96.12 201 HIS B N 1
ATOM 5110 C CA . HIS B 1 201 ? 0.654 35.5 7.504 1 96.12 201 HIS B CA 1
ATOM 5111 C C . HIS B 1 201 ? 0.945 35.875 8.945 1 96.12 201 HIS B C 1
ATOM 5113 O O . HIS B 1 201 ? 0.454 36.906 9.43 1 96.12 201 HIS B O 1
ATOM 5119 N N . ALA B 1 202 ? 1.658 35.125 9.664 1 97.12 202 ALA B N 1
ATOM 5120 C CA . ALA B 1 202 ? 2.15 35.281 11.023 1 97.12 202 ALA B CA 1
ATOM 5121 C C . ALA B 1 202 ? 3.428 34.5 11.258 1 97.12 202 ALA B C 1
ATOM 5123 O O . ALA B 1 202 ? 3.83 33.688 10.414 1 97.12 202 ALA B O 1
ATOM 5124 N N . ASP B 1 203 ? 4.055 34.812 12.383 1 97.44 203 ASP B N 1
ATOM 5125 C CA . ASP B 1 203 ? 5.195 33.969 12.758 1 97.44 203 ASP B CA 1
ATOM 5126 C C . ASP B 1 203 ? 4.793 32.5 12.852 1 97.44 203 ASP B C 1
ATOM 5128 O O . ASP B 1 203 ? 3.654 32.188 13.195 1 97.44 203 ASP B O 1
ATOM 5132 N N . VAL B 1 204 ? 5.711 31.625 12.547 1 98.56 204 VAL B N 1
ATOM 5133 C CA . VAL B 1 204 ? 5.434 30.219 12.266 1 98.56 204 VAL B CA 1
ATOM 5134 C C . VAL B 1 204 ? 4.848 29.547 13.508 1 98.56 204 VAL B C 1
ATOM 5136 O O . VAL B 1 204 ? 3.967 28.688 13.398 1 98.56 204 VAL B O 1
ATOM 5139 N N . LEU B 1 205 ? 5.281 29.828 14.719 1 98.12 205 LEU B N 1
ATOM 5140 C CA . LEU B 1 205 ? 4.746 29.219 15.93 1 98.12 205 LEU B CA 1
ATOM 5141 C C . LEU B 1 205 ? 3.318 29.688 16.188 1 98.12 205 LEU B C 1
ATOM 5143 O O . LEU B 1 205 ? 2.436 28.875 16.484 1 98.12 205 LEU B O 1
ATOM 5147 N N . THR B 1 206 ? 3.119 30.984 16.078 1 97.75 206 THR B N 1
ATOM 5148 C CA . THR B 1 206 ? 1.784 31.562 16.219 1 97.75 206 THR B CA 1
ATOM 5149 C C . THR B 1 206 ? 0.821 30.938 15.203 1 97.75 206 THR B C 1
ATOM 5151 O O . THR B 1 206 ? -0.33 30.656 15.539 1 97.75 206 THR B O 1
ATOM 5154 N N . MET B 1 207 ? 1.337 30.734 14.031 1 98.44 207 MET B N 1
ATOM 5155 C CA . MET B 1 207 ? 0.48 30.188 12.992 1 98.44 207 MET B CA 1
ATOM 5156 C C . MET B 1 207 ? 0.115 28.734 13.305 1 98.44 207 MET B C 1
ATOM 5158 O O . MET B 1 207 ? -1.016 28.312 13.062 1 98.44 207 MET B O 1
ATOM 5162 N N . ALA B 1 208 ? 1.076 27.969 13.781 1 98.62 208 ALA B N 1
ATOM 5163 C CA . ALA B 1 208 ? 0.76 26.594 14.18 1 98.62 208 ALA B CA 1
ATOM 5164 C C . ALA B 1 208 ? -0.342 26.578 15.234 1 98.62 208 ALA B C 1
ATOM 5166 O O . ALA B 1 208 ? -1.273 25.766 15.141 1 98.62 208 ALA B O 1
ATOM 5167 N N . ASP B 1 209 ? -0.274 27.484 16.25 1 98.19 209 ASP B N 1
ATOM 5168 C CA . ASP B 1 209 ? -1.335 27.609 17.25 1 98.19 209 ASP B CA 1
ATOM 5169 C C . ASP B 1 209 ? -2.664 27.969 16.578 1 98.19 209 ASP B C 1
ATOM 5171 O O . ASP B 1 209 ? -3.711 27.438 16.953 1 98.19 209 ASP B O 1
ATOM 5175 N N . SER B 1 210 ? -2.562 28.844 15.625 1 98.12 210 SER B N 1
ATOM 5176 C CA . SER B 1 210 ? -3.764 29.297 14.938 1 98.12 210 SER B CA 1
ATOM 5177 C C . SER B 1 210 ? -4.414 28.172 14.148 1 98.12 210 SER B C 1
ATOM 5179 O O . SER B 1 210 ? -5.641 28.094 14.062 1 98.12 210 SER B O 1
ATOM 5181 N N . ILE B 1 211 ? -3.623 27.328 13.547 1 98.5 211 ILE B N 1
ATOM 5182 C CA . ILE B 1 211 ? -4.156 26.219 12.766 1 98.5 211 ILE B CA 1
ATOM 5183 C C . ILE B 1 211 ? -4.895 25.25 13.688 1 98.5 211 ILE B C 1
ATOM 5185 O O . ILE B 1 211 ? -5.973 24.75 13.344 1 98.5 211 ILE B O 1
ATOM 5189 N N . ILE B 1 212 ? -4.316 24.953 14.852 1 98 212 ILE B N 1
ATOM 5190 C CA . ILE B 1 212 ? -4.988 24.094 15.828 1 98 212 ILE B CA 1
ATOM 5191 C C . ILE B 1 212 ? -6.32 24.719 16.234 1 98 212 ILE B C 1
ATOM 5193 O O . ILE B 1 212 ? -7.344 24.031 16.281 1 98 212 ILE B O 1
ATOM 5197 N N . THR B 1 213 ? -6.285 26 16.469 1 97.56 213 THR B N 1
ATOM 5198 C CA . THR B 1 213 ? -7.492 26.734 16.844 1 97.56 213 THR B CA 1
ATOM 5199 C C . THR B 1 213 ? -8.516 26.688 15.703 1 97.56 213 THR B C 1
ATOM 5201 O O . THR B 1 213 ? -9.703 26.469 15.945 1 97.56 213 THR B O 1
ATOM 5204 N N . PHE B 1 214 ? -8.016 26.938 14.523 1 97.75 214 PHE B N 1
ATOM 5205 C CA . PHE B 1 214 ? -8.844 26.938 13.32 1 97.75 214 PHE B CA 1
ATOM 5206 C C . PHE B 1 214 ? -9.617 25.625 13.211 1 97.75 214 PHE B C 1
ATOM 5208 O O . PHE B 1 214 ? -10.836 25.625 13.039 1 97.75 214 PHE B O 1
ATOM 5215 N N . LYS B 1 215 ? -8.938 24.531 13.289 1 97.75 215 LYS B N 1
ATOM 5216 C CA . LYS B 1 215 ? -9.562 23.219 13.156 1 97.75 215 LYS B CA 1
ATOM 5217 C C . LYS B 1 215 ? -10.625 23.016 14.227 1 97.75 215 LYS B C 1
ATOM 5219 O O . LYS B 1 215 ? -11.711 22.5 13.938 1 97.75 215 LYS B O 1
A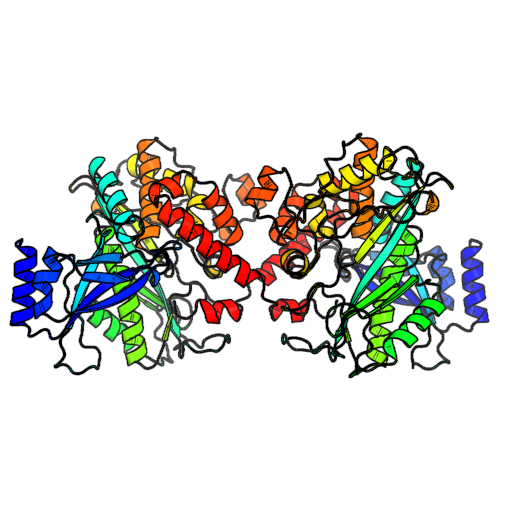TOM 5224 N N . HIS B 1 216 ? -10.312 23.375 15.414 1 95.94 216 HIS B N 1
ATOM 5225 C CA . HIS B 1 216 ? -11.266 23.266 16.516 1 95.94 216 HIS B CA 1
ATOM 5226 C C . HIS B 1 216 ? -12.516 24.094 16.234 1 95.94 216 HIS B C 1
ATOM 5228 O O . HIS B 1 216 ? -13.633 23.594 16.422 1 95.94 216 HIS B O 1
ATOM 5234 N N . LEU B 1 217 ? -12.328 25.281 15.82 1 96.31 217 LEU B N 1
ATOM 5235 C CA . LEU B 1 217 ? -13.445 26.203 15.602 1 96.31 217 LEU B CA 1
ATOM 5236 C C . LEU B 1 217 ? -14.328 25.719 14.461 1 96.31 217 LEU B C 1
ATOM 5238 O O . LEU B 1 217 ? -15.562 25.781 14.555 1 96.31 217 LEU B O 1
ATOM 5242 N N . MET B 1 218 ? -13.727 25.281 13.336 1 97.06 218 MET B N 1
ATOM 5243 C CA . MET B 1 218 ? -14.516 24.781 12.211 1 97.06 218 MET B CA 1
ATOM 5244 C C . MET B 1 218 ? -15.398 23.609 12.641 1 97.06 218 MET B C 1
ATOM 5246 O O . MET B 1 218 ? -16.547 23.516 12.219 1 97.06 218 MET B O 1
ATOM 5250 N N . LYS B 1 219 ? -14.852 22.766 13.43 1 96.38 219 LYS B N 1
ATOM 5251 C CA . LYS B 1 219 ? -15.633 21.625 13.906 1 96.38 219 LYS B CA 1
ATOM 5252 C C . LYS B 1 219 ? -16.781 22.078 14.797 1 96.38 219 LYS B C 1
ATOM 5254 O O . LYS B 1 219 ? -17.906 21.562 14.68 1 96.38 219 LYS B O 1
ATOM 5259 N N . GLN B 1 220 ? -16.516 23.031 15.664 1 94.12 220 GLN B N 1
ATOM 5260 C CA . GLN B 1 220 ? -17.562 23.531 16.562 1 94.12 220 GLN B CA 1
ATOM 5261 C C . GLN B 1 220 ? -18.672 24.234 15.781 1 94.12 220 GLN B C 1
ATOM 5263 O O . GLN B 1 220 ? -19.859 24.016 16.062 1 94.12 220 GLN B O 1
ATOM 5268 N N . VAL B 1 221 ? -18.25 25.078 14.875 1 95.62 221 VAL B N 1
ATOM 5269 C CA . VAL B 1 221 ? -19.234 25.781 14.055 1 95.62 221 VAL B CA 1
ATOM 5270 C C . VAL B 1 221 ? -20.062 24.781 13.258 1 95.62 221 VAL B C 1
ATOM 5272 O O . VAL B 1 221 ? -21.266 24.953 13.086 1 95.62 221 VAL B O 1
ATOM 5275 N N . ALA B 1 222 ? -19.438 23.734 12.703 1 96.25 222 ALA B N 1
ATOM 5276 C CA . ALA B 1 222 ? -20.156 22.703 11.969 1 96.25 222 ALA B CA 1
ATOM 5277 C C . ALA B 1 222 ? -21.188 22 12.844 1 96.25 222 ALA B C 1
ATOM 5279 O O . ALA B 1 222 ? -22.344 21.828 12.438 1 96.25 222 ALA B O 1
ATOM 5280 N N . ILE B 1 223 ? -20.797 21.688 14.023 1 94.38 223 ILE B N 1
ATOM 5281 C CA . ILE B 1 223 ? -21.703 21.031 14.969 1 94.38 223 ILE B CA 1
ATOM 5282 C C . ILE B 1 223 ? -22.906 21.922 15.227 1 94.38 223 ILE B C 1
ATOM 5284 O O . ILE B 1 223 ? -24.047 21.438 15.234 1 94.38 223 ILE B O 1
ATOM 5288 N N . ASP B 1 224 ? -22.656 23.172 15.391 1 93.19 224 ASP B N 1
ATOM 5289 C CA . ASP B 1 224 ? -23.719 24.125 15.664 1 93.19 224 ASP B CA 1
ATOM 5290 C C . ASP B 1 224 ? -24.688 24.234 14.484 1 93.19 224 ASP B C 1
ATOM 5292 O O . ASP B 1 224 ? -25.828 24.672 14.641 1 93.19 224 ASP B O 1
ATOM 5296 N N . ASN B 1 225 ? -24.219 23.906 13.336 1 94.31 225 ASN B N 1
ATOM 5297 C CA . ASN B 1 225 ? -25.047 23.906 12.141 1 94.31 225 ASN B CA 1
ATOM 5298 C C . ASN B 1 225 ? -25.578 22.516 11.82 1 94.31 225 ASN B C 1
ATOM 5300 O O . ASN B 1 225 ? -26.109 22.281 10.734 1 94.31 225 ASN B O 1
ATOM 5304 N N . ASN B 1 226 ? -25.359 21.531 12.695 1 95.19 226 ASN B N 1
ATOM 5305 C CA . ASN B 1 226 ? -25.828 20.156 12.586 1 95.19 226 ASN B CA 1
ATOM 5306 C C . ASN B 1 226 ? -25.203 19.438 11.398 1 95.19 226 ASN B C 1
ATOM 5308 O O . ASN B 1 226 ? -25.891 18.719 10.672 1 95.19 226 ASN B O 1
ATOM 5312 N N . ILE B 1 227 ? -23.969 19.797 11.07 1 96.81 227 ILE B N 1
ATOM 5313 C CA . ILE B 1 227 ? -23.188 19.109 10.039 1 96.81 227 ILE B CA 1
ATOM 5314 C C . ILE B 1 227 ? -21.812 18.75 10.602 1 96.81 227 ILE B C 1
ATOM 5316 O O . ILE B 1 227 ? -21.594 18.828 11.812 1 96.81 227 ILE B O 1
ATOM 5320 N N . GLY B 1 228 ? -20.922 18.172 9.758 1 97.06 228 GLY B N 1
ATOM 5321 C CA . GLY B 1 228 ? -19.578 17.812 10.156 1 97.06 228 GLY B CA 1
ATOM 5322 C C . GLY B 1 228 ? -18.516 18.5 9.305 1 97.06 228 GLY B C 1
ATOM 5323 O O . GLY B 1 228 ? -18.703 18.672 8.102 1 97.06 228 GLY B O 1
ATOM 5324 N N . ALA B 1 229 ? -17.453 18.875 9.938 1 97.81 229 ALA B N 1
ATOM 5325 C CA . ALA B 1 229 ? -16.266 19.328 9.234 1 97.81 229 ALA B CA 1
ATOM 5326 C C . ALA B 1 229 ? -15.148 18.297 9.336 1 97.81 229 ALA B C 1
ATOM 5328 O O . ALA B 1 229 ? -14.852 17.781 10.414 1 97.81 229 ALA B O 1
ATOM 5329 N N . THR B 1 230 ? -14.578 17.953 8.195 1 98.38 230 THR B N 1
ATOM 5330 C CA . THR B 1 230 ? -13.492 16.984 8.211 1 98.38 230 THR B CA 1
ATOM 5331 C C . THR B 1 230 ? -12.266 17.516 7.473 1 98.38 230 THR B C 1
ATOM 5333 O O . THR B 1 230 ? -12.398 18.172 6.438 1 98.38 230 THR B O 1
ATOM 5336 N N . PHE B 1 231 ? -11.133 17.25 8.086 1 98.19 231 PHE B N 1
ATOM 5337 C CA . PHE B 1 231 ? -9.859 17.625 7.5 1 98.19 231 PHE B CA 1
ATOM 5338 C C . PHE B 1 231 ? -9.141 16.422 6.914 1 98.19 231 PHE B C 1
ATOM 5340 O O . PHE B 1 231 ? -7.945 16.469 6.625 1 98.19 231 PHE B O 1
ATOM 5347 N N . MET B 1 232 ? -9.906 15.266 6.789 1 97.62 232 MET B N 1
ATOM 5348 C CA . MET B 1 232 ? -9.367 14.109 6.082 1 97.62 232 MET B CA 1
ATOM 5349 C C . MET B 1 232 ? -8.883 14.5 4.688 1 97.62 232 MET B C 1
ATOM 5351 O O . MET B 1 232 ? -9.609 15.156 3.936 1 97.62 232 MET B O 1
ATOM 5355 N N . PRO B 1 233 ? -7.688 14.133 4.328 1 97.44 233 PRO B N 1
ATOM 5356 C CA . PRO B 1 233 ? -7.09 14.625 3.084 1 97.44 233 PRO B CA 1
ATOM 5357 C C . PRO B 1 233 ? -7.93 14.281 1.854 1 97.44 233 PRO B C 1
ATOM 5359 O O . PRO B 1 233 ? -8.062 15.109 0.945 1 97.44 233 PRO B O 1
ATOM 5362 N N . LYS B 1 234 ? -8.484 13.148 1.795 1 96.81 234 LYS B N 1
ATOM 5363 C CA . LYS B 1 234 ? -9.289 12.758 0.643 1 96.81 234 LYS B CA 1
ATOM 5364 C C . LYS B 1 234 ? -10.461 11.867 1.063 1 96.81 234 LYS B C 1
ATOM 5366 O O . LYS B 1 234 ? -10.445 10.664 0.821 1 96.81 234 LYS B O 1
ATOM 5371 N N . PRO B 1 235 ? -11.57 12.422 1.51 1 96.69 235 PRO B N 1
ATOM 5372 C CA . PRO B 1 235 ? -12.719 11.633 1.951 1 96.69 235 PRO B CA 1
ATOM 5373 C C . PRO B 1 235 ? -13.555 11.094 0.787 1 96.69 235 PRO B C 1
ATOM 5375 O O . PRO B 1 235 ? -14.344 10.164 0.962 1 96.69 235 PRO B O 1
ATOM 5378 N N . PHE B 1 236 ? -13.383 11.711 -0.422 1 95.75 236 PHE B N 1
ATOM 5379 C CA . PHE B 1 236 ? -14.164 11.32 -1.589 1 95.75 236 PHE B CA 1
ATOM 5380 C C . PHE B 1 236 ? -13.258 10.805 -2.701 1 95.75 236 PHE B C 1
ATOM 5382 O O . PHE B 1 236 ? -12.344 11.516 -3.137 1 95.75 236 PHE B O 1
ATOM 5389 N N . ARG B 1 237 ? -13.555 9.633 -3.168 1 93.62 237 ARG B N 1
ATOM 5390 C CA . ARG B 1 237 ? -12.758 8.984 -4.199 1 93.62 237 ARG B CA 1
ATOM 5391 C C . ARG B 1 237 ? -12.68 9.844 -5.457 1 93.62 237 ARG B C 1
ATOM 5393 O O . ARG B 1 237 ? -11.602 10.016 -6.031 1 93.62 237 ARG B O 1
ATOM 5400 N N . ASP B 1 238 ? -13.766 10.469 -5.863 1 92.25 238 ASP B N 1
ATOM 5401 C CA . ASP B 1 238 ? -13.867 11.039 -7.203 1 92.25 238 ASP B CA 1
ATOM 5402 C C . ASP B 1 238 ? -13.672 12.555 -7.172 1 92.25 238 ASP B C 1
ATOM 5404 O O . ASP B 1 238 ? -13.875 13.234 -8.18 1 92.25 238 ASP B O 1
ATOM 5408 N N . HIS B 1 239 ? -13.336 13.125 -6.016 1 92.62 239 HIS B N 1
ATOM 5409 C CA . HIS B 1 239 ? -13.172 14.57 -5.883 1 92.62 239 HIS B CA 1
ATOM 5410 C C . HIS B 1 239 ? -11.75 14.93 -5.465 1 92.62 239 HIS B C 1
ATOM 5412 O O . HIS B 1 239 ? -10.977 14.055 -5.078 1 92.62 239 HIS B O 1
ATOM 5418 N N . ALA B 1 240 ? -11.406 16.172 -5.574 1 91.75 240 ALA B N 1
ATOM 5419 C CA . ALA B 1 240 ? -10.109 16.672 -5.133 1 91.75 240 ALA B CA 1
ATOM 5420 C C . ALA B 1 240 ? -9.914 16.453 -3.635 1 91.75 240 ALA B C 1
ATOM 5422 O O . ALA B 1 240 ? -10.883 16.234 -2.904 1 91.75 240 ALA B O 1
ATOM 5423 N N . GLY B 1 241 ? -8.68 16.438 -3.232 1 94.44 241 GLY B N 1
ATOM 5424 C CA . GLY B 1 241 ? -8.383 16.312 -1.814 1 94.44 241 GLY B CA 1
ATOM 5425 C C . GLY B 1 241 ? -8.188 17.656 -1.134 1 94.44 241 GLY B C 1
ATOM 5426 O O . GLY B 1 241 ? -8.258 18.703 -1.781 1 94.44 241 GLY B O 1
ATOM 5427 N N . SER B 1 242 ? -8.055 17.625 0.155 1 96 242 SER B N 1
ATOM 5428 C CA . SER B 1 242 ? -7.828 18.812 0.958 1 96 242 SER B CA 1
ATOM 5429 C C . SER B 1 242 ? -6.348 19 1.271 1 96 242 SER B C 1
ATOM 5431 O O . SER B 1 242 ? -5.727 18.125 1.893 1 96 242 SER B O 1
ATOM 5433 N N . ALA B 1 243 ? -5.809 20.078 0.911 1 96.44 243 ALA B N 1
ATOM 5434 C CA . ALA B 1 243 ? -4.414 20.438 1.156 1 96.44 243 ALA B CA 1
ATOM 5435 C C . ALA B 1 243 ? -4.312 21.562 2.182 1 96.44 243 ALA B C 1
ATOM 5437 O O . ALA B 1 243 ? -5.332 22.094 2.633 1 96.44 243 ALA B O 1
ATOM 5438 N N . MET B 1 244 ? -3.172 21.781 2.605 1 97.81 244 MET B N 1
ATOM 5439 C CA . MET B 1 244 ? -2.785 22.969 3.348 1 97.81 244 MET B CA 1
ATOM 5440 C C . MET B 1 244 ? -1.56 23.625 2.721 1 97.81 244 MET B C 1
ATOM 5442 O O . MET B 1 244 ? -0.477 23.625 3.307 1 97.81 244 MET B O 1
ATOM 5446 N N . HIS B 1 245 ? -1.771 24.141 1.517 1 96.75 245 HIS B N 1
ATOM 5447 C CA . HIS B 1 245 ? -0.667 24.891 0.924 1 96.75 245 HIS B CA 1
ATOM 5448 C C . HIS B 1 245 ? -0.115 25.922 1.897 1 96.75 245 HIS B C 1
ATOM 5450 O O . HIS B 1 245 ? -0.88 26.641 2.547 1 96.75 245 HIS B O 1
ATOM 5456 N N . THR B 1 246 ? 1.177 25.969 1.967 1 97.88 246 THR B N 1
ATOM 5457 C CA . THR B 1 246 ? 1.794 26.828 2.975 1 97.88 246 THR B CA 1
ATOM 5458 C C . THR B 1 246 ? 2.797 27.781 2.33 1 97.88 246 THR B C 1
ATOM 5460 O O . THR B 1 246 ? 3.805 27.344 1.771 1 97.88 246 THR B O 1
ATOM 5463 N N . HIS B 1 247 ? 2.451 29.031 2.416 1 97.12 247 HIS B N 1
ATOM 5464 C CA . HIS B 1 247 ? 3.393 30.062 2.004 1 97.12 247 HIS B CA 1
ATOM 5465 C C . HIS B 1 247 ? 4.41 30.359 3.105 1 97.12 247 HIS B C 1
ATOM 5467 O O . HIS B 1 247 ? 4.035 30.547 4.262 1 97.12 247 HIS B O 1
ATOM 5473 N N . MET B 1 248 ? 5.676 30.328 2.76 1 98.44 248 MET B N 1
ATOM 5474 C CA . MET B 1 248 ? 6.738 30.531 3.74 1 98.44 248 MET B CA 1
ATOM 5475 C C . MET B 1 248 ? 7.711 31.609 3.273 1 98.44 248 MET B C 1
ATOM 5477 O O . MET B 1 248 ? 8 31.719 2.08 1 98.44 248 MET B O 1
ATOM 5481 N N . SER B 1 249 ? 8.234 32.406 4.191 1 97.94 249 SER B N 1
ATOM 5482 C CA . SER B 1 249 ? 9.297 33.375 3.953 1 97.94 249 SER B CA 1
ATOM 5483 C C . SER B 1 249 ? 10.18 33.531 5.184 1 97.94 249 SER B C 1
ATOM 5485 O O . SER B 1 249 ? 9.758 33.25 6.301 1 97.94 249 SER B O 1
ATOM 5487 N N . LEU B 1 250 ? 11.375 33.906 4.961 1 98.56 250 LEU B N 1
ATOM 5488 C CA . LEU B 1 250 ? 12.312 34.281 6.023 1 98.56 250 LEU B CA 1
ATOM 5489 C C . LEU B 1 250 ? 12.633 35.75 5.992 1 98.56 250 LEU B C 1
ATOM 5491 O O . LEU B 1 250 ? 12.766 36.344 4.918 1 98.56 250 LEU B O 1
ATOM 5495 N N . PHE B 1 251 ? 12.75 36.281 7.16 1 98 251 PHE B N 1
ATOM 5496 C CA . PHE B 1 251 ? 13.086 37.688 7.297 1 98 251 PHE B CA 1
ATOM 5497 C C . PHE B 1 251 ? 14.344 37.875 8.141 1 98 251 PHE B C 1
ATOM 5499 O O . PHE B 1 251 ? 14.562 37.125 9.102 1 98 251 PHE B O 1
ATOM 5506 N N . GLU B 1 252 ? 15.156 38.781 7.809 1 97.12 252 GLU B N 1
ATOM 5507 C CA . GLU B 1 252 ? 16.219 39.312 8.641 1 97.12 252 GLU B CA 1
ATOM 5508 C C . GLU B 1 252 ? 15.844 40.719 9.172 1 97.12 252 GLU B C 1
ATOM 5510 O O . GLU B 1 252 ? 16.062 41.719 8.5 1 97.12 252 GLU B O 1
ATOM 5515 N N . GLY B 1 253 ? 15.391 40.688 10.406 1 93.5 253 GLY B N 1
ATOM 5516 C CA . GLY B 1 253 ? 14.719 41.906 10.836 1 93.5 253 GLY B CA 1
ATOM 5517 C C . GLY B 1 253 ? 13.461 42.219 10.047 1 93.5 253 GLY B C 1
ATOM 5518 O O . GLY B 1 253 ? 12.57 41.375 9.945 1 93.5 253 GLY B O 1
ATOM 5519 N N . ASP B 1 254 ? 13.531 43.375 9.383 1 92.81 254 ASP B N 1
ATOM 5520 C CA . ASP B 1 254 ? 12.352 43.781 8.617 1 92.81 254 ASP B CA 1
ATOM 5521 C C . ASP B 1 254 ? 12.562 43.531 7.125 1 92.81 254 ASP B C 1
ATOM 5523 O O . ASP B 1 254 ? 11.68 43.844 6.312 1 92.81 254 ASP B O 1
ATOM 5527 N N . ILE B 1 255 ? 13.648 42.906 6.809 1 95.12 255 ILE B N 1
ATOM 5528 C CA . ILE B 1 255 ? 13.984 42.688 5.406 1 95.12 255 ILE B CA 1
ATOM 5529 C C . ILE B 1 255 ? 13.633 41.25 5.008 1 95.12 255 ILE B C 1
ATOM 5531 O O . ILE B 1 255 ? 14.039 40.312 5.68 1 95.12 255 ILE B O 1
ATOM 5535 N N . ASN B 1 256 ? 12.891 41.188 3.967 1 97.06 256 ASN B N 1
ATOM 5536 C CA . ASN B 1 256 ? 12.586 39.875 3.424 1 97.06 256 ASN B CA 1
ATOM 5537 C C . ASN B 1 256 ? 13.82 39.219 2.811 1 97.06 256 ASN B C 1
ATOM 5539 O O . ASN B 1 256 ? 14.289 39.625 1.751 1 97.06 256 ASN B O 1
ATOM 5543 N N . ALA B 1 257 ? 14.281 38.156 3.373 1 97.88 257 ALA B N 1
ATOM 5544 C CA . ALA B 1 257 ? 15.539 37.531 3.002 1 97.88 257 ALA B CA 1
ATOM 5545 C C . ALA B 1 257 ? 15.398 36.75 1.698 1 97.88 257 ALA B C 1
ATOM 5547 O O . ALA B 1 257 ? 16.391 36.344 1.094 1 97.88 257 ALA B O 1
ATOM 5548 N N . PHE B 1 258 ? 14.148 36.594 1.217 1 97.56 258 PHE B N 1
ATOM 5549 C CA . PHE B 1 258 ? 13.914 35.781 0.034 1 97.56 258 PHE B CA 1
ATOM 5550 C C . PHE B 1 258 ? 13.961 36.625 -1.23 1 97.56 258 PHE B C 1
ATOM 5552 O O . PHE B 1 258 ? 14.031 36.094 -2.34 1 97.56 258 PHE B O 1
ATOM 5559 N N . HIS B 1 259 ? 14.055 37.906 -1.092 1 95.75 259 HIS B N 1
ATOM 5560 C CA . HIS B 1 259 ? 13.828 38.781 -2.244 1 95.75 259 HIS B CA 1
ATOM 5561 C C . HIS B 1 259 ? 15.148 39.25 -2.838 1 95.75 259 HIS B C 1
ATOM 5563 O O . HIS B 1 259 ? 16.047 39.688 -2.105 1 95.75 259 HIS B O 1
ATOM 5569 N N . ASP B 1 260 ? 15.289 39.094 -4.086 1 94.56 260 ASP B N 1
ATOM 5570 C CA . ASP B 1 260 ? 16.328 39.688 -4.914 1 94.56 260 ASP B CA 1
ATOM 5571 C C . ASP B 1 260 ? 15.734 40.281 -6.199 1 94.56 260 ASP B C 1
ATOM 5573 O O . ASP B 1 260 ? 15.391 39.531 -7.117 1 94.56 260 ASP B O 1
ATOM 5577 N N . PRO B 1 261 ? 15.641 41.562 -6.301 1 90.38 261 PRO B N 1
ATOM 5578 C CA . PRO B 1 261 ? 15 42.188 -7.457 1 90.38 261 PRO B CA 1
ATOM 5579 C C . PRO B 1 261 ? 15.75 41.906 -8.758 1 90.38 261 PRO B C 1
ATOM 5581 O O . PRO B 1 261 ? 15.188 42.094 -9.844 1 90.38 261 PRO B O 1
ATOM 5584 N N . ASP B 1 262 ? 16.969 41.531 -8.734 1 91.81 262 ASP B N 1
ATOM 5585 C CA . ASP B 1 262 ? 17.781 41.344 -9.93 1 91.81 262 ASP B CA 1
ATOM 5586 C C . ASP B 1 262 ? 17.672 39.906 -10.461 1 91.81 262 ASP B C 1
ATOM 5588 O O . ASP B 1 262 ? 18.141 39.594 -11.562 1 91.81 262 ASP B O 1
ATOM 5592 N N . ASP B 1 263 ? 17.109 39.094 -9.656 1 92.06 263 ASP B N 1
ATOM 5593 C CA . ASP B 1 263 ? 16.938 37.688 -10.07 1 92.06 263 ASP B CA 1
ATOM 5594 C C . ASP B 1 263 ? 15.719 37.531 -10.984 1 92.06 263 ASP B C 1
ATOM 5596 O O . ASP B 1 263 ? 14.719 38.219 -10.82 1 92.06 263 ASP B O 1
ATOM 5600 N N . GLU B 1 264 ? 15.766 36.594 -11.914 1 88.44 264 GLU B N 1
ATOM 5601 C CA . GLU B 1 264 ? 14.719 36.344 -12.891 1 88.44 264 GLU B CA 1
ATOM 5602 C C . GLU B 1 264 ? 13.375 36.094 -12.211 1 88.44 264 GLU B C 1
ATOM 5604 O O . GLU B 1 264 ? 12.328 36.5 -12.703 1 88.44 264 GLU B O 1
ATOM 5609 N N . TYR B 1 265 ? 13.383 35.438 -11.047 1 89.81 265 TYR B N 1
ATOM 5610 C CA . TYR B 1 265 ? 12.148 35.094 -10.344 1 89.81 265 TYR B CA 1
ATOM 5611 C C . TYR B 1 265 ? 12.008 35.906 -9.07 1 89.81 265 TYR B C 1
ATOM 5613 O O . TYR B 1 265 ? 11.141 35.625 -8.234 1 89.81 265 TYR B O 1
ATOM 5621 N N . GLY B 1 266 ? 12.961 36.844 -8.906 1 92 266 GLY B N 1
ATOM 5622 C CA . GLY B 1 266 ? 12.945 37.688 -7.707 1 92 266 GLY B CA 1
ATOM 5623 C C . GLY B 1 266 ? 13.422 36.938 -6.469 1 92 266 GLY B C 1
ATOM 5624 O O . GLY B 1 266 ? 13.086 37.312 -5.348 1 92 266 GLY B O 1
ATOM 5625 N N . LEU B 1 267 ? 14.18 35.875 -6.656 1 95 267 LEU B N 1
ATOM 5626 C CA . LEU B 1 267 ? 14.617 35.031 -5.547 1 95 267 LEU B CA 1
ATOM 5627 C C . LEU B 1 267 ? 16.062 35.344 -5.164 1 95 267 LEU B C 1
ATOM 5629 O O . LEU B 1 267 ? 16.938 35.406 -6.027 1 95 267 LEU B O 1
ATOM 5633 N N . SER B 1 268 ? 16.312 35.562 -3.955 1 97 268 SER B N 1
ATOM 5634 C CA . SER B 1 268 ? 17.656 35.688 -3.432 1 97 268 SER B CA 1
ATOM 5635 C C . SER B 1 268 ? 18.359 34.344 -3.357 1 97 268 SER B C 1
ATOM 5637 O O . SER B 1 268 ? 17.719 33.312 -3.559 1 97 268 SER B O 1
ATOM 5639 N N . VAL B 1 269 ? 19.656 34.375 -3.096 1 97.81 269 VAL B N 1
ATOM 5640 C CA . VAL B 1 269 ? 20.422 33.156 -2.877 1 97.81 269 VAL B CA 1
ATOM 5641 C C . VAL B 1 269 ? 19.844 32.375 -1.687 1 97.81 269 VAL B C 1
ATOM 5643 O O . VAL B 1 269 ? 19.75 31.156 -1.716 1 97.81 269 VAL B O 1
ATOM 5646 N N . THR B 1 270 ? 19.406 33.125 -0.656 1 98.19 270 THR B N 1
ATOM 5647 C CA . THR B 1 270 ? 18.797 32.531 0.529 1 98.19 270 THR B CA 1
ATOM 5648 C C . THR B 1 270 ? 17.531 31.766 0.16 1 98.19 270 THR B C 1
ATOM 5650 O O . THR B 1 270 ? 17.328 30.625 0.598 1 98.19 270 THR B O 1
ATOM 5653 N N . ALA B 1 271 ? 16.703 32.406 -0.67 1 97.94 271 ALA B N 1
ATOM 5654 C CA . ALA B 1 271 ? 15.461 31.766 -1.094 1 97.94 271 ALA B CA 1
ATOM 5655 C C . ALA B 1 271 ? 15.742 30.5 -1.901 1 97.94 271 ALA B C 1
ATOM 5657 O O . ALA B 1 271 ? 15.102 29.453 -1.688 1 97.94 271 ALA B O 1
ATOM 5658 N N . LYS B 1 272 ? 16.703 30.609 -2.809 1 98.31 272 LYS B N 1
ATOM 5659 C CA . LYS B 1 272 ? 17.047 29.484 -3.674 1 98.31 272 LYS B CA 1
ATOM 5660 C C . LYS B 1 272 ? 17.578 28.297 -2.861 1 98.31 272 LYS B C 1
ATOM 5662 O O . LYS B 1 272 ? 17.203 27.156 -3.111 1 98.31 272 LYS B O 1
ATOM 5667 N N . ARG B 1 273 ? 18.406 28.547 -1.911 1 98.69 273 ARG B N 1
ATOM 5668 C CA . ARG B 1 273 ? 18.969 27.5 -1.064 1 98.69 273 ARG B CA 1
ATOM 5669 C C . ARG B 1 273 ? 17.906 26.906 -0.159 1 98.69 273 ARG B C 1
ATOM 5671 O O . ARG B 1 273 ? 17.922 25.703 0.122 1 98.69 273 ARG B O 1
ATOM 5678 N N . PHE B 1 274 ? 16.953 27.766 0.292 1 98.69 274 PHE B N 1
ATOM 5679 C CA . PHE B 1 274 ? 15.836 27.297 1.095 1 98.69 274 PHE B CA 1
ATOM 5680 C C . PHE B 1 274 ? 14.969 26.328 0.299 1 98.69 274 PHE B C 1
ATOM 5682 O O . PHE B 1 274 ? 14.633 25.234 0.783 1 98.69 274 PHE B O 1
ATOM 5689 N N . ILE B 1 275 ? 14.672 26.688 -0.924 1 98.38 275 ILE B N 1
ATOM 5690 C CA . ILE B 1 275 ? 13.891 25.844 -1.824 1 98.38 275 ILE B CA 1
ATOM 5691 C C . ILE B 1 275 ? 14.641 24.531 -2.07 1 98.38 275 ILE B C 1
ATOM 5693 O O . ILE B 1 275 ? 14.055 23.453 -1.99 1 98.38 275 ILE B O 1
ATOM 5697 N N . ALA B 1 276 ? 15.953 24.625 -2.357 1 98.5 276 ALA B N 1
ATOM 5698 C CA . ALA B 1 276 ? 16.781 23.453 -2.619 1 98.5 276 ALA B CA 1
ATOM 5699 C C . ALA B 1 276 ? 16.766 22.484 -1.438 1 98.5 276 ALA B C 1
ATOM 5701 O O . ALA B 1 276 ? 16.75 21.266 -1.622 1 98.5 276 ALA B O 1
ATOM 5702 N N . GLY B 1 277 ? 16.797 23.047 -0.24 1 98.69 277 GLY B N 1
ATOM 5703 C CA . GLY B 1 277 ? 16.734 22.219 0.952 1 98.69 277 GLY B CA 1
ATOM 5704 C C . GLY B 1 277 ? 15.461 21.406 1.043 1 98.69 277 GLY B C 1
ATOM 5705 O O . GLY B 1 277 ? 15.508 20.188 1.289 1 98.69 277 GLY B O 1
ATOM 5706 N N . ILE B 1 278 ? 14.305 22.031 0.839 1 98.56 278 ILE B N 1
ATOM 5707 C CA . ILE B 1 278 ? 13.023 21.344 0.924 1 98.56 278 ILE B CA 1
ATOM 5708 C C . ILE B 1 278 ? 12.922 20.297 -0.186 1 98.56 278 ILE B C 1
ATOM 5710 O O . ILE B 1 278 ? 12.492 19.172 0.054 1 98.56 278 ILE B O 1
ATOM 5714 N N . ILE B 1 279 ? 13.391 20.625 -1.395 1 97.88 279 ILE B N 1
ATOM 5715 C CA . ILE B 1 279 ? 13.328 19.703 -2.531 1 97.88 279 ILE B CA 1
ATOM 5716 C C . ILE B 1 279 ? 14.219 18.5 -2.271 1 97.88 279 ILE B C 1
ATOM 5718 O O . ILE B 1 279 ? 13.797 17.359 -2.475 1 97.88 279 ILE B O 1
ATOM 5722 N N . HIS B 1 280 ? 15.406 18.75 -1.803 1 97.88 280 HIS B N 1
ATOM 5723 C CA . HIS B 1 280 ? 16.375 17.688 -1.556 1 97.88 280 HIS B CA 1
ATOM 5724 C C . HIS B 1 280 ? 15.852 16.703 -0.521 1 97.88 280 HIS B C 1
ATOM 5726 O O . HIS B 1 280 ? 16.078 15.5 -0.642 1 97.88 280 HIS B O 1
ATOM 5732 N N . HIS B 1 281 ? 15.148 17.172 0.466 1 98.38 281 HIS B N 1
ATOM 5733 C CA . HIS B 1 281 ? 14.734 16.328 1.586 1 98.38 281 HIS B CA 1
ATOM 5734 C C . HIS B 1 281 ? 13.242 16.016 1.513 1 98.38 281 HIS B C 1
ATOM 5736 O O . HIS B 1 281 ? 12.664 15.523 2.482 1 98.38 281 HIS B O 1
ATOM 5742 N N . ALA B 1 282 ? 12.602 16.25 0.39 1 98.25 282 ALA B N 1
ATOM 5743 C CA . ALA B 1 282 ? 11.156 16.156 0.242 1 98.25 282 ALA B CA 1
ATOM 5744 C C . ALA B 1 282 ? 10.648 14.773 0.632 1 98.25 282 ALA B C 1
ATOM 5746 O O . ALA B 1 282 ? 9.664 14.648 1.365 1 98.25 282 ALA B O 1
ATOM 5747 N N . ASN B 1 283 ? 11.336 13.719 0.19 1 97.88 283 ASN B N 1
ATOM 5748 C CA . ASN B 1 283 ? 10.883 12.359 0.469 1 97.88 283 ASN B CA 1
ATOM 5749 C C . ASN B 1 283 ? 11.016 12.023 1.951 1 97.88 283 ASN B C 1
ATOM 5751 O O . ASN B 1 283 ? 10.133 11.367 2.521 1 97.88 283 ASN B O 1
ATOM 5755 N N . GLU B 1 284 ? 12.031 12.562 2.584 1 98.12 284 GLU B N 1
ATOM 5756 C CA . GLU B 1 284 ? 12.312 12.273 3.986 1 98.12 284 GLU B CA 1
ATOM 5757 C C . GLU B 1 284 ? 11.273 12.914 4.902 1 98.12 284 GLU B C 1
ATOM 5759 O O . GLU B 1 284 ? 10.961 12.375 5.965 1 98.12 284 GLU B O 1
ATOM 5764 N N . ILE B 1 285 ? 10.742 13.984 4.523 1 98.75 285 ILE B N 1
ATOM 5765 C CA . ILE B 1 285 ? 9.875 14.734 5.43 1 98.75 285 ILE B CA 1
ATOM 5766 C C . ILE B 1 285 ? 8.414 14.445 5.102 1 98.75 285 ILE B C 1
ATOM 5768 O O . ILE B 1 285 ? 7.512 14.883 5.82 1 98.75 285 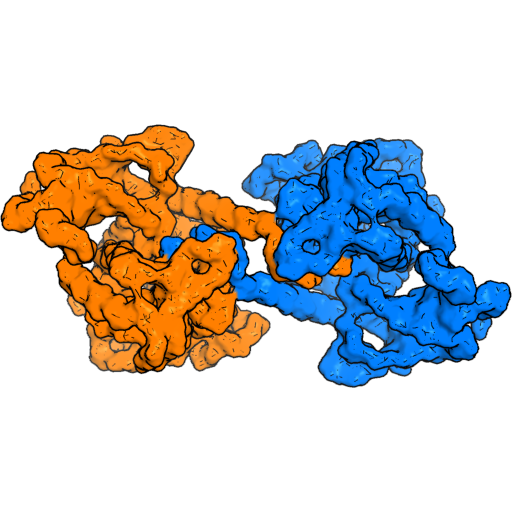ILE B O 1
ATOM 5772 N N . SER B 1 286 ? 8.141 13.609 4.07 1 98.62 286 SER B N 1
ATOM 5773 C CA . SER B 1 286 ? 6.793 13.391 3.555 1 98.62 286 SER B CA 1
ATOM 5774 C C . SER B 1 286 ? 5.902 12.719 4.598 1 98.62 286 SER B C 1
ATOM 5776 O O . SER B 1 286 ? 4.719 13.039 4.707 1 98.62 286 SER B O 1
ATOM 5778 N N . ALA B 1 287 ? 6.453 11.797 5.379 1 98.69 287 ALA B N 1
ATOM 5779 C CA . ALA B 1 287 ? 5.637 11.102 6.367 1 98.69 287 ALA B CA 1
ATOM 5780 C C . ALA B 1 287 ? 5.059 12.07 7.391 1 98.69 287 ALA B C 1
ATOM 5782 O O . ALA B 1 287 ? 3.986 11.836 7.949 1 98.69 287 ALA B O 1
ATOM 5783 N N . VAL B 1 288 ? 5.746 13.188 7.621 1 98.75 288 VAL B N 1
ATOM 5784 C CA . VAL B 1 288 ? 5.316 14.164 8.617 1 98.75 288 VAL B CA 1
ATOM 5785 C C . VAL B 1 288 ? 4.312 15.125 7.992 1 98.75 288 VAL B C 1
ATOM 5787 O O . VAL B 1 288 ? 3.293 15.453 8.602 1 98.75 288 VAL B O 1
ATOM 5790 N N . THR B 1 289 ? 4.539 15.586 6.719 1 98.62 289 THR B N 1
ATOM 5791 C CA . THR B 1 289 ? 3.664 16.547 6.059 1 98.62 289 THR B CA 1
ATOM 5792 C C . THR B 1 289 ? 2.404 15.867 5.535 1 98.62 289 THR B C 1
ATOM 5794 O O . THR B 1 289 ? 1.402 16.531 5.254 1 98.62 289 THR B O 1
ATOM 5797 N N . ASN B 1 290 ? 2.484 14.609 5.301 1 98.19 290 ASN B N 1
ATOM 5798 C CA . ASN B 1 290 ? 1.417 13.719 4.867 1 98.19 290 ASN B CA 1
ATOM 5799 C C . ASN B 1 290 ? 1.337 12.469 5.742 1 98.19 290 ASN B C 1
ATOM 5801 O O . ASN B 1 290 ? 1.703 11.375 5.309 1 98.19 290 ASN B O 1
ATOM 5805 N N . GLN B 1 291 ? 0.77 12.617 6.91 1 97.44 291 GLN B N 1
ATOM 5806 C CA . GLN B 1 291 ? 1.058 11.641 7.957 1 97.44 291 GLN B CA 1
ATOM 5807 C C . GLN B 1 291 ? 0.06 10.492 7.93 1 97.44 291 GLN B C 1
ATOM 5809 O O . GLN B 1 291 ? 0.231 9.492 8.641 1 97.44 291 GLN B O 1
ATOM 5814 N N . TRP B 1 292 ? -0.994 10.57 7.129 1 97.56 292 TRP B N 1
ATOM 5815 C CA . TRP B 1 292 ? -2.023 9.539 7.152 1 97.56 292 TRP B CA 1
ATOM 5816 C C . TRP B 1 292 ? -1.967 8.688 5.891 1 97.56 292 TRP B C 1
ATOM 5818 O O . TRP B 1 292 ? -1.513 9.148 4.84 1 97.56 292 TRP B O 1
ATOM 5828 N N . THR B 1 293 ? -2.439 7.395 5.949 1 97 293 THR B N 1
ATOM 5829 C CA . THR B 1 293 ? -2.564 6.551 4.77 1 97 293 THR B CA 1
ATOM 5830 C C . THR B 1 293 ? -3.373 7.258 3.684 1 97 293 THR B C 1
ATOM 5832 O O . THR B 1 293 ? -3.031 7.184 2.5 1 97 293 THR B O 1
ATOM 5835 N N . ASN B 1 294 ? -4.375 8 4.113 1 97.44 294 ASN B N 1
ATOM 5836 C CA . ASN B 1 294 ? -5.281 8.695 3.201 1 97.44 294 ASN B CA 1
ATOM 5837 C C . ASN B 1 294 ? -4.605 9.898 2.547 1 97.44 294 ASN B C 1
ATOM 5839 O O . ASN B 1 294 ? -5.027 10.344 1.48 1 97.44 294 ASN B O 1
ATOM 5843 N N . SER B 1 295 ? -3.512 10.43 3.162 1 97.69 295 SER B N 1
ATOM 5844 C CA . SER B 1 295 ? -2.775 11.562 2.602 1 97.69 295 SER B CA 1
ATOM 5845 C C . SER B 1 295 ? -2.256 11.242 1.204 1 97.69 295 SER B C 1
ATOM 5847 O O . SER B 1 295 ? -2.258 12.102 0.324 1 97.69 295 SER B O 1
ATOM 5849 N N . TYR B 1 296 ? -1.924 10.062 0.991 1 96.44 296 TYR B N 1
ATOM 5850 C CA . TYR B 1 296 ? -1.26 9.672 -0.247 1 96.44 296 TYR B CA 1
ATOM 5851 C C . TYR B 1 296 ? -2.277 9.398 -1.35 1 96.44 296 TYR B C 1
ATOM 5853 O O . TYR B 1 296 ? -1.929 9.383 -2.533 1 96.44 296 TYR B O 1
ATOM 5861 N N . LYS B 1 297 ? -3.525 9.203 -0.931 1 95.56 297 LYS B N 1
ATOM 5862 C CA . LYS B 1 297 ? -4.594 9.203 -1.928 1 95.56 297 LYS B CA 1
ATOM 5863 C C . LYS B 1 297 ? -4.773 10.586 -2.537 1 95.56 297 LYS B C 1
ATOM 5865 O O . LYS B 1 297 ? -5.102 10.719 -3.719 1 95.56 297 LYS B O 1
ATOM 5870 N N . ARG B 1 298 ? -4.562 11.586 -1.727 1 94.75 298 ARG B N 1
ATOM 5871 C CA . ARG B 1 298 ? -4.621 12.953 -2.238 1 94.75 298 ARG B CA 1
ATOM 5872 C C . ARG B 1 298 ? -3.477 13.227 -3.207 1 94.75 298 ARG B C 1
ATOM 5874 O O . ARG B 1 298 ? -3.688 13.781 -4.285 1 94.75 298 ARG B O 1
ATOM 5881 N N . ILE B 1 299 ? -2.312 12.812 -2.844 1 92.25 299 ILE B N 1
ATOM 5882 C CA . ILE B 1 299 ? -1.124 13.094 -3.645 1 92.25 299 ILE B CA 1
ATOM 5883 C C . ILE B 1 299 ? -1.23 12.383 -4.992 1 92.25 299 ILE B C 1
ATOM 5885 O O . ILE B 1 299 ? -0.924 12.969 -6.035 1 92.25 299 ILE B O 1
ATOM 5889 N N . LEU B 1 300 ? -1.766 11.203 -4.961 1 89.06 300 LEU B N 1
ATOM 5890 C CA . LEU B 1 300 ? -1.776 10.375 -6.164 1 89.06 300 LEU B CA 1
ATOM 5891 C C . LEU B 1 300 ? -2.998 10.688 -7.023 1 89.06 300 LEU B C 1
ATOM 5893 O O . LEU B 1 300 ? -2.922 10.656 -8.258 1 89.06 300 LEU B O 1
ATOM 5897 N N . PHE B 1 301 ? -4.074 10.938 -6.32 1 84.75 301 PHE B N 1
ATOM 5898 C CA . PHE B 1 301 ? -5.32 10.945 -7.074 1 84.75 301 PHE B CA 1
ATOM 5899 C C . PHE B 1 301 ? -6.07 12.258 -6.867 1 84.75 301 PHE B C 1
ATOM 5901 O O . PHE B 1 301 ? -7.184 12.43 -7.363 1 84.75 301 PHE B O 1
ATOM 5908 N N . GLY B 1 302 ? -5.426 13.117 -5.984 1 77.19 302 GLY B N 1
ATOM 5909 C CA . GLY B 1 302 ? -6.066 14.398 -5.738 1 77.19 302 GLY B CA 1
ATOM 5910 C C . GLY B 1 302 ? -5.684 15.461 -6.754 1 77.19 302 GLY B C 1
ATOM 5911 O O . GLY B 1 302 ? -4.566 15.453 -7.277 1 77.19 302 GLY B O 1
ATOM 5912 N N . ASN B 1 303 ? -6.379 15.695 -7.727 1 74.94 303 ASN B N 1
ATOM 5913 C CA . ASN B 1 303 ? -6.168 16.719 -8.734 1 74.94 303 ASN B CA 1
ATOM 5914 C C . ASN B 1 303 ? -5.227 17.812 -8.227 1 74.94 303 ASN B C 1
ATOM 5916 O O . ASN B 1 303 ? -5.367 18.297 -7.102 1 74.94 303 ASN B O 1
ATOM 5920 N N . GLU B 1 304 ? -4.16 18.234 -8.805 1 73.75 304 GLU B N 1
ATOM 5921 C CA . GLU B 1 304 ? -3.293 19.375 -8.578 1 73.75 304 GLU B CA 1
ATOM 5922 C C . GLU B 1 304 ? -2.322 19.125 -7.426 1 73.75 304 GLU B C 1
ATOM 5924 O O . GLU B 1 304 ? -1.787 20.062 -6.84 1 73.75 304 GLU B O 1
ATOM 5929 N N . ALA B 1 305 ? -2.234 17.938 -6.922 1 85.75 305 ALA B N 1
ATOM 5930 C CA . ALA B 1 305 ? -1.237 17.625 -5.902 1 85.75 305 ALA B CA 1
ATOM 5931 C C . ALA B 1 305 ? 0.111 17.297 -6.535 1 85.75 305 ALA B C 1
ATOM 5933 O O . ALA B 1 305 ? 0.169 16.672 -7.598 1 85.75 305 ALA B O 1
ATOM 5934 N N . PRO B 1 306 ? 1.158 17.766 -5.883 1 90 306 PRO B N 1
ATOM 5935 C CA . PRO B 1 306 ? 2.484 17.469 -6.434 1 90 306 PRO B CA 1
ATOM 5936 C C . PRO B 1 306 ? 2.854 16 -6.328 1 90 306 PRO B C 1
ATOM 5938 O O . PRO B 1 306 ? 2.654 15.383 -5.277 1 90 306 PRO B O 1
ATOM 5941 N N . THR B 1 307 ? 3.459 15.453 -7.391 1 87.56 307 THR B N 1
ATOM 5942 C CA . THR B 1 307 ? 3.828 14.047 -7.395 1 87.56 307 THR B CA 1
ATOM 5943 C C . THR B 1 307 ? 5.344 13.883 -7.398 1 87.56 307 THR B C 1
ATOM 5945 O O . THR B 1 307 ? 5.859 12.789 -7.168 1 87.56 307 THR B O 1
ATOM 5948 N N . ALA B 1 308 ? 6.035 15 -7.621 1 91.06 308 ALA B N 1
ATOM 5949 C CA . ALA B 1 308 ? 7.496 14.969 -7.668 1 91.06 308 ALA B CA 1
ATOM 5950 C C . ALA B 1 308 ? 8.094 16.172 -6.934 1 91.06 308 ALA B C 1
ATOM 5952 O O . ALA B 1 308 ? 7.441 17.203 -6.793 1 91.06 308 ALA B O 1
ATOM 5953 N N . ALA B 1 309 ? 9.289 15.969 -6.441 1 94.5 309 ALA B N 1
ATOM 5954 C CA . ALA B 1 309 ? 10.008 17.016 -5.727 1 94.5 309 ALA B CA 1
ATOM 5955 C C . ALA B 1 309 ? 10.594 18.047 -6.695 1 94.5 309 ALA B C 1
ATOM 5957 O O . ALA B 1 309 ? 11.773 17.984 -7.039 1 94.5 309 ALA B O 1
ATOM 5958 N N . THR B 1 310 ? 9.766 19 -7.102 1 94.19 310 THR B N 1
ATOM 5959 C CA . THR B 1 310 ? 10.148 20.016 -8.078 1 94.19 310 THR B CA 1
ATOM 5960 C C . THR B 1 310 ? 9.68 21.391 -7.621 1 94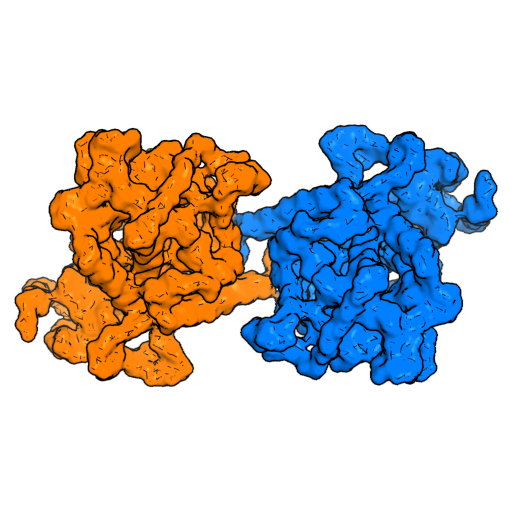.19 310 THR B C 1
ATOM 5962 O O . THR B 1 310 ? 8.945 21.516 -6.641 1 94.19 310 THR B O 1
ATOM 5965 N N . TRP B 1 311 ? 10.195 22.375 -8.266 1 95.38 311 TRP B N 1
ATOM 5966 C CA . TRP B 1 311 ? 9.711 23.734 -8.039 1 95.38 311 TRP B CA 1
ATOM 5967 C C . TRP B 1 311 ? 9.453 24.453 -9.367 1 95.38 311 TRP B C 1
ATOM 5969 O O . TRP B 1 311 ? 9.922 24 -10.414 1 95.38 311 TRP B O 1
ATOM 5979 N N . GLY B 1 312 ? 8.586 25.422 -9.312 1 92.44 312 GLY B N 1
ATOM 5980 C CA . GLY B 1 312 ? 8.297 26.219 -10.5 1 92.44 312 GLY B CA 1
ATOM 5981 C C . GLY B 1 312 ? 7.566 27.5 -10.188 1 92.44 312 GLY B C 1
ATOM 5982 O O . GLY B 1 312 ? 6.961 27.641 -9.125 1 92.44 312 GLY B O 1
ATOM 5983 N N . ALA B 1 313 ? 7.629 28.531 -10.992 1 85.62 313 ALA B N 1
ATOM 5984 C CA . ALA B 1 313 ? 6.953 29.828 -10.812 1 85.62 313 ALA B CA 1
ATOM 5985 C C . ALA B 1 313 ? 5.469 29.719 -11.148 1 85.62 313 ALA B C 1
ATOM 5987 O O . ALA B 1 313 ? 4.617 30.172 -10.383 1 85.62 313 ALA B O 1
ATOM 5988 N N . SER B 1 314 ? 5.09 29.172 -12.195 1 76.69 314 SER B N 1
ATOM 5989 C CA . SER B 1 314 ? 3.693 29.109 -12.609 1 76.69 314 SER B CA 1
ATOM 5990 C C . SER B 1 314 ? 3.26 27.656 -12.852 1 76.69 314 SER B C 1
ATOM 5992 O O . SER B 1 314 ? 2.32 27.406 -13.609 1 76.69 314 SER B O 1
ATOM 5994 N N . ASN B 1 315 ? 3.873 26.875 -12.078 1 81.38 315 ASN B N 1
ATOM 5995 C CA . ASN B 1 315 ? 3.553 25.469 -12.273 1 81.38 315 ASN B CA 1
ATOM 5996 C C . ASN B 1 315 ? 2.781 24.906 -11.086 1 81.38 315 ASN B C 1
ATOM 5998 O O . ASN B 1 315 ? 3.365 24.625 -10.039 1 81.38 315 ASN B O 1
ATOM 6002 N N . ARG B 1 316 ? 1.544 24.625 -11.289 1 78.5 316 ARG B N 1
ATOM 6003 C CA . ARG B 1 316 ? 0.662 24.188 -10.211 1 78.5 316 ARG B CA 1
ATOM 6004 C C . ARG B 1 316 ? 0.888 22.719 -9.867 1 78.5 316 ARG B C 1
ATOM 6006 O O . ARG B 1 316 ? 0.38 22.234 -8.852 1 78.5 316 ARG B O 1
ATOM 6013 N N . SER B 1 317 ? 1.674 22.078 -10.641 1 85.31 317 SER B N 1
ATOM 6014 C CA . SER B 1 317 ? 1.928 20.672 -10.359 1 85.31 317 SER B CA 1
ATOM 6015 C C . SER B 1 317 ? 3.246 20.484 -9.617 1 85.31 317 SER B C 1
ATOM 6017 O O . SER B 1 317 ? 3.584 19.359 -9.211 1 85.31 317 SER B O 1
ATOM 6019 N N . ALA B 1 318 ? 3.939 21.578 -9.367 1 90.62 318 ALA B N 1
ATOM 6020 C CA . ALA B 1 318 ? 5.223 21.516 -8.68 1 90.62 318 ALA B CA 1
ATOM 6021 C C . ALA B 1 318 ? 5.031 21.453 -7.164 1 90.62 318 ALA B C 1
ATOM 6023 O O . ALA B 1 318 ? 4.027 21.938 -6.641 1 90.62 318 ALA B O 1
ATOM 6024 N N . LEU B 1 319 ? 5.969 20.859 -6.523 1 95.69 319 LEU B N 1
ATOM 6025 C CA . LEU B 1 319 ? 5.953 20.781 -5.066 1 95.69 319 LEU B CA 1
ATOM 6026 C C . LEU B 1 319 ? 6.059 22.172 -4.441 1 95.69 319 LEU B C 1
ATOM 6028 O O . LEU B 1 319 ? 5.363 22.469 -3.473 1 95.69 319 LEU B O 1
ATOM 6032 N N . ILE B 1 320 ? 6.961 22.953 -4.973 1 97 320 ILE B N 1
ATOM 6033 C CA . ILE B 1 320 ? 7.133 24.328 -4.512 1 97 320 ILE B CA 1
ATOM 6034 C C . ILE B 1 320 ? 6.809 25.297 -5.648 1 97 320 ILE B C 1
ATOM 6036 O O . ILE B 1 320 ? 7.363 25.188 -6.746 1 97 320 ILE B O 1
ATOM 6040 N N . ARG B 1 321 ? 5.918 26.172 -5.367 1 94.81 321 ARG B N 1
ATOM 6041 C CA . ARG B 1 321 ? 5.578 27.234 -6.312 1 94.81 321 ARG B CA 1
ATOM 6042 C C . ARG B 1 321 ? 6.102 28.594 -5.836 1 94.81 321 ARG B C 1
ATOM 6044 O O . ARG B 1 321 ? 6.051 28.891 -4.641 1 94.81 321 ARG B O 1
ATOM 6051 N N . VAL B 1 322 ? 6.641 29.312 -6.75 1 93.12 322 VAL B N 1
ATOM 6052 C CA . VAL B 1 322 ? 7.066 30.688 -6.484 1 93.12 322 VAL B CA 1
ATOM 6053 C C . VAL B 1 322 ? 6.105 31.656 -7.156 1 93.12 322 VAL B C 1
ATOM 6055 O O . VAL B 1 322 ? 6.137 31.828 -8.375 1 93.12 322 VAL B O 1
ATOM 6058 N N . PRO B 1 323 ? 5.301 32.25 -6.32 1 87.25 323 PRO B N 1
ATOM 6059 C CA . PRO B 1 323 ? 4.387 33.219 -6.922 1 87.25 323 PRO B CA 1
ATOM 6060 C C . PRO B 1 323 ? 5.117 34.375 -7.598 1 87.25 323 PRO B C 1
ATOM 6062 O O . PRO B 1 323 ? 6.047 34.969 -7.02 1 87.25 323 PRO B O 1
ATOM 6065 N N . THR B 1 324 ? 4.793 34.656 -8.766 1 79.94 324 THR B N 1
ATOM 6066 C CA . THR B 1 324 ? 5.5 35.688 -9.508 1 79.94 324 THR B CA 1
ATOM 6067 C C . THR B 1 324 ? 4.625 36.938 -9.68 1 79.94 324 THR B C 1
ATOM 6069 O O . THR B 1 324 ? 4.984 37.844 -10.422 1 79.94 324 THR B O 1
ATOM 6072 N N . TYR B 1 325 ? 3.592 36.844 -8.82 1 70.62 325 TYR B N 1
ATOM 6073 C CA . TYR B 1 325 ? 2.783 38.031 -8.891 1 70.62 325 TYR B CA 1
ATOM 6074 C C . TYR B 1 325 ? 3.393 39.156 -8.047 1 70.62 325 TYR B C 1
ATOM 6076 O O . TYR B 1 325 ? 4.023 38.875 -7.016 1 70.62 325 TYR B O 1
ATOM 6084 N N . ARG B 1 326 ? 3.707 40.219 -8.383 1 71.12 326 ARG B N 1
ATOM 6085 C CA . ARG B 1 326 ? 4.242 41.438 -7.746 1 71.12 326 ARG B CA 1
ATOM 6086 C C . ARG B 1 326 ? 5.742 41.312 -7.496 1 71.12 326 ARG B C 1
ATOM 6088 O O . ARG B 1 326 ? 6.207 41.469 -6.371 1 71.12 326 ARG B O 1
ATOM 6095 N N . LEU B 1 327 ? 6.418 41 -8.406 1 70.44 327 LEU B N 1
ATOM 6096 C CA . LEU B 1 327 ? 7.855 40.75 -8.328 1 70.44 327 LEU B CA 1
ATOM 6097 C C . LEU B 1 327 ? 8.562 41.969 -7.711 1 70.44 327 LEU B C 1
ATOM 6099 O O . LEU B 1 327 ? 9.609 41.812 -7.078 1 70.44 327 LEU B O 1
ATOM 6103 N N . ALA B 1 328 ? 7.871 43.031 -7.734 1 72.81 328 ALA B N 1
ATOM 6104 C CA . ALA B 1 328 ? 8.523 44.281 -7.305 1 72.81 328 ALA B CA 1
ATOM 6105 C C . ALA B 1 328 ? 8.297 44.531 -5.816 1 72.81 328 ALA B C 1
ATOM 6107 O O . ALA B 1 328 ? 9 45.344 -5.207 1 72.81 328 ALA B O 1
ATOM 6108 N N . LYS B 1 329 ? 7.465 43.781 -5.254 1 82.44 329 LYS B N 1
ATOM 6109 C CA . LYS B 1 329 ? 7.207 43.969 -3.83 1 82.44 329 LYS B CA 1
ATOM 6110 C C . LYS B 1 329 ? 7.984 42.969 -2.988 1 82.44 329 LYS B C 1
ATOM 6112 O O . LYS B 1 329 ? 7.582 41.812 -2.869 1 82.44 329 LYS B O 1
ATOM 6117 N N . ALA B 1 330 ? 9.023 43.5 -2.365 1 85.94 330 ALA B N 1
ATOM 6118 C CA . ALA B 1 330 ? 9.945 42.656 -1.607 1 85.94 330 ALA B CA 1
ATOM 6119 C C . ALA B 1 330 ? 9.219 41.906 -0.485 1 85.94 330 ALA B C 1
ATOM 6121 O O . ALA B 1 330 ? 9.508 40.75 -0.214 1 85.94 330 ALA B O 1
ATOM 6122 N N . GLU B 1 331 ? 8.266 42.562 0.1 1 86.44 331 GLU B N 1
ATOM 6123 C CA . GLU B 1 331 ? 7.613 42.031 1.289 1 86.44 331 GLU B CA 1
ATOM 6124 C C . GLU B 1 331 ? 6.719 40.844 0.937 1 86.44 331 GLU B C 1
ATOM 6126 O O . GLU B 1 331 ? 6.371 40.062 1.806 1 86.44 331 GLU B O 1
ATOM 6131 N N . SER B 1 332 ? 6.477 40.719 -0.271 1 86.88 332 SER B N 1
ATOM 6132 C CA . SER B 1 332 ? 5.52 39.688 -0.67 1 86.88 332 SER B CA 1
ATOM 6133 C C . SER B 1 332 ? 6.23 38.438 -1.192 1 86.88 332 SER B C 1
ATOM 6135 O O . SER B 1 332 ? 5.582 37.438 -1.507 1 86.88 332 SER B O 1
ATOM 6137 N N . ARG B 1 333 ? 7.609 38.438 -1.273 1 93.25 333 ARG B N 1
ATOM 6138 C CA . ARG B 1 333 ? 8.328 37.281 -1.789 1 93.25 333 ARG B CA 1
ATOM 6139 C C . ARG B 1 333 ? 8.219 36.125 -0.833 1 93.25 333 ARG B C 1
ATOM 6141 O O . ARG B 1 333 ? 8.422 36.25 0.373 1 93.25 333 ARG B O 1
ATOM 6148 N N . ARG B 1 334 ? 7.781 35.031 -1.369 1 95.38 334 ARG B N 1
ATOM 6149 C CA . ARG B 1 334 ? 7.586 33.812 -0.57 1 95.38 334 ARG B CA 1
ATOM 6150 C C . ARG B 1 334 ? 7.602 32.594 -1.446 1 95.38 334 ARG B C 1
ATOM 6152 O O . ARG B 1 334 ? 7.602 32.688 -2.676 1 95.38 334 ARG B O 1
ATOM 6159 N N . VAL B 1 335 ? 7.68 31.484 -0.842 1 96.12 335 VAL B N 1
ATOM 6160 C CA . VAL B 1 335 ? 7.551 30.203 -1.525 1 96.12 335 VAL B CA 1
ATOM 6161 C C . VAL B 1 335 ? 6.301 29.469 -1.033 1 96.12 335 VAL B C 1
ATOM 6163 O O . VAL B 1 335 ? 5.938 29.578 0.142 1 96.12 335 VAL B O 1
ATOM 6166 N N . GLU B 1 336 ? 5.641 28.828 -1.929 1 96.75 336 GLU B N 1
ATOM 6167 C CA . GLU B 1 336 ? 4.453 28.062 -1.597 1 96.75 336 GLU B CA 1
ATOM 6168 C C . GLU B 1 336 ? 4.742 26.562 -1.634 1 96.75 336 GLU B C 1
ATOM 6170 O O . GLU B 1 336 ? 4.953 25.984 -2.705 1 96.75 336 GLU B O 1
ATOM 6175 N N . VAL B 1 337 ? 4.82 25.922 -0.485 1 97.81 337 VAL B N 1
ATOM 6176 C CA . VAL B 1 337 ? 4.957 24.469 -0.41 1 97.81 337 VAL B CA 1
ATOM 6177 C C . VAL B 1 337 ? 3.582 23.812 -0.501 1 97.81 337 VAL B C 1
ATOM 6179 O O . VAL B 1 337 ? 2.707 24.078 0.328 1 97.81 337 VAL B O 1
ATOM 6182 N N . ARG B 1 338 ? 3.4 22.828 -1.396 1 96.56 338 ARG B N 1
ATOM 6183 C CA . ARG B 1 338 ? 2.053 22.406 -1.749 1 96.56 338 ARG B CA 1
ATOM 6184 C C . ARG B 1 338 ? 1.776 21 -1.237 1 96.56 338 ARG B C 1
ATOM 6186 O O . ARG B 1 338 ? 0.658 20.484 -1.363 1 96.56 338 ARG B O 1
ATOM 6193 N N . SER B 1 339 ? 2.742 20.344 -0.656 1 95.81 339 SER B N 1
ATOM 6194 C CA . SER B 1 339 ? 2.627 18.938 -0.298 1 95.81 339 SER B CA 1
ATOM 6195 C C . SER B 1 339 ? 1.814 18.75 0.98 1 95.81 339 SER B C 1
ATOM 6197 O O . SER B 1 339 ? 0.981 17.844 1.068 1 95.81 339 SER B O 1
ATOM 6199 N N . PRO B 1 340 ? 1.855 19.641 1.997 1 97.56 340 PRO B N 1
ATOM 6200 C CA . PRO B 1 340 ? 1.173 19.359 3.262 1 97.56 340 PRO B CA 1
ATOM 6201 C C . PRO B 1 340 ? -0.344 19.266 3.105 1 97.56 340 PRO B C 1
ATOM 6203 O O . PRO B 1 340 ? -0.925 19.984 2.283 1 97.56 340 PRO B O 1
ATOM 6206 N N . ASP B 1 341 ? -0.895 18.344 3.857 1 96.19 341 ASP B N 1
ATOM 6207 C CA . ASP B 1 341 ? -2.354 18.328 3.924 1 96.19 341 ASP B CA 1
ATOM 6208 C C . ASP B 1 341 ? -2.844 18.797 5.293 1 96.19 341 ASP B C 1
ATOM 6210 O O . ASP B 1 341 ? -2.053 18.922 6.23 1 96.19 341 ASP B O 1
ATOM 6214 N N . SER B 1 342 ? -4.109 19.078 5.383 1 94.75 342 SER B N 1
ATOM 6215 C CA . SER B 1 342 ? -4.703 19.766 6.527 1 94.75 342 SER B CA 1
ATOM 6216 C C . SER B 1 342 ? -4.766 18.844 7.746 1 94.75 342 SER B C 1
ATOM 6218 O O . SER B 1 342 ? -5.004 19.312 8.867 1 94.75 342 SER B O 1
ATOM 6220 N N . ALA B 1 343 ? -4.484 17.594 7.539 1 97.06 343 ALA B N 1
ATOM 6221 C CA . ALA B 1 343 ? -4.633 16.656 8.648 1 97.06 343 ALA B CA 1
ATOM 6222 C C . ALA B 1 343 ? -3.307 16.453 9.375 1 97.06 343 ALA B C 1
ATOM 6224 O O . ALA B 1 343 ? -3.252 15.773 10.398 1 97.06 343 ALA B O 1
ATOM 6225 N N . CYS B 1 344 ? -2.205 17.031 8.922 1 97.75 344 CYS B N 1
ATOM 6226 C CA . CYS B 1 344 ? -0.91 16.844 9.57 1 97.75 344 CYS B CA 1
ATOM 6227 C C . CYS B 1 344 ? -0.846 17.625 10.875 1 97.75 344 CYS B C 1
ATOM 6229 O O . CYS B 1 344 ? -1.734 18.422 11.172 1 97.75 344 CYS B O 1
ATOM 6231 N N . ASN B 1 345 ? 0.081 17.297 11.773 1 98.19 345 ASN B N 1
ATOM 6232 C CA . ASN B 1 345 ? 0.431 18.141 12.914 1 98.19 345 ASN B CA 1
ATOM 6233 C C . ASN B 1 345 ? 1.211 19.375 12.477 1 98.19 345 ASN B C 1
ATOM 6235 O O . ASN B 1 345 ? 2.383 19.281 12.109 1 98.19 345 ASN B O 1
ATOM 6239 N N . PRO B 1 346 ? 0.586 20.5 12.562 1 98.62 346 PRO B N 1
ATOM 6240 C CA . PRO B 1 346 ? 1.244 21.688 12.008 1 98.62 346 PRO B CA 1
ATOM 6241 C C . PRO B 1 346 ? 2.572 22 12.695 1 98.62 346 PRO B C 1
ATOM 6243 O O . PRO B 1 346 ? 3.494 22.516 12.055 1 98.62 346 PRO B O 1
ATOM 6246 N N . TYR B 1 347 ? 2.684 21.688 13.992 1 98.69 347 TYR B N 1
ATOM 6247 C CA . TYR B 1 347 ? 3.939 21.922 14.688 1 98.69 347 TYR B CA 1
ATOM 6248 C C . TYR B 1 347 ? 5.074 21.125 14.07 1 98.69 347 TYR B C 1
ATOM 6250 O O . TYR B 1 347 ? 6.145 21.656 13.789 1 98.69 347 TYR B O 1
ATOM 6258 N N . LEU B 1 348 ? 4.812 19.891 13.836 1 98.81 348 LEU B N 1
ATOM 6259 C CA . LEU B 1 348 ? 5.848 19.016 13.297 1 98.81 348 LEU B CA 1
ATOM 6260 C C . LEU B 1 348 ? 6.074 19.297 11.812 1 98.81 348 LEU B C 1
ATOM 6262 O O . LEU B 1 348 ? 7.215 19.297 11.344 1 98.81 348 LEU B O 1
ATOM 6266 N N . ALA B 1 349 ? 4.996 19.531 11.07 1 98.88 349 ALA B N 1
ATOM 6267 C CA . ALA B 1 349 ? 5.109 19.812 9.648 1 98.88 349 ALA B CA 1
ATOM 6268 C C . ALA B 1 349 ? 5.957 21.062 9.398 1 98.88 349 ALA B C 1
ATOM 6270 O O . ALA B 1 349 ? 6.871 21.031 8.57 1 98.88 349 ALA B O 1
ATOM 6271 N N . PHE B 1 350 ? 5.688 22.109 10.133 1 98.88 350 PHE B N 1
ATOM 6272 C CA . PHE B 1 350 ? 6.441 23.344 9.953 1 98.88 350 PHE B CA 1
ATOM 6273 C C . PHE B 1 350 ? 7.879 23.172 10.422 1 98.88 350 PHE B C 1
ATOM 6275 O O . PHE B 1 350 ? 8.797 23.766 9.852 1 98.88 350 PHE B O 1
ATOM 6282 N N . SER B 1 351 ? 8.062 22.312 11.438 1 98.88 351 SER B N 1
ATOM 6283 C CA . SER B 1 351 ? 9.422 22.047 11.906 1 98.88 351 SER B CA 1
ATOM 6284 C C . SER B 1 351 ? 10.273 21.422 10.812 1 98.88 351 SER B C 1
ATOM 6286 O O . SER B 1 351 ? 11.398 21.859 10.57 1 98.88 351 SER B O 1
ATOM 6288 N N . VAL B 1 352 ? 9.742 20.406 10.141 1 98.94 352 VAL B N 1
ATOM 6289 C CA . VAL B 1 352 ? 10.555 19.703 9.164 1 98.94 352 VAL B CA 1
ATOM 6290 C C . VAL B 1 352 ? 10.734 20.562 7.914 1 98.94 352 VAL B C 1
ATOM 6292 O O . VAL B 1 352 ? 11.789 20.516 7.27 1 98.94 352 VAL B O 1
ATOM 6295 N N . LEU B 1 353 ? 9.742 21.359 7.512 1 98.88 353 LEU B N 1
ATOM 6296 C CA . LEU B 1 353 ? 9.883 22.25 6.367 1 98.88 353 LEU B CA 1
ATOM 6297 C C . LEU B 1 353 ? 10.93 23.328 6.645 1 98.88 353 LEU B C 1
ATOM 6299 O O . LEU B 1 353 ? 11.828 23.547 5.828 1 98.88 353 LEU B O 1
ATOM 6303 N N . LEU B 1 354 ? 10.789 23.969 7.82 1 98.88 354 LEU B N 1
ATOM 6304 C CA . LEU B 1 354 ? 11.734 25.016 8.203 1 98.88 354 LEU B CA 1
ATOM 6305 C C . LEU B 1 354 ? 13.141 24.438 8.344 1 98.88 354 LEU B C 1
ATOM 6307 O O . LEU B 1 354 ? 14.102 25 7.816 1 98.88 354 LEU B O 1
ATOM 6311 N N . GLY B 1 355 ? 13.258 23.281 9.016 1 98.81 355 GLY B N 1
ATOM 6312 C CA . GLY B 1 355 ? 14.555 22.656 9.203 1 98.81 355 GLY B CA 1
ATOM 6313 C C . GLY B 1 355 ? 15.219 22.266 7.902 1 98.81 355 GLY B C 1
ATOM 6314 O O . GLY B 1 355 ? 16.422 22.469 7.734 1 98.81 355 GLY B O 1
ATOM 6315 N N . ALA B 1 356 ? 14.477 21.672 6.992 1 98.81 356 ALA B N 1
ATOM 6316 C CA . ALA B 1 356 ? 15.008 21.297 5.684 1 98.81 356 ALA B CA 1
ATOM 6317 C C . ALA B 1 356 ? 15.492 22.516 4.91 1 98.81 356 ALA B C 1
ATOM 6319 O O . ALA B 1 356 ? 16.562 22.5 4.316 1 98.81 356 ALA B O 1
ATOM 6320 N N . GLY B 1 357 ? 14.68 23.578 4.914 1 98.75 357 GLY B N 1
ATOM 6321 C CA . GLY B 1 357 ? 15.078 24.812 4.254 1 98.75 357 GLY B CA 1
ATOM 6322 C C . GLY B 1 357 ? 16.344 25.422 4.84 1 98.75 357 GLY B C 1
ATOM 6323 O O . GLY B 1 357 ? 17.234 25.828 4.105 1 98.75 357 GLY B O 1
ATOM 6324 N N . LEU B 1 358 ? 16.406 25.484 6.152 1 98.75 358 LEU B N 1
ATOM 6325 C CA . LEU B 1 358 ? 17.562 26.062 6.828 1 98.75 358 LEU B CA 1
ATOM 6326 C C . LEU B 1 358 ? 18.812 25.266 6.535 1 98.75 358 LEU B C 1
ATOM 6328 O O . LEU B 1 358 ? 19.906 25.828 6.387 1 98.75 358 LEU B O 1
ATOM 6332 N N . LYS B 1 359 ? 18.656 23.938 6.512 1 98.62 359 LYS B N 1
ATOM 6333 C CA . LYS B 1 359 ? 19.828 23.109 6.172 1 98.62 359 LYS B CA 1
ATOM 6334 C C . LYS B 1 359 ? 20.344 23.438 4.773 1 98.62 359 LYS B C 1
ATOM 6336 O O . LYS B 1 359 ? 21.547 23.484 4.547 1 98.62 359 LYS B O 1
ATOM 6341 N N . GLY B 1 360 ? 19.422 23.625 3.824 1 98.62 360 GLY B N 1
ATOM 6342 C CA . GLY B 1 360 ? 19.828 24.062 2.496 1 98.62 360 GLY B CA 1
ATOM 6343 C C . GLY B 1 360 ? 20.625 25.359 2.5 1 98.62 360 GLY B C 1
ATOM 6344 O O . GLY B 1 360 ? 21.594 25.5 1.759 1 98.62 360 GLY B O 1
ATOM 6345 N N . ILE B 1 361 ? 20.25 26.297 3.32 1 98.44 361 ILE B N 1
ATOM 6346 C CA . ILE B 1 361 ? 20.938 27.562 3.445 1 98.44 361 ILE B CA 1
ATOM 6347 C C . ILE B 1 361 ? 22.312 27.359 4.07 1 98.44 361 ILE B C 1
ATOM 6349 O O . ILE B 1 361 ? 23.328 27.812 3.527 1 98.44 361 ILE B O 1
ATOM 6353 N N . ARG B 1 362 ? 22.359 26.625 5.141 1 98.06 362 ARG B N 1
ATOM 6354 C CA . ARG B 1 362 ? 23.578 26.406 5.902 1 98.06 362 ARG B CA 1
ATOM 6355 C C . ARG B 1 362 ? 24.625 25.672 5.062 1 98.06 362 ARG B C 1
ATOM 6357 O O . ARG B 1 362 ? 25.812 25.984 5.141 1 98.06 362 ARG B O 1
ATOM 6364 N N . GLU B 1 363 ? 24.172 24.703 4.289 1 98.19 363 GLU B N 1
ATOM 6365 C CA . GLU B 1 363 ? 25.109 23.844 3.57 1 98.19 363 GLU B CA 1
ATOM 6366 C C . GLU B 1 363 ? 25.25 24.281 2.115 1 98.19 363 GLU B C 1
ATOM 6368 O O . GLU B 1 363 ? 25.969 23.656 1.339 1 98.19 363 GLU B O 1
ATOM 6373 N N . GLY B 1 364 ? 24.594 25.312 1.727 1 98.25 364 GLY B N 1
ATOM 6374 C CA . GLY B 1 364 ? 24.75 25.891 0.404 1 98.25 364 GLY B CA 1
ATOM 6375 C C . GLY B 1 364 ? 24.266 24.984 -0.71 1 98.25 364 GLY B C 1
ATOM 6376 O O . GLY B 1 364 ? 24.984 24.75 -1.683 1 98.25 364 GLY B O 1
ATOM 6377 N N . TYR B 1 365 ? 23.016 24.406 -0.523 1 98.31 365 TYR B N 1
ATOM 6378 C CA . TYR B 1 365 ? 22.469 23.547 -1.562 1 98.31 365 TYR B CA 1
ATOM 6379 C C . TYR B 1 365 ? 22.203 24.344 -2.838 1 98.31 365 TYR B C 1
ATOM 6381 O O . TYR B 1 365 ? 21.812 25.516 -2.783 1 98.31 365 TYR B O 1
ATOM 6389 N N . GLU B 1 366 ? 22.375 23.703 -3.996 1 97.31 366 GLU B N 1
ATOM 6390 C CA . GLU B 1 366 ? 22.062 24.312 -5.281 1 97.31 366 GLU B CA 1
ATOM 6391 C C . GLU B 1 366 ? 20.641 23.969 -5.738 1 97.31 366 GLU B C 1
ATOM 6393 O O . GLU B 1 366 ? 20.25 22.812 -5.707 1 97.31 366 GLU B O 1
ATOM 6398 N N . ILE B 1 367 ? 19.906 24.953 -6.059 1 95.56 367 ILE B N 1
ATOM 6399 C CA . ILE B 1 367 ? 18.531 24.781 -6.516 1 95.56 367 ILE B CA 1
ATOM 6400 C C . ILE B 1 367 ? 18.531 24.109 -7.895 1 95.56 367 ILE B C 1
ATOM 6402 O O . ILE B 1 367 ? 19.344 24.469 -8.758 1 95.56 367 ILE B O 1
ATOM 6406 N N . PRO B 1 368 ? 17.812 23.031 -8.102 1 93.81 368 PRO B N 1
ATOM 6407 C CA . PRO B 1 368 ? 17.703 22.453 -9.445 1 93.81 368 PRO B CA 1
ATOM 6408 C C . PRO B 1 368 ? 16.969 23.375 -10.422 1 93.81 368 PRO B C 1
ATOM 6410 O O . PRO B 1 368 ? 16.453 24.422 -10.023 1 93.81 368 PRO B O 1
ATOM 6413 N N . ASP B 1 369 ? 16.938 22.984 -11.672 1 91.25 369 ASP B N 1
ATOM 6414 C CA . ASP B 1 369 ? 16.219 23.75 -12.68 1 91.25 369 ASP B CA 1
ATOM 6415 C C . ASP B 1 369 ? 14.719 23.766 -12.391 1 91.25 369 ASP B C 1
ATOM 6417 O O . ASP B 1 369 ? 14.172 22.766 -11.914 1 91.25 369 ASP B O 1
ATOM 6421 N N . ALA B 1 370 ? 14.117 24.953 -12.672 1 91.69 370 ALA B N 1
ATOM 6422 C CA . ALA B 1 370 ? 12.672 25.062 -12.508 1 91.69 370 ALA B CA 1
ATOM 6423 C C . ALA B 1 370 ? 11.93 24.125 -13.453 1 91.69 370 ALA B C 1
ATOM 6425 O O . ALA B 1 370 ? 12.336 23.953 -14.609 1 91.69 370 ALA B O 1
ATOM 6426 N N . ALA B 1 371 ? 10.922 23.453 -12.953 1 89.62 371 ALA B N 1
ATOM 6427 C CA . ALA B 1 371 ? 10.07 22.641 -13.812 1 89.62 371 ALA B CA 1
ATOM 6428 C C . ALA B 1 371 ? 9.133 23.5 -14.641 1 89.62 371 ALA B C 1
ATOM 6430 O O . ALA B 1 371 ? 8.305 24.234 -14.094 1 89.62 371 ALA B O 1
ATOM 6431 N N . GLU B 1 372 ? 9.141 23.406 -15.898 1 80.75 372 GLU B N 1
ATOM 6432 C CA . GLU B 1 372 ? 8.328 24.234 -16.781 1 80.75 372 GLU B CA 1
ATOM 6433 C C . GLU B 1 372 ? 7.105 23.469 -17.281 1 80.75 372 GLU B C 1
ATOM 6435 O O . GLU B 1 372 ? 6.07 24.078 -17.578 1 80.75 372 GLU B O 1
ATOM 6440 N N . GLU B 1 373 ? 7.23 22.172 -17.281 1 80.06 373 GLU B N 1
ATOM 6441 C CA . GLU B 1 373 ? 6.145 21.344 -17.812 1 80.06 373 GLU B CA 1
ATOM 6442 C C . GLU B 1 373 ? 5.219 20.875 -16.688 1 80.06 373 GLU B C 1
ATOM 6444 O O . GLU B 1 373 ? 5.578 20.938 -15.508 1 80.06 373 GLU B O 1
ATOM 6449 N N . ASP B 1 374 ? 4.062 20.578 -17.188 1 80.88 374 ASP B N 1
ATOM 6450 C CA . ASP B 1 374 ? 3.115 19.953 -16.266 1 80.88 374 ASP B CA 1
ATOM 6451 C C . ASP B 1 374 ? 3.602 18.578 -15.812 1 80.88 374 ASP B C 1
ATOM 6453 O O . ASP B 1 374 ? 3.5 17.609 -16.562 1 80.88 374 ASP B O 1
ATOM 6457 N N . ILE B 1 375 ? 3.994 18.516 -14.602 1 79.75 375 ILE B N 1
ATOM 6458 C CA . ILE B 1 375 ? 4.621 17.312 -14.062 1 79.75 375 ILE B CA 1
ATOM 6459 C C . ILE B 1 375 ? 3.604 16.188 -14 1 79.75 375 ILE B C 1
ATOM 6461 O O . ILE B 1 375 ? 3.949 15.016 -14.203 1 79.75 375 ILE B O 1
ATOM 6465 N N . SER B 1 376 ? 2.361 16.5 -13.758 1 76.81 376 SER B N 1
ATOM 6466 C CA . SER B 1 376 ? 1.312 15.5 -13.594 1 76.81 376 SER B CA 1
ATOM 6467 C C . SER B 1 376 ? 1.035 14.766 -14.898 1 76.81 376 SER B C 1
ATOM 6469 O O . SER B 1 376 ? 0.465 13.68 -14.898 1 76.81 376 SER B O 1
ATOM 6471 N N . SER B 1 377 ? 1.429 15.359 -15.953 1 76.88 377 SER B N 1
ATOM 6472 C CA . SER B 1 377 ? 1.173 14.766 -17.266 1 76.88 377 SER B CA 1
ATOM 6473 C C . SER B 1 377 ? 2.311 13.844 -17.688 1 76.88 377 SER B C 1
ATOM 6475 O O . SER B 1 377 ? 2.168 13.07 -18.625 1 76.88 377 SER B O 1
ATOM 6477 N N . LEU B 1 378 ? 3.387 13.922 -16.953 1 78.38 378 LEU B N 1
ATOM 6478 C CA . LEU B 1 378 ? 4.555 13.117 -17.297 1 78.38 378 LEU B CA 1
ATOM 6479 C C . LEU B 1 378 ? 4.438 11.711 -16.703 1 78.38 378 LEU B C 1
ATOM 6481 O O . LEU B 1 378 ? 3.949 11.539 -15.594 1 78.38 378 LEU B O 1
ATOM 6485 N N . THR B 1 379 ? 4.898 10.758 -17.516 1 78.19 379 THR B N 1
ATOM 6486 C CA . THR B 1 379 ? 5.02 9.398 -17 1 78.19 379 THR B CA 1
ATOM 6487 C C . THR B 1 379 ? 6.184 9.297 -16.016 1 78.19 379 THR B C 1
ATOM 6489 O O . THR B 1 379 ? 7.031 10.188 -15.961 1 78.19 379 THR B O 1
ATOM 6492 N N . ARG B 1 380 ? 6.164 8.227 -15.352 1 78.19 380 ARG B N 1
ATOM 6493 C CA . ARG B 1 380 ? 7.262 7.984 -14.414 1 78.19 380 ARG B CA 1
ATOM 6494 C C . ARG B 1 380 ? 8.602 7.957 -15.148 1 78.19 380 ARG B C 1
ATOM 6496 O O . ARG B 1 380 ? 9.578 8.539 -14.68 1 78.19 380 ARG B O 1
ATOM 6503 N N . ARG B 1 381 ? 8.664 7.332 -16.25 1 76.44 381 ARG B N 1
ATOM 6504 C CA . ARG B 1 381 ? 9.883 7.227 -17.031 1 76.44 381 ARG B CA 1
ATOM 6505 C C . ARG B 1 381 ? 10.367 8.602 -17.5 1 76.44 381 ARG B C 1
ATOM 6507 O O . ARG B 1 381 ? 11.562 8.891 -17.453 1 76.44 381 ARG B O 1
ATOM 6514 N N . GLU B 1 382 ? 9.43 9.438 -17.828 1 79.81 382 GLU B N 1
ATOM 6515 C CA . GLU B 1 382 ? 9.758 10.789 -18.266 1 79.81 382 GLU B CA 1
ATOM 6516 C C . GLU B 1 382 ? 10.305 11.625 -17.109 1 79.81 382 GLU B C 1
ATOM 6518 O O . GLU B 1 382 ? 11.297 12.344 -17.281 1 79.81 382 GLU B O 1
ATOM 6523 N N . ARG B 1 383 ? 9.719 11.5 -16 1 84.56 383 ARG B N 1
ATOM 6524 C CA . ARG B 1 383 ? 10.172 12.25 -14.836 1 84.56 383 ARG B CA 1
ATOM 6525 C C . ARG B 1 383 ? 11.578 11.836 -14.43 1 84.56 383 ARG B C 1
ATOM 6527 O O . ARG B 1 383 ? 12.422 12.688 -14.133 1 84.56 383 ARG B O 1
ATOM 6534 N N . LEU B 1 384 ? 11.789 10.555 -14.547 1 80.94 384 LEU B N 1
ATOM 6535 C CA . LEU B 1 384 ? 13.109 10.055 -14.211 1 80.94 384 LEU B CA 1
ATOM 6536 C C . LEU B 1 384 ? 14.148 10.555 -15.211 1 80.94 384 LEU B C 1
ATOM 6538 O O . LEU B 1 384 ? 15.266 10.914 -14.828 1 80.94 384 LEU B O 1
ATOM 6542 N N . ALA B 1 385 ? 13.82 10.555 -16.406 1 82.94 385 ALA B N 1
ATOM 6543 C CA . ALA B 1 385 ? 14.711 11.023 -17.469 1 82.94 385 ALA B CA 1
ATOM 6544 C C . ALA B 1 385 ? 15.039 12.508 -17.281 1 82.94 385 ALA B C 1
ATOM 6546 O O . ALA B 1 385 ? 16.141 12.945 -17.609 1 82.94 385 ALA B O 1
ATOM 6547 N N . MET B 1 386 ? 14.117 13.203 -16.703 1 86.31 386 MET B N 1
ATOM 6548 C CA . MET B 1 386 ? 14.289 14.633 -16.484 1 86.31 386 MET B CA 1
ATOM 6549 C C . MET B 1 386 ? 15 14.914 -15.164 1 86.31 386 MET B C 1
ATOM 6551 O O . MET B 1 386 ? 15.281 16.062 -14.836 1 86.31 386 MET B O 1
ATOM 6555 N N . GLY B 1 387 ? 15.156 13.82 -14.383 1 84.44 387 GLY B N 1
ATOM 6556 C CA . GLY B 1 387 ? 15.898 13.945 -13.141 1 84.44 387 GLY B CA 1
ATOM 6557 C C . GLY B 1 387 ? 15.023 14.289 -11.953 1 84.44 387 GLY B C 1
ATOM 6558 O O . GLY B 1 387 ? 15.531 14.68 -10.898 1 84.44 387 GLY B O 1
ATOM 6559 N N . TYR B 1 388 ? 13.734 14.234 -12.133 1 88.31 388 TYR B N 1
ATOM 6560 C CA . TYR B 1 388 ? 12.828 14.508 -11.023 1 88.31 388 TYR B CA 1
ATOM 6561 C C . TYR B 1 388 ? 12.75 13.32 -10.078 1 88.31 388 TYR B C 1
ATOM 6563 O O . TYR B 1 388 ? 12.844 12.164 -10.516 1 88.31 388 TYR B O 1
ATOM 6571 N N . LYS B 1 389 ? 12.719 13.617 -8.867 1 90.94 389 LYS B N 1
ATOM 6572 C CA . LYS B 1 389 ? 12.508 12.578 -7.863 1 90.94 389 LYS B CA 1
ATOM 6573 C C . LYS B 1 389 ? 11.039 12.492 -7.465 1 90.94 389 LYS B C 1
ATOM 6575 O O . LYS B 1 389 ? 10.453 13.469 -6.988 1 90.94 389 LYS B O 1
ATOM 6580 N N . ASP B 1 390 ? 10.477 11.328 -7.648 1 91.81 390 ASP B N 1
ATOM 6581 C CA . ASP B 1 390 ? 9.078 11.133 -7.281 1 91.81 390 ASP B CA 1
ATOM 6582 C C . ASP B 1 390 ? 8.898 11.18 -5.766 1 91.81 390 ASP B C 1
ATOM 6584 O O . ASP B 1 390 ? 9.75 10.68 -5.02 1 91.81 390 ASP B O 1
ATOM 6588 N N . LEU B 1 391 ? 7.832 11.836 -5.383 1 95 391 LEU B N 1
ATOM 6589 C CA . LEU B 1 391 ? 7.457 11.797 -3.977 1 95 391 LEU B CA 1
ATOM 6590 C C . LEU B 1 391 ? 6.906 10.422 -3.602 1 95 391 LEU B C 1
ATOM 6592 O O . LEU B 1 391 ? 6.469 9.664 -4.473 1 95 391 LEU B O 1
ATOM 6596 N N . PRO B 1 392 ? 6.965 10.117 -2.277 1 95.56 392 PRO B N 1
ATOM 6597 C CA . PRO B 1 392 ? 6.371 8.844 -1.862 1 95.56 392 PRO B CA 1
ATOM 6598 C C . PRO B 1 392 ? 4.898 8.719 -2.254 1 95.56 392 PRO B C 1
ATOM 6600 O O . PRO B 1 392 ? 4.148 9.695 -2.162 1 95.56 392 PRO B O 1
ATOM 6603 N N . THR B 1 393 ? 4.52 7.508 -2.633 1 92.94 393 THR B N 1
ATOM 6604 C CA . THR B 1 393 ? 3.158 7.285 -3.102 1 92.94 393 THR B CA 1
ATOM 6605 C C . THR B 1 393 ? 2.342 6.531 -2.057 1 92.94 393 THR B C 1
ATOM 6607 O O . THR B 1 393 ? 1.173 6.215 -2.285 1 92.94 393 THR B O 1
ATOM 6610 N N . SER B 1 394 ? 2.941 6.207 -0.968 1 95.12 394 SER B N 1
ATOM 6611 C CA . SER B 1 394 ? 2.277 5.527 0.139 1 95.12 394 SER B CA 1
ATOM 6612 C C . SER B 1 394 ? 2.93 5.879 1.474 1 95.12 394 SER B C 1
ATOM 6614 O O . SER B 1 394 ? 4.07 6.344 1.51 1 95.12 394 SER B O 1
ATOM 6616 N N . LEU B 1 395 ? 2.123 5.641 2.525 1 97.38 395 LEU B N 1
ATOM 6617 C CA . LEU B 1 395 ? 2.689 5.848 3.854 1 97.38 395 LEU B CA 1
ATOM 6618 C C . LEU B 1 395 ? 3.867 4.91 4.094 1 97.38 395 LEU B C 1
ATOM 6620 O O . LEU B 1 395 ? 4.844 5.289 4.746 1 97.38 395 LEU B O 1
ATOM 6624 N N . ASP B 1 396 ? 3.84 3.717 3.572 1 95.44 396 ASP B N 1
ATOM 6625 C CA . ASP B 1 396 ? 4.938 2.762 3.672 1 95.44 396 ASP B CA 1
ATOM 6626 C C . ASP B 1 396 ? 6.234 3.352 3.117 1 95.44 396 ASP B C 1
ATOM 6628 O O . ASP B 1 396 ? 7.254 3.377 3.805 1 95.44 396 ASP B O 1
ATOM 6632 N N . GLN B 1 397 ? 6.152 3.838 1.903 1 95.56 397 GLN B N 1
ATOM 6633 C CA . GLN B 1 397 ? 7.328 4.406 1.252 1 95.56 397 GLN B CA 1
ATOM 6634 C C . GLN B 1 397 ? 7.859 5.609 2.025 1 95.56 397 GLN B C 1
ATOM 6636 O O . GLN B 1 397 ? 9.07 5.754 2.203 1 95.56 397 GLN B O 1
ATOM 6641 N N . ALA B 1 398 ? 6.949 6.449 2.475 1 98.06 398 ALA B N 1
ATOM 6642 C CA . ALA B 1 398 ? 7.336 7.652 3.205 1 98.06 398 ALA B CA 1
ATOM 6643 C C . ALA B 1 398 ? 8.031 7.301 4.52 1 98.06 398 ALA B C 1
ATOM 6645 O O . ALA B 1 398 ? 9.031 7.918 4.887 1 98.06 398 ALA B O 1
ATOM 6646 N N . LEU B 1 399 ? 7.5 6.289 5.191 1 97.69 399 LEU B N 1
ATOM 6647 C CA . LEU B 1 399 ? 8.062 5.887 6.477 1 97.69 399 LEU B CA 1
ATOM 6648 C C . LEU B 1 399 ? 9.453 5.285 6.297 1 97.69 399 LEU B C 1
ATOM 6650 O O . LEU B 1 399 ? 10.344 5.512 7.125 1 97.69 399 LEU B O 1
ATOM 6654 N N . ARG B 1 400 ? 9.641 4.52 5.277 1 93.88 400 ARG B N 1
ATOM 6655 C CA . ARG B 1 400 ? 10.953 3.943 5.008 1 93.88 400 ARG B CA 1
ATOM 6656 C C . ARG B 1 400 ? 11.992 5.035 4.754 1 93.88 400 ARG B C 1
ATOM 6658 O O . ARG B 1 400 ? 13.133 4.934 5.211 1 93.88 400 ARG B O 1
ATOM 6665 N N . GLU B 1 401 ? 11.57 6.059 3.988 1 97.19 401 GLU B N 1
ATOM 6666 C CA . GLU B 1 401 ? 12.461 7.195 3.754 1 97.19 401 GLU B CA 1
ATOM 6667 C C . GLU B 1 401 ? 12.75 7.941 5.051 1 97.19 401 GLU B C 1
ATOM 6669 O O . GLU B 1 401 ? 13.898 8.32 5.309 1 97.19 401 GLU B O 1
ATOM 6674 N N . MET B 1 402 ? 11.766 8.117 5.855 1 98.31 402 MET B N 1
ATOM 6675 C CA . MET B 1 402 ? 11.93 8.836 7.117 1 98.31 402 MET B CA 1
ATOM 6676 C C . MET B 1 402 ? 12.828 8.055 8.07 1 98.31 402 MET B C 1
ATOM 6678 O O . MET B 1 402 ? 13.672 8.648 8.758 1 98.31 402 MET B O 1
ATOM 6682 N N . GLU B 1 403 ? 12.641 6.793 8.07 1 95.75 403 GLU B N 1
ATOM 6683 C CA . GLU B 1 403 ? 13.383 5.938 8.984 1 95.75 403 GLU B CA 1
ATOM 6684 C C . GLU B 1 403 ? 14.891 6.078 8.773 1 95.75 403 GLU B C 1
ATOM 6686 O O . GLU B 1 403 ? 15.664 5.98 9.727 1 95.75 403 GLU B O 1
ATOM 6691 N N . ARG B 1 404 ? 15.297 6.348 7.637 1 94.5 404 ARG B N 1
ATOM 6692 C CA . ARG B 1 404 ? 16.719 6.438 7.305 1 94.5 404 ARG B CA 1
ATOM 6693 C C . ARG B 1 404 ? 17.203 7.883 7.379 1 94.5 404 ARG B C 1
ATOM 6695 O O . ARG B 1 404 ? 18.375 8.156 7.109 1 94.5 404 ARG B O 1
ATOM 6702 N N . SER B 1 405 ? 16.406 8.805 7.801 1 97.88 405 SER B N 1
ATOM 6703 C CA . SER B 1 405 ? 16.719 10.227 7.707 1 97.88 405 SER B CA 1
ATOM 6704 C C . SER B 1 405 ? 17.359 10.734 8.992 1 97.88 405 SER B C 1
ATOM 6706 O O . SER B 1 405 ? 16.703 10.805 10.031 1 97.88 405 SER B O 1
ATOM 6708 N N . GLU B 1 406 ? 18.516 11.172 8.906 1 98 406 GLU B N 1
ATOM 6709 C CA . GLU B 1 406 ? 19.156 11.844 10.031 1 98 406 GLU B CA 1
ATOM 6710 C C . GLU B 1 406 ? 18.562 13.242 10.242 1 98 406 GLU B C 1
ATOM 6712 O O . GLU B 1 406 ? 18.453 13.711 11.375 1 98 406 GLU B O 1
ATOM 6717 N N . LEU B 1 407 ? 18.172 13.883 9.195 1 98.5 407 LEU B N 1
ATOM 6718 C CA . LEU B 1 407 ? 17.594 15.227 9.266 1 98.5 407 LEU B CA 1
ATOM 6719 C C . LEU B 1 407 ? 16.328 15.234 10.109 1 98.5 407 LEU B C 1
ATOM 6721 O O . LEU B 1 407 ? 16.188 16.047 11.031 1 98.5 407 LEU B O 1
ATOM 6725 N N . VAL B 1 408 ? 15.406 14.305 9.758 1 98.75 408 VAL B N 1
ATOM 6726 C CA . VAL B 1 408 ? 14.117 14.289 10.453 1 98.75 408 VAL B CA 1
ATOM 6727 C C . VAL B 1 408 ? 14.328 13.906 11.914 1 98.75 408 VAL B C 1
ATOM 6729 O O . VAL B 1 408 ? 13.688 14.477 12.805 1 98.75 408 VAL B O 1
ATOM 6732 N N . ALA B 1 409 ? 15.219 12.977 12.156 1 98.12 409 ALA B N 1
ATOM 6733 C CA . ALA B 1 409 ? 15.531 12.586 13.531 1 98.12 409 ALA B CA 1
ATOM 6734 C C . ALA B 1 409 ? 16.078 13.766 14.328 1 98.12 409 ALA B C 1
ATOM 6736 O O . ALA B 1 409 ? 15.695 13.969 15.484 1 98.12 409 ALA B O 1
ATOM 6737 N N . ASP B 1 410 ? 16.922 14.5 13.711 1 98.25 410 ASP B N 1
ATOM 6738 C CA . ASP B 1 410 ? 17.531 15.656 14.375 1 98.25 410 ASP B CA 1
ATOM 6739 C C . ASP B 1 410 ? 16.5 16.734 14.641 1 98.25 410 ASP B C 1
ATOM 6741 O O . ASP B 1 410 ? 16.5 17.344 15.719 1 98.25 410 ASP B O 1
ATOM 6745 N N . ILE B 1 411 ? 15.625 17 13.734 1 98.56 411 ILE B N 1
ATOM 6746 C CA . ILE B 1 411 ? 14.656 18.078 13.836 1 98.56 411 ILE B CA 1
ATOM 6747 C C . ILE B 1 411 ? 13.602 17.734 14.883 1 98.56 411 ILE B C 1
ATOM 6749 O O . ILE B 1 411 ? 13.273 18.562 15.742 1 98.56 411 ILE B O 1
ATOM 6753 N N . LEU B 1 412 ? 13.078 16.531 14.828 1 98.12 412 LEU B N 1
ATOM 6754 C CA . LEU B 1 412 ? 11.977 16.141 15.711 1 98.12 412 LEU B CA 1
ATOM 6755 C C . LEU B 1 412 ? 12.492 15.773 17.094 1 98.12 412 LEU B C 1
ATOM 6757 O O . LEU B 1 412 ? 11.758 15.875 18.078 1 98.12 412 LEU B O 1
ATOM 6761 N N . GLY B 1 413 ? 13.727 15.383 17.172 1 96.44 413 GLY B N 1
ATOM 6762 C CA . GLY B 1 413 ? 14.242 14.758 18.391 1 96.44 413 GLY B CA 1
ATOM 6763 C C . GLY B 1 413 ? 13.961 13.266 18.453 1 96.44 413 GLY B C 1
ATOM 6764 O O . GLY B 1 413 ? 12.938 12.797 17.938 1 96.44 413 GLY B O 1
ATOM 6765 N N . GLU B 1 414 ? 14.75 12.547 19.125 1 93.38 414 GLU B N 1
ATOM 6766 C CA . GLU B 1 414 ? 14.727 11.086 19.141 1 93.38 414 GLU B CA 1
ATOM 6767 C C . GLU B 1 414 ? 13.391 10.562 19.641 1 93.38 414 GLU B C 1
ATOM 6769 O O . GLU B 1 414 ? 12.844 9.609 19.094 1 93.38 414 GLU B O 1
ATOM 6774 N N . HIS B 1 415 ? 12.852 11.164 20.641 1 91.25 415 HIS B N 1
ATOM 6775 C CA . HIS B 1 415 ? 11.617 10.672 21.25 1 91.25 415 HIS B CA 1
ATOM 6776 C C . HIS B 1 415 ? 10.438 10.797 20.281 1 91.25 415 HIS B C 1
ATOM 6778 O O . HIS B 1 415 ? 9.734 9.812 20.031 1 91.25 415 HIS B O 1
ATOM 6784 N N . VAL B 1 416 ? 10.25 11.977 19.781 1 95.56 416 VAL B N 1
ATOM 6785 C CA . VAL B 1 416 ? 9.141 12.203 18.859 1 95.56 416 VAL B CA 1
ATOM 6786 C C . VAL B 1 416 ? 9.344 11.375 17.594 1 95.56 416 VAL B C 1
ATOM 6788 O O . VAL B 1 416 ? 8.391 10.789 17.078 1 95.56 416 VAL B O 1
ATOM 6791 N N . PHE B 1 417 ? 10.602 11.312 17.141 1 96.88 417 PHE B N 1
ATOM 6792 C CA . PHE B 1 417 ? 10.945 10.555 15.953 1 96.88 417 PHE B CA 1
ATOM 6793 C C . PHE B 1 417 ? 10.562 9.086 16.109 1 96.88 417 PHE B C 1
ATOM 6795 O O . PHE B 1 417 ? 9.859 8.531 15.266 1 96.88 417 PHE B O 1
ATOM 6802 N N . GLU B 1 418 ? 10.891 8.5 17.156 1 94.12 418 GLU B N 1
ATOM 6803 C CA . GLU B 1 418 ? 10.648 7.078 17.406 1 94.12 418 GLU B CA 1
ATOM 6804 C C . GLU B 1 418 ? 9.164 6.805 17.609 1 94.12 418 GLU B C 1
ATOM 6806 O O . GLU B 1 418 ? 8.625 5.828 17.078 1 94.12 418 GLU B O 1
ATOM 6811 N N . TYR B 1 419 ? 8.555 7.641 18.391 1 92.81 419 TYR B N 1
ATOM 6812 C CA . TYR B 1 419 ? 7.133 7.438 18.641 1 92.81 419 TYR B CA 1
ATOM 6813 C C . TYR B 1 419 ? 6.332 7.574 17.344 1 92.81 419 TYR B C 1
ATOM 6815 O O . TYR B 1 419 ? 5.434 6.77 17.078 1 92.81 419 TYR B O 1
ATOM 6823 N N . PHE B 1 420 ? 6.664 8.625 16.625 1 96.44 420 PHE B N 1
ATOM 6824 C CA . PHE B 1 420 ? 5.961 8.875 15.375 1 96.44 420 PHE B CA 1
ATOM 6825 C C . PHE B 1 420 ? 6.066 7.668 14.453 1 96.44 420 PHE B C 1
ATOM 6827 O O . PHE B 1 420 ? 5.059 7.199 13.914 1 96.44 420 PHE B O 1
ATOM 6834 N N . LEU B 1 421 ? 7.262 7.188 14.258 1 96.38 421 LEU B N 1
ATOM 6835 C CA . LEU B 1 421 ? 7.492 6.031 13.398 1 96.38 421 LEU B CA 1
ATOM 6836 C C . LEU B 1 421 ? 6.715 4.82 13.898 1 96.38 421 LEU B C 1
ATOM 6838 O O . LEU B 1 421 ? 6.027 4.152 13.117 1 96.38 421 LEU B O 1
ATOM 6842 N N . ARG B 1 422 ? 6.773 4.523 15.164 1 93.88 422 ARG B N 1
ATOM 6843 C CA . ARG B 1 422 ? 6.07 3.377 15.734 1 93.88 422 ARG B CA 1
ATOM 6844 C C . ARG B 1 422 ? 4.566 3.49 15.508 1 93.88 422 ARG B C 1
ATOM 6846 O O . ARG B 1 422 ? 3.918 2.518 15.117 1 93.88 422 ARG B O 1
ATOM 6853 N N . ASN B 1 423 ? 4.07 4.688 15.766 1 94.81 423 ASN B N 1
ATOM 6854 C CA . ASN B 1 423 ? 2.641 4.926 15.594 1 94.81 423 ASN B CA 1
ATOM 6855 C C . ASN B 1 423 ? 2.205 4.738 14.148 1 94.81 423 ASN B C 1
ATOM 6857 O O . ASN B 1 423 ? 1.198 4.082 13.875 1 94.81 423 ASN B O 1
ATOM 6861 N N . LYS B 1 424 ? 2.945 5.289 13.266 1 97.25 424 LYS B N 1
ATOM 6862 C CA . LYS B 1 424 ? 2.529 5.285 11.867 1 97.25 424 LYS B CA 1
ATOM 6863 C C . LYS B 1 424 ? 2.758 3.92 11.227 1 97.25 424 LYS B C 1
ATOM 6865 O O . LYS B 1 424 ? 2.002 3.504 10.344 1 97.25 424 LYS B O 1
ATOM 6870 N N . TRP B 1 425 ? 3.77 3.195 11.68 1 94.81 425 TRP B N 1
ATOM 6871 C CA . TRP B 1 425 ? 3.93 1.819 11.219 1 94.81 425 TRP B CA 1
ATOM 6872 C C . TRP B 1 425 ? 2.75 0.959 11.664 1 94.81 425 TRP B C 1
ATOM 6874 O O . TRP B 1 425 ? 2.281 0.102 10.906 1 94.81 425 TRP B O 1
ATOM 6884 N N . ARG B 1 426 ? 2.301 1.174 12.883 1 94.31 426 ARG B N 1
ATOM 6885 C CA . ARG B 1 426 ? 1.118 0.461 13.359 1 94.31 426 ARG B CA 1
ATOM 6886 C C . ARG B 1 426 ? -0.1 0.793 12.508 1 94.31 426 ARG B C 1
ATOM 6888 O O . ARG B 1 426 ? -0.872 -0.096 12.141 1 94.31 426 ARG B O 1
ATOM 6895 N N . GLU B 1 427 ? -0.238 2.068 12.242 1 95.75 427 GLU B N 1
ATOM 6896 C CA . GLU B 1 427 ? -1.34 2.475 11.375 1 95.75 427 GLU B CA 1
ATOM 6897 C C . GLU B 1 427 ? -1.272 1.766 10.023 1 95.75 427 GLU B C 1
ATOM 6899 O O . GLU B 1 427 ? -2.277 1.239 9.547 1 95.75 427 GLU B O 1
ATOM 6904 N N . TRP B 1 428 ? -0.123 1.761 9.422 1 95.81 428 TRP B N 1
ATOM 6905 C CA . TRP B 1 428 ? 0.056 1.129 8.117 1 95.81 428 TRP B CA 1
ATOM 6906 C C . TRP B 1 428 ? -0.256 -0.362 8.195 1 95.81 428 TRP B C 1
ATOM 6908 O O . TRP B 1 428 ? -0.919 -0.907 7.305 1 95.81 428 TRP B O 1
ATOM 6918 N N . HIS B 1 429 ? 0.227 -0.997 9.242 1 93.69 429 HIS B N 1
ATOM 6919 C CA . HIS B 1 429 ? -0.027 -2.418 9.445 1 93.69 429 HIS B CA 1
ATOM 6920 C C . HIS B 1 429 ? -1.521 -2.705 9.539 1 93.69 429 HIS B C 1
ATOM 6922 O O . HIS B 1 429 ? -2.021 -3.633 8.898 1 93.69 429 HIS B O 1
ATOM 6928 N N . ASP B 1 430 ? -2.209 -1.886 10.32 1 94.81 430 ASP B N 1
ATOM 6929 C CA . ASP B 1 430 ? -3.65 -2.049 10.484 1 94.81 430 ASP B CA 1
ATOM 6930 C C . ASP B 1 430 ? -4.383 -1.819 9.164 1 94.81 430 ASP B C 1
ATOM 6932 O O . ASP B 1 430 ? -5.332 -2.539 8.836 1 94.81 430 ASP B O 1
ATOM 6936 N N . TYR B 1 431 ? -3.969 -0.886 8.461 1 96.19 431 TYR B N 1
ATOM 6937 C CA . TYR B 1 431 ? -4.547 -0.585 7.156 1 96.19 431 TYR B CA 1
ATOM 6938 C C . TYR B 1 431 ? -4.379 -1.76 6.199 1 96.19 431 TYR B C 1
ATOM 6940 O O . TYR B 1 431 ? -5.301 -2.102 5.457 1 96.19 431 TYR B O 1
ATOM 6948 N N . GLN B 1 432 ? -3.184 -2.34 6.176 1 94.12 432 GLN B N 1
ATOM 6949 C CA . GLN B 1 432 ? -2.877 -3.436 5.262 1 94.12 432 GLN B CA 1
ATOM 6950 C C . GLN B 1 432 ? -3.688 -4.684 5.609 1 94.12 432 GLN B C 1
ATOM 6952 O O . GLN B 1 432 ? -3.965 -5.512 4.738 1 94.12 432 GLN B O 1
ATOM 6957 N N . GLN B 1 433 ? -4.074 -4.824 6.84 1 93.69 433 GLN B N 1
ATOM 6958 C CA . GLN B 1 433 ? -4.699 -6.051 7.324 1 93.69 433 GLN B CA 1
ATOM 6959 C C . GLN B 1 433 ? -6.117 -6.199 6.781 1 93.69 433 GLN B C 1
ATOM 6961 O O . GLN B 1 433 ? -6.656 -7.305 6.742 1 93.69 433 GLN B O 1
ATOM 6966 N N . GLN B 1 434 ? -6.703 -5.137 6.367 1 94.75 434 GLN B N 1
ATOM 6967 C CA . GLN B 1 434 ? -8.094 -5.199 5.922 1 94.75 434 GLN B CA 1
ATOM 6968 C C . GLN B 1 434 ? -8.211 -5.938 4.594 1 94.75 434 GLN B C 1
ATOM 6970 O O . GLN B 1 434 ? -7.277 -5.926 3.785 1 94.75 434 GLN B O 1
ATOM 6975 N N . ILE B 1 435 ? -9.289 -6.695 4.383 1 96.44 435 ILE B N 1
ATOM 6976 C CA . ILE B 1 435 ? -9.719 -7.164 3.068 1 96.44 435 ILE B CA 1
ATOM 6977 C C . ILE B 1 435 ? -10.805 -6.242 2.518 1 96.44 435 ILE B C 1
ATOM 6979 O O . ILE B 1 435 ? -11.922 -6.207 3.035 1 96.44 435 ILE B O 1
ATOM 6983 N N . THR B 1 436 ? -10.516 -5.488 1.484 1 96 436 THR B N 1
ATOM 6984 C CA . THR B 1 436 ? -11.383 -4.406 1.035 1 96 436 THR B CA 1
ATOM 6985 C C . THR B 1 436 ? -12.461 -4.93 0.091 1 96 436 THR B C 1
ATOM 6987 O O . THR B 1 436 ? -12.297 -5.988 -0.523 1 96 436 THR B O 1
ATOM 6990 N N . PRO B 1 437 ? -13.539 -4.172 -0.025 1 94.38 437 PRO B N 1
ATOM 6991 C CA . PRO B 1 437 ? -14.547 -4.527 -1.021 1 94.38 437 PRO B CA 1
ATOM 6992 C C . PRO B 1 437 ? -13.977 -4.621 -2.436 1 94.38 437 PRO B C 1
ATOM 6994 O O . PRO B 1 437 ? -14.398 -5.48 -3.219 1 94.38 437 PRO B O 1
ATOM 6997 N N . TRP B 1 438 ? -13.039 -3.75 -2.732 1 95.44 438 TRP B N 1
ATOM 6998 C CA . TRP B 1 438 ? -12.398 -3.787 -4.043 1 95.44 438 TRP B CA 1
ATOM 6999 C C . TRP B 1 438 ? -11.719 -5.133 -4.277 1 95.44 438 TRP B C 1
ATOM 7001 O O . TRP B 1 438 ? -11.859 -5.723 -5.352 1 95.44 438 TRP B O 1
ATOM 7011 N N . GLU B 1 439 ? -10.984 -5.676 -3.279 1 96.31 439 GLU B N 1
ATOM 7012 C CA . GLU B 1 439 ? -10.297 -6.957 -3.395 1 96.31 439 GLU B CA 1
ATOM 7013 C C . GLU B 1 439 ? -11.289 -8.094 -3.619 1 96.31 439 GLU B C 1
ATOM 7015 O O . GLU B 1 439 ? -11.047 -8.977 -4.445 1 96.31 439 GLU B O 1
ATOM 7020 N N . LEU B 1 440 ? -12.367 -8.062 -2.836 1 96.06 440 LEU B N 1
ATOM 7021 C CA . LEU B 1 440 ? -13.367 -9.125 -2.941 1 96.06 440 LEU B CA 1
ATOM 7022 C C . LEU B 1 440 ? -14.047 -9.094 -4.305 1 96.06 440 LEU B C 1
ATOM 7024 O O . LEU B 1 440 ? -14.273 -10.141 -4.914 1 96.06 440 LEU B O 1
ATOM 7028 N N . ARG B 1 441 ? -14.328 -7.902 -4.852 1 94.81 441 ARG B N 1
ATOM 7029 C CA . ARG B 1 441 ? -14.977 -7.77 -6.148 1 94.81 441 ARG B CA 1
ATOM 7030 C C . ARG B 1 441 ? -14.062 -8.242 -7.273 1 94.81 441 ARG B C 1
ATOM 7032 O O . ARG B 1 441 ? -14.531 -8.805 -8.266 1 94.81 441 ARG B O 1
ATOM 7039 N N . ASN B 1 442 ? -12.781 -8.062 -7.039 1 93.69 442 ASN B N 1
ATOM 7040 C CA . ASN B 1 442 ? -11.859 -8.266 -8.156 1 93.69 442 ASN B CA 1
ATOM 7041 C C . ASN B 1 442 ? -11.141 -9.602 -8.055 1 93.69 442 ASN B C 1
ATOM 7043 O O . ASN B 1 442 ? -10.609 -10.109 -9.047 1 93.69 442 ASN B O 1
ATOM 7047 N N . ASN B 1 443 ? -11.109 -10.25 -6.871 1 94.19 443 ASN B N 1
ATOM 7048 C CA . ASN B 1 443 ? -10.242 -11.422 -6.727 1 94.19 443 ASN B CA 1
ATOM 7049 C C . ASN B 1 443 ? -11.023 -12.633 -6.23 1 94.19 443 ASN B C 1
ATOM 7051 O O . ASN B 1 443 ? -10.539 -13.758 -6.305 1 94.19 443 ASN B O 1
ATOM 7055 N N . LEU B 1 444 ? -12.266 -12.5 -5.773 1 94.06 444 LEU B N 1
ATOM 7056 C CA . LEU B 1 444 ? -12.984 -13.602 -5.148 1 94.06 444 LEU B CA 1
ATOM 7057 C C . LEU B 1 444 ? -13.289 -14.703 -6.164 1 94.06 444 LEU B C 1
ATOM 7059 O O . LEU B 1 444 ? -13.328 -15.883 -5.816 1 94.06 444 LEU B O 1
ATOM 7063 N N . ASP B 1 445 ? -13.414 -14.25 -7.398 1 91 445 ASP B N 1
ATOM 7064 C CA . ASP B 1 445 ? -13.766 -15.203 -8.445 1 91 445 ASP B CA 1
ATOM 7065 C C . ASP B 1 445 ? -12.523 -15.93 -8.961 1 91 445 ASP B C 1
ATOM 7067 O O . ASP B 1 445 ? -12.617 -16.797 -9.828 1 91 445 ASP B O 1
ATOM 7071 N N . ASN B 1 446 ? -11.344 -15.547 -8.414 1 87 446 ASN B N 1
ATOM 7072 C CA . ASN B 1 446 ? -10.148 -16.281 -8.812 1 87 446 ASN B CA 1
ATOM 7073 C C . ASN B 1 446 ? -10.242 -17.75 -8.438 1 87 446 ASN B C 1
ATOM 7075 O O . ASN B 1 446 ? -10.82 -18.109 -7.402 1 87 446 ASN B O 1
#

pLDDT: mean 91.36, std 9.12, range [45.16, 98.94]

Radius of gyration: 32.56 Å; Cα contacts (8 Å, |Δi|>4): 1952; chains: 2; bounding box: 56×89×80 Å

Organism: Corynebacterium diphtheriae (strain ATCC 700971 / NCTC 13129 / Biotype gravis) (NCBI:txid257309)

Secondary structure (DSSP, 8-state):
--HHHHHHHHHHHHTT--EEEEEEE-TT--EEEEEE-HHHHHHHHHH-EEEEGGGSTTT--SS--EEEEEE-GGG-EEPP--SS-TT--EEEEEEEEE-TTSSBPTT-HHHHHHHHHHHHHHTT-EEEEEEEEEEEEES-S--TTSPP-BSB---TT---SSBS-TTHHHHHHHHHHHTT--EEEEEE-SSTTEEEEEEPPEEHHHHHHHHHHHHHHHHHHHHHTT-EEE--S---TTSPPPBEEEEEEEEETTEETTB-TTSTTSB-HHHHHHHHHHHHTHHHHHHHHT-STTHHHHHHHSTT---BS-EESS-TTSSEE---TTTT-GGG--EEE---BTTS-HHHHHHHHHHHHHHHHHHTPPPPPPP-S-GGGS-HHHHHHTTPPBPPSSHHHHHHHHHT-HHHHHHH-HHHHHHHHHHHHHHHHHHHH---HHHHHHHTT-/--HHHHHHHHHHHHTT--EEEEEEE-TT--EEEEEE-HHHHHHHHHH-EEEEGGGSTTT--SS--EEEEEE-GGG-EEPP--SS-TT--EEEEEEEEE-TTSSBPTT-HHHHHHHHHHHHHHTT-EEEEEEEEEEEEES-S--TTSPP-BSB---TT---SSBS-TTHHHHHHHHHHHTT--EEEEEE-SSTTEEEEEEPPEEHHHHHHHHHHHHHHHHHHHHHTT-EEE--S---TTSPPPBEEEEEEEEETTEETTB-TTSTTSB-HHHHHHHHHHHHTHHHHHHHHT-STTHHHHHHHSTT---BS-EESS-TTSSEE---TTTT-GGG--EEE---BTTS-HHHHHHHHHHHHHHHHHHTPPPPPPP-S-GGGS-HHHHHHTTPPBPPSSHHHHHHHHHT-HHHHHHH-HHHHHHHHHHHHHHHHHHHH---HHHHHHHTT-

Sequence (892 aa):
MNSQQEFVLQEIEERDVRFVRLWFTDILGFLKSVAVAPSELESAFEEGIGFDGSAIEGFSRISEADTIALPDPSTFKMLPSLNSDPTMRSARMFCDILNPDGQASNSDPRQVLHKQVQLAADEGFHCVVSPEIEFFLVQNLRTNGLPPVPTDNGGYFDQASQNDAPMFRREAMLALDRMGIPVEFSHHETAPGQQEIDLRHADVLTMADSIITFKHLMKQVAIDNNIGATFMPKPFRDHAGSAMHTHMSLFEGDINAFHDPDDEYGLSVTAKRFIAGIIHHANEISAVTNQWTNSYKRILFGNEAPTAATWGASNRSALIRVPTYRLAKAESRRVEVRSPDSACNPYLAFSVLLGAGLKGIREGYEIPDAAEEDISSLTRRERLAMGYKDLPTSLDQALREMERSELVADILGEHVFEYFLRNKWREWHDYQQQITPWELRNNLDNMNSQQEFVLQEIEERDVRFVRLWFTDILGFLKSVAVAPSELESAFEEGIGFDGSAIEGFSRISEADTIALPDPSTFKMLPSLNSDPTMRSARMFCDILNPDGQASNSDPRQVLHKQVQLAADEGFHCVVSPEIEFFLVQNLRTNGLPPVPTDNGGYFDQASQNDAPMFRREAMLALDRMGIPVEFSHHETAPGQQEIDLRHADVLTMADSIITFKHLMKQVAIDNNIGATFMPKPFRDHAGSAMHTHMSLFEGDINAFHDPDDEYGLSVTAKRFIAGIIHHANEISAVTNQWTNSYKRILFGNEAPTAATWGASNRSALIRVPTYRLAKAESRRVEVRSPDSACNPYLAFSVLLGAGLKGIREGYEIPDAAEEDISSLTRRERLAMGYKDLPTSLDQALREMERSELVADILGEHVFEYFLRNKWREWHDYQQQITPWELRNNLDN

Solvent-accessible surface area (backbone atoms only — not comparable to full-atom values): 44574 Å² total; per-residue (Å²): 133,54,72,56,49,51,49,52,56,48,49,38,61,75,64,54,41,59,36,36,32,41,30,45,50,34,59,69,46,50,79,42,77,44,80,38,50,61,87,51,45,66,54,24,66,74,70,25,43,78,47,71,24,62,77,36,63,60,56,29,68,100,57,90,35,63,27,24,40,31,59,36,56,90,51,58,37,59,50,74,68,70,95,46,65,79,79,63,32,34,30,34,24,42,36,49,44,20,33,79,88,65,44,75,30,66,42,27,32,64,50,33,25,49,51,47,51,48,54,37,42,75,72,49,32,44,51,35,30,28,42,38,39,23,31,34,34,22,51,46,67,85,46,89,32,47,79,65,47,52,35,28,72,25,29,63,74,44,78,46,91,47,58,70,50,78,56,46,66,62,53,44,52,50,48,35,50,67,54,68,46,58,68,70,46,73,46,40,30,70,33,50,24,25,36,34,44,24,40,49,69,36,47,47,68,61,39,33,54,45,51,57,49,48,55,53,48,48,36,51,49,23,50,75,55,67,31,25,44,23,22,35,21,37,75,44,64,92,38,57,40,23,32,24,32,30,33,39,37,42,20,47,83,91,40,45,48,25,37,22,83,86,34,97,80,22,45,17,72,55,33,39,8,24,51,21,14,36,42,74,41,37,44,38,45,35,34,50,24,35,58,42,71,50,31,27,42,15,36,74,59,12,70,71,35,33,52,34,45,41,33,14,57,87,27,68,32,26,23,30,25,31,69,65,77,58,62,82,42,50,83,70,43,44,38,31,39,43,68,29,29,45,56,30,21,52,33,52,30,50,28,48,49,52,48,31,15,50,48,9,46,76,70,62,38,72,53,74,80,67,45,85,64,66,54,81,76,48,50,69,69,52,35,49,75,71,67,46,46,70,43,60,73,36,48,68,54,10,44,58,39,30,73,72,28,64,65,56,34,63,57,45,29,65,60,38,36,51,42,51,50,54,53,49,51,50,49,51,50,58,60,58,55,60,70,50,40,68,52,41,65,74,33,36,82,62,132,55,71,57,50,51,49,52,56,49,50,39,60,75,62,53,42,59,36,35,32,41,30,43,52,34,60,70,46,51,80,42,76,45,79,37,50,61,85,49,45,66,53,24,66,74,68,25,44,77,46,70,24,60,77,37,63,61,56,28,69,98,58,90,35,64,28,25,40,31,58,37,59,89,52,59,37,59,50,74,70,70,94,47,65,77,80,62,33,34,30,33,23,42,36,49,44,21,34,80,88,67,44,76,30,66,42,27,32,64,51,34,26,48,53,48,50,49,54,38,43,76,73,51,33,46,52,36,30,28,41,39,40,24,33,36,34,21,51,47,68,86,46,89,33,46,78,66,47,52,35,29,74,24,31,64,74,43,78,44,91,47,57,69,50,79,57,46,65,62,53,45,52,50,47,33,51,69,55,69,46,60,69,70,47,74,46,40,30,71,34,50,24,26,35,33,44,24,39,48,68,34,48,49,69,62,38,33,54,45,51,57,50,48,55,54,47,48,37,51,48,22,48,76,55,68,31,24,46,23,25,34,21,36,76,44,65,92,37,57,39,23,34,24,33,32,33,39,36,41,18,46,83,91,40,45,48,26,38,24,82,86,35,96,77,23,46,17,72,53,34,39,8,24,52,21,14,36,43,74,42,38,44,38,44,33,36,48,25,35,57,42,70,51,32,26,42,16,37,73,60,11,71,72,34,32,53,35,45,39,34,15,58,89,28,69,31,26,22,30,26,33,68,65,75,59,63,83,41,50,84,70,44,43,38,31,39,42,68,27,29,46,56,30,20,52,34,55,30,51,27,50,50,52,49,31,14,49,47,9,45,76,68,62,39,72,53,74,80,69,45,84,64,67,51,81,76,47,51,72,69,52,35,50,74,72,66,48,46,69,43,58,72,37,47,68,54,10,44,57,40,31,72,71,30,65,65,55,34,64,57,43,30,64,61,36,38,52,43,50,51,54,52,47,51,49,50,50,52,58,62,56,54,58,71,50,39,67,52,43,66,72,33,35,81,62

Nearest PDB structures (foldseek):
  7tf7-assembly1_A  TM=9.528E-01  e=4.364E-44  Staphylococcus aureus
  2wgs-assembly1_A  TM=8.870E-01  e=7.120E-36  Mycobacterium tuberculosis H37Rv
  7cqw-assembly1_A  TM=8.961E-01  e=2.139E-35  Rhodovulum sp. 12E13
  4xyc-assembly2_J  TM=8.883E-01  e=4.945E-35  Mycobacterium tuberculosis
  7cql-assembly1_A  TM=9.000E-01  e=1.410E-34  Rhodovulum sp. 12E13

InterPro domains:
  IPR008146 Glutamine synthetase, catalytic domain [PF00120] (107-441)
  IPR008146 Glutamine synthetase, catalytic domain [PS51987] (109-446)
  IPR008146 Glutamine synthetase, catalytic domain [SM01230] (106-357)
  IPR008147 Glutamine synthetase, N-terminal domain [PF03951] (16-100)
  IPR008147 Glutamine synthetase, N-terminal domain [PS51986] (15-102)
  IPR014746 Glutamine synthetase/guanido kinase, catalytic domain [SSF55931] (107-444)
  IPR027303 Glutamine synthetase, glycine-rich site [PS00181] (234-249)
  IPR036651 Glutamine synthetase, N-terminal domain superfamily [G3DSA:3.10.20.70] (2-108)
  IPR036651 Glutamine synthetase, N-terminal domain superfamily [SSF54368] (8-103)